Protein AF-A0A4Y9XN85-F1 (afdb_monomer_lite)

Foldseek 3Di:
DPDPLLVVLVVLLVLADQDPVQHLCDPPNVVLLCVLCVVVVVDAVLLVLLVVQVNPPSVVLPPQPGSVSSSVVLSSLSVTNDDPLSSLLSSLLVSCSSVPCSSVLSCVVSVNDVVSNLVSVLSSCSSNVPPCVVNVVPVPPDDDCFPVVLVVVLVDDDDPVVLVVLLVCLLPPDPVDDPVVSLSSLLSSLVSCVVVVVLLVSLLSLLSGDCDPPSNVVSNVVSVVSLVVDDPVVSVVSVVVSCVVPPDDDDDDDDDDDPDDDDDDDDDDDDDDDDDDDDDDDDDDDDDDDDDDDDDDDDDDDDDDDDDDDDDDDDDDDDDDDDDDDDDDDDDDDDDDDDDDDDDDDDDDDDDDDDDDDDDDDDDDDDDDDDDDDDDDDDDDDDDDDPPPPDDDPPPDDDPPDDDDDDDDDDDDDDDDDDDDDDDDDDDDDDDDDDDDDDDDDDDDDDDDDDDDDPDPPPDPDPPDDDDDDDDDDDDDDDDDDDDDDDDDDDDDPDDDDDDDDDDDDDDDDDDDDDDDDDDDDDPPDDDPPPPPNCDVVNVVVVVVVVLVVLLVVQLVLVPDLFAKAKEKEWDWDWQDDPDDDPVRHTDTQIKIWIKIKTDPDDDPCQWALVVVVVCPPCVVVDDPVNVDQDVVSVVLVVQQVVLVVQLLLCSQAPCSVVDDCSVVSNVVSVVRNDDPDPDDDDDIDMGTSGMGRFHLLALVRLLVVVVVVCVSSVQDLVRLLRTGQHEYEYAPSSLVSLVVQLVVQVPPDDCSSSVSSYDYDYDVVNVLQVVLLVCLVVQQDDLPPDVLGLVVLCVVVVPDDDSNRDDSVNSVVSVVVSSSVVSHVVNVVVVVVD

Sequence (835 aa):
MDVDIQDEAAGLLALFETGPETFAWRDPIPREMEEQRVRMSDTLIFDILLAEGGIRHASSLYPPTDAESLHRLLEAICNSTYDAVKQDSLIYFLLKWHKDGREMDFSESRCIQPQFVILADAYWHLDTGINVESEMVLTDVVAKPRLPQLKALLALHLTAYEQSLLHNYAIDPPQKLSAASVSTIQDLACLRHVQSGEYAAAIKLDRQLPPGGMVAKDRRQMMDDLMASMPLVERQLLEVELEQLTAAPRPSVSVSQSWTNKATNSTDLSMSWESVRNPSSSTATKSAPTAAAAAHKSNGTPSMATPTISQKSGAPRFGAPLGATPHTEMFAPLSFPSSASTASPGASAFAPSMSVGRVPLIGSTTHQQTPSSAGRASASSARPGSLFEIAGSANQAPNAFYTPPQSISAGAKRPFGQDTPRTPRASASPQRPEPVSGASAGATTADGDITMQTDEDAIAADLADITQTDASRVENTAGTEDEESPTAEFSTSIFGRNRSTSADIPRVSARRLRQEKSDSPFIPGAFGPTTDDEVSITTIERLKEQISRDASEHAIELLKSETMFCIILDNIDIYLRKFQERITNRNAMIHATNVAVIAIKGPKLGAADLQAKLDLRGNRMKATFSDIRPTKEDGDHMNAAFEGLVAEMLVRYFPGSSMWKGRRTMLQTIEETIPKDRPLEVEVTDTRPLGVIDVNSGSKKGVIEALKEIQEKSTVPQEEWSKKSPHVIQGDWLTVSNMRAARRERVDDVNAMERLEYVEEISALWHFALNATHMLMRVHFGNAITDHTSLAKHKGLLQRTWDAKKPNYAAAKALIRHSIRKNVRVFSGLVESQK

Structure (mmCIF, N/CA/C/O backbone):
data_AF-A0A4Y9XN85-F1
#
_entry.id   AF-A0A4Y9XN85-F1
#
loop_
_atom_site.group_PDB
_atom_site.id
_atom_site.type_symbol
_atom_site.label_atom_id
_atom_site.label_alt_id
_atom_site.label_comp_id
_atom_site.label_asym_id
_atom_site.label_entity_id
_atom_site.label_seq_id
_atom_site.pdbx_PDB_ins_code
_atom_site.Cartn_x
_atom_site.Cartn_y
_atom_site.Cartn_z
_atom_site.occupancy
_atom_site.B_iso_or_equiv
_atom_site.auth_seq_id
_atom_site.auth_comp_id
_atom_site.auth_asym_id
_atom_site.auth_atom_id
_atom_site.pdbx_PDB_model_num
ATOM 1 N N . MET A 1 1 ? 29.667 -11.953 -13.668 1.00 44.00 1 MET A N 1
ATOM 2 C CA . MET A 1 1 ? 29.093 -12.348 -14.965 1.00 44.00 1 MET A CA 1
ATOM 3 C C . MET A 1 1 ? 28.569 -11.059 -15.506 1.00 44.00 1 MET A C 1
ATOM 5 O O . MET A 1 1 ? 27.504 -10.635 -15.076 1.00 44.00 1 MET A O 1
ATOM 9 N N . ASP A 1 2 ? 29.379 -10.410 -16.321 1.00 53.75 2 ASP A N 1
ATOM 10 C CA . ASP A 1 2 ? 28.947 -9.212 -17.011 1.00 53.75 2 ASP A CA 1
ATOM 11 C C . ASP A 1 2 ? 28.128 -9.760 -18.176 1.00 53.75 2 ASP A C 1
ATOM 13 O O . ASP A 1 2 ? 28.673 -10.378 -19.091 1.00 53.75 2 ASP A O 1
ATOM 17 N N . VAL A 1 3 ? 26.803 -9.735 -18.014 1.00 66.88 3 VAL A N 1
ATOM 18 C CA . VAL A 1 3 ? 25.888 -10.018 -19.121 1.00 66.88 3 VAL A CA 1
ATOM 19 C C . VAL A 1 3 ? 26.138 -8.910 -20.128 1.00 66.88 3 VAL A C 1
ATOM 21 O O . VAL A 1 3 ? 26.208 -7.747 -19.727 1.00 66.88 3 VAL A O 1
ATOM 24 N N . ASP A 1 4 ? 26.342 -9.265 -21.395 1.00 86.12 4 ASP A N 1
ATOM 25 C CA . ASP A 1 4 ? 26.571 -8.249 -22.411 1.00 86.12 4 ASP A CA 1
ATOM 26 C C . ASP A 1 4 ? 25.332 -7.348 -22.472 1.00 86.12 4 ASP A C 1
ATOM 28 O O . ASP A 1 4 ? 24.208 -7.814 -22.670 1.00 86.12 4 ASP A O 1
ATOM 32 N N . ILE A 1 5 ? 25.531 -6.054 -22.226 1.00 86.25 5 ILE A N 1
ATOM 33 C CA . ILE A 1 5 ? 24.437 -5.081 -22.160 1.00 86.25 5 ILE A CA 1
ATOM 34 C C . ILE A 1 5 ? 23.755 -4.984 -23.533 1.00 86.25 5 ILE A C 1
ATOM 36 O O . ILE A 1 5 ? 22.552 -4.729 -23.610 1.00 86.25 5 ILE A O 1
ATOM 40 N N . GLN A 1 6 ? 24.493 -5.278 -24.610 1.00 86.69 6 GLN A N 1
ATOM 41 C CA . GLN A 1 6 ? 23.958 -5.342 -25.967 1.00 86.69 6 GLN A CA 1
ATOM 42 C C . GLN A 1 6 ? 23.019 -6.545 -26.157 1.00 86.69 6 GLN A C 1
ATOM 44 O O . GLN A 1 6 ? 21.971 -6.398 -26.786 1.00 86.69 6 GLN A O 1
ATOM 49 N N . ASP A 1 7 ? 23.319 -7.700 -25.548 1.00 90.56 7 ASP A N 1
ATOM 50 C CA . ASP A 1 7 ? 22.430 -8.872 -25.566 1.00 90.56 7 ASP A CA 1
ATOM 51 C C . ASP A 1 7 ? 21.135 -8.616 -24.770 1.00 90.56 7 ASP A C 1
ATOM 53 O O . ASP A 1 7 ? 20.058 -9.038 -25.201 1.00 90.56 7 ASP A O 1
ATOM 57 N N . GLU A 1 8 ? 21.194 -7.905 -23.632 1.00 90.75 8 GLU A N 1
ATOM 58 C CA . GLU A 1 8 ? 19.972 -7.537 -22.895 1.00 90.75 8 GLU A CA 1
ATOM 59 C C . GLU A 1 8 ? 19.130 -6.516 -23.677 1.00 90.75 8 GLU A C 1
ATOM 61 O O . GLU A 1 8 ? 17.925 -6.725 -23.825 1.00 90.75 8 GLU A O 1
ATOM 66 N N . ALA A 1 9 ? 19.738 -5.478 -24.263 1.00 92.94 9 ALA A N 1
ATOM 67 C CA . ALA A 1 9 ? 19.027 -4.503 -25.097 1.00 92.94 9 ALA A CA 1
ATOM 68 C C . ALA A 1 9 ? 18.375 -5.151 -26.338 1.00 92.94 9 ALA A C 1
ATOM 70 O O . ALA A 1 9 ? 17.209 -4.877 -26.638 1.00 92.94 9 ALA A O 1
ATOM 71 N N . ALA A 1 10 ? 19.069 -6.074 -27.013 1.00 92.12 10 ALA A N 1
ATOM 72 C CA . ALA A 1 10 ? 18.516 -6.846 -28.125 1.00 92.12 10 ALA A CA 1
ATOM 73 C C . ALA A 1 10 ? 17.370 -7.776 -27.680 1.00 92.12 10 ALA A C 1
ATOM 75 O O . ALA A 1 10 ? 16.350 -7.889 -28.367 1.00 92.12 10 ALA A O 1
ATOM 76 N N . GLY A 1 11 ? 17.495 -8.405 -26.505 1.00 92.44 11 GLY A N 1
ATOM 77 C CA . GLY A 1 11 ? 16.436 -9.214 -25.898 1.00 92.44 11 GLY A CA 1
ATOM 78 C C . GLY A 1 11 ? 15.189 -8.402 -25.527 1.00 92.44 11 GLY A C 1
ATOM 79 O O . GLY A 1 11 ? 14.070 -8.892 -25.683 1.00 92.44 11 GLY A O 1
ATOM 80 N N . LEU A 1 12 ? 15.367 -7.154 -25.086 1.00 95.31 12 LEU A N 1
ATOM 81 C CA . LEU A 1 12 ? 14.275 -6.215 -24.821 1.00 95.31 12 LEU A CA 1
ATOM 82 C C . LEU A 1 12 ? 13.620 -5.713 -26.111 1.00 95.31 12 LEU A C 1
ATOM 84 O O . LEU A 1 12 ? 12.396 -5.623 -26.158 1.00 95.31 12 LEU A O 1
ATOM 88 N N . LEU A 1 13 ? 14.394 -5.443 -27.170 1.00 96.31 13 LEU A N 1
ATOM 89 C CA . LEU A 1 13 ? 13.860 -4.999 -28.464 1.00 96.31 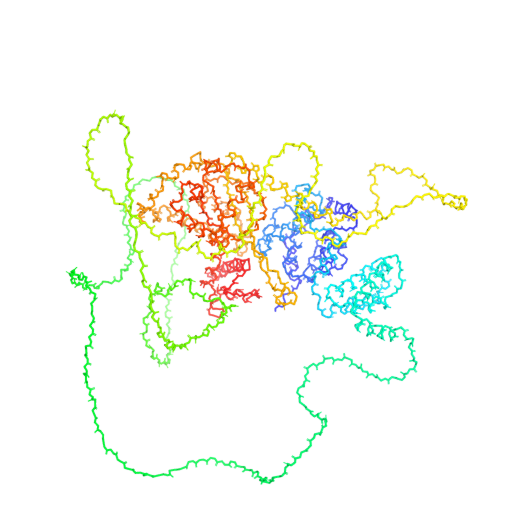13 LEU A CA 1
ATOM 90 C C . LEU A 1 13 ? 12.846 -6.001 -29.044 1.00 96.31 13 LEU A C 1
ATOM 92 O O . LEU A 1 13 ? 11.857 -5.590 -29.644 1.00 96.31 13 LEU A O 1
ATOM 96 N N . ALA A 1 14 ? 13.034 -7.302 -28.801 1.00 95.19 14 ALA A N 1
ATOM 97 C CA . ALA A 1 14 ? 12.111 -8.358 -29.228 1.00 95.19 14 ALA A CA 1
ATOM 98 C C . ALA A 1 14 ? 10.716 -8.313 -28.557 1.00 95.19 14 ALA A C 1
ATOM 100 O O . ALA A 1 14 ? 9.810 -9.021 -28.996 1.00 95.19 14 ALA A O 1
ATOM 101 N N . LEU A 1 15 ? 10.523 -7.499 -27.510 1.00 94.38 15 LEU A N 1
ATOM 102 C CA . LEU A 1 15 ? 9.215 -7.247 -26.884 1.00 94.38 15 LEU A CA 1
ATOM 103 C C . LEU A 1 15 ? 8.388 -6.191 -27.641 1.00 94.38 15 LEU A C 1
ATOM 105 O O . LEU A 1 15 ? 7.172 -6.095 -27.447 1.00 94.38 15 LEU A O 1
ATOM 109 N N . PHE A 1 16 ? 9.038 -5.405 -28.501 1.00 96.62 16 PHE A N 1
ATOM 110 C CA . PHE A 1 16 ? 8.434 -4.327 -29.274 1.00 96.62 16 PHE A CA 1
ATOM 111 C C . PHE A 1 16 ? 8.199 -4.770 -30.717 1.00 96.62 16 PHE A C 1
ATOM 113 O O . PHE A 1 16 ? 9.013 -5.461 -31.330 1.00 96.62 16 PHE A O 1
ATOM 120 N N . GLU A 1 17 ? 7.084 -4.341 -31.298 1.00 94.25 17 GLU A N 1
ATOM 121 C CA . GLU A 1 17 ? 6.820 -4.592 -32.714 1.00 94.25 17 GLU A CA 1
ATOM 122 C C . GLU A 1 17 ? 7.574 -3.578 -33.577 1.00 94.25 17 GLU A C 1
ATOM 124 O O . GLU A 1 17 ? 7.120 -2.465 -33.809 1.00 94.25 17 GLU A O 1
ATOM 129 N N . THR A 1 18 ? 8.748 -3.970 -34.067 1.00 95.38 18 THR A N 1
ATOM 130 C CA . THR A 1 18 ? 9.639 -3.133 -34.892 1.00 95.38 18 THR A CA 1
ATOM 131 C C . THR A 1 18 ? 9.234 -3.040 -36.369 1.00 95.38 18 THR A C 1
ATOM 133 O O . THR A 1 18 ? 9.936 -2.419 -37.166 1.00 95.38 18 THR A O 1
ATOM 136 N N . GLY A 1 19 ? 8.112 -3.651 -36.761 1.00 94.81 19 GLY A N 1
ATOM 137 C CA . GLY A 1 19 ? 7.605 -3.596 -38.131 1.00 94.81 19 GLY A CA 1
ATOM 138 C C . GLY A 1 19 ? 7.062 -2.204 -38.486 1.00 94.81 19 GLY A C 1
ATOM 139 O O . GLY A 1 19 ? 6.404 -1.578 -37.655 1.00 94.81 19 GLY A O 1
ATOM 140 N N . PRO A 1 20 ? 7.246 -1.715 -39.727 1.00 92.25 20 PRO A N 1
ATOM 141 C CA . PRO A 1 20 ? 6.780 -0.382 -40.128 1.00 92.25 20 PRO A CA 1
ATOM 142 C C . PRO A 1 20 ? 5.250 -0.233 -40.071 1.00 92.25 20 PRO A C 1
ATOM 144 O O . PRO A 1 20 ? 4.747 0.878 -39.951 1.00 92.25 20 PRO A O 1
ATOM 147 N N . GLU A 1 21 ? 4.507 -1.344 -40.102 1.00 93.25 21 GLU A N 1
ATOM 148 C CA . GLU A 1 21 ? 3.044 -1.354 -39.967 1.00 93.25 21 GLU A CA 1
ATOM 149 C C . GLU A 1 21 ? 2.542 -1.631 -38.540 1.00 93.25 21 GLU A C 1
ATOM 151 O O . GLU A 1 21 ? 1.334 -1.628 -38.292 1.00 93.25 21 GLU A O 1
ATOM 156 N N . THR A 1 22 ? 3.449 -1.816 -37.578 1.00 93.62 22 THR A N 1
ATOM 157 C CA . THR A 1 22 ? 3.130 -2.211 -36.195 1.00 93.62 22 THR A CA 1
ATOM 158 C C . THR A 1 22 ? 3.855 -1.399 -35.113 1.00 93.62 22 THR A C 1
ATOM 160 O O . THR A 1 22 ? 3.460 -1.444 -33.951 1.00 93.62 22 THR A O 1
ATOM 163 N N . PHE A 1 23 ? 4.843 -0.580 -35.479 1.00 96.38 23 PHE A N 1
ATOM 164 C CA . PHE A 1 23 ? 5.588 0.279 -34.555 1.00 96.38 23 PHE A CA 1
ATOM 165 C C . PHE A 1 23 ? 4.677 1.245 -33.781 1.00 96.38 23 PHE A C 1
ATOM 167 O O . PHE A 1 23 ? 3.795 1.877 -34.368 1.00 96.38 23 PHE A O 1
ATOM 174 N N . ALA A 1 24 ? 4.876 1.359 -32.465 1.00 95.38 24 ALA A N 1
ATOM 175 C CA . ALA A 1 24 ? 3.966 2.107 -31.593 1.00 95.38 24 ALA A CA 1
ATOM 176 C C . ALA A 1 24 ? 4.067 3.634 -31.771 1.00 95.38 24 ALA A C 1
ATOM 178 O O . ALA A 1 24 ? 3.056 4.322 -31.693 1.00 95.38 24 ALA A O 1
ATOM 179 N N . TRP A 1 25 ? 5.252 4.169 -32.080 1.00 95.75 25 TRP A N 1
ATOM 180 C CA . TRP A 1 25 ? 5.497 5.611 -32.239 1.00 95.75 25 TRP A CA 1
ATOM 181 C C . TRP A 1 25 ? 5.402 6.067 -33.702 1.00 95.75 25 TRP A C 1
ATOM 183 O O . TRP A 1 25 ? 6.302 6.713 -34.231 1.00 95.75 25 TRP A O 1
ATOM 193 N N . ARG A 1 26 ? 4.312 5.707 -34.385 1.00 93.19 26 ARG A N 1
ATOM 194 C CA . ARG A 1 26 ? 4.000 6.212 -35.735 1.00 93.19 26 ARG A CA 1
ATOM 195 C C . ARG A 1 26 ? 3.076 7.416 -35.670 1.00 93.19 26 ARG A C 1
ATOM 197 O O . ARG A 1 26 ? 2.357 7.586 -34.689 1.00 93.19 26 ARG A O 1
ATOM 204 N N . ASP A 1 27 ? 3.073 8.231 -36.723 1.00 91.44 27 ASP A N 1
ATOM 205 C CA . ASP A 1 27 ? 2.148 9.362 -36.834 1.00 91.44 27 ASP A CA 1
ATOM 206 C C . ASP A 1 27 ? 0.695 8.918 -36.561 1.00 91.44 27 ASP A C 1
ATOM 208 O O . ASP A 1 27 ? 0.252 7.907 -37.115 1.00 91.44 27 ASP A O 1
ATOM 212 N N . PRO A 1 28 ? -0.056 9.647 -35.712 1.00 94.56 28 PRO A N 1
ATOM 213 C CA . PRO A 1 28 ? 0.245 10.986 -35.185 1.00 94.56 28 PRO A CA 1
ATOM 214 C C . PRO A 1 28 ? 1.063 11.035 -33.875 1.00 94.56 28 PRO A C 1
ATOM 216 O O . PRO A 1 28 ? 1.370 12.129 -33.409 1.00 94.56 28 PRO A O 1
ATOM 219 N N . ILE A 1 29 ? 1.432 9.901 -33.268 1.00 94.25 29 ILE A N 1
ATOM 220 C CA . ILE A 1 29 ? 1.918 9.838 -31.875 1.00 94.25 29 ILE A CA 1
ATOM 221 C C . ILE A 1 29 ? 3.157 10.712 -31.589 1.00 94.25 29 ILE A C 1
ATOM 223 O O . ILE A 1 29 ? 3.099 11.490 -30.636 1.00 94.25 29 ILE A O 1
ATOM 227 N N . PRO A 1 30 ? 4.254 10.680 -32.379 1.00 94.19 30 PRO A N 1
ATOM 228 C CA . PRO A 1 30 ? 5.414 11.538 -32.118 1.00 94.19 30 PRO A CA 1
ATOM 229 C C . PRO A 1 30 ? 5.075 13.032 -32.135 1.00 94.19 30 PRO A C 1
ATOM 231 O O . PRO A 1 30 ? 5.648 13.812 -31.377 1.00 94.19 30 PRO A O 1
ATOM 234 N N . ARG A 1 31 ? 4.108 13.427 -32.970 1.00 94.12 31 ARG A N 1
ATOM 235 C CA . ARG A 1 31 ? 3.620 14.801 -33.054 1.00 94.12 31 ARG A CA 1
ATOM 236 C C . ARG A 1 31 ? 2.748 15.171 -31.856 1.00 94.12 31 ARG A C 1
ATOM 238 O O . ARG A 1 31 ? 2.939 16.247 -31.302 1.00 94.12 31 ARG A O 1
ATOM 245 N N . GLU A 1 32 ? 1.827 14.302 -31.442 1.00 94.88 32 GLU A N 1
ATOM 246 C CA . GLU A 1 32 ? 1.010 14.512 -30.235 1.00 94.88 32 GLU A CA 1
ATOM 247 C C . GLU A 1 32 ? 1.892 14.666 -28.988 1.00 94.88 32 GLU A C 1
ATOM 249 O O . GLU A 1 32 ? 1.656 15.546 -28.160 1.00 94.88 32 GLU A O 1
ATOM 254 N N . MET A 1 33 ? 2.960 13.868 -28.894 1.00 94.62 33 MET A N 1
ATOM 255 C CA . MET A 1 33 ? 3.956 13.973 -27.830 1.00 94.62 33 MET A CA 1
ATOM 256 C C . MET A 1 33 ? 4.741 15.285 -27.869 1.00 94.62 33 MET A C 1
ATOM 258 O O . MET A 1 33 ? 4.989 15.856 -26.814 1.00 94.62 33 MET A O 1
ATOM 262 N N . GLU A 1 34 ? 5.116 15.786 -29.047 1.00 94.19 34 GLU A N 1
ATOM 263 C CA . GLU A 1 34 ? 5.797 17.082 -29.165 1.00 94.19 34 GLU A CA 1
ATOM 264 C C . GLU A 1 34 ? 4.849 18.250 -28.831 1.00 94.19 34 GLU A C 1
ATOM 266 O O . GLU A 1 34 ? 5.221 19.174 -28.109 1.00 94.19 34 GLU A O 1
ATOM 271 N N . GLU A 1 35 ? 3.583 18.181 -29.256 1.00 94.44 35 GLU A N 1
ATOM 272 C CA . GLU A 1 35 ? 2.548 19.156 -28.883 1.00 94.44 35 GLU A CA 1
ATOM 273 C C . GLU A 1 35 ? 2.265 19.142 -27.361 1.00 94.44 35 GLU A C 1
ATOM 275 O O . GLU A 1 35 ? 2.062 20.201 -26.756 1.00 94.44 35 GLU A O 1
ATOM 280 N N . GLN A 1 36 ? 2.309 17.971 -26.712 1.00 93.12 36 GLN A N 1
ATOM 281 C CA . GLN A 1 36 ? 2.220 17.835 -25.251 1.00 93.12 36 GLN A CA 1
ATOM 282 C C . GLN A 1 36 ? 3.509 18.289 -24.543 1.00 93.12 36 GLN A C 1
ATOM 284 O O . GLN A 1 36 ? 3.426 18.943 -23.505 1.00 93.12 36 GLN A O 1
ATOM 289 N N . ARG A 1 37 ? 4.693 18.039 -25.117 1.00 94.44 37 ARG A N 1
ATOM 290 C CA . ARG A 1 37 ? 5.986 18.520 -24.606 1.00 94.44 37 ARG A CA 1
ATOM 291 C C . ARG A 1 37 ? 6.005 20.046 -24.539 1.00 94.44 37 ARG A C 1
ATOM 293 O O . ARG A 1 37 ? 6.299 20.593 -23.479 1.00 94.44 37 ARG A O 1
ATOM 300 N N . VAL A 1 38 ? 5.583 20.727 -25.608 1.00 93.69 38 VAL A N 1
ATOM 301 C CA . VAL A 1 38 ? 5.406 22.194 -25.634 1.00 93.69 38 VAL A CA 1
ATOM 302 C C . VAL A 1 38 ? 4.417 22.652 -24.553 1.00 93.69 38 VAL A C 1
ATOM 304 O O . VAL A 1 38 ? 4.685 23.604 -23.818 1.00 93.69 38 VAL A O 1
ATOM 307 N N . ARG A 1 39 ? 3.292 21.942 -24.381 1.00 90.88 39 ARG A N 1
ATOM 308 C CA . ARG A 1 39 ? 2.298 22.227 -23.326 1.00 90.88 39 ARG A CA 1
ATOM 309 C C . ARG A 1 39 ? 2.871 22.081 -21.908 1.00 90.88 39 ARG A C 1
ATOM 311 O O . ARG A 1 39 ? 2.457 22.812 -21.010 1.00 90.88 39 ARG A O 1
ATOM 318 N N . MET A 1 40 ? 3.831 21.179 -21.709 1.00 87.81 40 MET A N 1
ATOM 319 C CA . MET A 1 40 ? 4.483 20.884 -20.427 1.00 87.81 40 MET A CA 1
ATOM 320 C C . MET A 1 40 ? 5.784 21.678 -20.191 1.00 87.81 40 MET A C 1
ATOM 322 O O . MET A 1 40 ? 6.568 21.327 -19.314 1.00 87.81 40 MET A O 1
ATOM 326 N N . SER A 1 41 ? 5.977 22.810 -20.885 1.00 91.50 41 SER A N 1
ATOM 327 C CA . SER A 1 41 ? 7.192 23.653 -20.816 1.00 91.50 41 SER A CA 1
ATOM 328 C C . SER A 1 41 ? 8.443 22.988 -21.410 1.00 91.50 41 SER A C 1
ATOM 330 O O . SER A 1 41 ? 9.498 22.951 -20.781 1.00 91.50 41 SER A O 1
ATOM 332 N N . ASP A 1 42 ? 8.305 22.469 -22.631 1.00 92.69 42 ASP A N 1
ATOM 333 C CA . ASP A 1 42 ? 9.351 21.843 -23.451 1.00 92.69 42 ASP A CA 1
ATOM 334 C C . ASP A 1 42 ? 10.032 20.615 -22.809 1.00 92.69 42 ASP A C 1
ATOM 336 O O . ASP A 1 42 ? 11.180 20.285 -23.113 1.00 92.69 42 ASP A O 1
ATOM 340 N N . THR A 1 43 ? 9.354 19.913 -21.895 1.00 93.38 43 THR A N 1
ATOM 341 C CA . THR A 1 43 ? 9.890 18.721 -21.210 1.00 93.38 43 THR A CA 1
ATOM 342 C C . THR A 1 43 ? 8.761 17.784 -20.769 1.00 93.38 43 THR A C 1
ATOM 344 O O . THR A 1 43 ? 7.868 18.195 -20.032 1.00 93.38 43 THR A O 1
ATOM 347 N N . LEU A 1 44 ? 8.816 16.517 -21.191 1.00 94.44 44 LEU A N 1
ATOM 348 C CA . LEU A 1 44 ? 7.937 15.447 -20.700 1.00 94.44 44 LEU A CA 1
ATOM 349 C C . LEU A 1 44 ? 8.481 14.851 -19.390 1.00 94.44 44 LEU A C 1
ATOM 351 O O . LEU A 1 44 ? 9.676 14.938 -19.103 1.00 94.44 44 LEU A O 1
ATOM 355 N N . ILE A 1 45 ? 7.641 14.190 -18.596 1.00 94.81 45 ILE A N 1
ATOM 356 C CA . ILE A 1 45 ? 8.073 13.514 -17.363 1.00 94.81 45 ILE A CA 1
ATOM 357 C C . ILE A 1 45 ? 9.061 12.395 -17.690 1.00 94.81 45 ILE A C 1
ATOM 359 O O . ILE A 1 45 ? 10.067 12.252 -16.996 1.00 94.81 45 ILE A O 1
ATOM 363 N N . PHE A 1 46 ? 8.853 11.652 -18.778 1.00 97.25 46 PHE A N 1
ATOM 364 C CA . PHE A 1 46 ? 9.810 10.647 -19.230 1.00 97.25 46 PHE A CA 1
ATOM 365 C C . PHE A 1 46 ? 11.172 11.255 -19.599 1.00 97.25 46 PHE A C 1
ATOM 367 O O . PHE A 1 46 ? 12.200 10.657 -19.284 1.00 97.25 46 PHE A O 1
ATOM 374 N N . ASP A 1 47 ? 11.215 12.476 -20.154 1.00 97.06 47 ASP A N 1
ATOM 375 C CA . ASP A 1 47 ? 12.480 13.184 -20.409 1.00 97.06 47 ASP A CA 1
ATOM 376 C C . ASP A 1 47 ? 13.239 13.452 -19.088 1.00 97.06 47 ASP A C 1
ATOM 378 O O . ASP A 1 47 ? 14.460 13.284 -19.027 1.00 97.06 47 ASP A O 1
ATOM 382 N N . ILE A 1 48 ? 12.517 13.805 -18.012 1.00 95.56 48 ILE A N 1
ATOM 383 C CA . ILE A 1 48 ? 13.078 14.000 -16.660 1.00 95.56 48 ILE A CA 1
ATOM 384 C C . ILE A 1 48 ? 13.595 12.673 -16.090 1.00 95.56 48 ILE A C 1
ATOM 386 O O . ILE A 1 48 ? 14.712 12.622 -15.579 1.00 95.56 48 ILE A O 1
ATOM 390 N N . LEU A 1 49 ? 12.817 11.590 -16.191 1.00 96.25 49 LEU A N 1
ATOM 391 C CA . LEU A 1 49 ? 13.208 10.272 -15.674 1.00 96.25 49 LEU A CA 1
ATOM 392 C C . LEU A 1 49 ? 14.459 9.723 -16.376 1.00 96.25 49 LEU A C 1
ATOM 394 O O . LEU A 1 49 ? 15.350 9.182 -15.722 1.00 96.25 49 LEU A O 1
ATOM 398 N N . LEU A 1 50 ? 14.566 9.894 -17.696 1.00 97.31 50 LEU A N 1
ATOM 399 C CA . LEU A 1 50 ? 15.772 9.534 -18.443 1.00 97.31 50 LEU A CA 1
ATOM 400 C C . LEU A 1 50 ? 16.979 10.377 -17.980 1.00 97.31 50 LEU A C 1
ATOM 402 O O . LEU A 1 50 ? 18.051 9.826 -17.716 1.00 97.31 50 LEU A O 1
ATOM 406 N N . ALA A 1 51 ? 16.805 11.694 -17.816 1.00 96.06 51 ALA A N 1
ATOM 407 C CA . ALA A 1 51 ? 17.868 12.598 -17.373 1.00 96.06 51 ALA A CA 1
ATOM 408 C C . ALA A 1 51 ? 18.374 12.287 -15.949 1.00 96.06 51 ALA A C 1
ATOM 410 O O . ALA A 1 51 ? 19.586 12.246 -15.726 1.00 96.06 51 ALA A O 1
ATOM 411 N N . GLU A 1 52 ? 17.472 12.000 -15.006 1.00 95.69 52 GLU A N 1
ATOM 412 C CA . GLU A 1 52 ? 17.792 11.560 -13.637 1.00 95.69 52 GLU A CA 1
ATOM 413 C C . GLU A 1 52 ? 18.470 10.173 -13.609 1.00 95.69 52 GLU A C 1
ATOM 415 O O . GLU A 1 52 ? 19.295 9.896 -12.737 1.00 95.69 52 GLU A O 1
ATOM 420 N N . GLY A 1 53 ? 18.203 9.317 -14.603 1.00 96.31 53 GLY A N 1
ATOM 421 C CA . GLY A 1 53 ? 18.963 8.087 -14.873 1.00 96.31 53 GLY A CA 1
ATOM 422 C C . GLY A 1 53 ? 20.362 8.320 -15.467 1.00 96.31 53 GLY A C 1
ATOM 423 O O . GLY A 1 53 ? 21.065 7.366 -15.801 1.00 96.31 53 GLY A O 1
ATOM 424 N N . GLY A 1 54 ? 20.787 9.576 -15.631 1.00 96.69 54 GLY A N 1
ATOM 425 C CA . GLY A 1 54 ? 22.069 9.952 -16.229 1.00 96.69 54 GLY A CA 1
ATOM 426 C C . GLY A 1 54 ? 22.092 9.924 -17.762 1.00 96.69 54 GLY A C 1
ATOM 427 O O . GLY A 1 54 ? 23.149 10.174 -18.352 1.00 96.69 54 GLY A O 1
ATOM 428 N N . ILE A 1 55 ? 20.956 9.660 -18.418 1.00 97.56 55 ILE A N 1
ATOM 429 C CA . ILE A 1 55 ? 20.846 9.610 -19.879 1.00 97.56 55 ILE A CA 1
ATOM 430 C C . ILE A 1 55 ? 20.800 11.043 -20.412 1.00 97.56 55 ILE A C 1
ATOM 432 O O . ILE A 1 55 ? 19.808 11.765 -20.304 1.00 97.56 55 ILE A O 1
ATOM 436 N N . ARG A 1 56 ? 21.920 11.479 -20.987 1.00 93.38 56 ARG A N 1
ATOM 437 C CA . ARG A 1 56 ? 22.052 12.821 -21.563 1.00 93.38 56 ARG A CA 1
ATOM 438 C C . ARG A 1 56 ? 21.256 12.913 -22.862 1.00 93.38 56 ARG A C 1
ATOM 440 O O . ARG A 1 56 ? 21.233 11.966 -23.637 1.00 93.38 56 ARG A O 1
ATOM 447 N N . HIS A 1 57 ? 20.683 14.088 -23.122 1.00 92.38 57 HIS A N 1
ATOM 448 C CA . HIS A 1 57 ? 19.890 14.367 -24.326 1.00 92.38 57 HIS A CA 1
ATOM 449 C C . HIS A 1 57 ? 18.633 13.482 -24.464 1.00 92.38 57 HIS A C 1
ATOM 451 O O . HIS A 1 57 ? 18.284 13.079 -25.571 1.00 92.38 57 HIS A O 1
ATOM 457 N N . ALA A 1 58 ? 17.937 13.212 -23.352 1.00 94.31 58 ALA A N 1
ATOM 458 C CA . ALA A 1 58 ? 16.700 12.423 -23.300 1.00 94.31 58 ALA A CA 1
ATOM 459 C C . ALA A 1 58 ? 15.681 12.772 -24.408 1.00 94.31 58 ALA A C 1
ATOM 461 O O . ALA A 1 58 ? 15.257 11.886 -25.148 1.00 94.31 58 ALA A O 1
ATOM 462 N N . SER A 1 59 ? 15.403 14.063 -24.615 1.00 92.75 59 SER A N 1
ATOM 463 C CA . SER A 1 59 ? 14.482 14.567 -25.649 1.00 92.75 59 SER A CA 1
ATOM 464 C C . SER A 1 59 ? 14.920 14.310 -27.100 1.00 92.75 59 SER A C 1
ATOM 466 O O . SER A 1 59 ? 14.128 14.497 -28.016 1.00 92.75 59 SER A O 1
ATOM 468 N N . SER A 1 60 ? 16.164 13.873 -27.332 1.00 95.38 60 SER A N 1
ATOM 469 C CA . SER A 1 60 ? 16.652 13.423 -28.649 1.00 95.38 60 SER A CA 1
ATOM 470 C C . SER A 1 60 ? 16.574 11.905 -28.855 1.00 95.38 60 SER A C 1
ATOM 472 O O . SER A 1 60 ? 16.751 11.434 -29.976 1.00 95.38 60 SER A O 1
ATOM 474 N N . LEU A 1 61 ? 16.327 11.142 -27.783 1.00 96.69 61 LEU A N 1
ATOM 475 C CA . LEU A 1 61 ? 16.138 9.687 -27.813 1.00 96.69 61 LEU A CA 1
ATOM 476 C C . LEU A 1 61 ? 14.656 9.289 -27.714 1.00 96.69 61 LEU A C 1
ATOM 478 O O . LEU A 1 61 ? 14.302 8.172 -28.084 1.00 96.69 61 LEU A O 1
ATOM 482 N N . TYR A 1 62 ? 13.803 10.182 -27.205 1.00 97.06 62 TYR A N 1
ATOM 483 C CA . TYR A 1 62 ? 12.380 9.948 -26.978 1.00 97.06 62 TYR A CA 1
ATOM 484 C C . TYR A 1 62 ? 11.523 11.084 -27.578 1.00 97.06 62 TYR A C 1
ATOM 486 O O . TYR A 1 62 ? 11.808 12.252 -27.302 1.00 97.06 62 TYR A O 1
ATOM 494 N N . PRO A 1 63 ? 10.455 10.792 -28.349 1.00 96.81 63 PRO A N 1
ATOM 495 C CA . PRO A 1 63 ? 10.050 9.466 -28.828 1.00 96.81 63 PRO A CA 1
ATOM 496 C C . PRO A 1 63 ? 11.051 8.857 -29.826 1.00 96.81 63 PRO A C 1
ATOM 498 O O . PRO A 1 63 ? 11.673 9.594 -30.591 1.00 96.81 63 PRO A O 1
ATOM 501 N N . PRO A 1 64 ? 11.181 7.519 -29.872 1.00 96.94 64 PRO A N 1
ATOM 502 C CA . PRO A 1 64 ? 11.895 6.853 -30.952 1.00 96.94 64 PRO A CA 1
ATOM 503 C C . PRO A 1 64 ? 11.093 6.963 -32.260 1.00 96.94 64 PRO A C 1
ATOM 505 O O . PRO A 1 64 ? 9.874 6.809 -32.267 1.00 96.94 64 PRO A O 1
ATOM 508 N N . THR A 1 65 ? 11.775 7.208 -33.376 1.00 95.19 65 THR A N 1
ATOM 509 C CA . THR A 1 65 ? 11.162 7.378 -34.710 1.00 95.19 65 THR A CA 1
ATOM 510 C C . THR A 1 65 ? 11.169 6.100 -35.547 1.00 95.19 65 THR A C 1
ATOM 512 O O . THR A 1 65 ? 10.455 5.996 -36.540 1.00 95.19 65 THR A O 1
ATOM 515 N N . ASP A 1 66 ? 11.998 5.132 -35.164 1.00 95.88 66 ASP A N 1
ATOM 516 C CA . ASP A 1 66 ? 12.240 3.873 -35.863 1.00 95.88 66 ASP A CA 1
ATOM 517 C C . ASP A 1 66 ? 12.783 2.806 -34.888 1.00 95.88 66 ASP A C 1
ATOM 519 O O . ASP A 1 66 ? 13.034 3.059 -33.705 1.00 95.88 66 ASP A O 1
ATOM 523 N N . ALA A 1 67 ? 12.986 1.583 -35.382 1.00 96.19 67 ALA A N 1
ATOM 524 C CA . ALA A 1 67 ? 13.506 0.481 -34.573 1.00 96.19 67 ALA A CA 1
ATOM 525 C C . ALA A 1 67 ? 14.947 0.712 -34.063 1.00 96.19 67 ALA A C 1
ATOM 527 O O . ALA A 1 67 ? 15.313 0.186 -33.012 1.00 96.19 67 ALA A O 1
ATOM 528 N N . GLU A 1 68 ? 15.767 1.497 -34.771 1.00 96.81 68 GLU A N 1
ATOM 529 C CA . GLU A 1 68 ? 17.173 1.750 -34.418 1.00 96.81 68 GLU A CA 1
ATOM 530 C C . GLU A 1 68 ? 17.307 2.816 -33.317 1.00 96.81 68 GLU A C 1
ATOM 532 O O . GLU A 1 68 ? 18.147 2.713 -32.424 1.00 96.81 68 GLU A O 1
ATOM 537 N N . SER A 1 69 ? 16.466 3.848 -33.347 1.00 96.69 69 SER A N 1
ATOM 538 C CA . SER A 1 69 ? 16.313 4.836 -32.274 1.00 96.69 69 SER A CA 1
ATOM 539 C C . SER A 1 69 ? 15.692 4.213 -31.024 1.00 96.69 69 SER A C 1
ATOM 541 O O . SER A 1 69 ? 16.191 4.473 -29.931 1.00 96.69 69 SER A O 1
ATOM 543 N N . LEU A 1 70 ? 14.713 3.306 -31.162 1.00 97.31 70 LEU A N 1
ATOM 544 C CA . LEU A 1 70 ? 14.223 2.512 -30.028 1.00 97.31 70 LEU A CA 1
ATOM 545 C C . LEU A 1 70 ? 15.333 1.636 -29.428 1.00 97.31 70 LEU A C 1
ATOM 547 O O . LEU A 1 70 ? 15.502 1.632 -28.212 1.00 97.31 70 LEU A O 1
ATOM 551 N N . HIS A 1 71 ? 16.124 0.938 -30.250 1.00 96.94 71 HIS A N 1
ATOM 552 C CA . HIS A 1 71 ? 17.254 0.144 -29.756 1.00 96.94 71 HIS A CA 1
ATOM 553 C C . HIS A 1 71 ? 18.270 1.007 -28.989 1.00 96.94 71 HIS A C 1
ATOM 555 O O . HIS A 1 71 ? 18.668 0.644 -27.885 1.00 96.94 71 HIS A O 1
ATOM 561 N N . ARG A 1 72 ? 18.626 2.188 -29.516 1.00 97.56 72 ARG A N 1
ATOM 562 C CA . ARG A 1 72 ? 19.508 3.153 -28.832 1.00 97.56 72 ARG A CA 1
ATOM 563 C C . ARG A 1 72 ? 18.920 3.676 -27.517 1.00 97.56 72 ARG A C 1
ATOM 565 O O . ARG A 1 72 ? 19.665 3.856 -26.557 1.00 97.56 72 ARG A O 1
ATOM 572 N N . LEU A 1 73 ? 17.605 3.899 -27.443 1.00 97.81 73 LEU A N 1
ATOM 573 C CA . LEU A 1 73 ? 16.923 4.279 -26.202 1.00 97.81 73 LEU A CA 1
ATOM 574 C C . LEU A 1 73 ? 16.954 3.140 -25.167 1.00 97.81 73 LEU A C 1
ATOM 576 O O . LEU A 1 73 ? 17.245 3.393 -24.000 1.00 97.81 73 LEU A O 1
ATOM 580 N N . LEU A 1 74 ? 16.717 1.891 -25.581 1.00 97.75 74 LEU A N 1
ATOM 581 C CA . LEU A 1 74 ? 16.807 0.718 -24.701 1.00 97.75 74 LEU A CA 1
ATOM 582 C C . LEU A 1 74 ? 18.243 0.494 -24.198 1.00 97.75 74 LEU A C 1
ATOM 584 O O . LEU A 1 74 ? 18.443 0.321 -22.998 1.00 97.75 74 LEU A O 1
ATOM 588 N N . GLU A 1 75 ? 19.247 0.588 -25.074 1.00 97.25 75 GLU A N 1
ATOM 589 C CA . GLU A 1 75 ? 20.668 0.522 -24.702 1.00 97.25 75 GLU A CA 1
ATOM 590 C C . GLU A 1 75 ? 21.041 1.640 -23.710 1.00 97.25 75 GLU A C 1
ATOM 592 O O . GLU A 1 75 ? 21.736 1.386 -22.725 1.00 97.25 75 GLU A O 1
ATOM 597 N N . ALA A 1 76 ? 20.532 2.863 -23.899 1.00 97.75 76 ALA A N 1
ATOM 598 C CA . ALA A 1 76 ? 20.726 3.963 -22.954 1.00 97.75 76 ALA A CA 1
ATOM 599 C C . ALA A 1 76 ? 20.050 3.708 -21.591 1.00 97.75 76 ALA A C 1
ATOM 601 O O . ALA A 1 76 ? 20.630 4.036 -20.555 1.00 97.75 76 ALA A O 1
ATOM 602 N N . ILE A 1 77 ? 18.863 3.089 -21.569 1.00 97.56 77 ILE A N 1
ATOM 603 C CA . ILE A 1 77 ? 18.170 2.691 -20.333 1.00 97.56 77 ILE A CA 1
ATOM 604 C C . ILE A 1 77 ? 18.953 1.600 -19.593 1.00 97.56 77 ILE A C 1
ATOM 606 O O . ILE A 1 77 ? 19.163 1.736 -18.388 1.00 97.56 77 ILE A O 1
ATOM 610 N N . CYS A 1 78 ? 19.451 0.568 -20.275 1.00 96.31 78 CYS A N 1
ATOM 611 C CA . CYS A 1 78 ? 20.262 -0.482 -19.646 1.00 96.31 78 CYS A CA 1
ATOM 612 C C . CYS A 1 78 ? 21.610 0.042 -19.110 1.00 96.31 78 CYS A C 1
ATOM 614 O O . CYS A 1 78 ? 22.077 -0.420 -18.070 1.00 96.31 78 CYS A O 1
ATOM 616 N N . ASN A 1 79 ? 22.207 1.044 -19.768 1.00 96.31 79 ASN A N 1
ATOM 617 C CA . ASN A 1 79 ? 23.442 1.714 -19.331 1.00 96.31 79 ASN A CA 1
ATOM 618 C C . ASN A 1 79 ? 23.225 2.864 -18.317 1.00 96.31 79 ASN A C 1
ATOM 620 O O . ASN A 1 79 ? 24.181 3.555 -17.954 1.00 96.31 79 ASN A O 1
ATOM 624 N N . SER A 1 80 ? 21.989 3.109 -17.872 1.00 97.00 80 SER A N 1
ATOM 625 C CA . SER A 1 80 ? 21.666 4.182 -16.921 1.00 97.00 80 SER A CA 1
ATOM 626 C C . SER A 1 80 ? 22.228 3.930 -15.513 1.00 97.00 80 SER A C 1
ATOM 628 O O . SER A 1 80 ? 22.550 2.806 -15.133 1.00 97.00 80 SER A O 1
ATOM 630 N N . THR A 1 81 ? 22.291 4.977 -14.686 1.00 96.50 81 THR A N 1
ATOM 631 C CA . THR A 1 81 ? 22.702 4.891 -13.266 1.00 96.50 81 THR A CA 1
ATOM 632 C C . THR A 1 81 ? 21.656 4.229 -12.361 1.00 96.50 81 THR A C 1
ATOM 634 O O . THR A 1 81 ? 21.866 4.089 -11.152 1.00 96.50 81 THR A O 1
ATOM 637 N N . TYR A 1 82 ? 20.507 3.859 -12.921 1.00 96.12 82 TYR A N 1
ATOM 638 C CA . TYR A 1 82 ? 19.383 3.288 -12.205 1.00 96.12 82 TYR A CA 1
ATOM 639 C C . TYR A 1 82 ? 19.580 1.812 -11.851 1.00 96.12 82 TYR A C 1
ATOM 641 O O . TYR A 1 82 ? 20.240 1.048 -12.546 1.00 96.12 82 TYR A O 1
ATOM 649 N N . ASP A 1 83 ? 18.950 1.398 -10.752 1.00 92.81 83 ASP A N 1
ATOM 650 C CA . ASP A 1 83 ? 18.792 -0.017 -10.434 1.00 92.81 83 ASP A CA 1
ATOM 651 C C . ASP A 1 83 ? 17.826 -0.705 -11.415 1.00 92.81 83 ASP A C 1
ATOM 653 O O . ASP A 1 83 ? 16.965 -0.064 -12.022 1.00 92.81 83 ASP A O 1
ATOM 657 N N . ALA A 1 84 ? 17.938 -2.031 -11.529 1.00 89.50 84 ALA A N 1
ATOM 658 C CA . ALA A 1 84 ? 17.156 -2.823 -12.478 1.00 89.50 84 ALA A CA 1
ATOM 659 C C . ALA A 1 84 ? 15.631 -2.623 -12.355 1.00 89.50 84 ALA A C 1
ATOM 661 O O . ALA A 1 84 ? 14.932 -2.686 -13.358 1.00 89.50 84 ALA A O 1
ATOM 662 N N . VAL A 1 85 ? 15.093 -2.329 -11.160 1.00 89.19 85 VAL A N 1
ATOM 663 C CA . VAL A 1 85 ? 13.642 -2.116 -10.987 1.00 89.19 85 VAL A CA 1
ATOM 664 C C . VAL A 1 85 ? 13.207 -0.805 -11.639 1.00 89.19 85 VAL A C 1
ATOM 666 O O . VAL A 1 85 ? 12.153 -0.756 -12.270 1.00 89.19 85 VAL A O 1
ATOM 669 N N . LYS A 1 86 ? 14.016 0.252 -11.526 1.00 94.69 86 LYS A N 1
ATOM 670 C CA . LYS A 1 86 ? 13.776 1.522 -12.225 1.00 94.69 86 LYS A CA 1
ATOM 671 C C . LYS A 1 86 ? 13.970 1.388 -13.735 1.00 94.69 86 LYS A C 1
ATOM 673 O O . LYS A 1 86 ? 13.119 1.870 -14.473 1.00 94.69 86 LYS A O 1
ATOM 678 N N . GLN A 1 87 ? 15.019 0.697 -14.191 1.00 96.94 87 GLN A N 1
ATOM 679 C CA . GLN A 1 87 ? 15.228 0.408 -15.619 1.00 96.94 87 GLN A CA 1
ATOM 680 C C . GLN A 1 87 ? 14.022 -0.341 -16.214 1.00 96.94 87 GLN A C 1
ATOM 682 O O . GLN A 1 87 ? 13.444 0.098 -17.207 1.00 96.94 87 GLN A O 1
ATOM 687 N N . ASP A 1 88 ? 13.556 -1.395 -15.537 1.00 96.50 88 ASP A N 1
ATOM 688 C CA . ASP A 1 88 ? 12.354 -2.143 -15.918 1.00 96.50 88 ASP A CA 1
ATOM 689 C C . ASP A 1 88 ? 11.086 -1.277 -15.889 1.00 96.50 88 ASP A C 1
ATOM 691 O O . ASP A 1 88 ? 10.210 -1.442 -16.733 1.00 96.50 88 ASP A O 1
ATOM 695 N N . SER A 1 89 ? 10.984 -0.314 -14.969 1.00 97.38 89 SER A N 1
ATOM 696 C CA . SER A 1 89 ? 9.848 0.621 -14.920 1.00 97.38 89 SER A CA 1
ATOM 697 C C . SER A 1 89 ? 9.821 1.572 -16.127 1.00 97.38 89 SER A C 1
ATOM 699 O O . SER A 1 89 ? 8.742 1.886 -16.627 1.00 97.38 89 SER A O 1
ATOM 701 N N . LEU A 1 90 ? 10.986 1.982 -16.649 1.00 98.06 90 LEU A N 1
ATOM 702 C CA . LEU A 1 90 ? 11.076 2.757 -17.895 1.00 98.06 90 LEU A CA 1
ATOM 703 C C . LEU A 1 90 ? 10.701 1.911 -19.120 1.00 98.06 90 LEU A C 1
ATOM 705 O O . LEU A 1 90 ? 10.011 2.391 -20.015 1.00 98.06 90 LEU A O 1
ATOM 709 N N . ILE A 1 91 ? 11.102 0.638 -19.154 1.00 98.12 91 ILE A N 1
ATOM 710 C CA . ILE A 1 91 ? 10.736 -0.283 -20.242 1.00 98.12 91 ILE A CA 1
ATOM 711 C C . ILE A 1 91 ? 9.230 -0.588 -20.212 1.00 98.12 91 ILE A C 1
ATOM 713 O O . ILE A 1 91 ? 8.588 -0.597 -21.259 1.00 98.12 91 ILE A O 1
ATOM 717 N N . TYR A 1 92 ? 8.645 -0.772 -19.024 1.00 98.00 92 TYR A N 1
ATOM 718 C CA . TYR A 1 92 ? 7.198 -0.910 -18.834 1.00 98.00 92 TYR A CA 1
ATOM 719 C C . TYR A 1 92 ? 6.430 0.297 -19.395 1.00 98.00 92 TYR A C 1
ATOM 721 O O . TYR A 1 92 ? 5.499 0.126 -20.181 1.00 98.00 92 TYR A O 1
ATOM 729 N N . PHE A 1 93 ? 6.875 1.512 -19.059 1.00 98.00 93 PHE A N 1
ATOM 730 C CA . PHE A 1 93 ? 6.318 2.759 -19.587 1.00 98.00 93 PHE A CA 1
ATOM 731 C C . PHE A 1 93 ? 6.368 2.804 -21.126 1.00 98.00 93 PHE A C 1
ATOM 733 O O . PHE A 1 93 ? 5.393 3.196 -21.767 1.00 98.00 93 PHE A O 1
ATOM 740 N N . LEU A 1 94 ? 7.477 2.367 -21.739 1.00 97.94 94 LEU A N 1
ATOM 741 C CA . LEU A 1 94 ? 7.593 2.290 -23.200 1.00 97.94 94 LEU A CA 1
ATOM 742 C C . LEU A 1 94 ? 6.642 1.245 -23.803 1.00 97.94 94 LEU A C 1
ATOM 744 O O . LEU A 1 94 ? 6.011 1.521 -24.820 1.00 97.94 94 LEU A O 1
ATOM 748 N N . LEU A 1 95 ? 6.497 0.070 -23.183 1.00 97.44 95 LEU A N 1
ATOM 749 C CA . LEU A 1 95 ? 5.596 -0.986 -23.663 1.00 97.44 95 LEU A CA 1
ATOM 750 C C . LEU A 1 95 ? 4.120 -0.560 -23.638 1.00 97.44 95 LEU A C 1
ATOM 752 O O . LEU A 1 95 ? 3.374 -0.950 -24.536 1.00 97.44 95 LEU A O 1
ATOM 756 N N . LYS A 1 96 ? 3.714 0.290 -22.683 1.00 96.44 96 LYS A N 1
ATOM 757 C CA . LYS A 1 96 ? 2.335 0.799 -22.557 1.00 96.44 96 LYS A CA 1
ATOM 758 C C . LYS A 1 96 ? 1.840 1.548 -23.807 1.00 96.44 96 LYS A C 1
ATOM 760 O O . LYS A 1 96 ? 0.636 1.596 -24.061 1.00 96.44 96 LYS A O 1
ATOM 765 N N . TRP A 1 97 ? 2.742 2.050 -24.656 1.00 95.88 97 TRP A N 1
ATOM 766 C CA . TRP A 1 97 ? 2.387 2.631 -25.957 1.00 95.88 97 TRP A CA 1
ATOM 767 C C . TRP A 1 97 ? 1.740 1.641 -26.942 1.00 95.88 97 TRP A C 1
ATOM 769 O O . TRP A 1 97 ? 1.000 2.085 -27.819 1.00 95.88 97 TRP A O 1
ATOM 779 N N . HIS A 1 98 ? 1.931 0.324 -26.782 1.00 94.75 98 HIS A N 1
ATOM 780 C CA . HIS A 1 98 ? 1.237 -0.690 -27.593 1.00 94.75 98 HIS A CA 1
ATOM 781 C C . HIS A 1 98 ? -0.250 -0.863 -27.227 1.00 94.75 98 HIS A C 1
ATOM 783 O O . HIS A 1 98 ? -1.026 -1.302 -28.075 1.00 94.75 98 HIS A O 1
ATOM 789 N N . LYS A 1 99 ? -0.664 -0.495 -26.002 1.00 93.75 99 LYS A N 1
ATOM 790 C CA . LYS A 1 99 ? -2.058 -0.558 -25.504 1.00 93.75 99 LYS A CA 1
ATOM 791 C C . LYS A 1 99 ? -2.737 -1.935 -25.647 1.00 93.75 99 LYS A C 1
ATOM 793 O O . LYS A 1 99 ? -3.960 -2.012 -25.764 1.00 93.75 99 LYS A O 1
ATOM 798 N N . ASP A 1 100 ? -1.963 -3.021 -25.634 1.00 92.31 100 ASP A N 1
ATOM 799 C CA . ASP A 1 100 ? -2.439 -4.394 -25.856 1.00 92.31 100 ASP A CA 1
ATOM 800 C C . ASP A 1 100 ? -2.283 -5.327 -24.638 1.00 92.31 100 ASP A C 1
ATOM 802 O O . ASP A 1 100 ? -2.651 -6.503 -24.711 1.00 92.31 100 ASP A O 1
ATOM 806 N N . GLY A 1 101 ? -1.774 -4.813 -23.514 1.00 91.12 101 GLY A N 1
ATOM 807 C CA . GLY A 1 101 ? -1.589 -5.560 -22.271 1.00 91.12 101 GLY A CA 1
ATOM 808 C C . GLY A 1 101 ? -0.211 -6.212 -22.119 1.00 91.12 101 GLY A C 1
ATOM 809 O O . GLY A 1 101 ? 0.045 -6.842 -21.087 1.00 91.12 101 GLY A O 1
ATOM 810 N N . ARG A 1 102 ? 0.696 -6.095 -23.105 1.00 93.88 102 ARG A N 1
ATOM 811 C CA . ARG A 1 102 ? 2.037 -6.712 -23.029 1.00 93.88 102 ARG A CA 1
ATOM 812 C C . ARG A 1 102 ? 2.889 -6.141 -21.896 1.00 93.88 102 ARG A C 1
ATOM 814 O O . ARG A 1 102 ? 3.730 -6.846 -21.340 1.00 93.88 102 ARG A O 1
ATOM 821 N N . GLU A 1 103 ? 2.652 -4.887 -21.523 1.00 95.06 103 GLU A N 1
ATOM 822 C CA . GLU A 1 103 ? 3.275 -4.227 -20.382 1.00 95.06 103 GLU A CA 1
ATOM 823 C C . GLU A 1 103 ? 2.938 -4.948 -19.064 1.00 95.06 103 GLU A C 1
ATOM 825 O O . GLU A 1 103 ? 3.809 -5.117 -18.207 1.00 95.06 103 GLU A O 1
ATOM 830 N N . MET A 1 104 ? 1.724 -5.492 -18.925 1.00 90.69 104 MET A N 1
ATOM 831 C CA . MET A 1 104 ? 1.328 -6.263 -17.744 1.00 90.69 104 MET A CA 1
ATOM 832 C C . MET A 1 104 ? 2.066 -7.605 -17.666 1.00 90.69 104 MET A C 1
ATOM 834 O O . MET A 1 104 ? 2.681 -7.887 -16.635 1.00 90.69 104 MET A O 1
ATOM 838 N N . ASP A 1 105 ? 2.110 -8.380 -18.758 1.00 86.31 105 ASP A N 1
ATOM 839 C CA . ASP A 1 105 ? 2.920 -9.613 -18.842 1.00 86.31 105 ASP A CA 1
ATOM 840 C C . ASP A 1 105 ? 4.417 -9.309 -18.561 1.00 86.31 105 ASP A C 1
ATOM 842 O O . ASP A 1 105 ? 5.089 -10.061 -17.845 1.00 86.31 105 ASP A O 1
ATOM 846 N N . PHE A 1 106 ? 4.945 -8.175 -19.047 1.00 93.06 106 PHE A N 1
ATOM 847 C CA . PHE A 1 106 ? 6.318 -7.735 -18.769 1.00 93.06 106 PHE A CA 1
ATOM 848 C C . PHE A 1 106 ? 6.545 -7.412 -17.284 1.00 93.06 106 PHE A C 1
ATOM 850 O O . PHE A 1 106 ? 7.473 -7.969 -16.685 1.00 93.06 106 PHE A O 1
ATOM 857 N N . SER A 1 107 ? 5.689 -6.587 -16.668 1.00 92.19 107 SER A N 1
ATOM 858 C CA . SER A 1 107 ? 5.792 -6.218 -15.247 1.00 92.19 107 SER A CA 1
ATOM 859 C C . SER A 1 107 ? 5.703 -7.438 -14.330 1.00 92.19 107 SER A C 1
ATOM 861 O O . SER A 1 107 ? 6.503 -7.576 -13.396 1.00 92.19 107 SER A O 1
ATOM 863 N N . GLU A 1 108 ? 4.811 -8.387 -14.647 1.00 81.25 108 GLU A N 1
ATOM 864 C CA . GLU A 1 108 ? 4.737 -9.673 -13.969 1.00 81.25 108 GLU A CA 1
ATOM 865 C C . GLU A 1 108 ? 6.039 -10.455 -14.135 1.00 81.25 108 GLU A C 1
ATOM 867 O O . GLU A 1 108 ? 6.525 -11.011 -13.148 1.00 81.25 108 GLU A O 1
ATOM 872 N N . SER A 1 109 ? 6.611 -10.514 -15.343 1.00 81.06 109 SER A N 1
ATOM 873 C CA . SER A 1 109 ? 7.809 -11.308 -15.644 1.00 81.06 109 SER A CA 1
ATOM 874 C C . SER A 1 109 ? 9.069 -10.801 -14.929 1.00 81.06 109 SER A C 1
ATOM 876 O O . SER A 1 109 ? 9.785 -11.613 -14.332 1.00 81.06 109 SER A O 1
ATOM 878 N N . ARG A 1 110 ? 9.290 -9.476 -14.913 1.00 86.88 110 ARG A N 1
ATOM 879 C CA . ARG A 1 110 ? 10.413 -8.801 -14.237 1.00 86.88 110 ARG A CA 1
ATOM 880 C C . ARG A 1 110 ? 10.164 -8.567 -12.737 1.00 86.88 110 ARG A C 1
ATOM 882 O O . ARG A 1 110 ? 11.098 -8.268 -11.999 1.00 86.88 110 ARG A O 1
ATOM 889 N N . CYS A 1 111 ? 8.938 -8.796 -12.254 1.00 80.50 111 CYS A N 1
ATOM 890 C CA . CYS A 1 111 ? 8.504 -8.536 -10.873 1.00 80.50 111 CYS A CA 1
ATOM 891 C C . CYS A 1 111 ? 8.615 -7.059 -10.460 1.00 80.50 111 CYS A C 1
ATOM 893 O O . CYS A 1 111 ? 8.999 -6.761 -9.322 1.00 80.50 111 CYS A O 1
ATOM 895 N N . ILE A 1 112 ? 8.240 -6.146 -11.360 1.00 85.62 112 ILE A N 1
ATOM 896 C CA . ILE A 1 112 ? 8.074 -4.729 -11.020 1.00 85.62 112 ILE A CA 1
ATOM 897 C C . ILE A 1 112 ? 7.042 -4.646 -9.885 1.00 85.62 112 ILE A C 1
ATOM 899 O O . ILE A 1 112 ? 6.014 -5.328 -9.902 1.00 85.62 112 ILE A O 1
ATOM 903 N N . GLN A 1 113 ? 7.347 -3.886 -8.832 1.00 79.19 113 GLN A N 1
ATOM 904 C CA . GLN A 1 113 ? 6.447 -3.812 -7.679 1.00 79.19 113 GLN A CA 1
ATOM 905 C C . GLN A 1 113 ? 5.222 -2.956 -8.048 1.00 79.19 113 GLN A C 1
ATOM 907 O O . GLN A 1 113 ? 5.406 -1.960 -8.749 1.00 79.19 113 GLN A O 1
ATOM 912 N N . PRO A 1 114 ? 3.999 -3.278 -7.579 1.00 80.62 114 PRO A N 1
ATOM 913 C CA . PRO A 1 114 ? 2.781 -2.598 -8.030 1.00 80.62 114 PRO A CA 1
ATOM 914 C C . PRO A 1 114 ? 2.822 -1.073 -7.910 1.00 80.62 114 PRO A C 1
ATOM 916 O O . PRO A 1 114 ? 2.319 -0.388 -8.785 1.00 80.62 114 PRO A O 1
ATOM 919 N N . GLN A 1 115 ? 3.482 -0.522 -6.888 1.00 80.25 115 GLN A N 1
ATOM 920 C CA . GLN A 1 115 ? 3.618 0.927 -6.735 1.00 80.25 115 GLN A CA 1
ATOM 921 C C . GLN A 1 115 ? 4.495 1.594 -7.812 1.00 80.25 115 GLN A C 1
ATOM 923 O O . GLN A 1 115 ? 4.304 2.769 -8.087 1.00 80.25 115 GLN A O 1
ATOM 928 N N . PHE A 1 116 ? 5.437 0.871 -8.432 1.00 87.12 116 PHE A N 1
ATOM 929 C CA . PHE A 1 116 ? 6.207 1.380 -9.576 1.00 87.12 116 PHE A CA 1
ATOM 930 C C . PHE A 1 116 ? 5.431 1.252 -10.888 1.00 87.12 116 PHE A C 1
ATOM 932 O O . PHE A 1 116 ? 5.537 2.143 -11.720 1.00 87.12 116 PHE A O 1
ATOM 939 N N . VAL A 1 117 ? 4.631 0.188 -11.041 1.00 91.69 117 VAL A N 1
ATOM 940 C CA . VAL A 1 117 ? 3.681 0.024 -12.157 1.00 91.69 117 VAL A CA 1
ATOM 941 C C . VAL A 1 117 ? 2.703 1.199 -12.163 1.00 91.69 117 VAL A C 1
ATOM 943 O O . VAL A 1 117 ? 2.718 1.995 -13.090 1.00 91.69 117 VAL A O 1
ATOM 946 N N . ILE A 1 118 ? 2.001 1.401 -11.046 1.00 85.50 118 ILE A N 1
ATOM 947 C CA . ILE A 1 118 ? 1.046 2.496 -10.834 1.00 85.50 118 ILE A CA 1
ATOM 948 C C . ILE A 1 118 ? 1.690 3.884 -11.041 1.00 85.50 118 ILE A C 1
ATOM 950 O O . ILE A 1 118 ? 1.070 4.783 -11.602 1.00 85.50 118 ILE A O 1
ATOM 954 N N . LEU A 1 119 ? 2.939 4.084 -10.605 1.00 87.88 119 LEU A N 1
ATOM 955 C CA . LEU A 1 119 ? 3.636 5.360 -10.797 1.00 87.88 119 LEU A CA 1
ATOM 956 C C . LEU A 1 119 ? 4.033 5.590 -12.266 1.00 87.88 119 LEU A C 1
ATOM 958 O O . LEU A 1 119 ? 3.893 6.701 -12.770 1.00 87.88 119 LEU A O 1
ATOM 962 N N . ALA A 1 120 ? 4.505 4.549 -12.958 1.00 95.00 120 ALA A N 1
ATOM 963 C CA . ALA A 1 120 ? 4.802 4.606 -14.388 1.00 95.00 120 ALA A CA 1
ATOM 964 C C . ALA A 1 120 ? 3.525 4.796 -15.223 1.00 95.00 120 ALA A C 1
ATOM 966 O O . ALA A 1 120 ? 3.544 5.553 -16.191 1.00 95.00 120 ALA A O 1
ATOM 967 N N . ASP A 1 121 ? 2.414 4.179 -14.813 1.00 93.44 121 ASP A N 1
ATOM 968 C CA . ASP A 1 121 ? 1.090 4.393 -15.390 1.00 93.44 121 ASP A CA 1
ATOM 969 C C . ASP A 1 121 ? 0.689 5.864 -15.308 1.00 93.44 121 ASP A C 1
ATOM 971 O O . ASP A 1 121 ? 0.402 6.474 -16.339 1.00 93.44 121 ASP A O 1
ATOM 975 N N . ALA A 1 122 ? 0.747 6.440 -14.106 1.00 88.06 122 ALA A N 1
ATOM 976 C CA . ALA A 1 122 ? 0.387 7.826 -13.846 1.00 88.06 122 ALA A CA 1
ATOM 977 C C . ALA A 1 122 ? 1.267 8.818 -14.634 1.00 88.06 122 ALA A C 1
ATOM 979 O O . ALA A 1 122 ? 0.757 9.761 -15.241 1.00 88.06 122 ALA A O 1
ATOM 980 N N . TYR A 1 123 ? 2.583 8.584 -14.700 1.00 94.06 123 TYR A N 1
ATOM 981 C CA . TYR A 1 123 ? 3.482 9.382 -15.541 1.00 94.06 123 TYR A CA 1
ATOM 982 C C . TYR A 1 123 ? 3.143 9.264 -17.033 1.00 94.06 123 TYR A C 1
ATOM 984 O O . TYR A 1 123 ? 3.184 10.262 -17.747 1.00 94.06 123 TYR A O 1
ATOM 992 N N . TRP A 1 124 ? 2.771 8.073 -17.511 1.00 95.75 124 TRP A N 1
ATOM 993 C CA . TRP A 1 124 ? 2.377 7.863 -18.906 1.00 95.75 124 TRP A CA 1
ATOM 994 C C . TRP A 1 124 ? 1.057 8.575 -19.232 1.00 95.75 124 TRP A C 1
ATOM 996 O O . TRP A 1 124 ? 0.914 9.152 -20.309 1.00 95.75 124 TRP A O 1
ATOM 1006 N N . HIS A 1 125 ? 0.103 8.612 -18.299 1.00 92.62 125 HIS A N 1
ATOM 1007 C CA . HIS A 1 125 ? -1.142 9.372 -18.460 1.00 92.62 125 HIS A CA 1
ATOM 1008 C C . HIS A 1 125 ? -0.902 10.890 -18.519 1.00 92.62 125 HIS A C 1
ATOM 1010 O O . HIS A 1 125 ? -1.516 11.576 -19.338 1.00 92.62 125 HIS A O 1
ATOM 1016 N N . LEU A 1 126 ? 0.049 11.415 -17.739 1.00 90.38 126 LEU A N 1
ATOM 1017 C CA . LEU A 1 126 ? 0.469 12.820 -17.816 1.00 90.38 126 LEU A CA 1
ATOM 1018 C C . LEU A 1 126 ? 1.191 13.153 -19.138 1.00 90.38 126 LEU A C 1
ATOM 1020 O O . LEU A 1 126 ? 0.856 14.151 -19.778 1.00 90.38 126 LEU A O 1
ATOM 1024 N N . ASP A 1 127 ? 2.118 12.301 -19.586 1.00 94.38 127 ASP A N 1
ATOM 1025 C CA . ASP A 1 127 ? 2.891 12.506 -20.824 1.00 94.38 127 ASP A CA 1
ATOM 1026 C C . ASP A 1 127 ? 2.087 12.272 -22.110 1.00 94.38 127 ASP A C 1
ATOM 1028 O O . ASP A 1 127 ? 2.467 12.761 -23.172 1.00 94.38 127 ASP A O 1
ATOM 1032 N N . THR A 1 128 ? 0.973 11.540 -22.038 1.00 93.25 128 THR A N 1
ATOM 1033 C CA . THR A 1 128 ? 0.035 11.379 -23.163 1.00 93.25 128 THR A CA 1
ATOM 1034 C C . THR A 1 128 ? -1.113 12.384 -23.138 1.00 93.25 128 THR A C 1
ATOM 1036 O O . THR A 1 128 ? -1.752 12.606 -24.164 1.00 93.25 128 THR A O 1
ATOM 1039 N N . GLY A 1 129 ? -1.430 12.962 -21.976 1.00 88.62 129 GLY A N 1
ATOM 1040 C CA . GLY A 1 129 ? -2.646 13.753 -21.779 1.00 88.62 129 GLY A CA 1
ATOM 1041 C C . GLY A 1 129 ? -3.946 12.937 -21.873 1.00 88.62 129 GLY A C 1
ATOM 1042 O O . GLY A 1 129 ? -5.028 13.521 -21.923 1.00 88.62 129 GLY A O 1
ATOM 1043 N N . ILE A 1 130 ? -3.872 11.600 -21.900 1.00 87.69 130 ILE A N 1
ATOM 1044 C CA . ILE A 1 130 ? -5.031 10.706 -22.008 1.00 87.69 130 ILE A CA 1
ATOM 1045 C C . ILE A 1 130 ? -5.508 10.334 -20.602 1.00 87.69 130 ILE A C 1
ATOM 1047 O O . ILE A 1 130 ? -4.728 9.833 -19.798 1.00 87.69 130 ILE A O 1
ATOM 1051 N N . ASN A 1 131 ? -6.808 10.494 -20.329 1.00 79.50 131 ASN A N 1
ATOM 1052 C CA . ASN A 1 131 ? -7.465 10.100 -19.071 1.00 79.50 131 ASN A CA 1
ATOM 1053 C C . ASN A 1 131 ? -6.933 10.799 -17.801 1.00 79.50 131 ASN A C 1
ATOM 1055 O O . ASN A 1 131 ? -7.112 10.280 -16.697 1.00 79.50 131 ASN A O 1
ATOM 1059 N N . VAL A 1 132 ? -6.335 11.993 -17.938 1.00 73.56 132 VAL A N 1
ATOM 1060 C CA . VAL A 1 132 ? -5.758 12.750 -16.810 1.00 73.56 132 VAL A CA 1
ATOM 1061 C C . VAL A 1 132 ? -6.787 12.960 -15.695 1.00 73.56 132 VAL A C 1
ATOM 1063 O O . VAL A 1 132 ? -6.495 12.660 -14.546 1.00 73.56 132 VAL A O 1
ATOM 1066 N N . GLU A 1 133 ? -8.015 13.380 -16.021 1.00 56.09 133 GLU A N 1
ATOM 1067 C CA . GLU A 1 133 ? -9.075 13.658 -15.034 1.00 56.09 133 GLU A CA 1
ATOM 1068 C C . GLU A 1 133 ? -9.425 12.459 -14.131 1.00 56.09 133 GLU A C 1
ATOM 1070 O O . GLU A 1 133 ? -9.755 12.649 -12.962 1.00 56.09 133 GLU A O 1
ATOM 1075 N N . SER A 1 134 ? -9.322 11.227 -14.642 1.00 53.50 134 SER A N 1
ATOM 1076 C CA . SER A 1 134 ? -9.630 9.997 -13.895 1.00 53.50 134 SER A CA 1
ATOM 1077 C C . SER A 1 134 ? -8.480 9.467 -13.030 1.00 53.50 134 SER A C 1
ATOM 1079 O O . SER A 1 134 ? -8.745 8.692 -12.114 1.00 53.50 134 SER A O 1
ATOM 1081 N N . GLU A 1 135 ? -7.230 9.879 -13.275 1.00 51.03 135 GLU A N 1
ATOM 1082 C CA . GLU A 1 135 ? -6.062 9.427 -12.494 1.00 51.03 135 GLU A CA 1
ATOM 1083 C C . GLU A 1 135 ? -5.316 10.552 -11.753 1.00 51.03 135 GLU A C 1
ATOM 1085 O O . GLU A 1 135 ? -4.444 10.262 -10.932 1.00 51.03 135 GLU A O 1
ATOM 1090 N N . MET A 1 136 ? -5.683 11.829 -11.937 1.00 44.78 136 MET A N 1
ATOM 1091 C CA . MET A 1 136 ? -4.980 12.962 -11.306 1.00 44.78 136 MET A CA 1
ATOM 1092 C C . MET A 1 136 ? -4.986 12.926 -9.767 1.00 44.78 136 MET A C 1
ATOM 1094 O O . MET A 1 136 ? -4.101 13.500 -9.133 1.00 44.78 136 MET A O 1
ATOM 1098 N N . VAL A 1 137 ? -5.934 12.190 -9.170 1.00 48.00 137 VAL A N 1
ATOM 1099 C CA . VAL A 1 137 ? -6.007 11.871 -7.728 1.00 48.00 137 VAL A CA 1
ATOM 1100 C C . VAL A 1 137 ? -4.718 11.209 -7.212 1.00 48.00 137 VAL A C 1
ATOM 1102 O O . VAL A 1 137 ? -4.428 11.267 -6.019 1.00 48.00 137 VAL A O 1
ATOM 1105 N N . LEU A 1 138 ? -3.917 10.600 -8.093 1.00 44.25 138 LEU A N 1
ATOM 1106 C CA . LEU A 1 138 ? -2.689 9.901 -7.729 1.00 44.25 138 LEU A CA 1
ATOM 1107 C C . LEU A 1 138 ? -1.393 10.711 -7.927 1.00 44.25 138 LEU A C 1
ATOM 1109 O O . LEU A 1 138 ? -0.341 10.318 -7.422 1.00 44.25 138 LEU A O 1
ATOM 1113 N N . THR A 1 139 ? -1.439 11.821 -8.672 1.00 42.94 139 THR A N 1
ATOM 1114 C CA . THR A 1 139 ? -0.237 12.503 -9.202 1.00 42.94 139 THR A CA 1
ATOM 1115 C C . THR A 1 139 ? 0.233 13.726 -8.413 1.00 42.94 139 THR A C 1
ATOM 1117 O O . THR A 1 139 ? 1.216 14.359 -8.794 1.00 42.94 139 THR A O 1
ATOM 1120 N N . ASP A 1 140 ? -0.395 14.035 -7.278 1.00 43.50 140 ASP A N 1
ATOM 1121 C CA . ASP A 1 140 ? -0.154 15.245 -6.463 1.00 43.50 140 ASP A CA 1
ATOM 1122 C C . ASP A 1 140 ? 1.256 15.335 -5.809 1.00 43.50 140 ASP A C 1
ATOM 1124 O O . ASP A 1 140 ? 1.552 16.218 -5.002 1.00 43.50 140 ASP A O 1
ATOM 1128 N N . VAL A 1 141 ? 2.156 14.406 -6.150 1.00 41.75 141 VAL A N 1
ATOM 1129 C CA . VAL A 1 141 ? 3.461 14.186 -5.506 1.00 41.75 141 VAL A CA 1
ATOM 1130 C C . VAL A 1 141 ? 4.644 14.789 -6.289 1.00 41.75 141 VAL A C 1
ATOM 1132 O O . VAL A 1 141 ? 5.681 15.060 -5.681 1.00 41.75 141 VAL A O 1
ATOM 1135 N N . VAL A 1 142 ? 4.537 15.036 -7.606 1.00 39.25 142 VAL A N 1
ATOM 1136 C CA . VAL A 1 142 ? 5.716 15.361 -8.449 1.00 39.25 142 VAL A CA 1
ATOM 1137 C C . VAL A 1 142 ? 5.501 16.567 -9.373 1.00 39.25 142 VAL A C 1
ATOM 1139 O O . VAL A 1 142 ? 5.024 16.430 -10.493 1.00 39.25 142 VAL A O 1
ATOM 1142 N N . ALA A 1 143 ? 5.937 17.758 -8.939 1.00 34.97 143 ALA A N 1
ATOM 1143 C CA . ALA A 1 143 ? 6.098 18.929 -9.815 1.00 34.97 143 ALA A CA 1
ATOM 1144 C C . ALA A 1 143 ? 7.087 19.969 -9.242 1.00 34.97 143 ALA A C 1
ATOM 1146 O O . ALA A 1 143 ? 6.782 20.579 -8.217 1.00 34.97 143 ALA A O 1
ATOM 1147 N N . LYS A 1 144 ? 8.210 20.205 -9.956 1.00 35.31 144 LYS A N 1
ATOM 1148 C CA . LYS A 1 144 ? 9.309 21.191 -9.721 1.00 35.31 144 LYS A CA 1
ATOM 1149 C C . LYS A 1 144 ? 9.970 21.170 -8.317 1.00 35.31 144 LYS A C 1
ATOM 1151 O O . LYS A 1 144 ? 9.343 20.728 -7.359 1.00 35.31 144 LYS A O 1
ATOM 1156 N N . PRO A 1 145 ? 11.205 21.698 -8.144 1.00 38.50 145 PRO A N 1
ATOM 1157 C CA . PRO A 1 145 ? 11.827 21.919 -6.830 1.00 38.50 145 PRO A CA 1
ATOM 1158 C C . PRO A 1 145 ? 11.146 23.064 -6.064 1.00 38.50 145 PRO A C 1
ATOM 1160 O O . PRO A 1 145 ? 11.720 24.121 -5.812 1.00 38.50 145 PRO A O 1
ATOM 1163 N N . ARG A 1 146 ? 9.883 22.837 -5.691 1.00 50.19 146 ARG A N 1
ATOM 1164 C CA . ARG A 1 146 ? 9.088 23.700 -4.818 1.00 50.19 146 ARG A CA 1
ATOM 1165 C C . ARG A 1 146 ? 9.742 23.755 -3.431 1.00 50.19 146 ARG A C 1
ATOM 1167 O O . ARG A 1 146 ? 10.405 22.806 -3.006 1.00 50.19 146 ARG A O 1
ATOM 1174 N N . LEU A 1 147 ? 9.464 24.813 -2.669 1.00 45.81 147 LEU A N 1
ATOM 1175 C CA . LEU A 1 147 ? 9.955 25.014 -1.298 1.00 45.81 147 LEU A CA 1
ATOM 1176 C C . LEU A 1 147 ? 9.866 23.771 -0.363 1.00 45.81 147 LEU A C 1
ATOM 1178 O O . LEU A 1 147 ? 10.789 23.578 0.432 1.00 45.81 147 LEU A O 1
ATOM 1182 N N . PRO A 1 148 ? 8.854 22.873 -0.449 1.00 43.12 148 PRO A N 1
ATOM 1183 C CA . PRO A 1 148 ? 8.836 21.614 0.304 1.00 43.12 148 PRO A CA 1
ATOM 1184 C C . PRO A 1 148 ? 10.001 20.660 0.004 1.00 43.12 148 PRO A C 1
ATOM 1186 O O . PRO A 1 148 ? 10.445 19.967 0.911 1.00 43.12 148 PRO A O 1
ATOM 1189 N N . GLN A 1 149 ? 10.535 20.632 -1.220 1.00 47.62 149 GLN A N 1
ATOM 1190 C CA . GLN A 1 149 ? 11.674 19.781 -1.590 1.00 47.62 149 GLN A CA 1
ATOM 1191 C C . GLN A 1 149 ? 13.004 20.383 -1.121 1.00 47.62 149 GLN A C 1
ATOM 1193 O O . GLN A 1 149 ? 13.884 19.643 -0.692 1.00 47.62 149 GLN A O 1
ATOM 1198 N N . LEU A 1 150 ? 13.118 21.716 -1.063 1.00 49.62 150 LEU A N 1
ATOM 1199 C CA . LEU A 1 150 ? 14.207 22.394 -0.345 1.00 49.62 150 LEU A CA 1
ATOM 1200 C C . LEU A 1 150 ? 14.134 22.138 1.174 1.00 49.62 150 LEU A C 1
ATOM 1202 O O . LEU A 1 150 ? 15.164 21.949 1.817 1.00 49.62 150 LEU A O 1
ATOM 1206 N N . LYS A 1 151 ? 12.929 22.042 1.755 1.00 54.12 151 LYS A N 1
ATOM 1207 C CA . LYS A 1 151 ? 12.742 21.628 3.160 1.00 54.12 151 LYS A CA 1
ATOM 1208 C C . LYS A 1 151 ? 12.980 20.132 3.397 1.00 54.12 151 LYS A C 1
ATOM 1210 O O . LYS A 1 151 ? 13.519 19.773 4.439 1.00 54.12 151 LYS A O 1
ATOM 1215 N N . ALA A 1 152 ? 12.654 19.265 2.441 1.00 54.44 152 ALA A N 1
ATOM 1216 C CA . ALA A 1 152 ? 13.043 17.856 2.476 1.00 54.44 152 ALA A CA 1
ATOM 1217 C C . ALA A 1 152 ? 14.570 17.721 2.384 1.00 54.44 152 ALA A C 1
ATOM 1219 O O . ALA A 1 152 ? 15.167 16.980 3.160 1.00 54.44 152 ALA A O 1
ATOM 1220 N N . LEU A 1 153 ? 15.212 18.523 1.525 1.00 55.09 153 LEU A N 1
ATOM 1221 C CA . LEU A 1 153 ? 16.662 18.676 1.490 1.00 55.09 153 LEU A CA 1
ATOM 1222 C C . LEU A 1 153 ? 17.207 19.113 2.845 1.00 55.09 153 LEU A C 1
ATOM 1224 O O . LEU A 1 153 ? 18.149 18.478 3.282 1.00 55.09 153 LEU A O 1
ATOM 1228 N N . LEU A 1 154 ? 16.627 20.099 3.538 1.00 69.62 154 LEU A N 1
ATOM 1229 C CA . LEU A 1 154 ? 17.029 20.463 4.909 1.00 69.62 154 LEU A CA 1
ATOM 1230 C C . LEU A 1 154 ? 16.919 19.284 5.903 1.00 69.62 154 LEU A C 1
ATOM 1232 O O . LEU A 1 154 ? 17.803 19.116 6.739 1.00 69.62 154 LEU A O 1
ATOM 1236 N N . ALA A 1 155 ? 15.894 18.433 5.781 1.00 65.50 155 ALA A N 1
ATOM 1237 C CA . ALA A 1 155 ? 15.687 17.266 6.649 1.00 65.50 155 ALA A CA 1
ATOM 1238 C C . ALA A 1 155 ? 16.628 16.070 6.365 1.00 65.50 155 ALA A C 1
ATOM 1240 O O . ALA A 1 155 ? 16.828 15.215 7.237 1.00 65.50 155 ALA A O 1
ATOM 1241 N N . LEU A 1 156 ? 17.225 15.987 5.170 1.00 72.69 156 LEU A N 1
ATOM 1242 C CA . LEU A 1 156 ? 18.233 14.968 4.864 1.00 72.69 156 LEU A CA 1
ATOM 1243 C C . LEU A 1 156 ? 19.484 15.170 5.734 1.00 72.69 156 LEU A C 1
ATOM 1245 O O . LEU A 1 156 ? 19.941 16.289 5.962 1.00 72.69 156 LEU A O 1
ATOM 1249 N N . HIS A 1 157 ? 20.082 14.078 6.200 1.00 73.88 157 HIS A N 1
ATOM 1250 C CA . HIS A 1 157 ? 21.362 14.135 6.902 1.00 73.88 157 HIS A CA 1
ATOM 1251 C C . HIS A 1 157 ? 22.486 14.006 5.872 1.00 73.88 157 HIS A C 1
ATOM 1253 O O . HIS A 1 157 ? 22.723 12.909 5.372 1.00 73.88 157 HIS A O 1
ATOM 1259 N N . LEU A 1 158 ? 23.164 15.113 5.549 1.00 82.50 158 LEU A N 1
ATOM 1260 C CA . LEU A 1 158 ? 24.372 15.053 4.726 1.00 82.50 158 LEU A CA 1
ATOM 1261 C C . LEU A 1 158 ? 25.520 14.441 5.523 1.00 82.50 158 LEU A C 1
ATOM 1263 O O . LEU A 1 158 ? 25.713 14.731 6.706 1.00 82.50 158 LEU A O 1
ATOM 1267 N N . THR A 1 159 ? 26.326 13.635 4.846 1.00 85.31 159 THR A N 1
ATOM 1268 C CA . THR A 1 159 ? 27.663 13.292 5.320 1.00 85.31 159 THR A CA 1
ATOM 1269 C C . THR A 1 159 ? 28.535 14.549 5.388 1.00 85.31 159 THR A C 1
ATOM 1271 O O . THR A 1 159 ? 28.303 15.532 4.681 1.00 85.31 159 THR A O 1
ATOM 1274 N N . ALA A 1 160 ? 29.599 14.518 6.197 1.00 83.69 160 ALA A N 1
ATOM 1275 C CA . ALA A 1 160 ? 30.549 15.633 6.269 1.00 83.69 160 ALA A CA 1
ATOM 1276 C C . ALA A 1 160 ? 31.154 15.992 4.892 1.00 83.69 160 ALA A C 1
ATOM 1278 O O . ALA A 1 160 ? 31.427 17.161 4.624 1.00 83.69 160 ALA A O 1
ATOM 1279 N N . TYR A 1 161 ? 31.313 15.001 4.003 1.00 87.56 161 TYR A N 1
ATOM 1280 C CA . TYR A 1 161 ? 31.743 15.212 2.621 1.00 87.56 161 TYR A CA 1
ATOM 1281 C C . TYR A 1 161 ? 30.727 16.039 1.821 1.00 87.56 161 TYR A C 1
ATOM 1283 O O . TYR A 1 161 ? 31.083 17.090 1.291 1.00 87.56 161 TYR A O 1
ATOM 1291 N N . GLU A 1 162 ? 29.460 15.624 1.779 1.00 84.69 162 GLU A N 1
ATOM 1292 C CA . GLU A 1 162 ? 28.406 16.348 1.053 1.00 84.69 162 GLU A CA 1
ATOM 1293 C C . GLU A 1 162 ? 28.160 17.749 1.635 1.00 84.69 162 GLU A C 1
ATOM 1295 O O . GLU A 1 162 ? 27.979 18.700 0.877 1.00 84.69 162 GLU A O 1
ATOM 1300 N N . GLN A 1 163 ? 28.228 17.909 2.964 1.00 90.19 163 GLN A N 1
ATOM 1301 C CA . GLN A 1 163 ? 28.136 19.222 3.612 1.00 90.19 163 GLN A CA 1
ATOM 1302 C C . GLN A 1 163 ? 29.300 20.132 3.183 1.00 90.19 163 GLN A C 1
ATOM 1304 O O . GLN A 1 163 ? 29.069 21.293 2.851 1.00 90.19 163 GLN A O 1
ATOM 1309 N N . SER A 1 164 ? 30.537 19.615 3.123 1.00 90.50 164 SER A N 1
ATOM 1310 C CA . SER A 1 164 ? 31.687 20.375 2.605 1.00 90.50 164 SER A CA 1
ATOM 1311 C C . SER A 1 164 ? 31.556 20.730 1.122 1.00 90.50 164 SER A C 1
ATOM 1313 O O . SER A 1 164 ? 31.945 21.824 0.720 1.00 90.50 164 SER A O 1
ATOM 1315 N N . LEU A 1 165 ? 30.959 19.849 0.311 1.00 89.19 165 LEU A N 1
ATOM 1316 C CA . LEU A 1 165 ? 30.707 20.120 -1.101 1.00 89.19 165 LEU A CA 1
ATOM 1317 C C . LEU A 1 165 ? 29.695 21.263 -1.256 1.00 89.19 165 LEU A C 1
ATOM 1319 O O . LEU A 1 165 ? 29.971 22.209 -1.988 1.00 89.19 165 LEU A O 1
ATOM 1323 N N . LEU A 1 166 ? 28.582 21.220 -0.514 1.00 93.38 166 LEU A N 1
ATOM 1324 C CA . LEU A 1 166 ? 27.574 22.286 -0.476 1.00 93.38 166 LEU A CA 1
ATOM 1325 C C . LEU A 1 166 ? 28.166 23.624 0.004 1.00 93.38 166 LEU A C 1
ATOM 1327 O O . LEU A 1 166 ? 27.886 24.665 -0.584 1.00 93.38 166 LEU A O 1
ATOM 1331 N N . HIS A 1 167 ? 29.012 23.591 1.036 1.00 94.81 167 HIS A N 1
ATOM 1332 C CA . HIS A 1 167 ? 29.703 24.764 1.578 1.00 94.81 167 HIS A CA 1
ATOM 1333 C C . HIS A 1 167 ? 30.632 25.411 0.535 1.00 94.81 167 HIS A C 1
ATOM 1335 O O . HIS A 1 167 ? 30.528 26.608 0.275 1.00 94.81 167 HIS A O 1
ATOM 1341 N N . ASN A 1 168 ? 31.475 24.614 -0.133 1.00 94.44 168 ASN A N 1
ATOM 1342 C CA . ASN A 1 168 ? 32.346 25.096 -1.210 1.00 94.44 168 ASN A CA 1
ATOM 1343 C C . ASN A 1 168 ? 31.536 25.699 -2.371 1.00 94.44 168 ASN A C 1
ATOM 1345 O O . ASN A 1 168 ? 31.902 26.744 -2.898 1.00 94.44 168 ASN A O 1
ATOM 1349 N N . TYR A 1 169 ? 30.412 25.075 -2.732 1.00 93.69 169 TYR A N 1
ATOM 1350 C CA . TYR A 1 169 ? 29.538 25.517 -3.824 1.00 93.69 169 TYR A CA 1
ATOM 1351 C C . TYR A 1 169 ? 28.765 26.812 -3.512 1.00 93.69 169 TYR A C 1
ATOM 1353 O O . TYR A 1 169 ? 28.378 27.536 -4.427 1.00 93.69 169 TYR A O 1
ATOM 1361 N N . ALA A 1 170 ? 28.532 27.113 -2.230 1.00 95.62 170 ALA A N 1
ATOM 1362 C CA . ALA A 1 170 ? 27.937 28.373 -1.788 1.00 95.62 170 ALA A CA 1
ATOM 1363 C C . ALA A 1 170 ? 28.935 29.548 -1.853 1.00 95.62 170 ALA A C 1
ATOM 1365 O O . ALA A 1 170 ? 28.527 30.675 -2.151 1.00 95.62 170 ALA A O 1
ATOM 1366 N N . ILE A 1 171 ? 30.221 29.275 -1.587 1.00 96.00 171 ILE A N 1
ATOM 1367 C CA . ILE A 1 171 ? 31.323 30.253 -1.610 1.00 96.00 171 ILE A CA 1
ATOM 1368 C C . ILE A 1 171 ? 31.794 30.536 -3.044 1.00 96.00 171 ILE A C 1
ATOM 1370 O O . ILE A 1 171 ? 31.873 31.701 -3.429 1.00 96.00 171 ILE A O 1
ATOM 1374 N N . ASP A 1 172 ? 32.077 29.492 -3.832 1.00 95.88 172 ASP A N 1
ATOM 1375 C CA . ASP A 1 172 ? 32.544 29.587 -5.225 1.00 95.88 172 ASP A CA 1
ATOM 1376 C C . ASP A 1 172 ? 31.540 28.913 -6.189 1.00 95.88 172 ASP A C 1
ATOM 1378 O O . ASP A 1 172 ? 31.752 27.789 -6.661 1.00 95.88 172 ASP A O 1
ATOM 1382 N N . PRO A 1 173 ? 30.380 29.552 -6.441 1.00 93.81 173 PRO A N 1
ATOM 1383 C CA . PRO A 1 173 ? 29.345 29.003 -7.305 1.00 93.81 173 PRO A CA 1
ATOM 1384 C C . PRO A 1 173 ? 29.782 29.022 -8.782 1.00 93.81 173 PRO A C 1
ATOM 1386 O O . PRO A 1 173 ? 30.229 30.058 -9.284 1.00 93.81 173 PRO A O 1
ATOM 1389 N N . PRO A 1 174 ? 29.579 27.932 -9.548 1.00 92.19 174 PRO A N 1
ATOM 1390 C CA . PRO A 1 174 ? 29.909 27.915 -10.968 1.00 92.19 174 PRO A CA 1
ATOM 1391 C C . PRO A 1 174 ? 29.202 29.015 -11.770 1.00 92.19 174 PRO A C 1
ATOM 1393 O O . PRO A 1 174 ? 27.982 29.160 -11.715 1.00 92.19 174 PRO A O 1
ATOM 1396 N N . GLN A 1 175 ? 29.965 29.708 -12.623 1.00 91.81 175 GLN A N 1
ATOM 1397 C CA . GLN A 1 175 ? 29.540 30.873 -13.427 1.00 91.81 175 GLN A CA 1
ATOM 1398 C C . GLN A 1 175 ? 28.316 30.657 -14.344 1.00 91.81 175 GLN A C 1
ATOM 1400 O O . GLN A 1 175 ? 27.814 31.608 -14.934 1.00 91.81 175 GLN A O 1
ATOM 1405 N N . LYS A 1 176 ? 27.849 29.413 -14.505 1.00 90.31 176 LYS A N 1
ATOM 1406 C CA . LYS A 1 176 ? 26.662 29.057 -15.301 1.00 90.31 176 LYS A CA 1
ATOM 1407 C C . LYS A 1 176 ? 25.342 29.197 -14.530 1.00 90.31 176 LYS A C 1
ATOM 1409 O O . LYS A 1 176 ? 24.285 29.071 -15.138 1.00 90.31 176 LYS A O 1
ATOM 1414 N N . LEU A 1 177 ? 25.387 29.389 -13.211 1.00 84.44 177 LEU A N 1
ATOM 1415 C CA . LEU A 1 177 ? 24.198 29.477 -12.363 1.00 84.44 177 LEU A CA 1
ATOM 1416 C C . LEU A 1 177 ? 23.616 30.893 -12.350 1.00 84.44 177 LEU A C 1
ATOM 1418 O O . LEU A 1 177 ? 24.344 31.884 -12.357 1.00 84.44 177 LEU A O 1
ATOM 1422 N N . SER A 1 178 ? 22.287 30.987 -12.281 1.00 91.38 178 SER A N 1
ATOM 1423 C CA . SER A 1 178 ? 21.610 32.274 -12.114 1.00 91.38 178 SER A CA 1
ATOM 1424 C C . SER A 1 178 ? 21.866 32.851 -10.715 1.00 91.38 178 SER A C 1
ATOM 1426 O O . SER A 1 178 ? 21.964 32.109 -9.736 1.00 91.38 178 SER A O 1
ATOM 1428 N N . ALA A 1 179 ? 21.915 34.181 -10.594 1.00 86.38 179 ALA A N 1
ATOM 1429 C CA . ALA A 1 179 ? 22.129 34.850 -9.306 1.00 86.38 179 ALA A CA 1
ATOM 1430 C C . ALA A 1 179 ? 21.059 34.491 -8.251 1.00 86.38 179 ALA A C 1
ATOM 1432 O O . ALA A 1 179 ? 21.367 34.428 -7.061 1.00 86.38 179 ALA A O 1
ATOM 1433 N N . ALA A 1 180 ? 19.825 34.204 -8.684 1.00 85.50 180 ALA A N 1
ATOM 1434 C CA . ALA A 1 180 ? 18.759 33.715 -7.813 1.00 85.50 180 ALA A CA 1
ATOM 1435 C C . ALA A 1 180 ? 19.092 32.323 -7.250 1.00 85.50 180 ALA A C 1
ATOM 1437 O O . ALA A 1 180 ? 19.091 32.143 -6.035 1.00 85.50 180 ALA A O 1
ATOM 1438 N N . SER A 1 181 ? 19.486 31.375 -8.112 1.00 85.25 181 SER A N 1
ATOM 1439 C CA . SER A 1 181 ? 19.907 30.026 -7.702 1.00 85.25 181 SER A CA 1
ATOM 1440 C C . SER A 1 181 ? 21.093 30.059 -6.734 1.00 85.25 181 SER A C 1
ATOM 1442 O O . SER A 1 181 ? 21.115 29.308 -5.762 1.00 85.25 181 SER A O 1
ATOM 1444 N N . VAL A 1 182 ? 22.062 30.952 -6.971 1.00 91.00 182 VAL A N 1
ATOM 1445 C CA . VAL A 1 182 ? 23.212 31.155 -6.076 1.00 91.00 182 VAL A CA 1
ATOM 1446 C C . VAL A 1 182 ? 22.762 31.633 -4.694 1.00 91.00 182 VAL A C 1
ATOM 1448 O O . VAL A 1 182 ? 23.194 31.054 -3.698 1.00 91.00 182 VAL A O 1
ATOM 1451 N N . SER A 1 183 ? 21.858 32.619 -4.611 1.00 89.88 183 SER A N 1
ATOM 1452 C CA . SER A 1 183 ? 21.304 33.055 -3.320 1.00 89.88 183 SER A CA 1
ATOM 1453 C C . SER A 1 183 ? 20.595 31.906 -2.601 1.00 89.88 183 SER A C 1
ATOM 1455 O O . SER A 1 183 ? 20.866 31.675 -1.429 1.00 89.88 183 SER A O 1
ATOM 1457 N N . THR A 1 184 ? 19.768 31.125 -3.303 1.00 88.31 184 THR A N 1
ATOM 1458 C CA . THR A 1 184 ? 19.042 29.991 -2.706 1.00 88.31 184 THR A CA 1
ATOM 1459 C C . THR A 1 184 ? 19.979 28.910 -2.154 1.00 88.31 184 THR A C 1
ATOM 1461 O O . THR A 1 184 ? 19.730 28.376 -1.074 1.00 88.31 184 THR A O 1
ATOM 1464 N N . ILE A 1 185 ? 21.074 28.590 -2.856 1.00 91.25 185 ILE A N 1
ATOM 1465 C CA . ILE A 1 185 ? 22.090 27.629 -2.380 1.00 91.25 185 ILE A CA 1
ATOM 1466 C C . ILE A 1 185 ? 22.808 28.169 -1.135 1.00 91.25 185 ILE A C 1
ATOM 1468 O O . ILE A 1 185 ? 23.032 27.426 -0.179 1.00 91.25 185 ILE A O 1
ATOM 1472 N N . GLN A 1 186 ? 23.126 29.465 -1.123 1.00 95.12 186 GLN A N 1
ATOM 1473 C CA . GLN A 1 186 ? 23.718 30.149 0.025 1.00 95.12 186 GLN A CA 1
ATOM 1474 C C . GLN A 1 186 ? 22.797 30.132 1.254 1.00 95.12 186 GLN A C 1
ATOM 1476 O O . GLN A 1 186 ? 23.237 29.773 2.347 1.00 95.12 186 GLN A O 1
ATOM 1481 N N . ASP A 1 187 ? 21.513 30.445 1.071 1.00 93.31 187 ASP A N 1
ATOM 1482 C CA . ASP A 1 187 ? 20.504 30.390 2.131 1.00 93.31 187 ASP A CA 1
ATOM 1483 C C . ASP A 1 187 ? 20.352 28.961 2.678 1.00 93.31 187 ASP A C 1
ATOM 1485 O O . ASP A 1 187 ? 20.363 28.760 3.893 1.00 93.31 187 ASP A O 1
ATOM 1489 N N . LEU A 1 188 ? 20.297 27.953 1.797 1.00 92.75 188 LEU A N 1
ATOM 1490 C CA . LEU A 1 188 ? 20.221 26.535 2.168 1.00 92.75 188 LEU A CA 1
ATOM 1491 C C . LEU A 1 188 ? 21.433 26.083 3.001 1.00 92.75 188 LEU A C 1
ATOM 1493 O O . LEU A 1 188 ? 21.264 25.380 4.000 1.00 92.75 188 LEU A O 1
ATOM 1497 N N . ALA A 1 189 ? 22.646 26.486 2.611 1.00 95.12 189 ALA A N 1
ATOM 1498 C CA . ALA A 1 189 ? 23.879 26.132 3.313 1.00 95.12 189 ALA A CA 1
ATOM 1499 C C . ALA A 1 189 ? 23.945 26.765 4.717 1.00 95.12 189 ALA A C 1
ATOM 1501 O O . ALA A 1 189 ? 24.242 26.073 5.694 1.00 95.12 189 ALA A O 1
ATOM 1502 N N . CYS A 1 190 ? 23.597 28.051 4.842 1.00 95.56 190 CYS A N 1
ATOM 1503 C CA . CYS A 1 190 ? 23.527 28.738 6.132 1.00 95.56 190 CYS A CA 1
ATOM 1504 C C . CYS A 1 190 ? 22.422 28.166 7.036 1.00 95.56 190 CYS A C 1
ATOM 1506 O O . CYS A 1 190 ? 22.689 27.855 8.198 1.00 95.56 190 CYS A O 1
ATOM 1508 N N . LEU A 1 191 ? 21.204 27.961 6.516 1.00 93.69 191 LEU A N 1
ATOM 1509 C CA . LEU A 1 191 ? 20.085 27.388 7.277 1.00 93.69 191 LEU A CA 1
ATOM 1510 C C . LEU A 1 191 ? 20.389 25.977 7.793 1.00 93.69 191 LEU A C 1
ATOM 1512 O O . LEU A 1 191 ? 19.971 25.637 8.900 1.00 93.69 191 LEU A O 1
ATOM 1516 N N . ARG A 1 192 ? 21.161 25.173 7.050 1.00 92.19 192 ARG A N 1
ATOM 1517 C CA . ARG A 1 192 ? 21.617 23.859 7.523 1.00 92.19 192 ARG A CA 1
ATOM 1518 C C . ARG A 1 192 ? 22.475 23.943 8.782 1.00 92.19 192 ARG A C 1
ATOM 1520 O O . ARG A 1 192 ? 22.204 23.214 9.731 1.00 92.19 192 ARG A O 1
ATOM 1527 N N . HIS A 1 193 ? 23.468 24.833 8.808 1.00 94.38 193 HIS A N 1
ATOM 1528 C CA . HIS A 1 193 ? 24.312 25.022 9.993 1.00 94.38 193 HIS A CA 1
ATOM 1529 C C . HIS A 1 193 ? 23.517 25.587 11.185 1.00 94.38 193 HIS A C 1
ATOM 1531 O O . HIS A 1 193 ? 23.791 25.243 12.330 1.00 94.38 193 HIS A O 1
ATOM 1537 N N . VAL A 1 194 ? 22.477 26.396 10.943 1.00 94.25 194 VAL A N 1
ATOM 1538 C CA . VAL A 1 194 ? 21.544 26.818 12.006 1.00 94.25 194 VAL A CA 1
ATOM 1539 C C . VAL A 1 194 ? 20.750 25.623 12.552 1.00 94.25 194 VAL A C 1
ATOM 1541 O O . VAL A 1 194 ? 20.631 25.472 13.765 1.00 94.25 194 VAL A O 1
ATOM 1544 N N . GLN A 1 195 ? 20.246 24.737 11.687 1.00 87.44 195 GLN A N 1
ATOM 1545 C CA . GLN A 1 195 ? 19.475 23.556 12.101 1.00 87.44 195 GLN A CA 1
ATOM 1546 C C . GLN A 1 195 ? 20.310 22.471 12.799 1.00 87.44 195 GLN A C 1
ATOM 1548 O O . GLN A 1 195 ? 19.782 21.782 13.670 1.00 87.44 195 GLN A O 1
ATOM 1553 N N . SER A 1 196 ? 21.600 22.328 12.471 1.00 88.56 196 SER A N 1
ATOM 1554 C CA . SER A 1 196 ? 22.525 21.453 13.211 1.00 88.56 196 SER A CA 1
ATOM 1555 C C . SER A 1 196 ? 22.954 22.030 14.570 1.00 88.56 196 SER A C 1
ATOM 1557 O O . SER A 1 196 ? 23.576 21.321 15.362 1.00 88.56 196 SER A O 1
ATOM 1559 N N . GLY A 1 197 ? 22.610 23.291 14.867 1.00 92.50 197 GLY A N 1
ATOM 1560 C CA . GLY A 1 197 ? 23.045 24.016 16.065 1.00 92.50 197 GLY A CA 1
ATOM 1561 C C . GLY A 1 197 ? 24.461 24.599 15.962 1.00 92.50 197 GLY A C 1
ATOM 1562 O O . GLY A 1 197 ? 25.003 25.086 16.951 1.00 92.50 197 GLY A O 1
ATOM 1563 N N . GLU A 1 198 ? 25.070 24.579 14.777 1.00 95.06 198 GLU A N 1
ATOM 1564 C CA . GLU A 1 198 ? 26.412 25.093 14.491 1.00 95.06 198 GLU A CA 1
ATOM 1565 C C . GLU A 1 198 ? 26.377 26.594 14.141 1.00 95.06 198 GLU A C 1
ATOM 1567 O O . GLU A 1 198 ? 26.892 27.028 13.107 1.00 95.06 198 GLU A O 1
ATOM 1572 N N . TYR A 1 199 ? 25.772 27.419 15.003 1.00 96.69 199 TYR A N 1
ATOM 1573 C CA . TYR A 1 199 ? 25.537 28.847 14.730 1.00 96.69 199 TYR A CA 1
ATOM 1574 C C . TYR A 1 199 ? 26.818 29.614 14.354 1.00 96.69 199 TYR A C 1
ATOM 1576 O O . TYR A 1 199 ? 26.815 30.412 13.418 1.00 96.69 199 TYR A O 1
ATOM 1584 N N . ALA A 1 200 ? 27.943 29.307 15.009 1.00 96.56 200 ALA A N 1
ATOM 1585 C CA . ALA A 1 200 ? 29.247 29.882 14.680 1.00 96.56 200 ALA A CA 1
ATOM 1586 C C . ALA A 1 200 ? 29.706 29.560 13.241 1.00 96.56 200 ALA A C 1
ATOM 1588 O O . ALA A 1 200 ? 30.298 30.413 12.582 1.00 96.56 200 ALA A O 1
ATOM 1589 N N . ALA A 1 201 ? 29.413 28.360 12.726 1.00 95.94 201 ALA A N 1
ATOM 1590 C CA . ALA A 1 201 ? 29.724 27.985 11.346 1.00 95.94 201 ALA A CA 1
ATOM 1591 C C . ALA A 1 201 ? 28.789 28.685 10.346 1.00 95.94 201 ALA A C 1
ATOM 1593 O O . ALA A 1 201 ? 29.261 29.169 9.318 1.00 95.94 201 ALA A O 1
ATOM 1594 N N . ALA A 1 202 ? 27.497 28.815 10.675 1.00 97.06 202 ALA A N 1
ATOM 1595 C CA . ALA A 1 202 ? 26.528 29.553 9.860 1.00 97.06 202 ALA A CA 1
ATOM 1596 C C . ALA A 1 202 ? 26.938 31.026 9.672 1.00 97.06 202 ALA A C 1
ATOM 1598 O O . ALA A 1 202 ? 26.956 31.525 8.545 1.00 97.06 202 ALA A O 1
ATOM 1599 N N . ILE A 1 203 ? 27.335 31.692 10.764 1.00 97.62 203 ILE A N 1
ATOM 1600 C CA . ILE A 1 203 ? 27.775 33.095 10.765 1.00 97.62 203 ILE A CA 1
ATOM 1601 C C . ILE A 1 203 ? 29.111 33.259 10.020 1.00 97.62 203 ILE A C 1
ATOM 1603 O O . ILE A 1 203 ? 29.257 34.205 9.245 1.00 97.62 203 ILE A O 1
ATOM 1607 N N . LYS A 1 204 ? 30.079 32.344 10.205 1.00 96.81 204 LYS A N 1
ATOM 1608 C CA . LYS A 1 204 ? 31.350 32.351 9.451 1.00 96.81 204 LYS A CA 1
ATOM 1609 C C . LYS A 1 204 ? 31.126 32.198 7.951 1.00 96.81 204 LYS A C 1
ATOM 1611 O O . LYS A 1 204 ? 31.711 32.966 7.193 1.00 96.81 204 LYS A O 1
ATOM 1616 N N . LEU A 1 205 ? 30.280 31.251 7.536 1.00 96.69 205 LEU A N 1
ATOM 1617 C CA . LEU A 1 205 ? 29.927 31.060 6.130 1.00 96.69 205 LEU A CA 1
ATOM 1618 C C . LEU A 1 205 ? 29.301 32.338 5.567 1.00 96.69 205 LEU A C 1
ATOM 1620 O O . LEU A 1 205 ? 29.827 32.894 4.613 1.00 96.69 205 LEU A O 1
ATOM 1624 N N . ASP A 1 206 ? 28.254 32.868 6.200 1.00 97.25 206 ASP A N 1
ATOM 1625 C CA . ASP A 1 206 ? 27.564 34.074 5.725 1.00 97.25 206 ASP A CA 1
ATOM 1626 C C . ASP A 1 206 ? 28.470 35.322 5.645 1.00 97.25 206 ASP A C 1
ATOM 1628 O O . ASP A 1 206 ? 28.275 36.174 4.782 1.00 97.25 206 ASP A O 1
ATOM 1632 N N . ARG A 1 207 ? 29.504 35.422 6.491 1.00 96.12 207 ARG A N 1
ATOM 1633 C CA . ARG A 1 207 ? 30.531 36.481 6.416 1.00 96.12 207 ARG A CA 1
ATOM 1634 C C . ARG A 1 207 ? 31.540 36.289 5.273 1.00 96.12 207 ARG A C 1
ATOM 1636 O O . ARG A 1 207 ? 32.187 37.262 4.896 1.00 96.12 207 ARG A O 1
ATOM 1643 N N . GLN A 1 208 ? 31.678 35.077 4.732 1.00 95.56 208 GLN A N 1
ATOM 1644 C CA . GLN A 1 208 ? 32.490 34.772 3.542 1.00 95.56 208 GLN A CA 1
ATOM 1645 C C . GLN A 1 208 ? 31.698 34.920 2.233 1.00 95.56 208 GLN A C 1
ATOM 1647 O O . GLN A 1 208 ? 32.296 35.061 1.167 1.00 95.56 208 GLN A O 1
ATOM 1652 N N . LEU A 1 209 ? 30.363 34.900 2.295 1.00 96.00 209 LEU A N 1
ATOM 1653 C CA . LEU A 1 209 ? 29.508 35.064 1.122 1.00 96.00 209 LEU A CA 1
ATOM 1654 C C . LEU A 1 209 ? 29.521 36.515 0.598 1.00 96.00 209 LEU A C 1
ATOM 1656 O O . LEU A 1 209 ? 29.587 37.464 1.384 1.00 96.00 209 LEU A O 1
ATOM 1660 N N . PRO A 1 210 ? 29.406 36.724 -0.728 1.00 92.62 210 PRO A N 1
ATOM 1661 C CA . PRO A 1 210 ? 29.351 38.064 -1.300 1.00 92.62 210 PRO A CA 1
ATOM 1662 C C . PRO A 1 210 ? 28.088 38.825 -0.843 1.00 92.62 210 PRO A C 1
ATOM 1664 O O . PRO A 1 210 ? 27.004 38.236 -0.778 1.00 92.62 210 PRO A O 1
ATOM 1667 N N . PRO A 1 211 ? 28.177 40.145 -0.579 1.00 90.06 211 PRO A N 1
ATOM 1668 C CA . PRO A 1 211 ? 27.018 40.961 -0.225 1.00 90.06 211 PRO A CA 1
ATOM 1669 C C . PRO A 1 211 ? 26.048 41.061 -1.413 1.00 90.06 211 PRO A C 1
ATOM 1671 O O . PRO A 1 211 ? 26.307 41.760 -2.393 1.00 90.06 211 PRO A O 1
ATOM 1674 N N . GLY A 1 212 ? 24.937 40.328 -1.327 1.00 84.94 212 GLY A N 1
ATOM 1675 C CA . GLY A 1 212 ? 23.943 40.201 -2.394 1.00 84.94 212 GLY A CA 1
ATOM 1676 C C . GLY A 1 212 ? 22.775 41.194 -2.324 1.00 84.94 212 GLY A C 1
ATOM 1677 O O . GLY A 1 212 ? 22.827 42.237 -1.672 1.00 84.94 212 GLY A O 1
ATOM 1678 N N . GLY A 1 213 ? 21.693 40.840 -3.028 1.00 86.81 213 GLY A N 1
ATOM 1679 C CA . GLY A 1 213 ? 20.436 41.595 -3.066 1.00 86.81 213 GLY A CA 1
ATOM 1680 C C . GLY A 1 213 ? 19.621 41.525 -1.766 1.00 86.81 213 GLY A C 1
ATOM 1681 O O . GLY A 1 213 ? 20.144 41.224 -0.697 1.00 86.81 213 GLY A O 1
ATOM 1682 N N . MET A 1 214 ? 18.315 41.800 -1.854 1.00 86.56 214 MET A N 1
ATOM 1683 C CA . MET A 1 214 ? 17.428 41.898 -0.681 1.00 86.56 214 MET A CA 1
ATOM 1684 C C . MET A 1 214 ? 17.457 40.638 0.203 1.00 86.56 214 MET A C 1
ATOM 1686 O O . MET A 1 214 ? 17.670 40.756 1.403 1.00 86.56 214 MET A O 1
ATOM 1690 N N . VAL A 1 215 ? 17.410 39.447 -0.403 1.00 82.50 215 VAL A N 1
ATOM 1691 C CA . VAL A 1 215 ? 17.478 38.150 0.301 1.00 82.50 215 VAL A CA 1
ATOM 1692 C C . VAL A 1 215 ? 18.760 37.998 1.135 1.00 82.50 215 VAL A C 1
ATOM 1694 O O . VAL A 1 215 ? 18.715 37.557 2.280 1.00 82.50 215 VAL A O 1
ATOM 1697 N N . ALA A 1 216 ? 19.908 38.448 0.617 1.00 90.88 216 ALA A N 1
ATOM 1698 C CA . ALA A 1 216 ? 21.168 38.401 1.358 1.00 90.88 216 ALA A CA 1
ATOM 1699 C C . ALA A 1 216 ? 21.187 39.370 2.556 1.00 90.88 216 ALA A C 1
ATOM 1701 O O . ALA A 1 216 ? 21.901 39.120 3.525 1.00 90.88 216 ALA A O 1
ATOM 1702 N N . LYS A 1 217 ? 20.397 40.456 2.526 1.00 93.62 217 LYS A N 1
ATOM 1703 C CA . LYS A 1 217 ? 20.215 41.343 3.689 1.00 93.62 217 LYS A CA 1
ATOM 1704 C C . LYS A 1 217 ? 19.362 40.686 4.769 1.00 93.62 217 LYS A C 1
ATOM 1706 O O . LYS A 1 217 ? 19.704 40.804 5.940 1.00 93.62 217 LYS A O 1
ATOM 1711 N N . ASP A 1 218 ? 18.314 39.966 4.382 1.00 90.25 218 ASP A N 1
ATOM 1712 C CA . ASP A 1 218 ? 17.459 39.242 5.327 1.00 90.25 218 ASP A CA 1
ATOM 1713 C C . ASP A 1 218 ? 18.236 38.088 5.991 1.00 90.25 218 ASP A C 1
ATOM 1715 O O . ASP A 1 218 ? 18.183 37.921 7.212 1.00 90.25 218 ASP A O 1
ATOM 1719 N N . ARG A 1 219 ? 19.067 37.364 5.222 1.00 94.56 219 ARG A N 1
ATOM 1720 C CA . ARG A 1 219 ? 20.021 36.378 5.761 1.00 94.56 219 ARG A CA 1
ATOM 1721 C C . ARG A 1 219 ? 21.042 37.017 6.710 1.00 94.56 219 ARG A C 1
ATOM 1723 O O . ARG A 1 219 ? 21.195 36.533 7.829 1.00 94.56 219 ARG A O 1
ATOM 1730 N N . ARG A 1 220 ? 21.696 38.115 6.305 1.00 95.69 220 ARG A N 1
ATOM 1731 C CA . ARG A 1 220 ? 22.641 38.895 7.136 1.00 95.69 220 ARG A CA 1
ATOM 1732 C C . ARG A 1 220 ? 22.002 39.299 8.468 1.00 95.69 220 ARG A C 1
ATOM 1734 O O . ARG A 1 220 ? 22.606 39.063 9.510 1.00 95.69 220 ARG A O 1
ATOM 1741 N N . GLN A 1 221 ? 20.779 39.836 8.437 1.00 96.25 221 GLN A N 1
ATOM 1742 C CA . GLN A 1 221 ? 20.023 40.232 9.630 1.00 96.25 221 GLN A CA 1
ATOM 1743 C C . GLN A 1 221 ? 19.759 39.035 10.554 1.00 96.25 221 GLN A C 1
ATOM 1745 O O . GLN A 1 221 ? 20.061 39.111 11.739 1.00 96.25 221 GLN A O 1
ATOM 1750 N N . MET A 1 222 ? 19.283 37.909 10.014 1.00 96.44 222 MET A N 1
ATOM 1751 C CA . MET A 1 222 ? 19.074 36.674 10.781 1.00 96.44 222 MET A CA 1
ATOM 1752 C C . MET A 1 222 ? 20.372 36.148 11.420 1.00 96.44 222 MET A C 1
ATOM 1754 O O . MET A 1 222 ? 20.352 35.692 12.562 1.00 96.44 222 MET A O 1
ATOM 1758 N N . MET A 1 223 ? 21.507 36.216 10.718 1.00 97.00 223 MET A N 1
ATOM 1759 C CA . MET A 1 223 ? 22.809 35.794 11.258 1.00 97.00 223 MET A CA 1
ATOM 1760 C C . MET A 1 223 ? 23.332 36.753 12.334 1.00 97.00 223 MET A C 1
ATOM 1762 O O . MET A 1 223 ? 23.936 36.307 13.309 1.00 97.00 223 MET A O 1
ATOM 1766 N N . ASP A 1 224 ? 23.075 38.054 12.194 1.00 96.50 224 ASP A N 1
ATOM 1767 C CA . ASP A 1 224 ? 23.437 39.063 13.191 1.00 96.50 224 ASP A CA 1
ATOM 1768 C C . ASP A 1 224 ? 22.536 38.962 14.447 1.00 96.50 224 ASP A C 1
ATOM 1770 O O . ASP A 1 224 ? 23.039 39.057 15.568 1.00 96.50 224 ASP A O 1
ATOM 1774 N N . ASP A 1 225 ? 21.245 38.641 14.291 1.00 95.69 225 ASP A N 1
ATOM 1775 C CA . ASP A 1 225 ? 20.323 38.330 15.397 1.00 95.69 225 ASP A CA 1
ATOM 1776 C C . ASP A 1 225 ? 20.725 37.035 16.133 1.00 95.69 225 ASP A C 1
ATOM 1778 O O . ASP A 1 225 ? 20.735 36.993 17.368 1.00 95.69 225 ASP A O 1
ATOM 1782 N N . LEU A 1 226 ? 21.134 35.989 15.400 1.00 96.31 226 LEU A N 1
ATOM 1783 C CA . LEU A 1 226 ? 21.699 34.768 15.988 1.00 96.31 226 LEU A CA 1
ATOM 1784 C C . LEU A 1 226 ? 22.961 35.083 16.800 1.00 96.31 226 LEU A C 1
ATOM 1786 O O . LEU A 1 226 ? 23.050 34.687 17.964 1.00 96.31 226 LEU A O 1
ATOM 1790 N N . MET A 1 227 ? 23.892 35.861 16.242 1.00 96.88 227 MET A N 1
ATOM 1791 C CA . MET A 1 227 ? 25.108 36.304 16.933 1.00 96.88 227 MET A CA 1
ATOM 1792 C C . MET A 1 227 ? 24.782 37.092 18.214 1.00 96.88 227 MET A C 1
ATOM 1794 O O . MET A 1 227 ? 25.402 36.867 19.257 1.00 96.88 227 MET A O 1
ATOM 1798 N N . ALA A 1 228 ? 23.759 37.952 18.174 1.00 96.25 228 ALA A N 1
ATOM 1799 C CA . ALA A 1 228 ? 23.253 38.700 19.325 1.00 96.25 228 ALA A CA 1
ATOM 1800 C C . ALA A 1 228 ? 22.547 37.827 20.386 1.00 96.25 228 ALA A C 1
ATOM 1802 O O . ALA A 1 228 ? 22.458 38.244 21.546 1.00 96.25 228 ALA A O 1
ATOM 1803 N N . SER A 1 229 ? 22.103 36.616 20.031 1.00 94.88 229 SER A N 1
ATOM 1804 C CA . SER A 1 229 ? 21.528 35.628 20.958 1.00 94.88 229 SER A CA 1
ATOM 1805 C C . SER A 1 229 ? 22.563 34.685 21.596 1.00 94.88 229 SER A C 1
ATOM 1807 O O . SER A 1 229 ? 22.308 34.139 22.669 1.00 94.88 229 SER A O 1
ATOM 1809 N N . MET A 1 230 ? 23.745 34.518 20.983 1.00 94.38 230 MET A N 1
ATOM 1810 C CA . MET A 1 230 ? 24.804 33.633 21.493 1.00 94.38 230 MET A CA 1
ATOM 1811 C C . MET A 1 230 ? 25.345 34.088 22.864 1.00 94.38 230 MET A C 1
ATOM 1813 O O . MET A 1 230 ? 25.436 35.300 23.104 1.00 94.38 230 MET A O 1
ATOM 1817 N N . PRO A 1 231 ? 25.776 33.158 23.744 1.00 96.38 231 PRO A N 1
ATOM 1818 C CA . PRO A 1 231 ? 26.471 33.481 24.990 1.00 96.38 231 PRO A CA 1
ATOM 1819 C C . PRO A 1 231 ? 27.672 34.406 24.763 1.00 96.38 231 PRO A C 1
ATOM 1821 O O . PRO A 1 231 ? 28.411 34.248 23.793 1.00 96.38 231 PRO A O 1
ATOM 1824 N N . LEU A 1 232 ? 27.910 35.340 25.692 1.00 93.12 232 LEU A N 1
ATOM 1825 C CA . LEU A 1 232 ? 28.940 36.380 25.548 1.00 93.12 232 LEU A CA 1
ATOM 1826 C C . LEU A 1 232 ? 30.337 35.815 25.224 1.00 93.12 232 LEU A C 1
ATOM 1828 O O . LEU A 1 232 ? 31.038 36.375 24.390 1.00 93.12 232 LEU A O 1
ATOM 1832 N N . VAL A 1 233 ? 30.715 34.693 25.844 1.00 94.88 233 VAL A N 1
ATOM 1833 C CA . VAL A 1 233 ? 32.020 34.040 25.634 1.00 94.88 233 VAL A CA 1
ATOM 1834 C C . VAL A 1 233 ? 32.141 33.445 24.226 1.00 94.88 233 VAL A C 1
ATOM 1836 O O . VAL A 1 233 ? 33.171 33.608 23.579 1.00 94.88 233 VAL A O 1
ATOM 1839 N N . GLU A 1 234 ? 31.087 32.794 23.725 1.00 94.00 234 GLU A N 1
ATOM 1840 C CA . GLU A 1 234 ? 31.072 32.237 22.365 1.00 94.00 234 GLU A CA 1
ATOM 1841 C C . GLU A 1 234 ? 31.067 33.348 21.313 1.00 94.00 234 GLU A C 1
ATOM 1843 O O . GLU A 1 234 ? 31.745 33.237 20.294 1.00 94.00 234 GLU A O 1
ATOM 1848 N N . ARG A 1 235 ? 30.355 34.450 21.584 1.00 97.50 235 ARG A N 1
ATOM 1849 C CA . ARG A 1 235 ? 30.347 35.637 20.725 1.00 97.50 235 ARG A CA 1
ATOM 1850 C C . ARG A 1 235 ? 31.725 36.284 20.637 1.00 97.50 235 ARG A C 1
ATOM 1852 O O . ARG A 1 235 ? 32.191 36.508 19.530 1.00 97.50 235 ARG A O 1
ATOM 1859 N N . GLN A 1 236 ? 32.392 36.517 21.768 1.00 96.25 236 GLN A N 1
ATOM 1860 C CA . GLN A 1 236 ? 33.742 37.094 21.798 1.00 96.25 236 GLN A CA 1
ATOM 1861 C C . GLN A 1 236 ? 34.761 36.219 21.055 1.00 96.25 236 GLN A C 1
ATOM 1863 O O . GLN A 1 236 ? 35.605 36.736 20.325 1.00 96.25 236 GLN A O 1
ATOM 1868 N N . LEU A 1 237 ? 34.673 34.892 21.199 1.00 96.69 237 LEU A N 1
ATOM 1869 C CA . LEU A 1 237 ? 35.523 33.969 20.446 1.00 96.69 237 LEU A CA 1
ATOM 1870 C C . LEU A 1 237 ? 35.250 34.068 18.936 1.00 96.69 237 LEU A C 1
ATOM 1872 O O . LEU A 1 237 ? 36.187 34.182 18.148 1.00 96.69 237 LEU A O 1
ATOM 1876 N N . LEU A 1 238 ? 33.974 34.087 18.542 1.00 97.00 238 LEU A N 1
ATOM 1877 C CA . LEU A 1 238 ? 33.555 34.206 17.148 1.00 97.00 238 LEU A CA 1
ATOM 1878 C C . LEU A 1 238 ? 33.939 35.561 16.529 1.00 97.00 238 LEU A C 1
ATOM 1880 O O . LEU A 1 238 ? 34.341 35.600 15.372 1.00 97.00 238 LEU A O 1
ATOM 1884 N N . GLU A 1 239 ? 33.862 36.660 17.282 1.00 96.62 239 GLU A N 1
ATOM 1885 C CA . GLU A 1 239 ? 34.329 37.990 16.864 1.00 96.62 239 GLU A CA 1
ATOM 1886 C C . GLU A 1 239 ? 35.827 37.959 16.526 1.00 96.62 239 GLU A C 1
ATOM 1888 O O . GLU A 1 239 ? 36.207 38.355 15.426 1.00 96.62 239 GLU A O 1
ATOM 1893 N N . VAL A 1 240 ? 36.661 37.372 17.393 1.00 96.12 240 VAL A N 1
ATOM 1894 C CA . VAL A 1 240 ? 38.109 37.206 17.156 1.00 96.12 240 VAL A CA 1
ATOM 1895 C C . VAL A 1 240 ? 38.410 36.325 15.932 1.00 96.12 240 VAL A C 1
ATOM 1897 O O . VAL A 1 240 ? 39.379 36.570 15.210 1.00 96.12 240 VAL A O 1
ATOM 1900 N N . GLU A 1 241 ? 37.597 35.304 15.658 1.00 95.75 241 GLU A N 1
ATOM 1901 C CA . GLU A 1 241 ? 37.736 34.474 14.451 1.00 95.75 241 GLU A CA 1
ATOM 1902 C C . GLU A 1 241 ? 37.267 35.196 13.173 1.00 95.75 241 GLU A C 1
ATOM 1904 O O . GLU A 1 241 ? 37.857 35.017 12.106 1.00 95.75 241 GLU A O 1
ATOM 1909 N N . LEU A 1 242 ? 36.233 36.037 13.258 1.00 95.50 242 LEU A N 1
ATOM 1910 C CA . LEU A 1 242 ? 35.759 36.860 12.141 1.00 95.50 242 LEU A CA 1
ATOM 1911 C C . LEU A 1 242 ? 36.725 38.009 11.821 1.00 95.50 242 LEU A C 1
ATOM 1913 O O . LEU A 1 242 ? 36.926 38.325 10.647 1.00 95.50 242 LEU A O 1
ATOM 1917 N N . GLU A 1 243 ? 37.379 38.592 12.827 1.00 93.94 243 GLU A N 1
ATOM 1918 C CA . GLU A 1 243 ? 38.492 39.528 12.630 1.00 93.94 243 GLU A CA 1
ATOM 1919 C C . GLU A 1 243 ? 39.657 38.861 11.884 1.00 93.94 243 GLU A C 1
ATOM 1921 O O . GLU A 1 243 ? 40.227 39.461 10.976 1.00 93.94 243 GLU A O 1
ATOM 1926 N N . GLN A 1 244 ? 39.972 37.594 12.179 1.00 92.88 244 GLN A N 1
ATOM 1927 C CA . GLN A 1 244 ? 40.993 36.838 11.439 1.00 92.88 244 GLN A CA 1
ATOM 1928 C C . GLN A 1 244 ? 40.588 36.541 9.987 1.00 92.88 244 GLN A C 1
ATOM 1930 O O . GLN A 1 244 ? 41.438 36.602 9.103 1.00 92.88 244 GLN A O 1
ATOM 1935 N N . LEU A 1 245 ? 39.308 36.253 9.726 1.00 89.19 245 LEU A N 1
ATOM 1936 C CA . LEU A 1 245 ? 38.786 36.023 8.370 1.00 89.19 245 LEU A CA 1
ATOM 1937 C C . LEU A 1 245 ? 38.694 37.307 7.528 1.00 89.19 245 LEU A C 1
ATOM 1939 O O . LEU A 1 245 ? 38.781 37.241 6.304 1.00 89.19 245 LEU A O 1
ATOM 1943 N N . THR A 1 246 ? 38.510 38.468 8.164 1.00 85.38 246 THR A N 1
ATOM 1944 C CA . THR A 1 246 ? 38.400 39.774 7.485 1.00 85.38 246 THR A CA 1
ATOM 1945 C C . THR A 1 246 ? 39.719 40.546 7.421 1.00 85.38 246 THR A C 1
ATOM 1947 O O . THR A 1 246 ? 39.857 41.461 6.604 1.00 85.38 246 THR A O 1
ATOM 1950 N N . ALA A 1 247 ? 40.718 40.175 8.226 1.00 87.88 247 ALA A N 1
ATOM 1951 C CA . ALA A 1 247 ? 42.068 40.708 8.130 1.00 87.88 247 ALA A CA 1
ATOM 1952 C C . ALA A 1 247 ? 42.676 40.382 6.755 1.00 87.88 247 ALA A C 1
ATOM 1954 O O . ALA A 1 247 ? 42.992 39.232 6.452 1.00 87.88 247 ALA A O 1
ATOM 1955 N N . ALA A 1 248 ? 42.873 41.417 5.931 1.00 75.31 248 ALA A N 1
ATOM 1956 C CA . ALA A 1 248 ? 43.479 41.280 4.609 1.00 75.31 248 ALA A CA 1
ATOM 1957 C C . ALA A 1 248 ? 44.797 40.478 4.680 1.00 75.31 248 ALA A C 1
ATOM 1959 O O . ALA A 1 248 ? 45.604 40.726 5.587 1.00 75.31 248 ALA A O 1
ATOM 1960 N N . PRO A 1 249 ? 45.042 39.541 3.740 1.00 62.56 249 PRO A N 1
ATOM 1961 C CA . PRO A 1 249 ? 46.152 38.600 3.829 1.00 62.56 249 PRO A CA 1
ATOM 1962 C C . PRO A 1 249 ? 47.487 39.345 3.867 1.00 62.56 249 PRO A C 1
ATOM 1964 O O . PRO A 1 249 ? 47.958 39.887 2.865 1.00 62.56 249 PRO A O 1
ATOM 1967 N N . ARG A 1 250 ? 48.112 39.371 5.049 1.00 59.94 250 ARG A N 1
ATOM 1968 C CA . ARG A 1 250 ? 49.468 39.897 5.208 1.00 59.94 250 ARG A CA 1
ATOM 1969 C C . ARG A 1 250 ? 50.424 38.984 4.432 1.00 59.94 250 ARG A C 1
ATOM 1971 O O . ARG A 1 250 ? 50.323 37.766 4.569 1.00 59.94 250 ARG A O 1
ATOM 1978 N N . PRO A 1 251 ? 51.368 39.526 3.644 1.00 52.81 251 PRO A N 1
ATOM 1979 C CA . PRO A 1 251 ? 52.319 38.703 2.909 1.00 52.81 251 PRO A CA 1
ATOM 1980 C C . PRO A 1 251 ? 53.328 38.072 3.879 1.00 52.81 251 PRO A C 1
ATOM 1982 O O . PRO A 1 251 ? 54.344 38.678 4.215 1.00 52.81 251 PRO A O 1
ATOM 1985 N N . SER A 1 252 ? 53.058 36.846 4.335 1.00 41.72 252 SER A N 1
ATOM 1986 C CA . SER A 1 252 ? 53.977 36.070 5.175 1.00 41.72 252 SER A CA 1
ATOM 1987 C C . SER A 1 252 ? 54.136 34.633 4.679 1.00 41.72 252 SER A C 1
ATOM 1989 O O . SER A 1 252 ? 53.222 33.823 4.792 1.00 41.72 252 SER A O 1
ATOM 1991 N N . VAL A 1 253 ? 55.334 34.374 4.149 1.00 41.41 253 VAL A N 1
ATOM 1992 C CA . VAL A 1 253 ? 56.103 33.115 4.087 1.00 41.41 253 VAL A CA 1
ATOM 1993 C C . VAL A 1 253 ? 55.323 31.799 4.248 1.00 41.41 253 VAL A C 1
ATOM 1995 O O . VAL A 1 253 ? 54.806 31.470 5.311 1.00 41.41 253 VAL A O 1
ATOM 1998 N N . SER A 1 254 ? 55.377 30.976 3.200 1.00 39.62 254 SER A N 1
ATOM 1999 C CA . SER A 1 254 ? 54.807 29.629 3.142 1.00 39.62 254 SER A CA 1
ATOM 2000 C C . SER A 1 254 ? 55.313 28.683 4.242 1.00 39.62 254 SER A C 1
ATOM 2002 O O . SER A 1 254 ? 56.499 28.346 4.273 1.00 39.62 254 SER A O 1
ATOM 2004 N N . VAL A 1 255 ? 54.389 28.130 5.030 1.00 37.75 255 VAL A N 1
ATOM 2005 C CA . VAL A 1 255 ? 54.565 26.850 5.735 1.00 37.75 255 VAL A CA 1
ATOM 2006 C C . VAL A 1 255 ? 53.330 25.994 5.466 1.00 37.75 255 VAL A C 1
ATOM 2008 O O . VAL A 1 255 ? 52.251 26.263 5.985 1.00 37.75 255 VAL A O 1
ATOM 2011 N N . SER A 1 256 ? 53.477 24.966 4.629 1.00 35.56 256 SER A N 1
ATOM 2012 C CA . SER A 1 256 ? 52.381 24.049 4.305 1.00 35.56 256 SER A CA 1
ATOM 2013 C C . SER A 1 256 ? 52.011 23.188 5.513 1.00 35.56 256 SER A C 1
ATOM 2015 O O . SER A 1 256 ? 52.775 22.303 5.894 1.00 35.56 256 SER A O 1
ATOM 2017 N N . GLN A 1 257 ? 50.808 23.374 6.060 1.00 34.25 257 GLN A N 1
ATOM 2018 C CA . GLN A 1 257 ? 50.166 22.387 6.930 1.00 34.25 257 GLN A CA 1
ATOM 2019 C C . GLN A 1 257 ? 48.948 21.790 6.225 1.00 34.25 257 GLN A C 1
ATOM 2021 O O . GLN A 1 257 ? 47.859 22.356 6.205 1.00 34.25 257 GLN A O 1
ATOM 2026 N N . SER A 1 258 ? 49.164 20.618 5.627 1.00 30.48 258 SER A N 1
ATOM 2027 C CA . SER A 1 258 ? 48.116 19.782 5.041 1.00 30.48 258 SER A CA 1
ATOM 2028 C C . SER A 1 258 ? 47.275 19.144 6.148 1.00 30.48 258 SER A C 1
ATOM 2030 O O . SER A 1 258 ? 47.760 18.269 6.866 1.00 30.48 258 SER A O 1
ATOM 2032 N N . TRP A 1 259 ? 46.006 19.535 6.261 1.00 32.91 259 TRP A N 1
ATOM 2033 C CA . TRP A 1 259 ? 45.048 18.903 7.171 1.00 32.91 259 TRP A CA 1
ATOM 2034 C C . TRP A 1 259 ? 44.538 17.576 6.591 1.00 32.91 259 TRP A C 1
ATOM 2036 O O . TRP A 1 259 ? 43.497 17.515 5.943 1.00 32.91 259 TRP A O 1
ATOM 2046 N N . THR A 1 260 ? 45.263 16.486 6.850 1.00 32.88 260 THR A N 1
ATOM 2047 C CA . THR A 1 260 ? 44.793 15.115 6.586 1.00 32.88 260 THR A CA 1
ATOM 2048 C C . THR A 1 260 ? 44.647 14.344 7.893 1.00 32.88 260 THR A C 1
ATOM 2050 O O . THR A 1 260 ? 45.607 13.748 8.384 1.00 32.88 260 THR A O 1
ATOM 2053 N N . ASN A 1 261 ? 43.432 14.320 8.443 1.00 34.22 261 ASN A N 1
ATOM 2054 C CA . ASN A 1 261 ? 43.101 13.496 9.604 1.00 34.22 261 ASN A CA 1
ATOM 2055 C C . ASN A 1 261 ? 43.069 12.010 9.218 1.00 34.22 261 ASN A C 1
ATOM 2057 O O . ASN A 1 261 ? 42.060 11.506 8.727 1.00 34.22 261 ASN A O 1
ATOM 2061 N N . LYS A 1 262 ? 44.166 11.291 9.483 1.00 32.28 262 LYS A N 1
ATOM 2062 C CA . LYS A 1 262 ? 44.199 9.824 9.462 1.00 32.28 262 LYS A CA 1
ATOM 2063 C C . LYS A 1 262 ? 44.458 9.309 10.875 1.00 32.28 262 LYS A C 1
ATOM 2065 O O . LYS A 1 262 ? 45.576 9.368 11.377 1.00 32.28 262 LYS A O 1
ATOM 2070 N N . ALA A 1 263 ? 43.400 8.831 11.523 1.00 36.31 263 ALA A N 1
ATOM 2071 C CA . ALA A 1 263 ? 43.438 8.383 12.910 1.00 36.31 263 ALA A CA 1
ATOM 2072 C C . ALA A 1 263 ? 44.096 6.998 13.053 1.00 36.31 263 ALA A C 1
ATOM 2074 O O . ALA A 1 263 ? 43.420 5.975 12.982 1.00 36.31 263 ALA A O 1
ATOM 2075 N N . THR A 1 264 ? 45.407 6.973 13.303 1.00 35.53 264 THR A N 1
ATOM 2076 C CA . THR A 1 264 ? 46.133 5.832 13.893 1.00 35.53 264 THR A CA 1
ATOM 2077 C C . THR A 1 264 ? 47.349 6.339 14.667 1.00 35.53 264 THR A C 1
ATOM 2079 O O . THR A 1 264 ? 48.179 7.004 14.056 1.00 35.53 264 THR A O 1
ATOM 2082 N N . ASN A 1 265 ? 47.419 6.018 15.968 1.00 32.44 265 ASN A N 1
ATOM 2083 C CA . ASN A 1 265 ? 48.577 5.936 16.893 1.00 32.44 265 ASN A CA 1
ATOM 2084 C C . ASN A 1 265 ? 47.994 6.089 18.320 1.00 32.44 265 ASN A C 1
ATOM 2086 O O . ASN A 1 265 ? 47.218 7.005 18.556 1.00 32.44 265 ASN A O 1
ATOM 2090 N N . SER A 1 266 ? 48.145 5.178 19.287 1.00 30.08 266 SER A N 1
ATOM 2091 C CA . SER A 1 266 ? 49.344 4.476 19.771 1.00 30.08 266 SER A CA 1
ATOM 2092 C C . SER A 1 266 ? 50.447 5.441 20.217 1.00 30.08 266 SER A C 1
ATOM 2094 O O . SER A 1 266 ? 51.177 5.933 19.371 1.00 30.08 266 SER A O 1
ATOM 2096 N N . THR A 1 267 ? 50.542 5.661 21.539 1.00 32.84 267 THR A N 1
ATOM 2097 C CA . THR A 1 267 ? 51.781 5.745 22.362 1.00 32.84 267 THR A CA 1
ATOM 2098 C C . THR A 1 267 ? 53.041 6.384 21.746 1.00 32.84 267 THR A C 1
ATOM 2100 O O . THR A 1 267 ? 53.529 5.901 20.731 1.00 32.84 267 THR A O 1
ATOM 2103 N N . ASP A 1 268 ? 53.769 7.307 22.376 1.00 31.33 268 ASP A N 1
ATOM 2104 C CA . ASP A 1 268 ? 53.747 7.928 23.719 1.00 31.33 268 ASP A CA 1
ATOM 2105 C C . ASP A 1 268 ? 54.847 9.040 23.713 1.00 31.33 268 ASP A C 1
ATOM 2107 O O . ASP A 1 268 ? 55.389 9.331 22.645 1.00 31.33 268 ASP A O 1
ATOM 2111 N N . LEU A 1 269 ? 55.245 9.580 24.877 1.00 29.66 269 LEU A N 1
ATOM 2112 C CA . LEU A 1 269 ? 56.294 10.589 25.151 1.00 29.66 269 LEU A CA 1
ATOM 2113 C C . LEU A 1 269 ? 55.795 12.043 25.009 1.00 29.66 269 LEU A C 1
ATOM 2115 O O . LEU A 1 269 ? 55.705 12.577 23.910 1.00 29.66 269 LEU A O 1
ATOM 2119 N N . SER A 1 270 ? 55.355 12.750 26.056 1.00 31.09 270 SER A N 1
ATOM 2120 C CA . SER A 1 270 ? 55.861 12.952 27.434 1.00 31.09 270 SER A CA 1
ATOM 2121 C C . SER A 1 270 ? 57.002 13.979 27.569 1.00 31.09 270 SER A C 1
ATOM 2123 O O . SER A 1 270 ? 58.181 13.664 27.410 1.00 31.09 270 SER A O 1
ATOM 2125 N N . MET A 1 271 ? 56.628 15.183 28.003 1.00 27.61 271 MET A N 1
ATOM 2126 C CA . MET A 1 271 ? 57.355 16.058 28.937 1.00 27.61 271 MET A CA 1
ATOM 2127 C C . MET A 1 271 ? 56.268 16.633 29.879 1.00 27.61 271 MET A C 1
ATOM 2129 O O . MET A 1 271 ? 55.146 16.826 29.425 1.00 27.61 271 MET A O 1
ATOM 2133 N N . SER A 1 272 ? 56.454 16.882 31.178 1.00 33.22 272 SER A N 1
ATOM 2134 C CA . SER A 1 272 ? 57.681 17.087 31.952 1.00 33.22 272 SER A CA 1
ATOM 2135 C C . SER A 1 272 ? 57.514 16.651 33.422 1.00 33.22 272 SER A C 1
ATOM 2137 O O . SER A 1 272 ? 56.505 16.959 34.042 1.00 33.22 272 SER A O 1
ATOM 2139 N N . TRP A 1 273 ? 58.545 15.989 33.956 1.00 33.28 273 TRP A N 1
ATOM 2140 C CA . TRP A 1 273 ? 59.052 16.008 35.340 1.00 33.28 273 TRP A CA 1
ATOM 2141 C C . TRP A 1 273 ? 58.146 16.421 36.519 1.00 33.28 273 TRP A C 1
ATOM 2143 O O . TRP A 1 273 ? 57.931 17.605 36.747 1.00 33.28 273 TRP A O 1
ATOM 2153 N N . GLU A 1 274 ? 57.942 15.472 37.439 1.00 32.09 274 GLU A N 1
ATOM 2154 C CA . GLU A 1 274 ? 58.525 15.572 38.789 1.00 32.09 274 GLU A CA 1
ATOM 2155 C C . GLU A 1 274 ? 59.163 14.219 39.167 1.00 32.09 274 GLU A C 1
ATOM 2157 O O . GLU A 1 274 ? 58.624 13.153 38.878 1.00 32.09 274 GLU A O 1
ATOM 2162 N N . SER A 1 275 ? 60.365 14.250 39.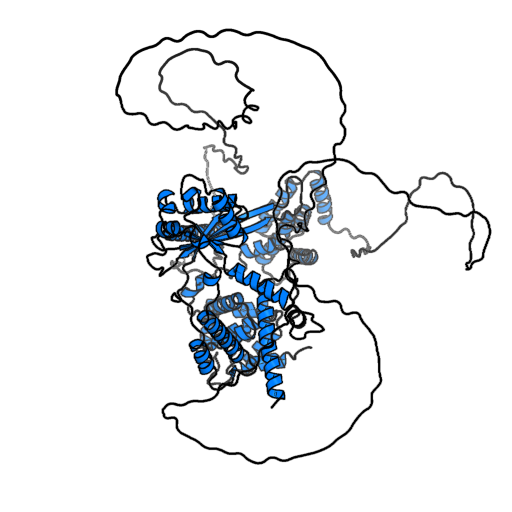747 1.00 30.36 275 SER A N 1
ATOM 2163 C CA . SER A 1 275 ? 61.125 13.063 40.176 1.00 30.36 275 SER A CA 1
ATOM 2164 C C . SER A 1 275 ? 61.116 12.942 41.695 1.00 30.36 275 SER A C 1
ATOM 2166 O O . SER A 1 275 ? 61.142 13.973 42.349 1.00 30.36 275 SER A O 1
ATOM 2168 N N . VAL A 1 276 ? 61.266 11.724 42.242 1.00 29.77 276 VAL A N 1
ATOM 2169 C CA . VAL A 1 276 ? 62.318 11.390 43.236 1.00 29.77 276 VAL A CA 1
ATOM 2170 C C . VAL A 1 276 ? 62.375 9.863 43.513 1.00 29.77 276 VAL A C 1
ATOM 2172 O O . VAL A 1 276 ? 61.380 9.244 43.861 1.00 29.77 276 VAL A O 1
ATOM 2175 N N . ARG A 1 277 ? 63.602 9.307 43.446 1.00 28.59 277 ARG A N 1
ATOM 2176 C CA . ARG A 1 277 ? 64.116 8.028 44.020 1.00 28.59 277 ARG A CA 1
ATOM 2177 C C . ARG A 1 277 ? 63.688 6.648 43.464 1.00 28.59 277 ARG A C 1
ATOM 2179 O O . ARG A 1 277 ? 62.893 5.922 44.047 1.00 28.59 277 ARG A O 1
ATOM 2186 N N . ASN A 1 278 ? 64.477 6.207 42.478 1.00 25.70 278 ASN A N 1
ATOM 2187 C CA . ASN A 1 278 ? 65.204 4.913 42.495 1.00 25.70 278 ASN A CA 1
ATOM 2188 C C . ASN A 1 278 ? 66.268 4.892 43.642 1.00 25.70 278 ASN A C 1
ATOM 2190 O O . ASN A 1 278 ? 66.492 5.969 44.208 1.00 25.70 278 ASN A O 1
ATOM 2194 N N . PRO A 1 279 ? 66.980 3.782 43.992 1.00 39.66 279 PRO A N 1
ATOM 2195 C CA . PRO A 1 279 ? 67.338 2.590 43.188 1.00 39.66 279 PRO A CA 1
ATOM 2196 C C . PRO A 1 279 ? 67.087 1.236 43.933 1.00 39.66 279 PRO A C 1
ATOM 2198 O O . PRO A 1 279 ? 66.510 1.243 45.011 1.00 39.66 279 PRO A O 1
ATOM 2201 N N . SER A 1 280 ? 67.428 0.028 43.452 1.00 28.30 280 SER A N 1
ATOM 2202 C CA . SER A 1 280 ? 68.591 -0.388 42.643 1.00 28.30 280 SER A CA 1
ATOM 2203 C C . SER A 1 280 ? 68.482 -1.808 42.050 1.00 28.30 280 SER A C 1
ATOM 2205 O O . SER A 1 280 ? 67.921 -2.676 42.703 1.00 28.30 280 SER A O 1
ATOM 2207 N N . SER A 1 281 ? 69.147 -2.022 40.896 1.00 30.95 281 SER A N 1
ATOM 2208 C CA . SER A 1 281 ? 69.876 -3.242 40.434 1.00 30.95 281 SER A CA 1
ATOM 2209 C C . SER A 1 281 ? 69.246 -4.651 40.581 1.00 30.95 281 SER A C 1
ATOM 2211 O O . SER A 1 281 ? 68.833 -5.036 41.663 1.00 30.95 281 SER A O 1
ATOM 2213 N N . SER A 1 282 ? 69.307 -5.556 39.595 1.00 34.12 282 SER A N 1
ATOM 2214 C CA . SER A 1 282 ? 70.014 -5.528 38.301 1.00 34.12 282 SER A CA 1
ATOM 2215 C C . SER A 1 282 ? 69.501 -6.592 37.317 1.00 34.12 282 SER A C 1
ATOM 2217 O O . SER A 1 282 ? 68.964 -7.627 37.700 1.00 34.12 282 SER A O 1
ATOM 2219 N N . THR A 1 283 ? 69.778 -6.329 36.040 1.00 31.39 283 THR A N 1
ATOM 2220 C CA . THR A 1 283 ? 70.056 -7.272 34.934 1.00 31.39 283 THR A CA 1
ATOM 2221 C C . THR A 1 283 ? 70.736 -8.604 35.361 1.00 31.39 283 THR A C 1
ATOM 2223 O O . THR A 1 283 ? 71.414 -8.644 36.381 1.00 31.39 283 THR A O 1
ATOM 2226 N N . ALA A 1 284 ? 70.656 -9.728 34.623 1.00 31.61 284 ALA A N 1
ATOM 2227 C CA . ALA A 1 284 ? 70.460 -9.877 33.174 1.00 31.61 284 ALA A CA 1
ATOM 2228 C C . ALA A 1 284 ? 69.920 -11.264 32.713 1.00 31.61 284 ALA A C 1
ATOM 2230 O O . ALA A 1 284 ? 70.246 -12.289 33.292 1.00 31.61 284 ALA A O 1
ATOM 2231 N N . THR A 1 285 ? 69.199 -11.259 31.582 1.00 33.56 285 THR A N 1
ATOM 2232 C CA . THR A 1 285 ? 69.248 -12.188 30.417 1.00 33.56 285 THR A CA 1
ATOM 2233 C C . THR A 1 285 ? 69.462 -13.721 30.525 1.00 33.56 285 THR A C 1
ATOM 2235 O O . THR A 1 285 ? 70.471 -14.175 31.051 1.00 33.56 285 THR A O 1
ATOM 2238 N N . LYS A 1 286 ? 68.684 -14.418 29.664 1.00 33.12 286 LYS A N 1
ATOM 2239 C CA . LYS A 1 286 ? 68.992 -15.583 28.776 1.00 33.12 286 LYS A CA 1
ATOM 2240 C C . LYS A 1 286 ? 68.458 -16.996 29.114 1.00 33.12 286 LYS A C 1
ATOM 2242 O O . LYS A 1 286 ? 68.670 -17.543 30.184 1.00 33.12 286 LYS A O 1
ATOM 2247 N N . SER A 1 287 ? 67.921 -17.595 28.037 1.00 32.62 287 SER A N 1
ATOM 2248 C CA . SER A 1 287 ? 67.822 -19.027 27.667 1.00 32.62 287 SER A CA 1
ATOM 2249 C C . SER A 1 287 ? 66.930 -20.005 28.457 1.00 32.62 287 SER A C 1
ATOM 2251 O O . SER A 1 287 ? 67.141 -20.297 29.625 1.00 32.62 287 SER A O 1
ATOM 2253 N N . ALA A 1 288 ? 66.003 -20.610 27.702 1.00 34.88 288 ALA A N 1
ATOM 2254 C CA . ALA A 1 288 ? 65.392 -21.936 27.895 1.00 34.88 288 ALA A CA 1
ATOM 2255 C C . ALA A 1 288 ? 66.462 -23.071 27.729 1.00 34.88 288 ALA A C 1
ATOM 2257 O O . ALA A 1 288 ? 67.570 -22.720 27.313 1.00 34.88 288 ALA A O 1
ATOM 2258 N N . PRO A 1 289 ? 66.192 -24.394 27.941 1.00 50.19 289 PRO A N 1
ATOM 2259 C CA . PRO A 1 289 ? 64.871 -25.045 27.889 1.00 50.19 289 PRO A CA 1
ATOM 2260 C C . PRO A 1 289 ? 64.581 -26.250 28.835 1.00 50.19 289 PRO A C 1
ATOM 2262 O O . PRO A 1 289 ? 65.441 -26.765 29.532 1.00 50.19 289 PRO A O 1
ATOM 2265 N N . THR A 1 290 ? 63.314 -26.690 28.784 1.00 34.22 290 THR A N 1
ATOM 2266 C CA . THR A 1 290 ? 62.746 -28.058 28.946 1.00 34.22 290 THR A CA 1
ATOM 2267 C C . THR A 1 290 ? 63.327 -29.121 29.907 1.00 34.22 290 THR A C 1
ATOM 2269 O O . THR A 1 290 ? 64.458 -29.564 29.753 1.00 34.22 290 THR A O 1
ATOM 2272 N N . ALA A 1 291 ? 62.372 -29.740 30.628 1.00 31.05 291 ALA A N 1
ATOM 2273 C CA . ALA A 1 291 ? 62.222 -31.181 30.939 1.00 31.05 291 ALA A CA 1
ATOM 2274 C C . ALA A 1 291 ? 62.563 -31.713 32.358 1.00 31.05 291 ALA A C 1
ATOM 2276 O O . ALA A 1 291 ? 63.713 -31.869 32.741 1.00 31.05 291 ALA A O 1
ATOM 2277 N N . ALA A 1 292 ? 61.481 -32.074 33.066 1.00 34.09 292 ALA A N 1
ATOM 2278 C CA . ALA A 1 292 ? 61.238 -33.267 33.899 1.00 34.09 292 ALA A CA 1
ATOM 2279 C C . ALA A 1 292 ? 62.373 -33.974 34.681 1.00 34.09 292 ALA A C 1
ATOM 2281 O O . ALA A 1 292 ? 63.281 -34.530 34.075 1.00 34.09 292 ALA A O 1
ATOM 2282 N N . ALA A 1 293 ? 62.148 -34.198 35.990 1.00 30.14 293 ALA A N 1
ATOM 2283 C CA . ALA A 1 293 ? 62.231 -35.529 36.631 1.00 30.14 293 ALA A CA 1
ATOM 2284 C C . ALA A 1 293 ? 61.702 -35.539 38.091 1.00 30.14 293 ALA A C 1
ATOM 2286 O O . ALA A 1 293 ? 61.527 -34.499 38.714 1.00 30.14 293 ALA A O 1
ATOM 2287 N N . ALA A 1 294 ? 61.450 -36.756 38.593 1.00 31.23 294 ALA A N 1
ATOM 2288 C CA . ALA A 1 294 ? 61.043 -37.181 39.945 1.00 31.23 294 ALA A CA 1
ATOM 2289 C C . ALA A 1 294 ? 61.882 -36.581 41.118 1.00 31.23 294 ALA A C 1
ATOM 2291 O O . ALA A 1 294 ? 62.943 -36.024 40.885 1.00 31.23 294 ALA A O 1
ATOM 2292 N N . ALA A 1 295 ? 61.565 -36.686 42.418 1.00 32.91 295 ALA A N 1
ATOM 2293 C CA . ALA A 1 295 ? 60.729 -37.612 43.205 1.00 32.91 295 ALA A CA 1
ATOM 2294 C C . ALA A 1 295 ? 60.323 -36.911 44.557 1.00 32.91 295 ALA A C 1
ATOM 2296 O O . ALA A 1 295 ? 60.313 -35.688 44.577 1.00 32.91 295 ALA A O 1
ATOM 2297 N N . HIS A 1 296 ? 59.985 -37.501 45.725 1.00 33.81 296 HIS A N 1
ATOM 2298 C CA . HIS A 1 296 ? 59.898 -38.885 46.237 1.00 33.81 296 HIS A CA 1
ATOM 2299 C C . HIS A 1 296 ? 59.138 -38.917 47.599 1.00 33.81 296 HIS A C 1
ATOM 2301 O O . HIS A 1 296 ? 59.430 -38.059 48.421 1.00 33.81 296 HIS A O 1
ATOM 2307 N N . LYS A 1 297 ? 58.355 -39.983 47.897 1.00 31.78 297 LYS A N 1
ATOM 2308 C CA . LYS A 1 297 ? 58.003 -40.502 49.263 1.00 31.78 297 LYS A CA 1
ATOM 2309 C C . LYS A 1 297 ? 57.157 -39.576 50.196 1.00 31.78 297 LYS A C 1
ATOM 2311 O O . LYS A 1 297 ? 57.229 -38.366 50.098 1.00 31.78 297 LYS A O 1
ATOM 2316 N N . SER A 1 298 ? 56.304 -40.056 51.120 1.00 31.31 298 SER A N 1
ATOM 2317 C CA . SER A 1 298 ? 55.985 -41.421 51.606 1.00 31.31 298 SER A CA 1
ATOM 2318 C C . SER A 1 298 ? 54.629 -41.509 52.352 1.00 31.31 298 SER A C 1
ATOM 2320 O O . SER A 1 298 ? 54.230 -40.541 52.986 1.00 31.31 298 SER A O 1
ATOM 2322 N N . ASN A 1 299 ? 54.078 -42.735 52.415 1.00 32.84 299 ASN A N 1
ATOM 2323 C CA . ASN A 1 299 ? 53.160 -43.314 53.428 1.00 32.84 299 ASN A CA 1
ATOM 2324 C C . ASN A 1 299 ? 51.663 -42.918 53.489 1.00 32.84 299 ASN A C 1
ATOM 2326 O O . ASN A 1 299 ? 51.319 -41.758 53.666 1.00 32.84 299 ASN A O 1
ATOM 2330 N N . GLY A 1 300 ? 50.799 -43.949 53.586 1.00 30.31 300 GLY A N 1
ATOM 2331 C CA . GLY A 1 300 ? 49.735 -43.954 54.612 1.00 30.31 300 GLY A CA 1
ATOM 2332 C C . GLY A 1 300 ? 48.268 -44.173 54.199 1.00 30.31 300 GLY A C 1
ATOM 2333 O O . GLY A 1 300 ? 47.440 -43.308 54.443 1.00 30.31 300 GLY A O 1
ATOM 2334 N N . THR A 1 301 ? 47.906 -45.342 53.660 1.00 32.62 301 THR A N 1
ATOM 2335 C CA . THR A 1 301 ? 46.514 -45.881 53.661 1.00 32.62 301 THR A CA 1
ATOM 2336 C C . THR A 1 301 ? 46.043 -46.253 55.096 1.00 32.62 301 THR A C 1
ATOM 2338 O O . THR A 1 301 ? 46.938 -46.394 55.932 1.00 32.62 301 THR A O 1
ATOM 2341 N N . PRO A 1 302 ? 44.740 -46.525 55.417 1.00 49.06 302 PRO A N 1
ATOM 2342 C CA . PRO A 1 302 ? 43.651 -46.948 54.509 1.00 49.06 302 PRO A CA 1
ATOM 2343 C C . PRO A 1 302 ? 42.197 -46.435 54.765 1.00 49.06 302 PRO A C 1
ATOM 2345 O O . PRO A 1 302 ? 41.855 -45.917 55.818 1.00 49.06 302 PRO A O 1
ATOM 2348 N N . SER A 1 303 ? 41.338 -46.685 53.763 1.00 31.36 303 SER A N 1
ATOM 2349 C CA . SER A 1 303 ? 39.933 -47.173 53.806 1.00 31.36 303 SER A CA 1
ATOM 2350 C C . SER A 1 303 ? 39.065 -47.015 55.079 1.00 31.36 303 SER A C 1
ATOM 2352 O O . SER A 1 303 ? 39.385 -47.614 56.101 1.00 31.36 303 SER A O 1
ATOM 2354 N N . MET A 1 304 ? 37.855 -46.433 54.953 1.00 29.31 304 MET A N 1
ATOM 2355 C CA . MET A 1 304 ? 36.578 -47.196 54.924 1.00 29.31 304 MET A CA 1
ATOM 2356 C C . MET A 1 304 ? 35.297 -46.323 54.883 1.00 29.31 304 MET A C 1
ATOM 2358 O O . MET A 1 304 ? 35.233 -45.268 55.496 1.00 29.31 304 MET A O 1
ATOM 2362 N N . ALA A 1 305 ? 34.265 -46.882 54.233 1.00 28.52 305 ALA A N 1
ATOM 2363 C CA . ALA A 1 305 ? 32.818 -46.802 54.517 1.00 28.52 305 ALA A CA 1
ATOM 2364 C C . ALA A 1 305 ? 32.029 -45.464 54.546 1.00 28.52 305 ALA A C 1
ATOM 2366 O O . ALA A 1 305 ? 32.301 -44.520 55.279 1.00 28.52 305 ALA A O 1
ATOM 2367 N N . THR A 1 306 ? 30.894 -45.504 53.839 1.00 39.78 306 THR A N 1
ATOM 2368 C CA . THR A 1 306 ? 29.653 -44.743 54.087 1.00 39.78 306 THR A CA 1
ATOM 2369 C C . THR A 1 306 ? 29.109 -44.897 55.511 1.00 39.78 306 THR A C 1
ATOM 2371 O O . THR A 1 306 ? 29.219 -45.982 56.086 1.00 39.78 306 THR A O 1
ATOM 2374 N N . PRO A 1 307 ? 28.309 -43.918 55.970 1.00 43.03 307 PRO A N 1
ATOM 2375 C CA . PRO A 1 307 ? 27.091 -44.239 56.713 1.00 43.03 307 PRO A CA 1
ATOM 2376 C C . PRO A 1 307 ? 25.802 -43.684 56.075 1.00 43.03 307 PRO A C 1
ATOM 2378 O O . PRO A 1 307 ? 25.809 -42.797 55.223 1.00 43.03 307 PRO A O 1
ATOM 2381 N N . THR A 1 308 ? 24.689 -44.259 56.522 1.00 32.16 308 THR A N 1
ATOM 2382 C CA . THR A 1 308 ? 23.305 -44.106 56.038 1.00 32.16 308 THR A CA 1
ATOM 2383 C C . THR A 1 308 ? 22.436 -43.422 57.119 1.00 32.16 308 THR A C 1
ATOM 2385 O O . THR A 1 308 ? 22.892 -43.330 58.255 1.00 32.16 308 THR A O 1
ATOM 2388 N N . ILE A 1 309 ? 21.154 -43.105 56.821 1.00 30.48 309 ILE A N 1
ATOM 2389 C CA . ILE A 1 309 ? 20.052 -42.830 57.801 1.00 30.48 309 ILE A CA 1
ATOM 2390 C C . ILE A 1 309 ? 20.154 -41.416 58.464 1.00 30.48 309 ILE A C 1
ATOM 2392 O O . ILE A 1 309 ? 21.250 -40.895 58.594 1.00 30.48 309 ILE A O 1
ATOM 2396 N N . SER A 1 310 ? 19.112 -40.646 58.848 1.00 28.77 310 SER A N 1
ATOM 2397 C CA . SER A 1 310 ? 17.650 -40.810 59.088 1.00 28.77 310 SER A CA 1
ATOM 2398 C C . SER A 1 310 ? 16.902 -39.506 58.693 1.00 28.77 310 SER A C 1
ATOM 2400 O O . SER A 1 310 ? 17.461 -38.433 58.869 1.00 28.77 310 SER A O 1
ATOM 2402 N N . GLN A 1 311 ? 15.744 -39.521 58.013 1.00 33.50 311 GLN A N 1
ATOM 2403 C CA . GLN A 1 311 ? 14.341 -39.552 58.514 1.00 33.50 311 GLN A CA 1
ATOM 2404 C C . GLN A 1 311 ? 13.752 -38.323 59.256 1.00 33.50 311 GLN A C 1
ATOM 2406 O O . GLN A 1 311 ? 14.366 -37.784 60.168 1.00 33.50 311 GLN A O 1
ATOM 2411 N N . LYS A 1 312 ? 12.441 -38.113 58.979 1.00 31.36 312 LYS A N 1
ATOM 2412 C CA . LYS A 1 312 ? 11.394 -37.333 59.702 1.00 31.36 312 LYS A CA 1
ATOM 2413 C C . LYS A 1 312 ? 11.504 -35.801 59.596 1.00 31.36 312 LYS A C 1
ATOM 2415 O O . LYS A 1 312 ? 12.598 -35.264 59.573 1.00 31.36 312 LYS A O 1
ATOM 2420 N N . SER A 1 313 ? 10.414 -35.030 59.513 1.00 34.72 313 SER A N 1
ATOM 2421 C CA . SER A 1 313 ? 8.942 -35.275 59.470 1.00 34.72 313 SER A CA 1
ATOM 2422 C C . SER A 1 313 ? 8.297 -33.981 58.917 1.00 34.72 313 SER A C 1
ATOM 2424 O O . SER A 1 313 ? 8.873 -32.923 59.130 1.00 34.72 313 SER A O 1
ATOM 2426 N N . GLY A 1 314 ? 7.216 -33.925 58.130 1.00 28.52 314 GLY A N 1
ATOM 2427 C CA . GLY A 1 314 ? 5.832 -34.406 58.304 1.00 28.52 314 GLY A CA 1
ATOM 2428 C C . GLY A 1 314 ? 4.922 -33.203 57.949 1.00 28.52 314 GLY A C 1
ATOM 2429 O O . GLY A 1 314 ? 5.115 -32.143 58.525 1.00 28.52 314 GLY A O 1
ATOM 2430 N N . ALA A 1 315 ? 4.196 -33.208 56.821 1.00 32.09 315 ALA A N 1
ATOM 2431 C CA . ALA A 1 315 ? 2.772 -33.586 56.673 1.00 32.09 315 ALA A CA 1
ATOM 2432 C C . ALA A 1 315 ? 1.765 -32.570 57.292 1.00 32.09 315 ALA A C 1
ATOM 2434 O O . ALA A 1 315 ? 2.113 -31.960 58.297 1.00 32.09 315 ALA A O 1
ATOM 2435 N N . PRO A 1 316 ? 0.522 -32.397 56.767 1.00 40.12 316 PRO A N 1
ATOM 2436 C CA . PRO A 1 316 ? -0.151 -33.189 55.724 1.00 40.12 316 PRO A CA 1
ATOM 2437 C C . PRO A 1 316 ? -0.764 -32.394 54.537 1.00 40.12 316 PRO A C 1
ATOM 2439 O O . PRO A 1 316 ? -1.171 -31.243 54.661 1.00 40.12 316 PRO A O 1
ATOM 2442 N N . ARG A 1 317 ? -0.974 -33.081 53.404 1.00 32.91 317 ARG A N 1
ATOM 2443 C CA . ARG A 1 317 ? -2.102 -32.824 52.483 1.00 32.91 317 ARG A CA 1
ATOM 2444 C C . ARG A 1 317 ? -2.968 -34.088 52.448 1.00 32.91 317 ARG A C 1
ATOM 2446 O O . ARG A 1 317 ? -2.453 -35.162 52.151 1.00 32.91 317 ARG A O 1
ATOM 2453 N N . PHE A 1 318 ? -4.253 -33.959 52.770 1.00 31.00 318 PHE A N 1
ATOM 2454 C CA . PHE A 1 318 ? -5.268 -35.014 52.620 1.00 31.00 318 PHE A CA 1
ATOM 2455 C C . PHE A 1 318 ? -5.865 -34.979 51.198 1.00 31.00 318 PHE A C 1
ATOM 2457 O O . PHE A 1 318 ? -5.860 -33.916 50.580 1.00 31.00 318 PHE A O 1
ATOM 2464 N N . GLY A 1 319 ? -6.397 -36.097 50.677 1.00 30.09 319 GLY A N 1
ATOM 2465 C CA . GLY A 1 319 ? -7.177 -36.055 49.422 1.00 30.09 319 GLY A CA 1
ATOM 2466 C C . GLY A 1 319 ? -7.618 -37.392 48.803 1.00 30.09 319 GLY A C 1
ATOM 2467 O O . GLY A 1 319 ? -8.800 -37.540 48.544 1.00 30.09 319 GLY A O 1
ATOM 2468 N N . ALA A 1 320 ? -6.694 -38.351 48.640 1.00 30.70 320 ALA A N 1
ATOM 2469 C CA . ALA A 1 320 ? -6.891 -39.766 48.236 1.00 30.70 320 ALA A CA 1
ATOM 2470 C C . ALA A 1 320 ? -7.569 -40.117 46.862 1.00 30.70 320 ALA A C 1
ATOM 2472 O O . ALA A 1 320 ? -8.489 -39.435 46.422 1.00 30.70 320 ALA A O 1
ATOM 2473 N N . PRO A 1 321 ? -7.149 -41.221 46.191 1.00 49.78 321 PRO A N 1
ATOM 2474 C CA . PRO A 1 321 ? -7.748 -41.729 44.942 1.00 49.78 321 PRO A CA 1
ATOM 2475 C C . PRO A 1 321 ? -8.264 -43.193 45.004 1.00 49.78 321 PRO A C 1
ATOM 2477 O O . PRO A 1 321 ? -7.938 -43.940 45.923 1.00 49.78 321 PRO A O 1
ATOM 2480 N N . LEU A 1 322 ? -8.936 -43.633 43.929 1.00 34.62 322 LEU A N 1
ATOM 2481 C CA . LEU A 1 322 ? -9.050 -45.022 43.426 1.00 34.62 322 LEU A CA 1
ATOM 2482 C C . LEU A 1 322 ? -9.128 -44.941 41.877 1.00 34.62 322 LEU A C 1
ATOM 2484 O O . LEU A 1 322 ? -9.703 -43.984 41.374 1.00 34.62 322 LEU A O 1
ATOM 2488 N N . GLY A 1 323 ? -8.613 -45.845 41.033 1.00 29.84 323 GLY A N 1
ATOM 2489 C CA . GLY A 1 323 ? -7.784 -47.035 41.255 1.00 29.84 323 GLY A CA 1
ATOM 2490 C C . GLY A 1 323 ? -8.101 -48.159 40.246 1.00 29.84 323 GLY A C 1
ATOM 2491 O O . GLY A 1 323 ? -9.050 -48.897 40.478 1.00 29.84 323 GLY A O 1
ATOM 2492 N N . ALA A 1 324 ? -7.319 -48.319 39.164 1.00 30.23 324 ALA A N 1
ATOM 2493 C CA . ALA A 1 324 ? -7.296 -49.519 38.298 1.00 30.23 324 ALA A CA 1
ATOM 2494 C C . ALA A 1 324 ? -6.034 -49.562 37.397 1.00 30.23 324 ALA A C 1
ATOM 2496 O O . ALA A 1 324 ? -5.434 -48.527 37.112 1.00 30.23 324 ALA A O 1
ATOM 2497 N N . THR A 1 325 ? -5.614 -50.765 36.993 1.00 33.47 325 THR A N 1
ATOM 2498 C CA . THR A 1 325 ? -4.278 -51.106 36.449 1.00 33.47 325 THR A CA 1
ATOM 2499 C C . THR A 1 325 ? -4.203 -51.229 34.911 1.00 33.47 325 THR A C 1
ATOM 2501 O O . THR A 1 325 ? -5.241 -51.348 34.264 1.00 33.47 325 THR A O 1
ATOM 2504 N N . PRO A 1 326 ? -2.993 -51.219 34.303 1.00 41.56 326 PRO A N 1
ATOM 2505 C CA . PRO A 1 326 ? -2.826 -51.129 32.849 1.00 41.56 326 PRO A CA 1
ATOM 2506 C C . PRO A 1 326 ? -2.762 -52.490 32.138 1.00 41.56 326 PRO A C 1
ATOM 2508 O O . PRO A 1 326 ? -2.235 -53.460 32.682 1.00 41.56 326 PRO A O 1
ATOM 2511 N N . HIS A 1 327 ? -3.173 -52.512 30.867 1.00 31.11 327 HIS A N 1
ATOM 2512 C CA . HIS A 1 327 ? -2.765 -53.529 29.895 1.00 31.11 327 HIS A CA 1
ATOM 2513 C C . HIS A 1 327 ? -1.953 -52.884 28.768 1.00 31.11 327 HIS A C 1
ATOM 2515 O O . HIS A 1 327 ? -2.337 -51.855 28.214 1.00 31.11 327 HIS A O 1
ATOM 2521 N N . THR A 1 328 ? -0.825 -53.513 28.445 1.00 32.22 328 THR A N 1
ATOM 2522 C CA . THR A 1 328 ? 0.104 -53.095 27.394 1.00 32.22 328 THR A CA 1
ATOM 2523 C C . THR A 1 328 ? -0.022 -54.053 26.220 1.00 32.22 328 THR A C 1
ATOM 2525 O O . THR A 1 328 ? 0.405 -55.198 26.340 1.00 32.22 328 THR A O 1
ATOM 2528 N N . GLU A 1 329 ? -0.511 -53.583 25.074 1.00 29.66 329 GLU A N 1
ATOM 2529 C CA . GLU A 1 329 ? -0.309 -54.265 23.793 1.00 29.66 329 GLU A CA 1
ATOM 2530 C C . GLU A 1 329 ? 0.235 -53.287 22.749 1.00 29.66 329 GLU A C 1
ATOM 2532 O O . GLU A 1 329 ? -0.250 -52.169 22.586 1.00 29.66 329 GLU A O 1
ATOM 2537 N N . MET A 1 330 ? 1.299 -53.714 22.069 1.00 32.12 330 MET A N 1
ATOM 2538 C CA . MET A 1 330 ? 1.930 -52.989 20.970 1.00 32.12 330 MET A CA 1
ATOM 2539 C C . MET A 1 330 ? 1.379 -53.526 19.652 1.00 32.12 330 MET A C 1
ATOM 2541 O O . MET A 1 330 ? 1.457 -54.731 19.424 1.00 32.12 330 MET A O 1
ATOM 2545 N N . PHE A 1 331 ? 0.929 -52.651 18.751 1.00 29.34 331 PHE A N 1
ATOM 2546 C CA . PHE A 1 331 ? 0.631 -53.030 17.367 1.00 29.34 331 PHE A CA 1
ATOM 2547 C C . PHE A 1 331 ? 1.310 -52.114 16.342 1.00 29.34 331 PHE A C 1
ATOM 2549 O O . PHE A 1 331 ? 1.673 -50.972 16.619 1.00 29.34 331 PHE A O 1
ATOM 2556 N N . ALA A 1 332 ? 1.571 -52.706 15.177 1.00 30.53 332 ALA A N 1
ATOM 2557 C CA . ALA A 1 332 ? 2.492 -52.234 14.148 1.00 30.53 332 ALA A CA 1
ATOM 2558 C C . ALA A 1 332 ? 1.891 -51.151 13.223 1.00 30.53 332 ALA A C 1
ATOM 2560 O O . ALA A 1 332 ? 0.668 -51.044 13.118 1.00 30.53 332 ALA A O 1
ATOM 2561 N N . PRO A 1 333 ? 2.726 -50.377 12.498 1.00 28.72 333 PRO A N 1
ATOM 2562 C CA . PRO A 1 333 ? 2.241 -49.471 11.459 1.00 28.72 333 PRO A CA 1
ATOM 2563 C C . PRO A 1 333 ? 1.626 -50.257 10.291 1.00 28.72 333 PRO A C 1
ATOM 2565 O O . PRO A 1 333 ? 2.276 -51.119 9.699 1.00 28.72 333 PRO A O 1
ATOM 2568 N N . LEU A 1 334 ? 0.376 -49.941 9.948 1.00 30.25 334 LEU A N 1
ATOM 2569 C CA . LEU A 1 334 ? -0.317 -50.525 8.801 1.00 30.25 334 LEU A CA 1
ATOM 2570 C C . LEU A 1 334 ? 0.150 -49.879 7.491 1.00 30.25 334 LEU A C 1
ATOM 2572 O O . LEU A 1 334 ? 0.021 -48.672 7.295 1.00 30.25 334 LEU A O 1
ATOM 2576 N N . SER A 1 335 ? 0.643 -50.712 6.578 1.00 28.58 335 SER A N 1
ATOM 2577 C CA . SER A 1 335 ? 0.901 -50.352 5.182 1.00 28.58 335 SER A CA 1
ATOM 2578 C C . SER A 1 335 ? -0.385 -50.470 4.362 1.00 28.58 335 SER A C 1
ATOM 2580 O O . SER A 1 335 ? -1.093 -51.469 4.480 1.00 28.58 335 SER A O 1
ATOM 2582 N N . PHE A 1 336 ? -0.668 -49.500 3.490 1.00 34.66 336 PHE A N 1
ATOM 2583 C CA . PHE A 1 336 ? -1.802 -49.565 2.562 1.00 34.66 336 PHE A CA 1
ATOM 2584 C C . PHE A 1 336 ? -1.507 -50.518 1.385 1.00 34.66 336 PHE A C 1
ATOM 2586 O O . PHE A 1 336 ? -0.533 -50.285 0.666 1.00 34.66 336 PHE A O 1
ATOM 2593 N N . PRO A 1 337 ? -2.330 -51.552 1.129 1.00 33.25 337 PRO A N 1
ATOM 2594 C CA . PRO A 1 337 ? -2.283 -52.300 -0.121 1.00 33.25 337 PRO A CA 1
ATOM 2595 C C . PRO A 1 337 ? -3.148 -51.625 -1.197 1.00 33.25 337 PRO A C 1
ATOM 2597 O O . PRO A 1 337 ? -4.290 -51.240 -0.943 1.00 33.25 337 PRO A O 1
ATOM 2600 N N . SER A 1 338 ? -2.634 -51.538 -2.426 1.00 35.28 338 SER A N 1
ATOM 2601 C CA . SER A 1 338 ? -3.450 -51.190 -3.595 1.00 35.28 338 SER A CA 1
ATOM 2602 C C . SER A 1 338 ? -4.465 -52.296 -3.878 1.00 35.28 338 SER A C 1
ATOM 2604 O O . SER A 1 338 ? -4.091 -53.399 -4.279 1.00 35.28 338 SER A O 1
ATOM 2606 N N . SER A 1 339 ? -5.749 -51.988 -3.721 1.00 32.38 339 SER A N 1
ATOM 2607 C CA . SER A 1 339 ? -6.849 -52.902 -4.036 1.00 32.38 339 SER A CA 1
ATOM 2608 C C . SER A 1 339 ? -7.340 -52.674 -5.463 1.00 32.38 339 SER A C 1
ATOM 2610 O O . SER A 1 339 ? -8.092 -51.738 -5.725 1.00 32.38 339 SER A O 1
ATOM 2612 N N . ALA A 1 340 ? -6.936 -53.545 -6.388 1.00 36.00 340 ALA A N 1
ATOM 2613 C CA . ALA A 1 340 ? -7.571 -53.630 -7.699 1.00 36.00 340 ALA A CA 1
ATOM 2614 C C . ALA A 1 340 ? -9.005 -54.163 -7.541 1.00 36.00 340 ALA A C 1
ATOM 2616 O O . ALA A 1 340 ? -9.201 -55.250 -6.995 1.00 36.00 340 ALA A O 1
ATOM 2617 N N . SER A 1 341 ? -10.002 -53.419 -8.020 1.00 36.09 341 SER A N 1
ATOM 2618 C CA . SER A 1 341 ? -11.406 -53.837 -8.015 1.00 36.09 341 SER A CA 1
ATOM 2619 C C . SER A 1 341 ? -11.835 -54.399 -9.373 1.00 36.09 341 SER A C 1
ATOM 2621 O O . SER A 1 341 ? -11.573 -53.842 -10.438 1.00 36.09 341 SER A O 1
ATOM 2623 N N . THR A 1 342 ? -12.483 -55.559 -9.314 1.00 34.22 342 THR A N 1
ATOM 2624 C CA . THR A 1 342 ? -12.965 -56.353 -10.450 1.00 34.22 342 THR A CA 1
ATOM 2625 C C . THR A 1 342 ? -14.228 -55.781 -11.097 1.00 34.22 342 THR A C 1
ATOM 2627 O O . THR A 1 342 ? -15.049 -55.147 -10.440 1.00 34.22 342 THR A O 1
ATOM 2630 N N . ALA A 1 343 ? -14.402 -56.062 -12.389 1.00 34.16 343 ALA A N 1
ATOM 2631 C CA . ALA A 1 343 ? -15.482 -55.543 -13.225 1.00 34.16 343 ALA A CA 1
ATOM 2632 C C . ALA A 1 343 ? -16.881 -56.126 -12.933 1.00 34.16 343 ALA A C 1
ATOM 2634 O O . ALA A 1 343 ? -17.018 -57.291 -12.558 1.00 34.16 343 ALA A O 1
ATOM 2635 N N . SER A 1 344 ? -17.922 -55.344 -13.249 1.00 34.53 344 SER A N 1
ATOM 2636 C CA . SER A 1 344 ? -19.241 -55.806 -13.727 1.00 34.53 344 SER A CA 1
ATOM 2637 C C . SER A 1 344 ? -20.005 -54.654 -14.428 1.00 34.53 344 SER A C 1
ATOM 2639 O O . SER A 1 344 ? -19.588 -53.504 -14.284 1.00 34.53 344 SER A O 1
ATOM 2641 N N . PRO A 1 345 ? -21.020 -54.929 -15.279 1.00 44.41 345 PRO A N 1
ATOM 2642 C CA . PRO A 1 345 ? -21.223 -54.147 -16.512 1.00 44.41 345 PRO A CA 1
ATOM 2643 C C . PRO A 1 345 ? -22.512 -53.298 -16.584 1.00 44.41 345 PRO A C 1
ATOM 2645 O O . PRO A 1 345 ? -23.490 -53.587 -15.901 1.00 44.41 345 PRO A O 1
ATOM 2648 N N . GLY A 1 346 ? -22.566 -52.347 -17.534 1.00 29.58 346 GLY A N 1
ATOM 2649 C CA . GLY A 1 346 ? -23.834 -51.754 -17.998 1.00 29.58 346 GLY A CA 1
ATOM 2650 C C . GLY A 1 346 ? -23.725 -50.526 -18.924 1.00 29.58 346 GLY A C 1
ATOM 2651 O O . GLY A 1 346 ? -23.389 -49.456 -18.447 1.00 29.58 346 GLY A O 1
ATOM 2652 N N . ALA A 1 347 ? -24.081 -50.700 -20.211 1.00 32.06 347 ALA A N 1
ATOM 2653 C CA . ALA A 1 347 ? -24.627 -49.711 -21.177 1.00 32.06 347 ALA A CA 1
ATOM 2654 C C . ALA A 1 347 ? -23.935 -48.318 -21.347 1.00 32.06 347 ALA A C 1
ATOM 2656 O O . ALA A 1 347 ? -23.947 -47.489 -20.454 1.00 32.06 347 ALA A O 1
ATOM 2657 N N . SER A 1 348 ? -23.353 -48.011 -22.523 1.00 31.88 348 SER A N 1
ATOM 2658 C CA . SER A 1 348 ? -24.005 -47.269 -23.645 1.00 31.88 348 SER A CA 1
ATOM 2659 C C . SER A 1 348 ? -23.899 -45.726 -23.536 1.00 31.88 348 SER A C 1
ATOM 2661 O O . SER A 1 348 ? -24.336 -45.176 -22.539 1.00 31.88 348 SER A O 1
ATOM 2663 N N . ALA A 1 349 ? -23.435 -44.939 -24.523 1.00 32.94 349 ALA A N 1
ATOM 2664 C CA . ALA A 1 349 ? -22.837 -45.229 -25.838 1.00 32.94 349 ALA A CA 1
ATOM 2665 C C . ALA A 1 349 ? -22.124 -43.979 -26.439 1.00 32.94 349 ALA A C 1
ATOM 2667 O O . ALA A 1 349 ? -22.257 -42.877 -25.924 1.00 32.94 349 ALA A O 1
ATOM 2668 N N . PHE A 1 350 ? -21.451 -44.182 -27.584 1.00 34.56 350 PHE A N 1
ATOM 2669 C CA . PHE A 1 350 ? -20.954 -43.197 -28.571 1.00 34.56 350 PHE A CA 1
ATOM 2670 C C . PHE A 1 350 ? -19.791 -42.242 -28.222 1.00 34.56 350 PHE A C 1
ATOM 2672 O O . PHE A 1 350 ? -19.973 -41.134 -27.731 1.00 34.56 350 PHE A O 1
ATOM 2679 N N . ALA A 1 351 ? -18.607 -42.608 -28.729 1.00 32.25 351 ALA A N 1
ATOM 2680 C CA . ALA A 1 351 ? -17.598 -41.689 -29.267 1.00 32.25 351 ALA A CA 1
ATOM 2681 C C . ALA A 1 351 ? -16.966 -42.322 -30.534 1.00 32.25 351 ALA A C 1
ATOM 2683 O O . ALA A 1 351 ? -16.841 -43.552 -30.577 1.00 32.25 351 ALA A O 1
ATOM 2684 N N . PRO A 1 352 ? -16.592 -41.554 -31.578 1.00 50.44 352 PRO A N 1
ATOM 2685 C CA . PRO A 1 352 ? -16.023 -42.116 -32.802 1.00 50.44 352 PRO A CA 1
ATOM 2686 C C . PRO A 1 352 ? -14.494 -42.307 -32.754 1.00 50.44 352 PRO A C 1
ATOM 2688 O O . PRO A 1 352 ? -13.725 -41.410 -32.426 1.00 50.44 352 PRO A O 1
ATOM 2691 N N . SER A 1 353 ? -14.106 -43.516 -33.158 1.00 31.00 353 SER A N 1
ATOM 2692 C CA . SER A 1 353 ? -12.793 -44.023 -33.591 1.00 31.00 353 SER A CA 1
ATOM 2693 C C . SER A 1 353 ? -11.833 -43.042 -34.291 1.00 31.00 353 SER A C 1
ATOM 2695 O O . SER A 1 353 ? -12.269 -42.275 -35.142 1.00 31.00 353 SER A O 1
ATOM 2697 N N . MET A 1 354 ? -10.518 -43.233 -34.075 1.00 35.25 354 MET A N 1
ATOM 2698 C CA . MET A 1 354 ? -9.542 -43.543 -35.147 1.00 35.25 354 MET A CA 1
ATOM 2699 C C . MET A 1 354 ? -8.290 -44.263 -34.578 1.00 35.25 354 MET A C 1
ATOM 2701 O O . MET A 1 354 ? -7.467 -43.676 -33.883 1.00 35.25 354 MET A O 1
ATOM 2705 N N . SER A 1 355 ? -8.203 -45.567 -34.877 1.00 31.06 355 SER A N 1
ATOM 2706 C CA . SER A 1 355 ? -7.014 -46.397 -35.210 1.00 31.06 355 SER A CA 1
ATOM 2707 C C . SER A 1 355 ? -5.591 -45.833 -34.969 1.00 31.06 355 SER A C 1
ATOM 2709 O O . SER A 1 355 ? -5.238 -44.817 -35.553 1.00 31.06 355 SER A O 1
ATOM 2711 N N . VAL A 1 356 ? -4.723 -46.439 -34.139 1.00 33.06 356 VAL A N 1
ATOM 2712 C CA . VAL A 1 356 ? -4.011 -47.753 -34.250 1.00 33.06 356 VAL A CA 1
ATOM 2713 C C . VAL A 1 356 ? -2.695 -47.711 -35.055 1.00 33.06 356 VAL A C 1
ATOM 2715 O O . VAL A 1 356 ? -2.692 -47.488 -36.259 1.00 33.06 356 VAL A O 1
ATOM 2718 N N . GLY A 1 357 ? -1.593 -48.072 -34.380 1.00 28.19 357 GLY A N 1
ATOM 2719 C CA . GLY A 1 357 ? -0.290 -48.430 -34.959 1.00 28.19 357 GLY A CA 1
ATOM 2720 C C . GLY A 1 357 ? 0.682 -48.908 -33.866 1.00 28.19 357 GLY A C 1
ATOM 2721 O O . GLY A 1 357 ? 1.033 -48.136 -32.978 1.00 28.19 357 GLY A O 1
ATOM 2722 N N . ARG A 1 358 ? 1.076 -50.190 -33.865 1.00 33.47 358 ARG A N 1
ATOM 2723 C CA . ARG A 1 358 ? 1.950 -50.817 -32.842 1.00 33.47 358 ARG A CA 1
ATOM 2724 C C . ARG A 1 358 ? 2.741 -51.983 -33.466 1.00 33.47 358 ARG A C 1
ATOM 2726 O O . ARG A 1 358 ? 2.301 -52.490 -34.492 1.00 33.47 358 ARG A O 1
ATOM 2733 N N . VAL A 1 359 ? 3.768 -52.477 -32.745 1.00 33.72 359 VAL A N 1
ATOM 2734 C CA . VAL A 1 359 ? 4.542 -53.742 -32.946 1.00 33.72 359 VAL A CA 1
ATOM 2735 C C . VAL A 1 359 ? 5.791 -53.598 -33.861 1.00 33.72 359 VAL A C 1
ATOM 2737 O O . VAL A 1 359 ? 5.678 -52.879 -34.848 1.00 33.72 359 VAL A O 1
ATOM 2740 N N . PRO A 1 360 ? 6.956 -54.272 -33.617 1.00 46.59 360 PRO A N 1
ATOM 2741 C CA . PRO A 1 360 ? 7.385 -55.111 -32.478 1.00 46.59 360 PRO A CA 1
ATOM 2742 C C . PRO A 1 360 ? 8.710 -54.740 -31.755 1.00 46.59 360 PRO A C 1
ATOM 2744 O O . PRO A 1 360 ? 9.586 -54.033 -32.236 1.00 46.59 360 PRO A O 1
ATOM 2747 N N . LEU A 1 361 ? 8.821 -55.396 -30.599 1.00 36.66 361 LEU A N 1
ATOM 2748 C CA . LEU A 1 361 ? 9.936 -55.694 -29.695 1.00 36.66 361 LEU A CA 1
ATOM 2749 C C . LEU A 1 361 ? 11.205 -56.346 -30.308 1.00 36.66 361 LEU A C 1
ATOM 2751 O O . LEU A 1 361 ? 11.081 -57.237 -31.145 1.00 36.66 361 LEU A O 1
ATOM 2755 N N . ILE A 1 362 ? 12.377 -55.991 -29.745 1.00 30.80 362 ILE A N 1
ATOM 2756 C CA . ILE A 1 362 ? 13.654 -56.747 -29.565 1.00 30.80 362 ILE A CA 1
ATOM 2757 C C . ILE A 1 362 ? 14.604 -55.839 -28.725 1.00 30.80 362 ILE A C 1
ATOM 2759 O O . ILE A 1 362 ? 14.455 -54.624 -28.802 1.00 30.80 362 ILE A O 1
ATOM 2763 N N . GLY A 1 363 ? 15.552 -56.280 -27.878 1.00 28.25 363 GLY A N 1
ATOM 2764 C CA . GLY A 1 363 ? 15.981 -57.623 -27.443 1.00 28.25 363 GLY A CA 1
ATOM 2765 C C . GLY A 1 363 ? 17.043 -57.577 -26.304 1.00 28.25 363 GLY A C 1
ATOM 2766 O O . GLY A 1 363 ? 17.193 -56.558 -25.637 1.00 28.25 363 GLY A O 1
ATOM 2767 N N . SER A 1 364 ? 17.757 -58.688 -26.074 1.00 29.98 364 SER A N 1
ATOM 2768 C CA . SER A 1 364 ? 18.824 -58.920 -25.058 1.00 29.98 364 SER A CA 1
ATOM 2769 C C . SER A 1 364 ? 20.229 -58.379 -25.471 1.00 29.98 364 SER A C 1
ATOM 2771 O O . SER A 1 364 ? 20.385 -57.992 -26.621 1.00 29.98 364 SER A O 1
ATOM 2773 N N . THR A 1 365 ? 21.334 -58.345 -24.686 1.00 31.47 365 THR A N 1
ATOM 2774 C CA . THR A 1 365 ? 21.769 -59.064 -23.449 1.00 31.47 365 THR A CA 1
ATOM 2775 C C . THR A 1 365 ? 23.057 -58.435 -22.837 1.00 31.47 365 THR A C 1
ATOM 2777 O O . THR A 1 365 ? 23.744 -57.708 -23.546 1.00 31.47 365 THR A O 1
ATOM 2780 N N . THR A 1 366 ? 23.477 -58.883 -21.627 1.00 32.00 366 THR A N 1
ATOM 2781 C CA . THR A 1 366 ? 24.887 -58.960 -21.097 1.00 32.00 366 THR A CA 1
ATOM 2782 C C . THR A 1 366 ? 25.701 -57.662 -20.878 1.00 32.00 366 THR A C 1
ATOM 2784 O O . THR A 1 366 ? 25.596 -56.734 -21.656 1.00 32.00 366 THR A O 1
ATOM 2787 N N . HIS A 1 367 ? 26.666 -57.506 -19.957 1.00 31.84 367 HIS A N 1
ATOM 2788 C CA . HIS A 1 367 ? 27.141 -58.126 -18.698 1.00 31.84 367 HIS A CA 1
ATOM 2789 C C . HIS A 1 367 ? 28.479 -57.399 -18.392 1.00 31.84 367 HIS A C 1
ATOM 2791 O O . HIS A 1 367 ? 29.360 -57.443 -19.244 1.00 31.84 367 HIS A O 1
ATOM 2797 N N . GLN A 1 368 ? 28.705 -56.818 -17.206 1.00 31.22 368 GLN A N 1
ATOM 2798 C CA . GLN A 1 368 ? 30.037 -56.852 -16.564 1.00 31.22 368 GLN A CA 1
ATOM 2799 C C . GLN A 1 368 ? 29.971 -56.459 -15.082 1.00 31.22 368 GLN A C 1
ATOM 2801 O O . GLN A 1 368 ? 29.060 -55.756 -14.652 1.00 31.22 368 GLN A O 1
ATOM 2806 N N . GLN A 1 369 ? 30.910 -56.980 -14.291 1.00 32.72 369 GLN A N 1
ATOM 2807 C CA . GLN A 1 369 ? 30.913 -56.930 -12.828 1.00 32.72 369 GLN A CA 1
ATOM 2808 C C . GLN A 1 369 ? 32.217 -56.313 -12.296 1.00 32.72 369 GLN A C 1
ATOM 2810 O O . GLN A 1 369 ? 33.284 -56.749 -12.717 1.00 32.72 369 GLN A O 1
ATOM 2815 N N . THR A 1 370 ? 32.111 -55.507 -11.225 1.00 34.03 370 THR A N 1
ATOM 2816 C CA . THR A 1 370 ? 33.082 -55.416 -10.094 1.00 34.03 370 THR A CA 1
ATOM 2817 C C . THR A 1 370 ? 34.510 -54.868 -10.380 1.00 34.03 370 THR A C 1
ATOM 2819 O O . THR A 1 370 ? 34.903 -54.811 -11.539 1.00 34.03 370 THR A O 1
ATOM 2822 N N . PRO A 1 371 ? 35.314 -54.446 -9.364 1.00 47.81 371 PRO A N 1
ATOM 2823 C CA . PRO A 1 371 ? 35.155 -54.680 -7.923 1.00 47.81 371 PRO A CA 1
ATOM 2824 C C . PRO A 1 371 ? 35.255 -53.474 -6.965 1.00 47.81 371 PRO A C 1
ATOM 2826 O O . PRO A 1 371 ? 35.551 -52.337 -7.310 1.00 47.81 371 PRO A O 1
ATOM 2829 N N . SER A 1 372 ? 34.969 -53.817 -5.711 1.00 34.72 372 SER A N 1
ATOM 2830 C CA . SER A 1 372 ? 34.907 -53.027 -4.481 1.00 34.72 372 SER A CA 1
ATOM 2831 C C . SER A 1 372 ? 36.251 -52.599 -3.879 1.00 34.72 372 SER A C 1
ATOM 2833 O O . SER A 1 372 ? 37.224 -53.351 -3.940 1.00 34.72 372 SER A O 1
ATOM 2835 N N . SER A 1 373 ? 36.224 -51.542 -3.062 1.00 35.25 373 SER A N 1
ATOM 2836 C CA . SER A 1 373 ? 37.070 -51.421 -1.863 1.00 35.25 373 SER A CA 1
ATOM 2837 C C . SER A 1 373 ? 36.269 -50.818 -0.695 1.00 35.25 373 SER A C 1
ATOM 2839 O O . SER A 1 373 ? 35.309 -50.078 -0.901 1.00 35.25 373 SER A O 1
ATOM 2841 N N . ALA A 1 374 ? 36.585 -51.228 0.537 1.00 35.19 374 ALA A N 1
ATOM 2842 C CA . ALA A 1 374 ? 35.738 -51.018 1.715 1.00 35.19 374 ALA A CA 1
ATOM 2843 C C . ALA A 1 374 ? 36.193 -49.849 2.610 1.00 35.19 374 ALA A C 1
ATOM 2845 O O . ALA A 1 374 ? 37.380 -49.552 2.705 1.00 35.19 374 ALA A O 1
ATOM 2846 N N . GLY A 1 375 ? 35.249 -49.264 3.358 1.00 28.69 375 GLY A N 1
ATOM 2847 C CA . GLY A 1 375 ? 35.507 -48.263 4.400 1.00 28.69 375 GLY A CA 1
ATOM 2848 C C . GLY A 1 375 ? 34.387 -48.263 5.443 1.00 28.69 375 GLY A C 1
ATOM 2849 O O . GLY A 1 375 ? 33.326 -47.690 5.226 1.00 28.69 375 GLY A O 1
ATOM 2850 N N . ARG A 1 376 ? 34.595 -48.969 6.559 1.00 33.38 376 ARG A N 1
ATOM 2851 C CA . ARG A 1 376 ? 33.577 -49.251 7.587 1.00 33.38 376 ARG A CA 1
ATOM 2852 C C . ARG A 1 376 ? 33.699 -48.262 8.750 1.00 33.38 376 ARG A C 1
ATOM 2854 O O . ARG A 1 376 ? 34.740 -48.235 9.398 1.00 33.38 376 ARG A O 1
ATOM 2861 N N . ALA A 1 377 ? 32.627 -47.545 9.083 1.00 28.98 377 ALA A N 1
ATOM 2862 C CA . ALA A 1 377 ? 32.509 -46.801 10.339 1.00 28.98 377 ALA A CA 1
ATOM 2863 C C . ALA A 1 377 ? 31.125 -47.036 10.962 1.00 28.98 377 ALA A C 1
ATOM 2865 O O . ALA A 1 377 ? 30.105 -46.930 10.287 1.00 28.98 377 ALA A O 1
ATOM 2866 N N . SER A 1 378 ? 31.105 -47.402 12.244 1.00 34.47 378 SER A N 1
ATOM 2867 C CA . SER A 1 378 ? 29.883 -47.631 13.021 1.00 34.47 378 SER A CA 1
ATOM 2868 C C . SER A 1 378 ? 29.503 -46.351 13.762 1.00 34.47 378 SER A C 1
ATOM 2870 O O . SER A 1 378 ? 30.356 -45.769 14.430 1.00 34.47 378 SER A O 1
ATOM 2872 N N . ALA A 1 379 ? 28.239 -45.938 13.683 1.00 32.03 379 ALA A N 1
ATOM 2873 C CA . ALA A 1 379 ? 27.690 -44.842 14.474 1.00 32.03 379 ALA A CA 1
ATOM 2874 C C . ALA A 1 379 ? 26.312 -45.235 15.025 1.00 32.03 379 ALA A C 1
ATOM 2876 O O . ALA A 1 379 ? 25.523 -45.914 14.369 1.00 32.03 379 ALA A O 1
ATOM 2877 N N . SER A 1 380 ? 26.056 -44.845 16.270 1.00 29.89 380 SER A N 1
ATOM 2878 C CA . SER A 1 380 ? 24.932 -45.296 17.091 1.00 29.89 380 SER A CA 1
ATOM 2879 C C . SER A 1 380 ? 23.565 -44.807 16.605 1.00 29.89 380 SER A C 1
ATOM 2881 O O . SER A 1 380 ? 23.368 -43.613 16.387 1.00 29.89 380 SER A O 1
ATOM 2883 N N . SER A 1 381 ? 22.592 -45.719 16.575 1.00 33.84 381 SER A N 1
ATOM 2884 C CA . SER A 1 381 ? 21.166 -45.425 16.393 1.00 33.84 381 SER A CA 1
ATOM 2885 C C . SER A 1 381 ? 20.608 -44.574 17.546 1.00 33.84 381 SER A C 1
ATOM 2887 O O . SER A 1 381 ? 20.263 -45.109 18.601 1.00 33.84 381 SER A O 1
ATOM 2889 N N . ALA A 1 382 ? 20.430 -43.273 17.315 1.00 33.03 382 ALA A N 1
ATOM 2890 C CA . ALA A 1 382 ? 19.549 -42.421 18.110 1.00 33.03 382 ALA A CA 1
ATOM 2891 C C . ALA A 1 382 ? 18.182 -42.306 17.412 1.00 33.03 382 ALA A C 1
ATOM 2893 O O . ALA A 1 382 ? 18.108 -41.955 16.235 1.00 33.03 382 ALA A O 1
ATOM 2894 N N . ARG A 1 383 ? 17.093 -42.614 18.129 1.00 34.16 383 ARG A N 1
ATOM 2895 C CA . ARG A 1 383 ? 15.719 -42.441 17.624 1.00 34.16 383 ARG A CA 1
ATOM 2896 C C . ARG A 1 383 ? 15.383 -40.943 17.513 1.00 34.16 383 ARG A C 1
ATOM 2898 O O . ARG A 1 383 ? 15.673 -40.220 18.466 1.00 34.16 383 ARG A O 1
ATOM 2905 N N . PRO A 1 384 ? 14.721 -40.472 16.440 1.00 37.53 384 PRO A N 1
ATOM 2906 C CA . PRO A 1 384 ? 14.147 -39.132 16.423 1.00 37.53 384 PRO A CA 1
ATOM 2907 C C . PRO A 1 384 ? 12.930 -39.073 17.362 1.00 37.53 384 PRO A C 1
ATOM 2909 O O . PRO A 1 384 ? 12.023 -39.900 17.266 1.00 37.53 384 PRO A O 1
ATOM 2912 N N . GLY A 1 385 ? 12.930 -38.110 18.285 1.00 31.81 385 GLY A N 1
ATOM 2913 C CA . GLY A 1 385 ? 11.782 -37.809 19.146 1.00 31.81 385 GLY A CA 1
ATOM 2914 C C . GLY A 1 385 ? 10.675 -37.054 18.401 1.00 31.81 385 GLY A C 1
ATOM 2915 O O . GLY A 1 385 ? 10.921 -36.438 17.364 1.00 31.81 385 GLY A O 1
ATOM 2916 N N . SER A 1 386 ? 9.455 -37.100 18.943 1.00 33.19 386 SER A N 1
ATOM 2917 C CA . SER A 1 386 ? 8.283 -36.413 18.384 1.00 33.19 386 SER A CA 1
ATOM 2918 C C . SER A 1 386 ? 8.455 -34.888 18.386 1.00 33.19 386 SER A C 1
ATOM 2920 O O . SER A 1 386 ? 8.887 -34.302 19.376 1.00 33.19 386 SER A O 1
ATOM 2922 N N . LEU A 1 387 ? 8.072 -34.231 17.287 1.00 40.00 387 LEU A N 1
ATOM 2923 C CA . LEU A 1 387 ? 8.265 -32.788 17.080 1.00 40.00 387 LEU A CA 1
ATOM 2924 C C . LEU A 1 387 ? 7.282 -31.901 17.880 1.00 40.00 387 LEU A C 1
ATOM 2926 O O . LEU A 1 387 ? 7.409 -30.680 17.859 1.00 40.00 387 LEU A O 1
ATOM 2930 N N . PHE A 1 388 ? 6.299 -32.488 18.572 1.00 35.94 388 PHE A N 1
ATOM 2931 C CA . PHE A 1 388 ? 5.190 -31.751 19.198 1.00 35.94 388 PHE A CA 1
ATOM 2932 C C . PHE A 1 388 ? 5.360 -31.432 20.697 1.00 35.94 388 PHE A C 1
ATOM 2934 O O . PHE A 1 388 ? 4.534 -30.709 21.244 1.00 35.94 388 PHE A O 1
ATOM 2941 N N . GLU A 1 389 ? 6.427 -31.894 21.362 1.00 35.97 389 GLU A N 1
ATOM 2942 C CA . GLU A 1 389 ? 6.641 -31.651 22.808 1.00 35.97 389 GLU A CA 1
ATOM 2943 C C . GLU A 1 389 ? 7.621 -30.502 23.136 1.00 35.97 389 GLU A C 1
ATOM 2945 O O . GLU A 1 389 ? 7.763 -30.131 24.298 1.00 35.97 389 GLU A O 1
ATOM 2950 N N . ILE A 1 390 ? 8.277 -29.886 22.140 1.00 35.19 390 ILE A N 1
ATOM 2951 C CA . ILE A 1 390 ? 9.287 -28.819 22.349 1.00 35.19 390 ILE A CA 1
ATOM 2952 C C . ILE A 1 390 ? 8.756 -27.439 21.913 1.00 35.19 390 ILE A C 1
ATOM 2954 O O . ILE A 1 390 ? 9.429 -26.666 21.231 1.00 35.19 390 ILE A O 1
ATOM 2958 N N . ALA A 1 391 ? 7.522 -27.120 22.309 1.00 36.94 391 ALA A N 1
ATOM 2959 C CA . ALA A 1 391 ? 6.885 -25.824 22.068 1.00 36.94 391 ALA A CA 1
ATOM 2960 C C . ALA A 1 391 ? 6.422 -25.186 23.389 1.00 36.94 391 ALA A C 1
ATOM 2962 O O . ALA A 1 391 ? 5.236 -25.148 23.711 1.00 36.94 391 ALA A O 1
ATOM 2963 N N . GLY A 1 392 ? 7.381 -24.664 24.159 1.00 31.53 392 GLY A N 1
ATOM 2964 C CA . GLY A 1 392 ? 7.079 -23.746 25.259 1.00 31.53 392 GLY A CA 1
ATOM 2965 C C . GLY A 1 392 ? 6.398 -22.471 24.743 1.00 31.53 392 GLY A C 1
ATOM 2966 O O . GLY A 1 392 ? 6.687 -22.010 23.638 1.00 31.53 392 GLY A O 1
ATOM 2967 N N . SER A 1 393 ? 5.485 -21.911 25.541 1.00 34.41 393 SER A N 1
ATOM 2968 C CA . SER A 1 393 ? 4.687 -20.733 25.173 1.00 34.41 393 SER A CA 1
ATOM 2969 C C . SER A 1 393 ? 5.549 -19.540 24.737 1.00 34.41 393 SER A C 1
ATOM 2971 O O . SER A 1 393 ? 6.534 -19.194 25.391 1.00 34.41 393 SER A O 1
ATOM 2973 N N . ALA A 1 394 ? 5.127 -18.854 23.669 1.00 37.00 394 ALA A N 1
ATOM 2974 C CA . ALA A 1 394 ? 5.807 -17.678 23.120 1.00 37.00 394 ALA A CA 1
ATOM 2975 C C . ALA A 1 394 ? 5.842 -16.462 24.075 1.00 37.00 394 ALA A C 1
ATOM 2977 O O . ALA A 1 394 ? 6.556 -15.497 23.811 1.00 37.00 394 ALA A O 1
ATOM 2978 N N . ASN A 1 395 ? 5.132 -16.520 25.206 1.00 37.28 395 ASN A N 1
ATOM 2979 C CA . ASN A 1 395 ? 5.010 -15.431 26.181 1.00 37.28 395 ASN A CA 1
ATOM 2980 C C . ASN A 1 395 ? 6.216 -15.283 27.139 1.00 37.28 395 ASN A C 1
ATOM 2982 O O . ASN A 1 395 ? 6.123 -14.530 28.104 1.00 37.28 395 ASN A O 1
ATOM 2986 N N . GLN A 1 396 ? 7.324 -16.009 26.931 1.00 35.28 396 GLN A N 1
ATOM 2987 C CA . GLN A 1 396 ? 8.487 -16.010 27.844 1.00 35.28 396 GLN A CA 1
ATOM 2988 C C . GLN A 1 396 ? 9.826 -15.589 27.209 1.00 35.28 396 GLN A C 1
ATOM 2990 O O . GLN A 1 396 ? 10.869 -15.716 27.847 1.00 35.28 396 GLN A O 1
ATOM 2995 N N . ALA A 1 397 ? 9.840 -15.068 25.978 1.00 39.94 397 ALA A N 1
ATOM 2996 C CA . ALA A 1 397 ? 11.066 -14.524 25.389 1.00 39.94 397 ALA A CA 1
ATOM 2997 C C . ALA A 1 397 ? 11.369 -13.115 25.958 1.00 39.94 397 ALA A C 1
ATOM 2999 O O . ALA A 1 397 ? 10.593 -12.194 25.697 1.00 39.94 397 ALA A O 1
ATOM 3000 N N . PRO A 1 398 ? 12.472 -12.901 26.708 1.00 36.34 398 PRO A N 1
ATOM 3001 C CA . PRO A 1 398 ? 12.823 -11.573 27.207 1.00 36.34 398 PRO A CA 1
ATOM 3002 C C . PRO A 1 398 ? 13.217 -10.634 26.058 1.00 36.34 398 PRO A C 1
ATOM 3004 O O . PRO A 1 398 ? 13.844 -11.042 25.076 1.00 36.34 398 PRO A O 1
ATOM 3007 N N . ASN A 1 399 ? 12.859 -9.356 26.190 1.00 41.03 399 ASN A N 1
ATOM 3008 C CA . ASN A 1 399 ? 13.107 -8.345 25.168 1.00 41.03 399 ASN A CA 1
ATOM 3009 C C . ASN A 1 399 ? 14.613 -8.038 25.049 1.00 41.03 399 ASN A C 1
ATOM 3011 O O . ASN A 1 399 ? 15.240 -7.586 26.004 1.00 41.03 399 ASN A O 1
ATOM 3015 N N . ALA A 1 400 ? 15.191 -8.242 23.862 1.00 45.53 400 ALA A N 1
ATOM 3016 C CA . ALA A 1 400 ? 16.637 -8.149 23.623 1.00 45.53 400 ALA A CA 1
ATOM 3017 C C . ALA A 1 400 ? 17.238 -6.731 23.759 1.00 45.53 400 ALA A C 1
ATOM 3019 O O . ALA A 1 400 ? 18.452 -6.578 23.649 1.00 45.53 400 ALA A O 1
ATOM 3020 N N . PHE A 1 401 ? 16.408 -5.708 23.988 1.00 45.62 401 PHE A N 1
ATOM 3021 C CA . PHE A 1 401 ? 16.819 -4.306 24.122 1.00 45.62 401 PHE A CA 1
ATOM 3022 C C . PHE A 1 401 ? 16.579 -3.709 25.519 1.00 45.62 401 PHE A C 1
ATOM 3024 O O . PHE A 1 401 ? 16.821 -2.518 25.707 1.00 45.62 401 PHE A O 1
ATOM 3031 N N . TYR A 1 402 ? 16.117 -4.492 26.504 1.00 44.03 402 TYR A N 1
ATOM 3032 C CA . TYR A 1 402 ? 15.871 -3.970 27.852 1.00 44.03 402 TYR A CA 1
ATOM 3033 C C . TYR A 1 402 ? 16.113 -5.002 28.961 1.00 44.03 402 TYR A C 1
ATOM 3035 O O . TYR A 1 402 ? 15.373 -5.976 29.102 1.00 44.03 402 TYR A O 1
ATOM 3043 N N . THR A 1 403 ? 17.106 -4.729 29.806 1.00 50.34 403 THR A N 1
ATOM 3044 C CA . THR A 1 403 ? 17.298 -5.369 31.114 1.00 50.34 403 THR A CA 1
ATOM 3045 C C . THR A 1 403 ? 17.008 -4.336 32.206 1.00 50.34 403 THR A C 1
ATOM 3047 O O . THR A 1 403 ? 17.745 -3.351 32.297 1.00 50.34 403 THR A O 1
ATOM 3050 N N . PRO A 1 404 ? 15.972 -4.515 33.049 1.00 46.97 404 PRO A N 1
ATOM 3051 C CA . PRO A 1 404 ? 15.761 -3.628 34.187 1.00 46.97 404 PRO A CA 1
ATOM 3052 C C . PRO A 1 404 ? 16.914 -3.772 35.200 1.00 46.97 404 PRO A C 1
ATOM 3054 O O . PRO A 1 404 ? 17.466 -4.869 35.347 1.00 46.97 404 PRO A O 1
ATOM 3057 N N . PRO A 1 405 ? 17.287 -2.697 35.919 1.00 38.59 405 PRO A N 1
ATOM 3058 C CA . PRO A 1 405 ? 18.297 -2.778 36.966 1.00 38.59 405 PRO A CA 1
ATOM 3059 C C . PRO A 1 405 ? 17.831 -3.715 38.087 1.00 38.59 405 PRO A C 1
ATOM 3061 O O . PRO A 1 405 ? 16.688 -3.648 38.539 1.00 38.59 405 PRO A O 1
ATOM 3064 N N . GLN A 1 406 ? 18.729 -4.589 38.545 1.00 33.75 406 GLN A N 1
ATOM 3065 C CA . GLN A 1 406 ? 18.448 -5.506 39.648 1.00 33.75 406 GLN A CA 1
ATOM 3066 C C . GLN A 1 406 ? 18.206 -4.712 40.937 1.00 33.75 406 GLN A C 1
ATOM 3068 O O . GLN A 1 406 ? 19.056 -3.927 41.361 1.00 33.75 406 GLN A O 1
ATOM 3073 N N . SER A 1 407 ? 17.050 -4.923 41.567 1.00 32.03 407 SER A N 1
ATOM 3074 C CA . SER A 1 407 ? 16.730 -4.320 42.857 1.00 32.03 407 SER A CA 1
ATOM 3075 C C . SER A 1 407 ? 17.692 -4.834 43.929 1.00 32.03 407 SER A C 1
ATOM 3077 O O . SER A 1 407 ? 17.836 -6.038 44.150 1.00 32.03 407 SER A O 1
ATOM 3079 N N . ILE A 1 408 ? 18.372 -3.908 44.607 1.00 33.62 408 ILE A N 1
ATOM 3080 C CA . ILE A 1 408 ? 19.305 -4.247 45.681 1.00 33.62 408 ILE A CA 1
ATOM 3081 C C . ILE A 1 408 ? 18.511 -4.849 46.845 1.00 33.62 408 ILE A C 1
ATOM 3083 O O . ILE A 1 408 ? 17.626 -4.210 47.413 1.00 33.62 408 ILE A O 1
ATOM 3087 N N . SER A 1 409 ? 18.860 -6.082 47.211 1.00 31.91 409 SER A N 1
ATOM 3088 C CA . SER A 1 409 ? 18.323 -6.796 48.371 1.00 31.91 409 SER A CA 1
ATOM 3089 C C . SER A 1 409 ? 18.612 -6.035 49.672 1.00 31.91 409 SER A C 1
ATOM 3091 O O . SER A 1 409 ? 19.695 -6.162 50.248 1.00 31.91 409 SER A O 1
ATOM 3093 N N . ALA A 1 410 ? 17.622 -5.300 50.180 1.00 33.72 410 ALA A N 1
ATOM 3094 C CA . ALA A 1 410 ? 17.649 -4.714 51.516 1.00 33.72 410 ALA A CA 1
ATOM 3095 C C . ALA A 1 410 ? 17.380 -5.786 52.590 1.00 33.72 410 ALA A C 1
ATOM 3097 O O . ALA A 1 410 ? 16.251 -5.996 53.031 1.00 33.72 410 ALA A O 1
ATOM 3098 N N . GLY A 1 411 ? 18.433 -6.482 53.019 1.00 32.72 411 GLY A N 1
ATOM 3099 C CA . GLY A 1 411 ? 18.387 -7.353 54.192 1.00 32.72 411 GLY A CA 1
ATOM 3100 C C . GLY A 1 411 ? 18.909 -6.644 55.442 1.00 32.72 411 GLY A C 1
ATOM 3101 O O . GLY A 1 411 ? 20.045 -6.186 55.424 1.00 32.72 411 GLY A O 1
ATOM 3102 N N . ALA A 1 412 ? 18.111 -6.600 56.518 1.00 30.34 412 ALA A N 1
ATOM 3103 C CA . ALA A 1 412 ? 18.526 -6.739 57.929 1.00 30.34 412 ALA A CA 1
ATOM 3104 C C . ALA A 1 412 ? 17.413 -6.274 58.889 1.00 30.34 412 ALA A C 1
ATOM 3106 O O . ALA A 1 412 ? 17.089 -5.092 58.962 1.00 30.34 412 ALA A O 1
ATOM 3107 N N . LYS A 1 413 ? 16.886 -7.192 59.708 1.00 36.47 413 LYS A N 1
ATOM 3108 C CA . LYS A 1 413 ? 16.096 -6.837 60.898 1.00 36.47 413 LYS A CA 1
ATOM 3109 C C . LYS A 1 413 ? 17.027 -6.353 62.019 1.00 36.47 413 LYS A C 1
ATOM 3111 O O . LYS A 1 413 ? 18.068 -6.972 62.243 1.00 36.47 413 LYS A O 1
ATOM 3116 N N . ARG A 1 414 ? 16.596 -5.369 62.814 1.00 32.38 414 ARG A N 1
ATOM 3117 C CA . ARG A 1 414 ? 17.014 -5.206 64.222 1.00 32.38 414 ARG A CA 1
ATOM 3118 C C . ARG A 1 414 ? 15.784 -4.924 65.110 1.00 32.38 414 ARG A C 1
ATOM 3120 O O . ARG A 1 414 ? 14.878 -4.252 64.629 1.00 32.38 414 ARG A O 1
ATOM 3127 N N . PRO A 1 415 ? 15.719 -5.463 66.344 1.00 48.12 415 PRO A N 1
ATOM 3128 C CA . PRO A 1 415 ? 14.584 -5.289 67.260 1.00 48.12 415 PRO A CA 1
ATOM 3129 C C . PRO A 1 415 ? 14.857 -4.267 68.390 1.00 48.12 415 PRO A C 1
ATOM 3131 O O . PRO A 1 415 ? 15.946 -3.702 68.456 1.00 48.12 415 PRO A O 1
ATOM 3134 N N . PHE A 1 416 ? 13.887 -4.165 69.315 1.00 29.08 416 PHE A N 1
ATOM 3135 C CA . PHE A 1 416 ? 13.739 -3.266 70.483 1.00 29.08 416 PHE A CA 1
ATOM 3136 C C . PHE A 1 416 ? 13.126 -1.880 70.175 1.00 29.08 416 PHE A C 1
ATOM 3138 O O . PHE A 1 416 ? 13.396 -1.312 69.125 1.00 29.08 416 PHE A O 1
ATOM 3145 N N . GLY A 1 417 ? 12.272 -1.307 71.039 1.00 29.16 417 GLY A N 1
ATOM 3146 C CA . GLY A 1 417 ? 11.943 -1.689 72.428 1.00 29.16 417 GLY A CA 1
ATOM 3147 C C . GLY A 1 417 ? 10.472 -1.497 72.840 1.00 29.16 417 GLY A C 1
ATOM 3148 O O . GLY A 1 417 ? 9.624 -1.121 72.038 1.00 29.16 417 GLY A O 1
ATOM 3149 N N . GLN A 1 418 ? 10.192 -1.817 74.105 1.00 34.22 418 GLN A N 1
ATOM 3150 C CA . GLN A 1 418 ? 8.892 -1.677 74.779 1.00 34.22 418 GLN A CA 1
ATOM 3151 C C . GLN A 1 418 ? 8.647 -0.218 75.205 1.00 34.22 418 GLN A C 1
ATOM 3153 O O . GLN A 1 418 ? 9.613 0.452 75.551 1.00 34.22 418 GLN A O 1
ATOM 3158 N N . ASP A 1 419 ? 7.386 0.233 75.288 1.00 29.25 419 ASP A N 1
ATOM 3159 C CA . ASP A 1 419 ? 6.792 0.574 76.594 1.00 29.25 419 ASP A CA 1
ATOM 3160 C C . ASP A 1 419 ? 5.271 0.840 76.563 1.00 29.25 419 ASP A C 1
ATOM 3162 O O . ASP A 1 419 ? 4.635 0.882 75.516 1.00 29.25 419 ASP A O 1
ATOM 3166 N N . THR A 1 420 ? 4.696 0.881 77.766 1.00 33.72 420 THR A N 1
ATOM 3167 C CA . THR A 1 420 ? 3.312 0.566 78.170 1.00 33.72 420 THR A CA 1
ATOM 3168 C C . THR A 1 420 ? 2.337 1.793 78.183 1.00 33.72 420 THR A C 1
ATOM 3170 O O . THR A 1 420 ? 2.472 2.657 77.324 1.00 33.72 420 THR A O 1
ATOM 3173 N N . PRO A 1 421 ? 1.243 1.871 78.985 1.00 47.34 421 PRO A N 1
ATOM 3174 C CA . PRO A 1 421 ? -0.117 1.564 78.508 1.00 47.34 421 PRO A CA 1
ATOM 3175 C C . PRO A 1 421 ? -1.175 2.672 78.769 1.00 47.34 421 PRO A C 1
ATOM 3177 O O . PRO A 1 421 ? -0.978 3.536 79.623 1.00 47.34 421 PRO A O 1
ATOM 3180 N N . ARG A 1 422 ? -2.380 2.581 78.169 1.00 28.52 422 ARG A N 1
ATOM 3181 C CA . ARG A 1 422 ? -3.595 3.214 78.748 1.00 28.52 422 ARG A CA 1
ATOM 3182 C C . ARG A 1 422 ? -4.941 2.669 78.240 1.00 28.52 422 ARG A C 1
ATOM 3184 O O . ARG A 1 422 ? -5.310 2.835 77.086 1.00 28.52 422 ARG A O 1
ATOM 3191 N N . THR A 1 423 ? -5.703 2.090 79.163 1.00 32.16 423 THR A N 1
ATOM 3192 C CA . THR A 1 423 ? -7.178 2.008 79.162 1.00 32.16 423 THR A CA 1
ATOM 3193 C C . THR A 1 423 ? -7.758 3.256 79.873 1.00 32.16 423 THR A C 1
ATOM 3195 O O . THR A 1 423 ? -6.960 4.054 80.379 1.00 32.16 423 THR A O 1
ATOM 3198 N N . PRO A 1 424 ? -9.090 3.442 80.049 1.00 48.59 424 PRO A N 1
ATOM 3199 C CA . PRO A 1 424 ? -10.273 2.810 79.431 1.00 48.59 424 PRO A CA 1
ATOM 3200 C C . PRO A 1 424 ? -11.255 3.864 78.830 1.00 48.59 424 PRO A C 1
ATOM 3202 O O . PRO A 1 424 ? -10.983 5.060 78.893 1.00 48.59 424 PRO A O 1
ATOM 3205 N N . ARG A 1 425 ? -12.457 3.455 78.374 1.00 27.94 425 ARG A N 1
ATOM 3206 C CA . ARG A 1 425 ? -13.755 3.692 79.078 1.00 27.94 425 ARG A CA 1
ATOM 3207 C C . ARG A 1 425 ? -14.970 3.472 78.157 1.00 27.94 425 ARG A C 1
ATOM 3209 O O . ARG A 1 425 ? -15.050 4.042 77.079 1.00 27.94 425 ARG A O 1
ATOM 3216 N N . ALA A 1 426 ? -15.932 2.674 78.620 1.00 32.53 426 ALA A N 1
ATOM 3217 C CA . ALA A 1 426 ? -17.221 2.453 77.958 1.00 32.53 426 ALA A CA 1
ATOM 3218 C C . ALA A 1 426 ? -18.268 3.510 78.359 1.00 32.53 426 ALA A C 1
ATOM 3220 O O . ALA A 1 426 ? -18.222 3.990 79.494 1.00 32.53 426 ALA A O 1
ATOM 3221 N N . SER A 1 427 ? -19.250 3.773 77.483 1.00 29.95 427 SER A N 1
ATOM 3222 C CA . SER A 1 427 ? -20.482 4.514 77.806 1.00 29.95 427 SER A CA 1
ATOM 3223 C C . SER A 1 427 ? -21.693 4.041 76.984 1.00 29.95 427 SER A C 1
ATOM 3225 O O . SER A 1 427 ? -21.714 4.145 75.766 1.00 29.95 427 SER A O 1
ATOM 3227 N N . ALA A 1 428 ? -22.680 3.541 77.726 1.00 29.42 428 ALA A N 1
ATOM 3228 C CA . ALA A 1 428 ? -24.109 3.322 77.473 1.00 29.42 428 ALA A CA 1
ATOM 3229 C C . ALA A 1 428 ? -24.816 3.855 76.197 1.00 29.42 428 ALA A C 1
ATOM 3231 O O . ALA A 1 428 ? -24.688 5.015 75.815 1.00 29.42 428 ALA A O 1
ATOM 3232 N N . SER A 1 429 ? -25.744 3.030 75.690 1.00 33.06 429 SER A N 1
ATOM 3233 C CA . SER A 1 429 ? -26.953 3.439 74.941 1.00 33.06 429 SER A CA 1
ATOM 3234 C C . SER A 1 429 ? -27.915 4.278 75.807 1.00 33.06 429 SER A C 1
ATOM 3236 O O . SER A 1 429 ? -27.842 4.194 77.036 1.00 33.06 429 SER A O 1
ATOM 3238 N N . PRO A 1 430 ? -28.898 4.986 75.208 1.00 42.06 430 PRO A N 1
ATOM 3239 C CA . PRO A 1 430 ? -30.283 4.535 75.442 1.00 42.06 430 PRO A CA 1
ATOM 3240 C C . PRO A 1 430 ? -31.323 4.777 74.313 1.00 42.06 430 PRO A C 1
ATOM 3242 O O . PRO A 1 430 ? -31.328 5.793 73.635 1.00 42.06 430 PRO A O 1
ATOM 3245 N N . GLN A 1 431 ? -32.275 3.837 74.250 1.00 28.45 431 GLN A N 1
ATOM 3246 C CA . GLN A 1 431 ? -33.735 3.977 74.037 1.00 28.45 431 GLN A CA 1
ATOM 3247 C C . GLN A 1 431 ? -34.362 4.703 72.812 1.00 28.45 431 GLN A C 1
ATOM 3249 O O . GLN A 1 431 ? -34.397 5.922 72.694 1.00 28.45 431 GLN A O 1
ATOM 3254 N N . ARG A 1 432 ? -35.063 3.858 72.034 1.00 30.62 432 ARG A N 1
ATOM 3255 C CA . ARG A 1 432 ? -36.312 4.036 71.249 1.00 30.62 432 ARG A CA 1
ATOM 3256 C C . ARG A 1 432 ? -37.294 5.092 71.811 1.00 30.62 432 ARG A C 1
ATOM 3258 O O . ARG A 1 432 ? -37.466 5.166 73.028 1.00 30.62 432 ARG A O 1
ATOM 3265 N N . PRO A 1 433 ? -38.088 5.741 70.938 1.00 41.84 433 PRO A N 1
ATOM 3266 C CA . PRO A 1 433 ? -39.531 5.461 70.985 1.00 41.84 433 PRO A CA 1
ATOM 3267 C C . PRO A 1 433 ? -40.168 5.157 69.613 1.00 41.84 433 PRO A C 1
ATOM 3269 O O . PRO A 1 433 ? -39.631 5.455 68.554 1.00 41.84 433 PRO A O 1
ATOM 3272 N N . GLU A 1 434 ? -41.345 4.545 69.680 1.00 35.81 434 GLU A N 1
ATOM 3273 C CA . GLU A 1 434 ? -42.303 4.238 68.604 1.00 35.81 434 GLU A CA 1
ATOM 3274 C C . GLU A 1 434 ? -43.707 4.666 69.114 1.00 35.81 434 GLU A C 1
ATOM 3276 O O . GLU A 1 434 ? -43.763 5.121 70.265 1.00 35.81 434 GLU A O 1
ATOM 3281 N N . PRO A 1 435 ? -44.852 4.497 68.404 1.00 55.91 435 PRO A N 1
ATOM 3282 C CA . PRO A 1 435 ? -45.102 3.964 67.045 1.00 55.91 435 PRO A CA 1
ATOM 3283 C C . PRO A 1 435 ? -46.018 4.872 66.173 1.00 55.91 435 PRO A C 1
ATOM 3285 O O . PRO A 1 435 ? -46.586 5.829 66.687 1.00 55.91 435 PRO A O 1
ATOM 3288 N N . VAL A 1 436 ? -46.317 4.482 64.917 1.00 38.75 436 VAL A N 1
ATOM 3289 C CA . VAL A 1 436 ? -47.718 4.432 64.407 1.00 38.75 436 VAL A CA 1
ATOM 3290 C C . VAL A 1 436 ? -47.873 3.294 63.380 1.00 38.75 436 VAL A C 1
ATOM 3292 O O . VAL A 1 436 ? -47.009 3.072 62.540 1.00 38.75 436 VAL A O 1
ATOM 3295 N N . SER A 1 437 ? -48.990 2.573 63.458 1.00 39.50 437 SER A N 1
ATOM 3296 C CA . SER A 1 437 ? -49.353 1.386 62.673 1.00 39.50 437 SER A CA 1
ATOM 3297 C C . SER A 1 437 ? -50.098 1.667 61.356 1.00 39.50 437 SER A C 1
ATOM 3299 O O . SER A 1 437 ? -50.959 2.544 61.318 1.00 39.50 437 SER A O 1
ATOM 3301 N N . GLY A 1 438 ? -49.920 0.799 60.353 1.00 31.44 438 GLY A N 1
ATOM 3302 C CA . GLY A 1 438 ? -50.812 0.652 59.191 1.00 31.44 438 GLY A CA 1
ATOM 3303 C C . GLY A 1 438 ? -50.660 -0.740 58.566 1.00 31.44 438 GLY A C 1
ATOM 3304 O O . GLY A 1 438 ? -49.549 -1.133 58.230 1.00 31.44 438 GLY A O 1
ATOM 3305 N N . ALA A 1 439 ? -51.742 -1.520 58.477 1.00 33.22 439 ALA A N 1
ATOM 3306 C CA . ALA A 1 439 ? -51.681 -2.962 58.206 1.00 33.22 439 ALA A CA 1
ATOM 3307 C C . ALA A 1 439 ? -52.107 -3.360 56.781 1.00 33.22 439 ALA A C 1
ATOM 3309 O O . ALA A 1 439 ? -53.053 -2.798 56.236 1.00 33.22 439 ALA A O 1
ATOM 3310 N N . SER A 1 440 ? -51.504 -4.430 56.252 1.00 34.03 440 SER A N 1
ATOM 3311 C CA . SER A 1 440 ? -52.179 -5.407 55.382 1.00 34.03 440 SER A CA 1
ATOM 3312 C C . SER A 1 440 ? -51.446 -6.756 55.434 1.00 34.03 440 SER A C 1
ATOM 3314 O O . SER A 1 440 ? -50.248 -6.798 55.707 1.00 34.03 440 SER A O 1
ATOM 3316 N N . ALA A 1 441 ? -52.167 -7.860 55.233 1.00 33.47 441 ALA A N 1
ATOM 3317 C CA . ALA A 1 441 ? -51.684 -9.227 55.448 1.00 33.47 441 ALA A CA 1
ATOM 3318 C C . ALA A 1 441 ? -51.434 -9.984 54.130 1.00 33.47 441 ALA A C 1
ATOM 3320 O O . ALA A 1 441 ? -52.132 -9.750 53.146 1.00 33.47 441 ALA A O 1
ATOM 3321 N N . GLY A 1 442 ? -50.507 -10.953 54.128 1.00 31.98 442 GLY A N 1
ATOM 3322 C CA . GLY A 1 442 ? -50.292 -11.819 52.961 1.00 31.98 442 GLY A CA 1
ATOM 3323 C C . GLY A 1 442 ? -49.152 -12.837 53.081 1.00 31.98 442 GLY A C 1
ATOM 3324 O O . GLY A 1 442 ? -48.059 -12.571 52.611 1.00 31.98 442 GLY A O 1
ATOM 3325 N N . ALA A 1 443 ? -49.457 -14.005 53.658 1.00 35.28 443 ALA A N 1
ATOM 3326 C CA . ALA A 1 443 ? -48.805 -15.316 53.470 1.00 35.28 443 ALA A CA 1
ATOM 3327 C C . ALA A 1 443 ? -47.257 -15.450 53.518 1.00 35.28 443 ALA A C 1
ATOM 3329 O O . ALA A 1 443 ? -46.516 -15.063 52.623 1.00 35.28 443 ALA A O 1
ATOM 3330 N N . THR A 1 444 ? -46.801 -16.194 54.525 1.00 32.69 444 THR A N 1
ATOM 3331 C CA . THR A 1 444 ? -45.446 -16.745 54.681 1.00 32.69 444 THR A CA 1
ATOM 3332 C C . THR A 1 444 ? -45.137 -17.924 53.747 1.00 32.69 444 THR A C 1
ATOM 3334 O O . THR A 1 444 ? -45.861 -18.918 53.784 1.00 32.69 444 THR A O 1
ATOM 3337 N N . THR A 1 445 ? -43.956 -17.919 53.125 1.00 36.81 445 THR A N 1
ATOM 3338 C CA . THR A 1 445 ? -43.051 -19.090 53.069 1.00 36.81 445 THR A CA 1
ATOM 3339 C C . THR A 1 445 ? -41.614 -18.593 53.167 1.00 36.81 445 THR A C 1
ATOM 3341 O O . THR A 1 445 ? -41.242 -17.670 52.449 1.00 36.81 445 THR A O 1
ATOM 3344 N N . ALA A 1 446 ? -40.826 -19.181 54.064 1.00 33.53 446 ALA A N 1
ATOM 3345 C CA . ALA A 1 446 ? -39.416 -18.850 54.241 1.00 33.53 446 ALA A CA 1
ATOM 3346 C C . ALA A 1 446 ? -38.531 -19.760 53.381 1.00 33.53 446 ALA A C 1
ATOM 3348 O O . ALA A 1 446 ? -38.833 -20.945 53.269 1.00 33.53 446 ALA A O 1
ATOM 3349 N N . ASP A 1 447 ? -37.406 -19.235 52.895 1.00 31.16 447 ASP A N 1
ATOM 3350 C CA . ASP A 1 447 ? -36.116 -19.881 53.151 1.00 31.16 447 ASP A CA 1
ATOM 3351 C C . ASP A 1 447 ? -34.969 -18.852 53.138 1.00 31.16 447 ASP A C 1
ATOM 3353 O O . ASP A 1 447 ? -35.160 -17.713 52.709 1.00 31.16 447 ASP A O 1
ATOM 3357 N N . GLY A 1 448 ? -33.833 -19.213 53.741 1.00 31.78 448 GLY A N 1
ATOM 3358 C CA . GLY A 1 448 ? -32.855 -18.255 54.279 1.00 31.78 448 GLY A CA 1
ATOM 3359 C C . GLY A 1 448 ? -31.969 -17.515 53.268 1.00 31.78 448 GLY A C 1
ATOM 3360 O O . GLY A 1 448 ? -31.344 -18.127 52.405 1.00 31.78 448 GLY A O 1
ATOM 3361 N N . ASP A 1 449 ? -31.839 -16.201 53.465 1.00 29.88 449 ASP A N 1
ATOM 3362 C CA . ASP A 1 449 ? -30.953 -15.313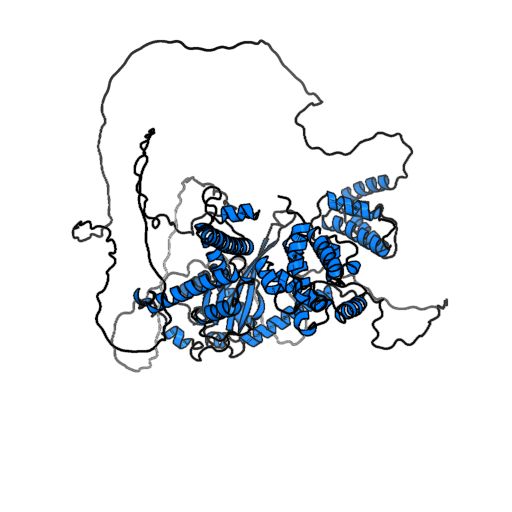 52.706 1.00 29.88 449 ASP A CA 1
ATOM 3363 C C . ASP A 1 449 ? -29.568 -15.206 53.380 1.00 29.88 449 ASP A C 1
ATOM 3365 O O . ASP A 1 449 ? -29.472 -14.979 54.590 1.00 29.88 449 ASP A O 1
ATOM 3369 N N . ILE A 1 450 ? -28.485 -15.394 52.615 1.00 32.81 450 ILE A N 1
ATOM 3370 C CA . ILE A 1 450 ? -27.098 -15.341 53.114 1.00 32.81 450 ILE A CA 1
ATOM 3371 C C . ILE A 1 450 ? -26.489 -13.999 52.712 1.00 32.81 450 ILE A C 1
ATOM 3373 O O . ILE A 1 450 ? -25.901 -13.849 51.641 1.00 32.81 450 ILE A O 1
ATOM 3377 N N . THR A 1 451 ? -26.595 -13.018 53.605 1.00 30.48 451 THR A N 1
ATOM 3378 C CA . THR A 1 451 ? -25.993 -11.696 53.414 1.00 30.48 451 THR A CA 1
ATOM 3379 C C . THR A 1 451 ? -24.479 -11.758 53.651 1.00 30.48 451 THR A C 1
ATOM 3381 O O . THR A 1 451 ? -24.003 -11.645 54.780 1.00 30.48 451 THR A O 1
ATOM 3384 N N . MET A 1 452 ? -23.699 -11.939 52.584 1.00 31.95 452 MET A N 1
ATOM 3385 C CA . MET A 1 452 ? -22.245 -11.750 52.625 1.00 31.95 452 MET A CA 1
ATOM 3386 C C . MET A 1 452 ? -21.926 -10.251 52.613 1.00 31.95 452 MET A C 1
ATOM 3388 O O . MET A 1 452 ? -21.935 -9.621 51.559 1.00 31.95 452 MET A O 1
ATOM 3392 N N . GLN A 1 453 ? -21.630 -9.679 53.783 1.00 31.08 453 GLN A N 1
ATOM 3393 C CA . GLN A 1 453 ? -20.932 -8.394 53.854 1.00 31.08 453 GLN A CA 1
ATOM 3394 C C . GLN A 1 453 ? -19.494 -8.593 53.357 1.00 31.08 453 GLN A C 1
ATOM 3396 O O . GLN A 1 453 ? -18.749 -9.390 53.925 1.00 31.08 453 GLN A O 1
ATOM 3401 N N . THR A 1 454 ? -19.114 -7.887 52.295 1.00 34.44 454 THR A N 1
ATOM 3402 C CA . THR A 1 454 ? -17.736 -7.829 51.794 1.00 34.44 454 THR A CA 1
ATOM 3403 C C . THR A 1 454 ? -17.069 -6.541 52.260 1.00 34.44 454 THR A C 1
ATOM 3405 O O . THR A 1 454 ? -17.508 -5.451 51.899 1.00 34.44 454 THR A O 1
ATOM 3408 N N . ASP A 1 455 ? -16.000 -6.674 53.045 1.00 34.81 455 ASP A N 1
ATOM 3409 C CA . ASP A 1 455 ? -15.169 -5.561 53.510 1.00 34.81 455 ASP A CA 1
ATOM 3410 C C . ASP A 1 455 ? -14.293 -5.002 52.364 1.00 34.81 455 ASP A C 1
ATOM 3412 O O . ASP A 1 455 ? -13.158 -5.442 52.185 1.00 34.81 455 ASP A O 1
ATOM 3416 N N . GLU A 1 456 ? -14.787 -4.021 51.598 1.00 38.09 456 GLU A N 1
ATOM 3417 C CA . GLU A 1 456 ? -13.998 -3.290 50.578 1.00 38.09 456 GLU A CA 1
ATOM 3418 C C . GLU A 1 456 ? -14.110 -1.748 50.670 1.00 38.09 456 GLU A C 1
ATOM 3420 O O . GLU A 1 456 ? -14.065 -1.053 49.664 1.00 38.09 456 GLU A O 1
ATOM 3425 N N . ASP A 1 457 ? -14.164 -1.187 51.885 1.00 35.47 457 ASP A N 1
ATOM 3426 C CA . ASP A 1 457 ? -14.108 0.275 52.130 1.00 35.47 457 ASP A CA 1
ATOM 3427 C C . ASP A 1 457 ? -12.928 0.679 53.050 1.00 35.47 457 ASP A C 1
ATOM 3429 O O . ASP A 1 457 ? -13.038 1.518 53.944 1.00 35.47 457 ASP A O 1
ATOM 3433 N N . ALA A 1 458 ? -11.759 0.050 52.855 1.00 35.47 458 ALA A N 1
ATOM 3434 C CA . ALA A 1 458 ? -10.596 0.192 53.745 1.00 35.47 458 ALA A CA 1
ATOM 3435 C C . ALA A 1 458 ? -9.252 0.558 53.066 1.00 35.47 458 ALA A C 1
ATOM 3437 O O . ALA A 1 458 ? -8.200 0.310 53.651 1.00 35.47 458 ALA A O 1
ATOM 3438 N N . ILE A 1 459 ? -9.257 1.194 51.883 1.00 35.03 459 ILE A N 1
ATOM 3439 C CA . ILE A 1 459 ? -8.145 2.047 51.391 1.00 35.03 459 ILE A CA 1
ATOM 3440 C C . ILE A 1 459 ? -8.736 3.287 50.681 1.00 35.03 459 ILE A C 1
ATOM 3442 O O . ILE A 1 459 ? -8.733 3.379 49.457 1.00 35.03 459 ILE A O 1
ATOM 3446 N N . ALA A 1 460 ? -9.258 4.251 51.450 1.00 35.41 460 ALA A N 1
ATOM 3447 C CA . ALA A 1 460 ? -9.725 5.545 50.920 1.00 35.41 460 ALA A CA 1
ATOM 3448 C C . ALA A 1 460 ? -9.631 6.717 51.929 1.00 35.41 460 ALA A C 1
ATOM 3450 O O . ALA A 1 460 ? -10.285 7.742 51.754 1.00 35.41 460 ALA A O 1
ATOM 3451 N N . ALA A 1 461 ? -8.830 6.584 52.995 1.00 31.44 461 ALA A N 1
ATOM 3452 C CA . ALA A 1 461 ? -8.806 7.534 54.112 1.00 31.44 461 ALA A CA 1
ATOM 3453 C C . ALA A 1 461 ? -7.386 7.788 54.658 1.00 31.44 461 ALA A C 1
ATOM 3455 O O . ALA A 1 461 ? -7.097 7.448 55.800 1.00 31.44 461 ALA A O 1
ATOM 3456 N N . ASP A 1 462 ? -6.498 8.373 53.841 1.00 30.56 462 ASP A N 1
ATOM 3457 C CA . ASP A 1 462 ? -5.179 8.856 54.311 1.00 30.56 462 ASP A CA 1
ATOM 3458 C C . ASP A 1 462 ? -4.620 10.048 53.492 1.00 30.56 462 ASP A C 1
ATOM 3460 O O . ASP A 1 462 ? -3.412 10.217 53.340 1.00 30.56 462 ASP A O 1
ATOM 3464 N N . LEU A 1 463 ? -5.495 10.862 52.877 1.00 32.88 463 LEU A N 1
ATOM 3465 C CA . LEU A 1 463 ? -5.068 12.025 52.070 1.00 32.88 463 LEU A CA 1
ATOM 3466 C C . LEU A 1 463 ? -6.102 13.167 51.997 1.00 32.88 463 LEU A C 1
ATOM 3468 O O . LEU A 1 463 ? -6.173 13.899 51.014 1.00 32.88 463 LEU A O 1
ATOM 3472 N N . ALA A 1 464 ? -6.896 13.324 53.059 1.00 31.30 464 ALA A N 1
ATOM 3473 C CA . ALA A 1 464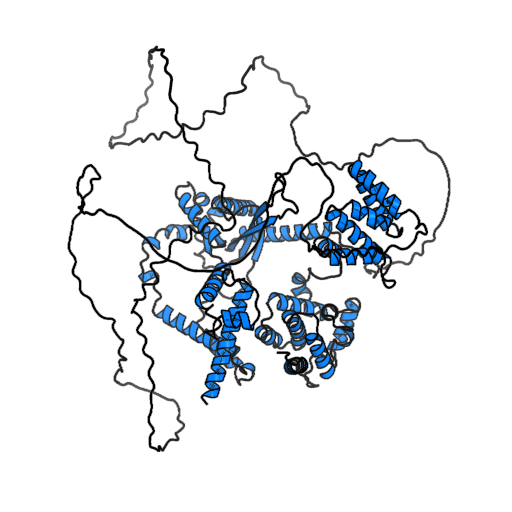 ? -7.903 14.378 53.197 1.00 31.30 464 ALA A CA 1
ATOM 3474 C C . ALA A 1 464 ? -7.891 15.009 54.604 1.00 31.30 464 ALA A C 1
ATOM 3476 O O . ALA A 1 464 ? -8.938 15.179 55.220 1.00 31.30 464 ALA A O 1
ATOM 3477 N N . ASP A 1 465 ? -6.703 15.349 55.115 1.00 28.47 465 ASP A N 1
ATOM 3478 C CA . ASP A 1 465 ? -6.564 16.150 56.337 1.00 28.47 465 ASP A CA 1
ATOM 3479 C C . ASP A 1 465 ? -5.385 17.133 56.228 1.00 28.47 465 ASP A C 1
ATOM 3481 O O . ASP A 1 465 ? -4.252 16.825 56.586 1.00 28.47 465 ASP A O 1
ATOM 3485 N N . ILE A 1 466 ? -5.661 18.299 55.633 1.00 31.80 466 ILE A N 1
ATOM 3486 C CA . ILE A 1 466 ? -4.946 19.580 55.779 1.00 31.80 466 ILE A CA 1
ATOM 3487 C C . ILE A 1 466 ? -5.867 20.667 55.185 1.00 31.80 466 ILE A C 1
ATOM 3489 O O . ILE A 1 466 ? -6.395 20.513 54.087 1.00 31.80 466 ILE A O 1
ATOM 3493 N N . THR A 1 467 ? -6.030 21.787 55.900 1.00 28.94 467 THR A N 1
ATOM 3494 C CA . THR A 1 467 ? -6.858 22.976 55.567 1.00 28.94 467 THR A CA 1
ATOM 3495 C C . THR A 1 467 ? -8.391 22.873 55.700 1.00 28.94 4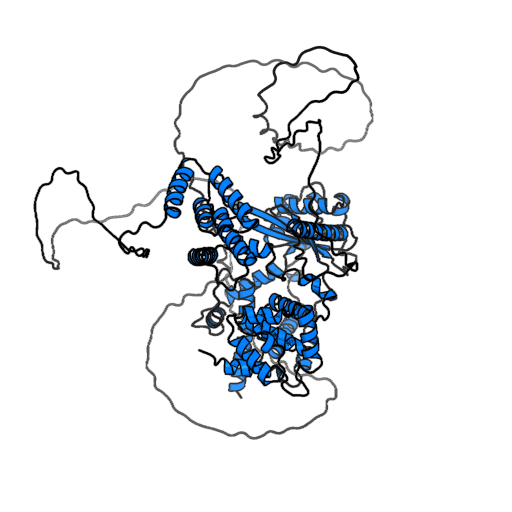67 THR A C 1
ATOM 3497 O O . THR A 1 467 ? -9.140 23.057 54.745 1.00 28.94 467 THR A O 1
ATOM 3500 N N . GLN A 1 468 ? -8.871 22.806 56.947 1.00 27.06 468 GLN A N 1
ATOM 3501 C CA . GLN A 1 468 ? -10.012 23.635 57.366 1.00 27.06 468 GLN A CA 1
ATOM 3502 C C . GLN A 1 468 ? -9.653 24.443 58.620 1.00 27.06 468 GLN A C 1
ATOM 3504 O O . GLN A 1 468 ? -9.477 23.886 59.700 1.00 27.06 468 GLN A O 1
ATOM 3509 N N . THR A 1 469 ? -9.599 25.769 58.483 1.00 29.45 469 THR A N 1
ATOM 3510 C CA . THR A 1 469 ? -9.679 26.719 59.603 1.00 29.45 469 THR A CA 1
ATOM 3511 C C . THR A 1 469 ? -10.515 27.925 59.189 1.00 29.45 469 THR A C 1
ATOM 3513 O O . THR A 1 469 ? -10.206 28.568 58.192 1.00 29.45 469 THR A O 1
ATOM 3516 N N . ASP A 1 470 ? -11.532 28.202 60.003 1.00 28.64 470 ASP A N 1
ATOM 3517 C CA . ASP A 1 470 ? -12.370 29.404 60.068 1.00 28.64 470 ASP A CA 1
ATOM 3518 C C . ASP A 1 470 ? -13.128 29.878 58.816 1.00 28.64 470 ASP A C 1
ATOM 3520 O O . ASP A 1 470 ? -12.662 30.684 58.014 1.00 28.64 470 ASP A O 1
ATOM 3524 N N . ALA A 1 471 ? -14.417 29.519 58.797 1.00 28.17 471 ALA A N 1
ATOM 3525 C CA . ALA A 1 471 ? -15.472 30.341 58.216 1.00 28.17 471 ALA A CA 1
ATOM 3526 C C . ALA A 1 471 ? -16.593 30.576 59.248 1.00 28.17 471 ALA A C 1
ATOM 3528 O O . ALA A 1 471 ? -17.422 29.711 59.523 1.00 28.17 471 ALA A O 1
ATOM 3529 N N . SER A 1 472 ? -16.636 31.786 59.801 1.00 31.08 472 SER A N 1
ATOM 3530 C CA . SER A 1 472 ? -17.832 32.422 60.368 1.00 31.08 472 SER A CA 1
ATOM 3531 C C . SER A 1 472 ? -17.665 33.933 60.115 1.00 31.08 472 SER A C 1
ATOM 3533 O O . SER A 1 472 ? -16.536 34.414 60.120 1.00 31.08 472 SER A O 1
ATOM 3535 N N . ARG A 1 473 ? -18.679 34.757 59.833 1.00 29.12 473 ARG A N 1
ATOM 3536 C CA . ARG A 1 473 ? -20.122 34.712 60.129 1.00 29.12 473 ARG A CA 1
ATOM 3537 C C . ARG A 1 473 ? -20.825 35.819 59.297 1.00 29.12 473 ARG A C 1
ATOM 3539 O O . ARG A 1 473 ? -20.141 36.712 58.814 1.00 29.12 473 ARG A O 1
ATOM 3546 N N . VAL A 1 474 ? -22.166 35.850 59.331 1.00 32.97 474 VAL A N 1
ATOM 3547 C CA . VAL A 1 474 ? -23.091 36.977 59.009 1.00 32.97 474 VAL A CA 1
ATOM 3548 C C . VAL A 1 474 ? -23.812 36.880 57.652 1.00 32.97 474 VAL A C 1
ATOM 3550 O O . VAL A 1 474 ? -23.321 36.307 56.688 1.00 32.97 474 VAL A O 1
ATOM 3553 N N . GLU A 1 475 ? -25.060 37.354 57.672 1.00 34.47 475 GLU A N 1
ATOM 3554 C CA . GLU A 1 475 ? -26.173 37.068 56.765 1.00 34.47 475 GLU A CA 1
ATOM 3555 C C . GLU A 1 475 ? -26.444 38.202 55.751 1.00 34.47 475 GLU A C 1
ATOM 3557 O O . GLU A 1 475 ? -25.990 39.325 55.938 1.00 34.47 475 GLU A O 1
ATOM 3562 N N . ASN A 1 476 ? -27.309 37.909 54.768 1.00 33.34 476 ASN A N 1
ATOM 3563 C CA . ASN A 1 476 ? -28.260 38.821 54.105 1.00 33.34 476 ASN A CA 1
ATOM 3564 C C . ASN A 1 476 ? -27.768 40.192 53.587 1.00 33.34 476 ASN A C 1
ATOM 3566 O O . ASN A 1 476 ? -27.702 41.145 54.352 1.00 33.34 476 ASN A O 1
ATOM 3570 N N . THR A 1 477 ? -27.742 40.369 52.257 1.00 29.78 477 THR A N 1
ATOM 3571 C CA . THR A 1 477 ? -28.772 41.181 51.554 1.00 29.78 477 THR A CA 1
ATOM 3572 C C . THR A 1 477 ? -28.740 40.974 50.036 1.00 29.78 477 THR A C 1
ATOM 3574 O O . THR A 1 477 ? -27.742 40.526 49.483 1.00 29.78 477 THR A O 1
ATOM 3577 N N . ALA A 1 478 ? -29.851 41.298 49.367 1.00 34.00 478 ALA A N 1
ATOM 3578 C CA . ALA A 1 478 ? -29.953 41.328 47.910 1.00 34.00 478 ALA A CA 1
ATOM 3579 C C . ALA A 1 478 ? -29.268 42.571 47.310 1.00 34.00 478 ALA A C 1
ATOM 3581 O O . ALA A 1 478 ? -29.325 43.649 47.901 1.00 34.00 478 ALA A O 1
ATOM 3582 N N . GLY A 1 479 ? -28.707 42.430 46.108 1.00 29.08 479 GLY A N 1
ATOM 3583 C CA . GLY A 1 479 ? -28.143 43.531 45.331 1.00 29.08 479 GLY A CA 1
ATOM 3584 C C . GLY A 1 479 ? -27.732 43.074 43.933 1.00 29.08 479 GLY A C 1
ATOM 3585 O O . GLY A 1 479 ? -26.828 42.260 43.789 1.00 29.08 479 GLY A O 1
ATOM 3586 N N . THR A 1 480 ? -28.423 43.580 42.914 1.00 35.44 480 THR A N 1
ATOM 3587 C CA . THR A 1 480 ? -27.923 43.659 41.534 1.00 35.44 480 THR A CA 1
ATOM 3588 C C . THR A 1 480 ? -26.689 44.551 41.480 1.00 35.44 480 THR A C 1
ATOM 3590 O O . THR A 1 480 ? -26.761 45.647 42.025 1.00 35.44 480 THR A O 1
ATOM 3593 N N . GLU A 1 481 ? -25.641 44.122 40.776 1.00 31.86 481 GLU A N 1
ATOM 3594 C CA . GLU A 1 481 ? -24.923 44.865 39.717 1.00 31.86 481 GLU A CA 1
ATOM 3595 C C . GLU A 1 481 ? -23.672 44.085 39.274 1.00 31.86 481 GLU A C 1
ATOM 3597 O O . GLU A 1 481 ? -23.217 43.171 39.964 1.00 31.86 481 GLU A O 1
ATOM 3602 N N . ASP A 1 482 ? -23.184 44.391 38.073 1.00 36.03 482 ASP A N 1
ATOM 3603 C CA . ASP A 1 482 ? -22.037 43.745 37.436 1.00 36.03 482 ASP A CA 1
ATOM 3604 C C . ASP A 1 482 ? -20.705 44.122 38.113 1.00 36.03 482 ASP A C 1
ATOM 3606 O O . ASP A 1 482 ? -20.434 45.306 38.288 1.00 36.03 482 ASP A O 1
ATOM 3610 N N . GLU A 1 483 ? -19.824 43.146 38.378 1.00 30.39 483 GLU A N 1
ATOM 3611 C CA . GLU A 1 483 ? -18.409 43.249 37.975 1.00 30.39 483 GLU A CA 1
ATOM 3612 C C . GLU A 1 483 ? -17.665 41.894 38.003 1.00 30.39 483 GLU A C 1
ATOM 3614 O O . GLU A 1 483 ? -18.203 40.858 38.398 1.00 30.39 483 GLU A O 1
ATOM 3619 N N . GLU A 1 484 ? -16.439 41.910 37.478 1.00 29.95 484 GLU A N 1
ATOM 3620 C CA . GLU A 1 484 ? -15.614 40.763 37.080 1.00 29.95 484 GLU A CA 1
ATOM 3621 C C . GLU A 1 484 ? -14.880 40.039 38.238 1.00 29.95 484 GLU A C 1
ATOM 3623 O O . GLU A 1 484 ? -14.882 40.487 39.383 1.00 29.95 484 GLU A O 1
ATOM 3628 N N . SER A 1 485 ? -14.114 38.991 37.859 1.00 27.28 485 SER A N 1
ATOM 3629 C CA . SER A 1 485 ? -12.935 38.397 38.548 1.00 27.28 485 SER A CA 1
ATOM 3630 C C . SER A 1 485 ? -13.155 37.008 39.197 1.00 27.28 485 SER A C 1
ATOM 3632 O O . SER A 1 485 ? -14.250 36.704 39.660 1.00 27.28 485 SER A O 1
ATOM 3634 N N . PRO A 1 486 ? -12.113 36.156 39.339 1.00 41.06 486 PRO A N 1
ATOM 3635 C CA . PRO A 1 486 ? -11.203 35.662 38.289 1.00 41.06 486 PRO A CA 1
ATOM 3636 C C . PRO A 1 486 ? -10.994 34.122 38.369 1.00 41.06 486 PRO A C 1
ATOM 3638 O O . PRO A 1 486 ? -11.318 33.519 39.387 1.00 41.06 486 PRO A O 1
ATOM 3641 N N . THR A 1 487 ? -10.334 33.480 37.384 1.00 29.97 487 THR A N 1
ATOM 3642 C CA . THR A 1 487 ? -9.180 32.557 37.630 1.00 29.97 487 THR A CA 1
ATOM 3643 C C . THR A 1 487 ? -8.549 31.926 36.369 1.00 29.97 487 THR A C 1
ATOM 3645 O O . THR A 1 487 ? -9.132 31.079 35.708 1.00 29.97 487 THR A O 1
ATOM 3648 N N . ALA A 1 488 ? -7.273 32.267 36.150 1.00 31.03 488 ALA A N 1
ATOM 3649 C CA . ALA A 1 488 ? -6.168 31.373 35.762 1.00 31.03 488 ALA A CA 1
ATOM 3650 C C . ALA A 1 488 ? -6.286 30.438 34.530 1.00 31.03 488 ALA A C 1
ATOM 3652 O O . ALA A 1 488 ? -6.327 29.214 34.660 1.00 31.03 488 ALA A O 1
ATOM 3653 N N . GLU A 1 489 ? -6.079 31.000 33.336 1.00 29.19 489 GLU A N 1
ATOM 3654 C CA . GLU A 1 489 ? -5.425 30.278 32.232 1.00 29.19 489 GLU A CA 1
ATOM 3655 C C . GLU A 1 489 ? -3.889 30.370 32.352 1.00 29.19 489 GLU A C 1
ATOM 3657 O O . GLU A 1 489 ? -3.346 31.418 32.704 1.00 29.19 489 GLU A O 1
ATOM 3662 N N . PHE A 1 490 ? -3.166 29.304 31.986 1.00 27.30 490 PHE A N 1
ATOM 3663 C CA . PHE A 1 490 ? -1.717 29.347 31.738 1.00 27.30 490 PHE A CA 1
ATOM 3664 C C . PHE A 1 490 ? -1.438 29.067 30.255 1.00 27.30 490 PHE A C 1
ATOM 3666 O O . PHE A 1 490 ? -1.380 27.917 29.822 1.00 27.30 490 PHE A O 1
ATOM 3673 N N . SER A 1 491 ? -1.242 30.123 29.464 1.00 31.06 491 SER A N 1
ATOM 3674 C CA . SER A 1 491 ? -0.712 30.038 28.094 1.00 31.06 491 SER A CA 1
ATOM 3675 C C . SER A 1 491 ? 0.010 31.330 27.704 1.00 31.06 491 SER A C 1
ATOM 3677 O O . SER A 1 491 ? -0.548 32.242 27.100 1.00 31.06 491 SER A O 1
ATOM 3679 N N . THR A 1 492 ? 1.290 31.420 28.064 1.00 28.64 492 THR A N 1
ATOM 3680 C CA . THR A 1 492 ? 2.155 32.556 27.728 1.00 28.64 492 THR A CA 1
ATOM 3681 C C . THR A 1 492 ? 2.765 32.404 26.334 1.00 28.64 492 THR A C 1
ATOM 3683 O O . THR A 1 492 ? 3.831 31.817 26.152 1.00 28.64 492 THR A O 1
ATOM 3686 N N . SER A 1 493 ? 2.107 32.994 25.335 1.00 31.84 493 SER A N 1
ATOM 3687 C CA . SER A 1 493 ? 2.679 33.169 23.996 1.00 31.84 493 SER A CA 1
ATOM 3688 C C . SER A 1 493 ? 3.685 34.325 23.978 1.00 31.84 493 SER A C 1
ATOM 3690 O O . SER A 1 493 ? 3.320 35.500 24.049 1.00 31.84 493 SER A O 1
ATOM 3692 N N . ILE A 1 494 ? 4.974 34.002 23.865 1.00 30.98 494 ILE A N 1
ATOM 3693 C CA . ILE A 1 494 ? 6.037 34.982 23.623 1.00 30.98 494 ILE A CA 1
ATOM 3694 C C . ILE A 1 494 ? 6.197 35.133 22.108 1.00 30.98 494 ILE A C 1
ATOM 3696 O O . ILE A 1 494 ? 7.007 34.417 21.546 1.00 30.98 494 ILE A O 1
ATOM 3700 N N . PHE A 1 495 ? 5.430 36.024 21.462 1.00 32.44 495 PHE A N 1
ATOM 3701 C CA . PHE A 1 495 ? 5.801 36.788 20.245 1.00 32.44 495 PHE A CA 1
ATOM 3702 C C . PHE A 1 495 ? 4.666 37.755 19.837 1.00 32.44 495 PHE A C 1
ATOM 3704 O O . PHE A 1 495 ? 4.002 37.584 18.819 1.00 32.44 495 PHE A O 1
ATOM 3711 N N . GLY A 1 496 ? 4.459 38.818 20.623 1.00 27.56 496 GLY A N 1
ATOM 3712 C CA . GLY A 1 496 ? 3.546 39.919 20.290 1.00 27.56 496 GLY A CA 1
ATOM 3713 C C . GLY A 1 496 ? 4.211 41.276 20.517 1.00 27.56 496 GLY A C 1
ATOM 3714 O O . GLY A 1 496 ? 4.383 41.698 21.657 1.00 27.56 496 GLY A O 1
ATOM 3715 N N . ARG A 1 497 ? 4.617 41.972 19.445 1.00 32.31 497 ARG A N 1
ATOM 3716 C CA . ARG A 1 497 ? 5.162 43.340 19.541 1.00 32.31 497 ARG A CA 1
ATOM 3717 C C . ARG A 1 497 ? 4.028 44.367 19.505 1.00 32.31 497 ARG A C 1
ATOM 3719 O O . ARG A 1 497 ? 3.379 44.535 18.475 1.00 32.31 497 ARG A O 1
ATOM 3726 N N . ASN A 1 498 ? 3.854 45.093 20.607 1.00 28.30 498 ASN A N 1
ATOM 3727 C CA . ASN A 1 498 ? 2.928 46.222 20.705 1.00 28.30 498 ASN A CA 1
ATOM 3728 C C . ASN A 1 498 ? 3.225 47.308 19.656 1.00 28.30 498 ASN A C 1
ATOM 3730 O O . ASN A 1 498 ? 4.366 47.755 19.519 1.00 28.30 498 ASN A O 1
ATOM 3734 N N . ARG A 1 499 ? 2.174 47.808 18.995 1.00 31.48 499 ARG A N 1
ATOM 3735 C CA . ARG A 1 499 ? 2.157 49.146 18.387 1.00 31.48 499 ARG A CA 1
ATOM 3736 C C . ARG A 1 499 ? 1.375 50.078 19.303 1.00 31.48 499 ARG A C 1
ATOM 3738 O O . ARG A 1 499 ? 0.173 49.903 19.467 1.00 31.48 499 ARG A O 1
ATOM 3745 N N . SER A 1 500 ? 2.049 51.068 19.874 1.00 32.50 500 SER A N 1
ATOM 3746 C CA . SER A 1 500 ? 1.402 52.178 20.571 1.00 32.50 500 SER A CA 1
ATOM 3747 C C . SER A 1 500 ? 0.912 53.233 19.576 1.00 32.50 500 SER A C 1
ATOM 3749 O O . SER A 1 500 ? 1.574 53.547 18.587 1.00 32.50 500 SER A O 1
ATOM 3751 N N . THR A 1 501 ? -0.262 53.791 19.854 1.00 34.03 501 THR A N 1
ATOM 3752 C CA . THR A 1 501 ? -0.852 54.925 19.136 1.00 34.03 501 THR A CA 1
ATOM 3753 C C . THR A 1 501 ? -0.504 56.245 19.822 1.00 34.03 501 THR A C 1
ATOM 3755 O O . THR A 1 501 ? -0.716 56.377 21.026 1.00 34.03 501 THR A O 1
ATOM 3758 N N . SER A 1 502 ? -0.093 57.262 19.062 1.00 31.38 502 SER A N 1
ATOM 3759 C CA . SER A 1 502 ? -0.271 58.669 19.451 1.00 31.38 502 SER A CA 1
ATOM 3760 C C . SER A 1 502 ? -0.585 59.517 18.217 1.00 31.38 502 SER A C 1
ATOM 3762 O O . SER A 1 502 ? -0.124 59.205 17.119 1.00 31.38 502 SER A O 1
ATOM 3764 N N . ALA A 1 503 ? -1.384 60.568 18.395 1.00 39.31 503 ALA A N 1
ATOM 3765 C CA . ALA A 1 503 ? -1.929 61.383 17.311 1.00 39.31 503 ALA A CA 1
ATOM 3766 C C . ALA A 1 503 ? -1.193 62.727 17.111 1.00 39.31 503 ALA A C 1
ATOM 3768 O O . ALA A 1 503 ? -0.448 63.172 17.979 1.00 39.31 503 ALA A O 1
ATOM 3769 N N . ASP A 1 504 ? -1.484 63.341 15.959 1.00 36.38 504 ASP A N 1
ATOM 3770 C CA . ASP A 1 504 ? -1.447 64.771 15.605 1.00 36.38 504 ASP A CA 1
ATOM 3771 C C . ASP A 1 504 ? -0.152 65.607 15.720 1.00 36.38 504 ASP A C 1
ATOM 3773 O O . ASP A 1 504 ? 0.330 65.927 16.801 1.00 36.38 504 ASP A O 1
ATOM 3777 N N . ILE A 1 505 ? 0.314 66.124 14.566 1.00 32.50 505 ILE A N 1
ATOM 3778 C CA . ILE A 1 505 ? 0.267 67.560 14.161 1.00 32.50 505 ILE A CA 1
ATOM 3779 C C . ILE A 1 505 ? 0.971 67.740 12.777 1.00 32.50 505 ILE A C 1
ATOM 3781 O O . ILE A 1 505 ? 1.896 66.987 12.469 1.00 32.50 505 ILE A O 1
ATOM 3785 N N . PRO A 1 506 ? 0.551 68.674 11.885 1.00 57.94 506 PRO A N 1
ATOM 3786 C CA . PRO A 1 506 ? 0.883 68.599 10.448 1.00 57.94 506 PRO A CA 1
ATOM 3787 C C . PRO A 1 506 ? 1.920 69.626 9.943 1.00 57.94 506 PRO A C 1
ATOM 3789 O O . PRO A 1 506 ? 1.963 70.744 10.457 1.00 57.94 506 PRO A O 1
ATOM 3792 N N . ARG A 1 507 ? 2.642 69.323 8.835 1.00 31.36 507 ARG A N 1
ATOM 3793 C CA . ARG A 1 507 ? 3.069 70.318 7.805 1.00 31.36 507 ARG A CA 1
ATOM 3794 C C . ARG A 1 507 ? 3.789 69.762 6.546 1.00 31.36 507 ARG A C 1
ATOM 3796 O O . ARG A 1 507 ? 4.885 69.236 6.624 1.00 31.36 507 ARG A O 1
ATOM 3803 N N . VAL A 1 508 ? 3.199 70.063 5.379 1.00 31.77 508 VAL A N 1
ATOM 3804 C CA . VAL A 1 508 ? 3.802 70.777 4.218 1.00 31.77 508 VAL A CA 1
ATOM 3805 C C . VAL A 1 508 ? 5.001 70.178 3.422 1.00 31.77 508 VAL A C 1
ATOM 3807 O O . VAL A 1 508 ? 6.165 70.362 3.753 1.00 31.77 508 VAL A O 1
ATOM 3810 N N . SER A 1 509 ? 4.660 69.752 2.192 1.00 34.34 509 SER A N 1
ATOM 3811 C CA . SER A 1 509 ? 5.363 69.949 0.894 1.00 34.34 509 SER A CA 1
ATOM 3812 C C . SER A 1 509 ? 6.505 69.036 0.394 1.00 34.34 509 SER A C 1
ATOM 3814 O O . SER A 1 509 ? 7.487 68.786 1.076 1.00 34.34 509 SER A O 1
ATOM 3816 N N . ALA A 1 510 ? 6.399 68.738 -0.918 1.00 33.25 510 ALA A N 1
ATOM 3817 C CA . ALA A 1 510 ? 7.419 68.241 -1.861 1.00 33.25 510 ALA A CA 1
ATOM 3818 C C . ALA A 1 510 ? 7.994 66.819 -1.596 1.00 33.25 510 ALA A C 1
ATOM 3820 O O . ALA A 1 510 ? 8.076 66.366 -0.470 1.00 33.25 510 ALA A O 1
ATOM 3821 N N . ARG A 1 511 ? 8.405 66.029 -2.603 1.00 32.72 511 ARG A N 1
ATOM 3822 C CA . ARG A 1 511 ? 8.728 66.364 -4.002 1.00 32.72 511 ARG A CA 1
ATOM 3823 C C . ARG A 1 511 ? 8.432 65.194 -4.960 1.00 32.72 511 ARG A C 1
ATOM 3825 O O . ARG A 1 511 ? 8.923 64.088 -4.793 1.00 32.72 511 ARG A O 1
ATOM 3832 N N . ARG A 1 512 ? 7.682 65.517 -6.014 1.00 36.28 512 ARG A N 1
ATOM 3833 C CA . ARG A 1 512 ? 7.501 64.807 -7.294 1.00 36.28 512 ARG A CA 1
ATOM 3834 C C . ARG A 1 512 ? 8.734 64.000 -7.766 1.00 36.28 512 ARG A C 1
ATOM 3836 O O . ARG A 1 512 ? 9.767 64.609 -8.028 1.00 36.28 512 ARG A O 1
ATOM 3843 N N . LEU A 1 513 ? 8.547 62.718 -8.094 1.00 34.31 513 LEU A N 1
ATOM 3844 C CA . LEU A 1 513 ? 9.116 62.124 -9.313 1.00 34.31 513 LEU A CA 1
ATOM 3845 C C . LEU A 1 513 ? 8.090 61.167 -9.944 1.00 34.31 513 LEU A C 1
ATOM 3847 O O . LEU A 1 513 ? 7.456 60.385 -9.244 1.00 34.31 513 LEU A O 1
ATOM 3851 N N . ARG A 1 514 ? 7.881 61.288 -11.259 1.00 36.69 514 ARG A N 1
ATOM 3852 C CA . ARG A 1 514 ? 7.036 60.378 -12.047 1.00 36.69 514 ARG A CA 1
ATOM 3853 C C . ARG A 1 514 ? 7.875 59.180 -12.480 1.00 36.69 514 ARG A C 1
ATOM 3855 O O . ARG A 1 514 ? 9.019 59.381 -12.878 1.00 36.69 514 ARG A O 1
ATOM 3862 N N . GLN A 1 515 ? 7.263 58.006 -12.550 1.00 33.22 515 GLN A N 1
ATOM 3863 C CA . GLN A 1 515 ? 7.672 56.967 -13.490 1.00 33.22 515 GLN A CA 1
ATOM 3864 C C . GLN A 1 515 ? 6.425 56.541 -14.266 1.00 33.22 515 GLN A C 1
ATOM 3866 O O . GLN A 1 515 ? 5.341 56.430 -13.690 1.00 33.22 515 GLN A O 1
ATOM 3871 N N . GLU A 1 516 ? 6.544 56.481 -15.589 1.00 36.28 516 GLU A N 1
ATOM 3872 C CA . GLU A 1 516 ? 5.390 56.445 -16.486 1.00 36.28 516 GLU A CA 1
ATOM 3873 C C . GLU A 1 516 ? 4.830 55.028 -16.635 1.00 36.28 516 GLU A C 1
ATOM 3875 O O . GLU A 1 516 ? 5.559 54.038 -16.630 1.00 36.28 516 GLU A O 1
ATOM 3880 N N . LYS A 1 517 ? 3.501 54.957 -16.716 1.00 36.72 517 LYS A N 1
ATOM 3881 C CA . LYS A 1 517 ? 2.700 53.736 -16.672 1.00 36.72 517 LYS A CA 1
ATOM 3882 C C . LYS A 1 517 ? 2.272 53.386 -18.094 1.00 36.72 517 LYS A C 1
ATOM 3884 O O . LYS A 1 517 ? 1.459 54.099 -18.677 1.00 36.72 517 LYS A O 1
ATOM 3889 N N . SER A 1 518 ? 2.825 52.315 -18.656 1.00 36.06 518 SER A N 1
ATOM 3890 C CA . SER A 1 518 ? 2.368 51.763 -19.933 1.00 36.06 518 SER A CA 1
ATOM 3891 C C . SER A 1 518 ? 1.130 50.896 -19.701 1.00 36.06 518 SER A C 1
ATOM 3893 O O . SER A 1 518 ? 1.243 49.707 -19.407 1.00 36.06 518 SER A O 1
ATOM 3895 N N . ASP A 1 519 ? -0.051 51.500 -19.807 1.00 37.88 519 ASP A N 1
ATOM 3896 C CA . ASP A 1 519 ? -1.320 50.774 -19.752 1.00 37.88 519 ASP A CA 1
ATOM 3897 C C . ASP A 1 519 ? -1.563 50.007 -21.063 1.00 37.88 519 ASP A C 1
ATOM 3899 O O . ASP A 1 519 ? -2.053 50.569 -22.042 1.00 37.88 519 ASP A O 1
ATOM 3903 N N . SER A 1 520 ? -1.247 48.709 -21.071 1.00 42.41 520 SER A N 1
ATOM 3904 C CA . SER A 1 520 ? -1.842 47.743 -22.000 1.00 42.41 520 SER A CA 1
ATOM 3905 C C . SER A 1 520 ? -2.920 46.931 -21.262 1.00 42.41 520 SER A C 1
ATOM 3907 O O . SER A 1 520 ? -2.669 46.434 -20.161 1.00 42.41 520 SER A O 1
ATOM 3909 N N . PRO A 1 521 ? -4.142 46.800 -21.811 1.00 47.72 521 PRO A N 1
ATOM 3910 C CA . PRO A 1 521 ? -5.210 46.070 -21.140 1.00 47.72 521 PRO A CA 1
ATOM 3911 C C . PRO A 1 521 ? -4.947 44.560 -21.201 1.00 47.72 521 PRO A C 1
ATOM 3913 O O . PRO A 1 521 ? -5.106 43.932 -22.248 1.00 47.72 521 PRO A O 1
ATOM 3916 N N . PHE A 1 522 ? -4.562 43.971 -20.068 1.00 39.22 522 PHE A N 1
ATOM 3917 C CA . PHE A 1 522 ? -4.520 42.519 -19.906 1.00 39.22 522 PHE A CA 1
ATOM 3918 C C . PHE A 1 522 ? -5.935 41.929 -19.953 1.00 39.22 522 PHE A C 1
ATOM 3920 O O . PHE A 1 522 ? -6.863 42.451 -19.334 1.00 39.22 522 PHE A O 1
ATOM 3927 N N . ILE A 1 523 ? -6.085 40.816 -20.672 1.00 43.22 523 ILE A N 1
ATOM 3928 C CA . ILE A 1 523 ? -7.333 40.052 -20.739 1.00 43.22 523 ILE A CA 1
ATOM 3929 C C . ILE A 1 523 ? -7.501 39.288 -19.412 1.00 43.22 523 ILE A C 1
ATOM 3931 O O . ILE A 1 523 ? -6.601 38.520 -19.054 1.00 43.22 523 ILE A O 1
ATOM 3935 N N . PRO A 1 524 ? -8.623 39.442 -18.682 1.00 34.59 524 PRO A N 1
ATOM 3936 C CA . PRO A 1 524 ? -8.885 38.649 -17.484 1.00 34.59 524 PRO A CA 1
ATOM 3937 C C . PRO A 1 524 ? -8.928 37.151 -17.825 1.00 34.59 524 PRO A C 1
ATOM 3939 O O . PRO A 1 524 ? -9.770 36.725 -18.613 1.00 34.59 524 PRO A O 1
ATOM 3942 N N . GLY A 1 525 ? -8.019 36.364 -17.241 1.00 41.00 525 GLY A N 1
ATOM 3943 C CA . GLY A 1 525 ? -7.926 34.908 -17.438 1.00 41.00 525 GLY A CA 1
ATOM 3944 C C . GLY A 1 525 ? -6.671 34.407 -18.167 1.00 41.00 525 GLY A C 1
ATOM 3945 O O . GLY A 1 525 ? -6.454 33.201 -18.217 1.00 41.00 525 GLY A O 1
ATOM 3946 N N . ALA A 1 526 ? -5.818 35.291 -18.695 1.00 40.44 526 ALA A N 1
ATOM 3947 C CA . ALA A 1 526 ? -4.530 34.892 -19.265 1.00 40.44 526 ALA A CA 1
ATOM 3948 C C . ALA A 1 526 ? -3.445 34.790 -18.173 1.00 40.44 526 ALA A C 1
ATOM 3950 O O . ALA A 1 526 ? -2.849 35.798 -17.792 1.00 40.44 526 ALA A O 1
ATOM 3951 N N . PHE A 1 527 ? -3.175 33.575 -17.683 1.00 42.66 527 PHE A N 1
ATOM 3952 C CA . PHE A 1 527 ? -2.023 33.302 -16.815 1.00 42.66 527 PHE A CA 1
ATOM 3953 C C . PHE A 1 527 ? -0.722 33.514 -17.604 1.00 42.66 527 PHE A C 1
ATOM 3955 O O . PHE A 1 527 ? -0.440 32.798 -18.564 1.00 42.66 527 PHE A O 1
ATOM 3962 N N . GLY A 1 528 ? 0.052 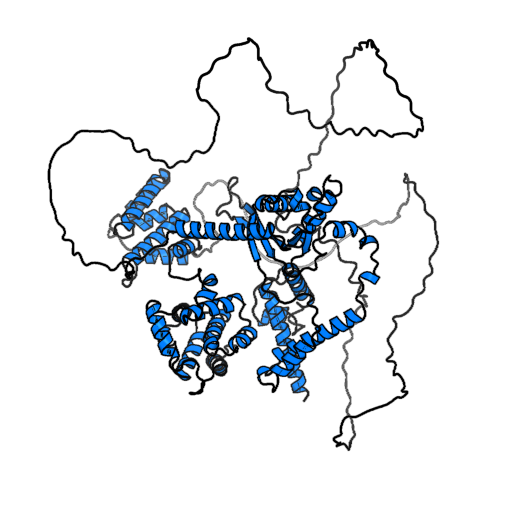34.538 -17.234 1.00 41.34 528 GLY A N 1
ATOM 3963 C CA . GLY A 1 528 ? 1.333 34.842 -17.872 1.00 41.34 528 GLY A CA 1
ATOM 3964 C C . GLY A 1 528 ? 2.462 33.951 -17.336 1.00 41.34 528 GLY A C 1
ATOM 3965 O O . GLY A 1 528 ? 2.464 33.643 -16.146 1.00 41.34 528 GLY A O 1
ATOM 3966 N N . PRO A 1 529 ? 3.474 33.591 -18.148 1.00 46.72 529 PRO A N 1
ATOM 3967 C CA . PRO A 1 529 ? 4.563 32.682 -17.759 1.00 46.72 529 PRO A CA 1
ATOM 3968 C C . PRO A 1 529 ? 5.602 33.307 -16.798 1.00 46.72 529 PRO A C 1
ATOM 3970 O O . PRO A 1 529 ? 6.773 32.938 -16.822 1.00 46.72 529 PRO A O 1
ATOM 3973 N N . THR A 1 530 ? 5.206 34.294 -15.989 1.00 43.25 530 THR A N 1
ATOM 3974 C CA . THR A 1 530 ? 6.090 35.064 -15.094 1.00 43.25 530 THR A CA 1
ATOM 3975 C C . THR A 1 530 ? 5.520 35.281 -13.691 1.00 43.25 530 THR A C 1
ATOM 3977 O O . THR A 1 530 ? 6.135 36.003 -12.907 1.00 43.25 530 THR A O 1
ATOM 3980 N N . THR A 1 531 ? 4.361 34.706 -13.355 1.00 42.66 531 THR A N 1
ATOM 3981 C CA . THR A 1 531 ? 3.948 34.555 -11.953 1.00 42.66 531 THR A CA 1
ATOM 3982 C C . THR A 1 531 ? 4.361 33.167 -11.481 1.00 42.66 531 THR A C 1
ATOM 3984 O O . THR A 1 531 ? 3.665 32.178 -11.699 1.00 42.66 531 THR A O 1
ATOM 3987 N N . ASP A 1 532 ? 5.531 33.089 -10.841 1.00 45.75 532 ASP A N 1
ATOM 3988 C CA . ASP A 1 532 ? 5.865 31.958 -9.975 1.00 45.75 532 ASP A CA 1
ATOM 3989 C C . ASP A 1 532 ? 4.925 32.015 -8.759 1.00 45.75 532 ASP A C 1
ATOM 3991 O O . ASP A 1 532 ? 5.267 32.541 -7.699 1.00 45.75 532 ASP A O 1
ATOM 3995 N N . ASP A 1 533 ? 3.696 31.529 -8.946 1.00 47.34 533 ASP A N 1
ATOM 3996 C CA . ASP A 1 533 ? 2.669 31.445 -7.912 1.00 47.34 533 ASP A CA 1
ATOM 3997 C C . ASP A 1 533 ? 3.055 30.345 -6.909 1.00 47.34 533 ASP A C 1
ATOM 3999 O O . ASP A 1 533 ? 2.572 29.208 -6.935 1.00 47.34 533 ASP A O 1
ATOM 4003 N N . GLU A 1 534 ? 3.996 30.684 -6.024 1.00 64.00 534 GLU A N 1
ATOM 4004 C CA . GLU A 1 534 ? 4.443 29.833 -4.930 1.00 64.00 534 GLU A CA 1
ATOM 4005 C C . GLU A 1 534 ? 3.277 29.551 -3.975 1.00 64.00 534 GLU A C 1
ATOM 4007 O O . GLU A 1 534 ? 2.947 30.340 -3.085 1.00 64.00 534 GLU A O 1
ATOM 4012 N N . VAL A 1 535 ? 2.658 28.378 -4.132 1.00 66.19 535 VAL A N 1
ATOM 4013 C CA . VAL A 1 535 ? 1.658 27.875 -3.187 1.00 66.19 535 VAL A CA 1
ATOM 4014 C C . VAL A 1 535 ? 2.309 27.774 -1.808 1.00 66.19 535 VAL A C 1
ATOM 4016 O O . VAL A 1 535 ? 3.163 26.918 -1.563 1.00 66.19 535 VAL A O 1
ATOM 4019 N N . SER A 1 536 ? 1.908 28.671 -0.904 1.00 83.00 536 SER A N 1
ATOM 4020 C CA . SER A 1 536 ? 2.491 28.741 0.432 1.00 83.00 536 SER A CA 1
ATOM 4021 C C . SER A 1 536 ? 2.325 27.409 1.167 1.00 83.00 536 SER A C 1
ATOM 4023 O O . SER A 1 536 ? 1.311 26.723 1.024 1.00 83.00 536 SER A O 1
ATOM 4025 N N . ILE A 1 537 ? 3.296 27.044 2.005 1.00 75.00 537 ILE A N 1
ATOM 4026 C CA . ILE A 1 537 ? 3.216 25.796 2.782 1.00 75.00 537 ILE A CA 1
ATOM 4027 C C . ILE A 1 537 ? 1.985 25.797 3.693 1.00 75.00 537 ILE A C 1
ATOM 4029 O O . ILE A 1 537 ? 1.346 24.765 3.837 1.00 75.00 537 ILE A O 1
ATOM 4033 N N . THR A 1 538 ? 1.579 26.955 4.217 1.00 83.19 538 THR A N 1
ATOM 4034 C CA . THR A 1 538 ? 0.320 27.114 4.959 1.00 83.19 538 THR A CA 1
ATOM 4035 C C . THR A 1 538 ? -0.902 26.744 4.113 1.00 83.19 538 THR A C 1
ATOM 4037 O O . THR A 1 538 ? -1.835 26.139 4.628 1.00 83.19 538 THR A O 1
ATOM 4040 N N . THR A 1 539 ? -0.897 27.053 2.812 1.00 81.75 539 THR A N 1
ATOM 4041 C CA . THR A 1 539 ? -1.949 26.634 1.872 1.00 81.75 539 THR A CA 1
ATOM 4042 C C . THR A 1 539 ? -1.933 25.119 1.659 1.00 81.75 539 THR A C 1
ATOM 4044 O O . THR A 1 539 ? -2.995 24.506 1.662 1.00 81.75 539 THR A O 1
ATOM 4047 N N . ILE A 1 540 ? -0.751 24.504 1.527 1.00 80.88 540 ILE A N 1
ATOM 4048 C CA . ILE A 1 540 ? -0.606 23.044 1.367 1.00 80.88 540 ILE A CA 1
ATOM 4049 C C . ILE A 1 540 ? -1.058 22.300 2.632 1.00 80.88 540 ILE A C 1
ATOM 4051 O O . ILE A 1 540 ? -1.828 21.349 2.534 1.00 80.88 540 ILE A O 1
ATOM 4055 N N . GLU A 1 541 ? -0.627 22.729 3.821 1.00 88.12 541 GLU A N 1
ATOM 4056 C CA . GLU A 1 541 ? -1.051 22.098 5.077 1.00 88.12 541 GLU A CA 1
ATOM 4057 C C . GLU A 1 541 ? -2.546 22.318 5.344 1.00 88.12 541 GLU A C 1
ATOM 4059 O O . GLU A 1 541 ? -3.227 21.373 5.729 1.00 88.12 541 GLU A O 1
ATOM 4064 N N . ARG A 1 542 ? -3.099 23.501 5.035 1.00 88.31 542 ARG A N 1
ATOM 4065 C CA . ARG A 1 542 ? -4.553 23.735 5.092 1.00 88.31 542 ARG A CA 1
ATOM 4066 C C . ARG A 1 542 ? -5.323 22.846 4.112 1.00 88.31 542 ARG A C 1
ATOM 4068 O O . ARG A 1 542 ? -6.407 22.385 4.453 1.00 88.31 542 ARG A O 1
ATOM 4075 N N . LEU A 1 543 ? -4.792 22.603 2.911 1.00 87.25 543 LEU A N 1
ATOM 4076 C CA . LEU A 1 543 ? -5.405 21.695 1.940 1.00 87.25 543 LEU A CA 1
ATOM 4077 C C . LEU A 1 543 ? -5.384 20.246 2.448 1.00 87.25 543 LEU A C 1
ATOM 4079 O O . LEU A 1 543 ? -6.408 19.578 2.385 1.00 87.25 543 LEU A O 1
ATOM 4083 N N . LYS A 1 544 ? -4.267 19.778 3.020 1.00 87.31 544 LYS A N 1
ATOM 4084 C CA . LYS A 1 544 ? -4.190 18.454 3.664 1.00 87.31 544 LYS A CA 1
ATOM 4085 C C . LYS A 1 544 ? -5.156 18.322 4.840 1.00 87.31 544 LYS A C 1
ATOM 4087 O O . LYS A 1 544 ? -5.806 17.292 4.972 1.00 87.31 544 LYS A O 1
ATOM 4092 N N . GLU A 1 545 ? -5.250 19.349 5.685 1.00 90.25 545 GLU A N 1
ATOM 4093 C CA . GLU A 1 545 ? -6.186 19.381 6.812 1.00 90.25 545 GLU A CA 1
ATOM 4094 C C . GLU A 1 545 ? -7.634 19.306 6.313 1.00 90.25 545 GLU A C 1
ATOM 4096 O O . GLU A 1 545 ? -8.418 18.519 6.837 1.00 90.25 545 GLU A O 1
ATOM 4101 N N . GLN A 1 546 ? -7.970 20.063 5.262 1.00 92.94 546 GLN A N 1
ATOM 4102 C CA . GLN A 1 546 ? -9.286 20.021 4.628 1.00 92.94 546 GLN A CA 1
ATOM 4103 C C . GLN A 1 546 ? -9.579 18.630 4.048 1.00 92.94 546 GLN A C 1
ATOM 4105 O O . GLN A 1 546 ? -10.573 18.034 4.433 1.00 92.94 546 GLN A O 1
ATOM 4110 N N . ILE A 1 547 ? -8.682 18.058 3.235 1.00 90.50 547 ILE A N 1
ATOM 4111 C CA . ILE A 1 547 ? -8.834 16.704 2.668 1.00 90.50 547 ILE A CA 1
ATOM 4112 C C . ILE A 1 547 ? -9.009 15.653 3.777 1.00 90.50 547 ILE A C 1
ATOM 4114 O O . ILE A 1 547 ? -9.854 14.767 3.667 1.00 90.50 547 ILE A O 1
ATOM 4118 N N . SER A 1 548 ? -8.241 15.749 4.869 1.00 91.94 548 SER A N 1
ATOM 4119 C CA . SER A 1 548 ? -8.377 14.837 6.009 1.00 91.94 548 SER A CA 1
ATOM 4120 C C . SER A 1 548 ? -9.706 15.017 6.744 1.00 91.94 548 SER A C 1
ATOM 4122 O O . SER A 1 548 ? -10.234 14.035 7.268 1.00 91.94 548 SER A O 1
ATOM 4124 N N . ARG A 1 549 ? -10.245 16.241 6.801 1.00 95.38 549 ARG A N 1
ATOM 4125 C CA . ARG A 1 549 ? -11.553 16.536 7.396 1.00 95.38 549 ARG A CA 1
ATOM 4126 C C . ARG A 1 549 ? -12.677 15.995 6.518 1.00 95.38 549 ARG A C 1
ATOM 4128 O O . ARG A 1 549 ? -13.452 15.184 7.007 1.00 95.38 549 ARG A O 1
ATOM 4135 N N . ASP A 1 550 ? -12.682 16.335 5.232 1.00 95.12 550 ASP A N 1
ATOM 4136 C CA . ASP A 1 550 ? -13.667 15.891 4.239 1.00 95.12 550 ASP A CA 1
ATOM 4137 C C . ASP A 1 550 ? -13.737 14.351 4.180 1.00 95.12 550 ASP A C 1
ATOM 4139 O O . ASP A 1 550 ? -14.813 13.753 4.219 1.00 95.12 550 ASP A O 1
ATOM 4143 N N . ALA A 1 551 ? -12.583 13.672 4.181 1.00 94.06 551 ALA A N 1
ATOM 4144 C CA . ALA A 1 551 ? -12.536 12.211 4.189 1.00 94.06 551 ALA A CA 1
ATOM 4145 C C . ALA A 1 551 ? -13.063 11.597 5.505 1.00 94.06 551 ALA A C 1
ATOM 4147 O O . ALA A 1 551 ? -13.742 10.566 5.474 1.00 94.06 551 ALA A O 1
ATOM 4148 N N . SER A 1 552 ? -12.813 12.256 6.645 1.00 96.38 552 SER A N 1
ATOM 4149 C CA . SER A 1 552 ? -13.365 11.851 7.947 1.00 96.38 552 SER A CA 1
ATOM 4150 C C . SER A 1 552 ? -14.879 12.067 8.008 1.00 96.38 552 SER A C 1
ATOM 4152 O O . SER A 1 552 ? -15.596 11.213 8.525 1.00 96.38 552 SER A O 1
ATOM 4154 N N . GLU A 1 553 ? -15.384 13.167 7.444 1.00 97.56 553 GLU A N 1
ATOM 4155 C CA . GLU A 1 553 ? -16.818 13.447 7.314 1.00 97.56 553 GLU A CA 1
ATOM 4156 C C . GLU A 1 553 ? -17.505 12.365 6.468 1.00 97.56 553 GLU A C 1
ATOM 4158 O O . GLU A 1 553 ? -18.482 11.771 6.925 1.00 97.56 553 GLU A O 1
ATOM 4163 N N . HIS A 1 554 ? -16.930 11.976 5.326 1.00 97.44 554 HIS A N 1
ATOM 4164 C CA . HIS A 1 554 ? -17.440 10.856 4.526 1.00 97.44 554 HIS A CA 1
ATOM 4165 C C . HIS A 1 554 ? -17.399 9.502 5.254 1.00 97.44 554 HIS A C 1
ATOM 4167 O O . HIS A 1 554 ? -18.276 8.658 5.031 1.00 97.44 554 HIS A O 1
ATOM 4173 N N . ALA A 1 555 ? -16.417 9.260 6.128 1.00 97.81 555 ALA A N 1
ATOM 4174 C CA . ALA A 1 555 ? -16.404 8.076 6.990 1.00 97.81 555 ALA A CA 1
ATOM 4175 C C . ALA A 1 555 ? -17.528 8.130 8.046 1.00 97.81 555 ALA A C 1
ATOM 4177 O O . ALA A 1 555 ? -18.203 7.127 8.277 1.00 97.81 555 ALA A O 1
ATOM 4178 N N . ILE A 1 556 ? -17.792 9.302 8.633 1.00 97.62 556 ILE A N 1
ATOM 4179 C CA . ILE A 1 556 ? -18.893 9.530 9.582 1.00 97.62 556 ILE A CA 1
ATOM 4180 C C . ILE A 1 556 ? -20.263 9.354 8.905 1.00 97.62 556 ILE A C 1
ATOM 4182 O O . ILE A 1 556 ? -21.154 8.738 9.490 1.00 97.62 556 ILE A O 1
ATOM 4186 N N . GLU A 1 557 ? -20.442 9.827 7.668 1.00 97.75 557 GLU A N 1
ATOM 4187 C CA . GLU A 1 557 ? -21.650 9.578 6.864 1.00 97.75 557 GLU A CA 1
ATOM 4188 C C . GLU A 1 557 ? -21.914 8.076 6.680 1.00 97.75 557 GLU A C 1
ATOM 4190 O O . GLU A 1 557 ? -23.046 7.616 6.848 1.00 97.75 557 GLU A O 1
ATOM 4195 N N . LEU A 1 558 ? -20.867 7.292 6.398 1.00 96.25 558 LEU A N 1
ATOM 4196 C CA . LEU A 1 558 ? -20.971 5.839 6.253 1.00 96.25 558 LEU A CA 1
ATOM 4197 C C . LEU A 1 558 ? -21.352 5.157 7.579 1.00 96.25 558 LEU A C 1
ATOM 4199 O O . LEU A 1 558 ? -22.262 4.329 7.578 1.00 96.25 558 LEU A O 1
ATOM 4203 N N . LEU A 1 559 ? -20.739 5.553 8.704 1.00 96.06 559 LEU A N 1
ATOM 4204 C CA . LEU A 1 559 ? -21.072 5.054 10.053 1.00 96.06 559 LEU A CA 1
ATOM 4205 C C . LEU A 1 559 ? -22.511 5.396 10.494 1.00 96.06 559 LEU A C 1
ATOM 4207 O O . LEU A 1 559 ? -23.123 4.671 11.284 1.00 96.06 559 LEU A O 1
ATOM 4211 N N . LYS A 1 560 ? -23.064 6.508 9.996 1.00 95.31 560 LYS A N 1
ATOM 4212 C CA . LYS A 1 560 ? -24.461 6.902 10.232 1.00 95.31 560 LYS A CA 1
ATOM 4213 C C . LYS A 1 560 ? -25.449 6.095 9.395 1.00 95.31 560 LYS A C 1
ATOM 4215 O O . LYS A 1 560 ? -26.543 5.822 9.889 1.00 95.31 560 LYS A O 1
ATOM 4220 N N . SER A 1 561 ? -25.067 5.732 8.170 1.00 93.62 561 SER A N 1
ATOM 4221 C CA . SER A 1 561 ? -25.928 5.038 7.208 1.00 93.62 561 SER A CA 1
ATOM 4222 C C . SER A 1 561 ? -26.414 3.661 7.691 1.00 93.62 561 SER A C 1
ATOM 4224 O O . SER A 1 561 ? -25.874 3.076 8.628 1.00 93.62 561 SER A O 1
ATOM 4226 N N . GLU A 1 562 ? -27.425 3.118 7.010 1.00 90.56 562 GLU A N 1
ATOM 4227 C CA . GLU A 1 562 ? -27.895 1.735 7.205 1.00 90.56 562 GLU A CA 1
ATOM 4228 C C . GLU A 1 562 ? -26.984 0.692 6.524 1.00 90.56 562 GLU A C 1
ATOM 4230 O O . GLU A 1 562 ? -27.191 -0.514 6.669 1.00 90.56 562 GLU A O 1
ATOM 4235 N N . THR A 1 563 ? -25.966 1.135 5.776 1.00 91.06 563 THR A N 1
ATOM 4236 C CA . THR A 1 563 ? -24.996 0.248 5.123 1.00 91.06 563 THR A CA 1
ATOM 4237 C C . THR A 1 563 ? -24.161 -0.456 6.182 1.00 91.06 563 THR A C 1
ATOM 4239 O O . THR A 1 563 ? -23.563 0.191 7.039 1.00 91.06 563 THR A O 1
ATOM 4242 N N . MET A 1 564 ? -24.062 -1.783 6.109 1.00 91.19 564 MET A N 1
ATOM 4243 C CA . MET A 1 564 ? -23.136 -2.524 6.963 1.00 91.19 564 MET A CA 1
ATOM 4244 C C . MET A 1 564 ? -21.694 -2.092 6.665 1.00 91.19 564 MET A C 1
ATOM 4246 O O . MET A 1 564 ? -21.347 -1.840 5.512 1.00 91.19 564 MET A O 1
ATOM 4250 N N . PHE A 1 565 ? -20.839 -2.028 7.682 1.00 94.19 565 PHE A N 1
ATOM 4251 C CA . PHE A 1 565 ? -19.446 -1.622 7.518 1.00 94.19 565 PHE A CA 1
ATOM 4252 C C . PHE A 1 565 ? -18.482 -2.476 8.349 1.00 94.19 565 PHE A C 1
ATOM 4254 O O . PHE A 1 565 ? -18.862 -3.133 9.320 1.00 94.19 565 PHE A O 1
ATOM 4261 N N . CYS A 1 566 ? -17.209 -2.444 7.957 1.00 95.38 566 CYS A N 1
ATOM 4262 C CA . CYS A 1 566 ? -16.083 -2.938 8.736 1.00 95.38 566 CYS A CA 1
ATOM 4263 C C . CYS A 1 566 ? -15.182 -1.765 9.125 1.00 95.38 566 CYS A C 1
ATOM 4265 O O . CYS A 1 566 ? -14.845 -0.941 8.281 1.00 95.38 566 CYS A O 1
ATOM 4267 N N . ILE A 1 567 ? -14.767 -1.697 10.387 1.00 97.25 567 ILE A N 1
ATOM 4268 C CA . ILE A 1 567 ? -13.783 -0.725 10.865 1.00 97.25 567 ILE A CA 1
ATOM 4269 C C . ILE A 1 567 ? -12.427 -1.423 10.951 1.00 97.25 567 ILE A C 1
ATOM 4271 O O . ILE A 1 567 ? -12.287 -2.406 11.675 1.00 97.25 567 ILE A O 1
ATOM 4275 N N . ILE A 1 568 ? -11.426 -0.908 10.245 1.00 96.81 568 ILE A N 1
ATOM 4276 C CA . ILE A 1 568 ? -10.026 -1.304 10.397 1.00 96.81 568 ILE A CA 1
ATOM 4277 C C . ILE A 1 568 ? -9.377 -0.446 11.482 1.00 96.81 568 ILE A C 1
ATOM 4279 O O . ILE A 1 568 ? -9.426 0.780 11.405 1.00 96.81 568 ILE A O 1
ATOM 4283 N N . LEU A 1 569 ? -8.726 -1.107 12.438 1.00 96.50 569 LEU A N 1
ATOM 4284 C CA . LEU A 1 569 ? -7.807 -0.531 13.415 1.00 96.50 569 LEU A CA 1
ATOM 4285 C C . LEU A 1 569 ? -6.394 -1.054 13.132 1.00 96.50 569 LEU A C 1
ATOM 4287 O O . LEU A 1 569 ? -6.189 -2.268 13.068 1.00 96.50 569 LEU A O 1
ATOM 4291 N N . ASP A 1 570 ? -5.420 -0.156 13.005 1.00 94.81 570 ASP A N 1
ATOM 4292 C CA . ASP A 1 570 ? -3.997 -0.517 12.931 1.00 94.81 570 ASP A CA 1
ATOM 4293 C C . ASP A 1 570 ? -3.152 0.439 13.784 1.00 94.81 570 ASP A C 1
ATOM 4295 O O . ASP A 1 570 ? -3.468 1.625 13.895 1.00 94.81 570 ASP A O 1
ATOM 4299 N N . ASN A 1 571 ? -2.094 -0.065 14.416 1.00 92.81 571 ASN A N 1
ATOM 4300 C CA . ASN A 1 571 ? -1.300 0.707 15.373 1.00 92.81 571 ASN A CA 1
ATOM 4301 C C . ASN A 1 571 ? -0.135 1.428 14.674 1.00 92.81 571 ASN A C 1
ATOM 4303 O O . ASN A 1 571 ? 0.715 0.805 14.038 1.00 92.81 571 ASN A O 1
ATOM 4307 N N . ILE A 1 572 ? -0.070 2.749 14.832 1.00 92.75 572 ILE A N 1
ATOM 4308 C CA . ILE A 1 572 ? 1.013 3.607 14.354 1.00 92.75 572 ILE A CA 1
ATOM 4309 C C . ILE A 1 572 ? 1.979 3.892 15.511 1.00 92.75 572 ILE A C 1
ATOM 4311 O O . ILE A 1 572 ? 1.693 4.706 16.390 1.00 92.75 572 ILE A O 1
ATOM 4315 N N . ASP A 1 573 ? 3.162 3.279 15.463 1.00 91.19 573 ASP A N 1
ATOM 4316 C CA . ASP A 1 573 ? 4.270 3.583 16.372 1.00 91.19 573 ASP A CA 1
ATOM 4317 C C . ASP A 1 573 ? 5.258 4.562 15.712 1.00 91.19 573 ASP A C 1
ATOM 4319 O O . ASP A 1 573 ? 6.140 4.164 14.943 1.00 91.19 573 ASP A O 1
ATOM 4323 N N . ILE A 1 574 ? 5.143 5.860 16.012 1.00 92.25 574 ILE A N 1
ATOM 4324 C CA . ILE A 1 574 ? 6.061 6.883 15.483 1.00 92.25 574 ILE A CA 1
ATOM 4325 C C . ILE A 1 574 ? 7.210 7.096 16.470 1.00 92.25 574 ILE A C 1
ATOM 4327 O O . ILE A 1 574 ? 7.052 7.716 17.524 1.00 92.25 574 ILE A O 1
ATOM 4331 N N . TYR A 1 575 ? 8.399 6.607 16.116 1.00 92.50 575 TYR A N 1
ATOM 4332 C CA . TYR A 1 575 ? 9.602 6.788 16.927 1.00 92.50 575 TYR A CA 1
ATOM 4333 C C . TYR A 1 575 ? 10.210 8.188 16.748 1.00 92.50 575 TYR A C 1
ATOM 4335 O O . TYR A 1 575 ? 10.937 8.465 15.791 1.00 92.50 575 TYR A O 1
ATOM 4343 N N . LEU A 1 576 ? 9.956 9.068 17.715 1.00 91.56 576 LEU A N 1
ATOM 4344 C CA . LEU A 1 576 ? 10.555 10.395 17.801 1.00 91.56 576 LEU A CA 1
ATOM 4345 C C . LEU A 1 576 ? 11.973 10.307 18.368 1.00 91.56 576 LEU A C 1
ATOM 4347 O O . LEU A 1 576 ? 12.210 10.508 19.566 1.00 91.56 576 LEU A O 1
ATOM 4351 N N . ARG A 1 577 ? 12.936 10.043 17.480 1.00 91.25 577 ARG A N 1
ATOM 4352 C CA . ARG A 1 577 ? 14.357 10.095 17.827 1.00 91.25 577 ARG A CA 1
ATOM 4353 C C . ARG A 1 577 ? 14.783 11.530 18.148 1.00 91.25 577 ARG A C 1
ATOM 4355 O O . ARG A 1 577 ? 14.643 12.429 17.322 1.00 91.25 577 ARG A O 1
ATOM 4362 N N . LYS A 1 578 ? 15.370 11.744 19.324 1.00 89.94 578 LYS A N 1
ATOM 4363 C CA . LYS A 1 578 ? 16.041 12.995 19.693 1.00 89.94 578 LYS A CA 1
ATOM 4364 C C . LYS A 1 578 ? 17.510 12.933 19.278 1.00 89.94 578 LYS A C 1
ATOM 4366 O O . LYS A 1 578 ? 18.165 11.907 19.442 1.00 89.94 578 LYS A O 1
ATOM 4371 N N . PHE A 1 579 ? 18.035 14.044 18.761 1.00 86.75 579 PHE A N 1
ATOM 4372 C CA . PHE A 1 579 ? 19.434 14.142 18.325 1.00 86.75 579 PHE A CA 1
ATOM 4373 C C . PHE A 1 579 ? 20.429 13.960 19.486 1.00 86.75 579 PHE A C 1
ATOM 4375 O O . PHE A 1 579 ? 21.435 13.271 19.346 1.00 86.75 579 PHE A O 1
ATOM 4382 N N . GLN A 1 580 ? 20.107 14.520 20.657 1.00 89.38 580 GLN A N 1
ATOM 4383 C CA . GLN A 1 580 ? 20.819 14.287 21.914 1.00 89.38 580 GLN A CA 1
ATOM 4384 C C . GLN A 1 580 ? 19.819 13.890 22.997 1.00 89.38 580 GLN A C 1
ATOM 4386 O O . GLN A 1 580 ? 18.943 14.687 23.352 1.00 89.38 580 GLN A O 1
ATOM 4391 N N . GLU A 1 581 ? 19.973 12.686 23.549 1.00 83.88 581 GLU A N 1
ATOM 4392 C CA . GLU A 1 581 ? 19.202 12.281 24.720 1.00 83.88 581 GLU A CA 1
ATOM 4393 C C . GLU A 1 581 ? 19.704 12.993 25.978 1.00 83.88 581 GLU A C 1
ATOM 4395 O O . GLU A 1 581 ? 20.888 12.972 26.312 1.00 83.88 581 GLU A O 1
ATOM 4400 N N . ARG A 1 582 ? 18.777 13.629 26.692 1.00 90.31 582 ARG A N 1
ATOM 4401 C CA . ARG A 1 582 ? 18.989 14.259 28.001 1.00 90.31 582 ARG A CA 1
ATOM 4402 C C . ARG A 1 582 ? 17.888 13.795 28.948 1.00 90.31 582 ARG A C 1
ATOM 4404 O O . ARG A 1 582 ? 16.871 13.269 28.505 1.00 90.31 582 ARG A O 1
ATOM 4411 N N . ILE A 1 583 ? 18.043 14.021 30.254 1.00 89.19 583 ILE A N 1
ATOM 4412 C CA . ILE A 1 583 ? 17.027 13.628 31.253 1.00 89.19 583 ILE A CA 1
ATOM 4413 C C . ILE A 1 583 ? 15.643 14.213 30.909 1.00 89.19 583 ILE A C 1
ATOM 4415 O O . ILE A 1 583 ? 14.649 13.505 31.023 1.00 89.19 583 ILE A O 1
ATOM 4419 N N . THR A 1 584 ? 15.603 15.453 30.411 1.00 91.12 584 THR A N 1
ATOM 4420 C CA . THR A 1 584 ? 14.396 16.179 29.973 1.00 91.12 584 THR A CA 1
ATOM 4421 C C . THR A 1 584 ? 14.036 16.002 28.492 1.00 91.12 584 THR A C 1
ATOM 4423 O O . THR A 1 584 ? 13.000 16.491 28.058 1.00 91.12 584 THR A O 1
ATOM 4426 N N . ASN A 1 585 ? 14.875 15.335 27.694 1.00 89.44 585 ASN A N 1
ATOM 4427 C CA . ASN A 1 585 ? 14.698 15.195 26.246 1.00 89.44 585 ASN A CA 1
ATOM 4428 C C . ASN A 1 585 ? 15.136 13.794 25.814 1.00 89.44 585 ASN A C 1
ATOM 4430 O O . ASN A 1 585 ? 16.249 13.611 25.327 1.00 89.44 585 ASN A O 1
ATOM 4434 N N . ARG A 1 586 ? 14.285 12.799 26.056 1.00 92.88 586 ARG A N 1
ATOM 4435 C CA . ARG A 1 586 ? 14.528 11.400 25.677 1.00 92.88 586 ARG A CA 1
ATOM 4436 C C . ARG A 1 586 ? 13.856 11.076 24.351 1.00 92.88 586 ARG A C 1
ATOM 4438 O O . ARG A 1 586 ? 12.927 11.776 23.941 1.00 92.88 586 ARG A O 1
ATOM 4445 N N . ASN A 1 587 ? 14.303 10.002 23.707 1.00 92.56 587 ASN A N 1
ATOM 4446 C CA . ASN A 1 587 ? 13.534 9.384 22.635 1.00 92.56 587 ASN A CA 1
ATOM 4447 C C . ASN A 1 587 ? 12.118 9.060 23.142 1.00 92.56 587 ASN A C 1
ATOM 4449 O O . ASN A 1 587 ? 11.953 8.563 24.257 1.00 92.56 587 ASN A O 1
ATOM 4453 N N . ALA A 1 588 ? 11.112 9.345 22.322 1.00 93.69 588 ALA A N 1
ATOM 4454 C CA . ALA A 1 588 ? 9.712 9.066 22.625 1.00 93.69 588 ALA A CA 1
ATOM 4455 C C . ALA A 1 588 ? 9.096 8.228 21.503 1.00 93.69 588 ALA A C 1
ATOM 4457 O O . ALA A 1 588 ? 9.558 8.269 20.364 1.00 93.69 588 ALA A O 1
ATOM 4458 N N . MET A 1 589 ? 8.049 7.477 21.822 1.00 92.81 589 MET A N 1
ATOM 4459 C CA . MET A 1 589 ? 7.228 6.776 20.842 1.00 92.81 589 MET A CA 1
ATOM 4460 C C . MET A 1 589 ? 5.818 7.345 20.962 1.00 92.81 589 MET A C 1
ATOM 4462 O O . MET A 1 589 ? 5.243 7.306 22.048 1.00 92.81 589 MET A O 1
ATOM 4466 N N . ILE A 1 590 ? 5.301 7.933 19.883 1.00 93.81 590 ILE A N 1
ATOM 4467 C CA . ILE A 1 590 ? 3.868 8.225 19.789 1.00 93.81 590 ILE A CA 1
ATOM 4468 C C . ILE A 1 590 ? 3.196 6.907 19.422 1.00 93.81 590 ILE A C 1
ATOM 4470 O O . ILE A 1 590 ? 3.622 6.258 18.466 1.00 93.81 590 ILE A O 1
ATOM 4474 N N . HIS A 1 591 ? 2.179 6.534 20.191 1.00 94.50 591 HIS A N 1
ATOM 4475 C CA . HIS A 1 591 ? 1.351 5.359 19.959 1.00 94.50 591 HIS A CA 1
ATOM 4476 C C . HIS A 1 591 ? -0.048 5.833 19.578 1.00 94.50 591 HIS A C 1
ATOM 4478 O O . HIS A 1 591 ? -0.830 6.199 20.453 1.00 94.50 591 HIS A O 1
ATOM 4484 N N . ALA A 1 592 ? -0.342 5.832 18.285 1.00 96.25 592 ALA A N 1
ATOM 4485 C CA . ALA A 1 592 ? -1.633 6.242 17.756 1.00 96.25 592 ALA A CA 1
ATOM 4486 C C . ALA A 1 592 ? -2.295 5.076 17.011 1.00 96.25 592 ALA A C 1
ATOM 4488 O O . ALA A 1 592 ? -1.629 4.124 16.616 1.00 96.25 592 ALA A O 1
ATOM 4489 N N . THR A 1 593 ? -3.600 5.141 16.781 1.00 96.75 593 THR A N 1
ATOM 4490 C CA . THR A 1 593 ? -4.351 4.128 16.030 1.00 96.75 593 THR A CA 1
ATOM 4491 C C . THR A 1 593 ? -4.897 4.752 14.752 1.00 96.75 593 THR A C 1
ATOM 4493 O O . THR A 1 593 ? -5.633 5.734 14.801 1.00 96.75 593 THR A O 1
ATOM 4496 N N . ASN A 1 594 ? -4.535 4.193 13.598 1.00 96.75 594 ASN A N 1
ATOM 4497 C CA . ASN A 1 594 ? -5.157 4.538 12.325 1.00 96.75 594 ASN A CA 1
ATOM 4498 C C . ASN A 1 594 ? -6.541 3.893 12.243 1.00 96.75 594 ASN A C 1
ATOM 4500 O O . ASN A 1 594 ? -6.676 2.713 12.580 1.00 96.75 594 ASN A O 1
ATOM 4504 N N . VAL A 1 595 ? -7.536 4.629 11.745 1.00 97.75 595 VAL A N 1
ATOM 4505 C CA . VAL A 1 595 ? -8.892 4.107 11.565 1.00 97.75 595 VAL A CA 1
ATOM 4506 C C . VAL A 1 595 ? -9.397 4.340 10.145 1.00 97.75 595 VAL A C 1
ATOM 4508 O O . VAL A 1 595 ? -9.377 5.457 9.625 1.00 97.75 595 VAL A O 1
ATOM 4511 N N . ALA A 1 596 ? -9.908 3.278 9.526 1.00 97.38 596 ALA A N 1
ATOM 4512 C CA . ALA A 1 596 ? -10.613 3.338 8.249 1.00 97.38 596 ALA A CA 1
ATOM 4513 C C . ALA A 1 596 ? -11.923 2.548 8.320 1.00 97.38 596 ALA A C 1
ATOM 4515 O O . ALA A 1 596 ? -11.998 1.522 8.991 1.00 97.38 596 ALA A O 1
ATOM 4516 N N . VAL A 1 597 ? -12.947 3.017 7.614 1.00 97.50 597 VAL A N 1
ATOM 4517 C CA . VAL A 1 597 ? -14.270 2.393 7.531 1.00 97.50 597 VAL A CA 1
ATOM 4518 C C . VAL A 1 597 ? -14.469 1.878 6.108 1.00 97.50 597 VAL A C 1
ATOM 4520 O O . VAL A 1 597 ? -14.296 2.620 5.146 1.00 97.50 597 VAL A O 1
ATOM 4523 N N . ILE A 1 598 ? -14.816 0.603 5.969 1.00 95.94 598 ILE A N 1
ATOM 4524 C CA . ILE A 1 598 ? -15.086 -0.067 4.695 1.00 95.94 598 ILE A CA 1
ATOM 4525 C C . ILE A 1 598 ? -16.574 -0.381 4.605 1.00 95.94 598 ILE A C 1
ATOM 4527 O O . ILE A 1 598 ? -17.104 -1.054 5.489 1.00 95.94 598 ILE A O 1
ATOM 4531 N N . ALA A 1 599 ? -17.242 0.040 3.532 1.00 94.75 599 ALA A N 1
ATOM 4532 C CA . ALA A 1 599 ? -18.630 -0.342 3.287 1.00 94.75 599 ALA A CA 1
ATOM 4533 C C . ALA A 1 599 ? -18.722 -1.814 2.844 1.00 94.75 599 ALA A C 1
ATOM 4535 O O . ALA A 1 599 ? -18.028 -2.248 1.923 1.00 94.75 599 ALA A O 1
ATOM 4536 N N . ILE A 1 600 ? -19.617 -2.577 3.470 1.00 90.75 600 ILE A N 1
ATOM 4537 C CA . ILE A 1 600 ? -19.940 -3.961 3.119 1.00 90.75 600 ILE A CA 1
ATOM 4538 C C . ILE A 1 600 ? -21.272 -3.956 2.370 1.00 90.75 600 ILE A C 1
ATOM 4540 O O . ILE A 1 600 ? -22.342 -3.779 2.956 1.00 90.75 600 ILE A O 1
ATOM 4544 N N . LYS A 1 601 ? -21.204 -4.164 1.057 1.00 87.88 601 LYS A N 1
ATOM 4545 C CA . LYS A 1 601 ? -22.379 -4.260 0.188 1.00 87.88 601 LYS A CA 1
ATOM 4546 C C . LYS A 1 601 ? -22.889 -5.698 0.099 1.00 87.88 601 LYS A C 1
ATOM 4548 O O . LYS A 1 601 ? -22.151 -6.654 0.329 1.00 87.88 601 LYS A O 1
ATOM 4553 N N . GLY A 1 602 ? -24.179 -5.840 -0.201 1.00 78.31 602 GLY A N 1
ATOM 4554 C CA . GLY A 1 602 ? -24.844 -7.136 -0.359 1.00 78.31 602 GLY A CA 1
ATOM 4555 C C . GLY A 1 602 ? -24.889 -8.092 0.852 1.00 78.31 602 GLY A C 1
ATOM 4556 O O . GLY A 1 602 ? -25.042 -9.293 0.607 1.00 78.31 602 GLY A O 1
ATOM 4557 N N . PRO A 1 603 ? -24.780 -7.677 2.138 1.00 70.62 603 PRO A N 1
ATOM 4558 C CA . PRO A 1 603 ? -24.964 -8.620 3.237 1.00 70.62 603 PRO A CA 1
ATOM 4559 C C . PRO A 1 603 ? -26.394 -9.180 3.220 1.00 70.62 603 PRO A C 1
ATOM 4561 O O . PRO A 1 603 ? -27.367 -8.461 2.986 1.00 70.62 603 PRO A O 1
ATOM 4564 N N . LYS A 1 604 ? -26.545 -10.477 3.511 1.00 68.38 604 LYS A N 1
ATOM 4565 C CA . LYS A 1 604 ? -27.872 -11.076 3.723 1.00 68.38 604 LYS A CA 1
ATOM 4566 C C . LYS A 1 604 ? -28.548 -10.365 4.899 1.00 68.38 604 LYS A C 1
ATOM 4568 O O . LYS A 1 604 ? -27.912 -10.198 5.934 1.00 68.38 604 LYS A O 1
ATOM 4573 N N . LEU A 1 605 ? -29.835 -10.031 4.767 1.00 59.25 605 LEU A N 1
ATOM 4574 C CA . LEU A 1 605 ? -30.617 -9.217 5.721 1.00 59.25 605 LEU A CA 1
ATOM 4575 C C . LEU A 1 605 ? -30.481 -9.610 7.211 1.00 59.25 605 LEU A C 1
ATOM 4577 O O . LEU A 1 605 ? -30.593 -8.745 8.070 1.00 59.25 605 LEU A O 1
ATOM 4581 N N . GLY A 1 606 ? -30.206 -10.881 7.532 1.00 72.38 606 GLY A N 1
ATOM 4582 C CA . GLY A 1 606 ? -29.994 -11.349 8.911 1.00 72.38 606 GLY A CA 1
ATOM 4583 C C . GLY A 1 606 ? -28.577 -11.171 9.483 1.00 72.38 606 GLY A C 1
ATOM 4584 O O . GLY A 1 606 ? -28.393 -11.337 10.682 1.00 72.38 606 GLY A O 1
ATOM 4585 N N . ALA A 1 607 ? -27.562 -10.828 8.679 1.00 75.00 607 ALA A N 1
ATOM 4586 C CA . ALA A 1 607 ? -26.193 -10.608 9.175 1.00 75.00 607 ALA A CA 1
ATOM 4587 C C . ALA A 1 607 ? -26.079 -9.358 10.071 1.00 75.00 607 ALA A C 1
ATOM 4589 O O . ALA A 1 607 ? -25.138 -9.230 10.851 1.00 75.00 607 ALA A O 1
ATOM 4590 N N . ALA A 1 608 ? -27.053 -8.454 9.954 1.00 80.88 608 ALA A N 1
ATOM 4591 C CA . ALA A 1 608 ? -27.178 -7.238 10.738 1.00 80.88 608 ALA A CA 1
ATOM 4592 C C . ALA A 1 608 ? -27.875 -7.438 12.102 1.00 80.88 608 ALA A C 1
ATOM 4594 O O . ALA A 1 608 ? -27.962 -6.486 12.869 1.00 80.88 608 ALA A O 1
ATOM 4595 N N . ASP A 1 609 ? -28.370 -8.636 12.427 1.00 86.50 609 ASP A N 1
ATOM 4596 C CA . ASP A 1 609 ? -29.126 -8.869 13.661 1.00 86.50 609 ASP A CA 1
ATOM 4597 C C . ASP A 1 609 ? -28.197 -9.201 14.846 1.00 86.50 609 ASP A C 1
ATOM 4599 O O . ASP A 1 609 ? -27.659 -10.308 14.973 1.00 86.50 609 ASP A O 1
ATOM 4603 N N . LEU A 1 610 ? -28.004 -8.219 15.734 1.00 86.38 610 LEU A N 1
ATOM 4604 C CA . LEU A 1 610 ? -27.219 -8.399 16.954 1.00 86.38 610 LEU A CA 1
ATOM 4605 C C . LEU A 1 610 ? -27.901 -9.346 17.952 1.00 86.38 610 LEU A C 1
ATOM 4607 O O . LEU A 1 610 ? -27.199 -10.109 18.615 1.00 86.38 610 LEU A O 1
ATOM 4611 N N . GLN A 1 611 ? -29.233 -9.349 18.048 1.00 88.81 611 GLN A N 1
ATOM 4612 C CA . GLN A 1 611 ? -29.932 -10.230 18.982 1.00 88.81 611 GLN A CA 1
ATOM 4613 C C . GLN A 1 611 ? -29.785 -11.687 18.540 1.00 88.81 611 GLN A C 1
ATOM 4615 O O . GLN A 1 611 ? -29.355 -12.516 19.338 1.00 88.81 611 GLN A O 1
ATOM 4620 N N . ALA A 1 612 ? -29.986 -11.985 17.253 1.00 88.25 612 ALA A N 1
ATOM 4621 C CA . ALA A 1 612 ? -29.748 -13.322 16.709 1.00 88.25 612 ALA A CA 1
ATOM 4622 C C . ALA A 1 612 ? -28.291 -13.787 16.910 1.00 88.25 612 ALA A C 1
ATOM 4624 O O . ALA A 1 612 ? -28.047 -14.954 17.227 1.00 88.25 612 ALA A O 1
ATOM 4625 N N . LYS A 1 613 ? -27.301 -12.886 16.792 1.00 87.00 613 LYS A N 1
ATOM 4626 C CA . LYS A 1 613 ? -25.900 -13.188 17.145 1.00 87.00 613 LYS A CA 1
ATOM 4627 C C . LYS A 1 613 ? -25.745 -13.537 18.633 1.00 87.00 613 LYS A C 1
ATOM 4629 O O . LYS A 1 613 ? -25.008 -14.473 18.959 1.00 87.00 613 LYS A O 1
ATOM 4634 N N . LEU A 1 614 ? -26.392 -12.796 19.533 1.00 87.25 614 LEU A N 1
ATOM 4635 C CA . LEU A 1 614 ? -26.311 -13.023 20.979 1.00 87.25 614 LEU A CA 1
ATOM 4636 C C . LEU A 1 614 ? -27.035 -14.303 21.411 1.00 87.25 614 LEU A C 1
ATOM 4638 O O . LEU A 1 614 ? -26.486 -15.048 22.220 1.00 87.25 614 LEU A O 1
ATOM 4642 N N . ASP A 1 615 ? -28.169 -14.633 20.798 1.00 89.94 615 ASP A N 1
ATOM 4643 C CA . ASP A 1 615 ? -28.901 -15.889 21.018 1.00 89.94 615 ASP A CA 1
ATOM 4644 C C . ASP A 1 615 ? -28.089 -17.121 20.567 1.00 89.94 615 ASP A C 1
ATOM 4646 O O . ASP A 1 615 ? -28.233 -18.225 21.100 1.00 89.94 615 ASP A O 1
ATOM 4650 N N . LEU A 1 616 ? -27.173 -16.938 19.607 1.00 87.38 616 LEU A N 1
ATOM 4651 C CA . LEU A 1 616 ? -26.214 -17.959 19.183 1.00 87.38 616 LEU A CA 1
ATOM 4652 C C . LEU A 1 616 ? -24.967 -18.059 20.086 1.00 87.38 616 LEU A C 1
ATOM 4654 O O . LEU A 1 616 ? -24.161 -18.988 19.923 1.00 87.38 616 LEU A O 1
ATOM 4658 N N . ARG A 1 617 ? -24.776 -17.148 21.049 1.00 83.88 617 ARG A N 1
ATOM 4659 C CA . ARG A 1 617 ? -23.619 -17.162 21.957 1.00 83.88 617 ARG A CA 1
ATOM 4660 C C . ARG A 1 617 ? -23.630 -18.421 22.826 1.00 83.88 617 ARG A C 1
ATOM 4662 O O . ARG A 1 617 ? -24.663 -18.965 23.194 1.00 83.88 617 ARG A O 1
ATOM 4669 N N . GLY A 1 618 ? -22.443 -18.946 23.121 1.00 84.12 618 GLY A N 1
ATOM 4670 C CA . GLY A 1 618 ? -22.293 -20.196 23.874 1.00 84.12 618 GLY A CA 1
ATOM 4671 C C . GLY A 1 618 ? -22.569 -21.473 23.066 1.00 84.12 618 GLY A C 1
ATOM 4672 O O . GLY A 1 618 ? -22.041 -22.519 23.437 1.00 84.12 618 GLY A O 1
ATOM 4673 N N . ASN A 1 619 ? -23.254 -21.423 21.912 1.00 88.56 619 ASN A N 1
ATOM 4674 C CA . ASN A 1 619 ? -23.445 -22.613 21.065 1.00 88.56 619 ASN A CA 1
ATOM 4675 C C . ASN A 1 619 ? -22.123 -23.201 20.539 1.00 88.56 619 ASN A C 1
ATOM 4677 O O . ASN A 1 619 ? -22.060 -24.400 20.289 1.00 88.56 619 ASN A O 1
ATOM 4681 N N . ARG A 1 620 ? -21.030 -22.420 20.485 1.00 82.50 620 ARG A N 1
ATOM 4682 C CA . ARG A 1 620 ? -19.674 -22.947 20.226 1.00 82.50 620 ARG A CA 1
ATOM 4683 C C . ARG A 1 620 ? -19.221 -24.005 21.250 1.00 82.50 620 ARG A C 1
ATOM 4685 O O . ARG A 1 620 ? -18.383 -24.823 20.905 1.00 82.50 620 ARG A O 1
ATOM 4692 N N . MET A 1 621 ? -19.781 -24.048 22.466 1.00 88.00 621 MET A N 1
ATOM 4693 C CA . MET A 1 621 ? -19.512 -25.127 23.437 1.00 88.00 621 MET A CA 1
ATOM 4694 C C . MET A 1 621 ? -20.177 -26.460 23.061 1.00 88.00 621 MET A C 1
ATOM 4696 O O . MET A 1 621 ? -19.791 -27.501 23.581 1.00 88.00 621 MET A O 1
ATOM 4700 N N . LYS A 1 622 ? -21.180 -26.432 22.172 1.00 92.00 622 LYS A N 1
ATOM 4701 C CA . LYS A 1 622 ? -21.831 -27.622 21.605 1.00 92.00 622 LYS A CA 1
ATOM 4702 C C . LYS A 1 622 ? -21.107 -28.130 20.352 1.00 92.00 622 LYS A C 1
ATOM 4704 O O . LYS A 1 622 ? -21.397 -29.237 19.914 1.00 92.00 622 LYS A O 1
ATOM 4709 N N . ALA A 1 623 ? -20.197 -27.335 19.780 1.00 90.94 623 ALA A N 1
ATOM 4710 C CA . ALA A 1 623 ? -19.429 -27.724 18.605 1.00 90.94 623 ALA A CA 1
ATOM 4711 C C . ALA A 1 623 ? -18.438 -28.839 18.963 1.00 90.94 623 ALA A C 1
ATOM 4713 O O . ALA A 1 623 ? -17.654 -28.739 19.909 1.00 90.94 623 ALA A O 1
ATOM 4714 N N . THR A 1 624 ? -18.483 -29.906 18.183 1.00 94.06 624 THR A N 1
ATOM 4715 C CA . THR A 1 624 ? -17.633 -31.085 18.290 1.00 94.06 624 THR A CA 1
ATOM 4716 C C . THR A 1 624 ? -16.481 -31.006 17.290 1.00 94.06 624 THR A C 1
ATOM 4718 O O . THR A 1 624 ? -16.462 -30.168 16.389 1.00 94.06 624 THR A O 1
ATOM 4721 N N . PHE A 1 625 ? -15.515 -31.924 17.393 1.00 90.06 625 PHE A N 1
ATOM 4722 C CA . PHE A 1 625 ? -14.458 -32.036 16.382 1.00 90.06 625 PHE A CA 1
ATOM 4723 C C . PHE A 1 625 ? -15.013 -32.345 14.978 1.00 90.06 625 PHE A C 1
ATOM 4725 O O . PHE A 1 625 ? -14.405 -31.958 13.985 1.00 90.06 625 PHE A O 1
ATOM 4732 N N . SER A 1 626 ? -16.170 -33.007 14.882 1.00 93.00 626 SER A N 1
ATOM 4733 C CA . SER A 1 626 ? -16.824 -33.309 13.605 1.00 93.00 626 SER A CA 1
ATOM 4734 C C . SER A 1 626 ? -17.331 -32.053 12.893 1.00 93.00 626 SER A C 1
ATOM 4736 O O . SER A 1 626 ? -17.295 -32.019 11.670 1.00 93.00 626 SER A O 1
ATOM 4738 N N . ASP A 1 627 ? -17.734 -31.018 13.637 1.00 89.00 627 ASP A N 1
ATOM 4739 C CA . ASP A 1 627 ? -18.283 -29.767 13.085 1.00 89.00 627 ASP A CA 1
ATOM 4740 C C . ASP A 1 627 ? -17.202 -28.824 12.522 1.00 89.00 627 ASP A C 1
ATOM 4742 O O . ASP A 1 627 ? -17.514 -27.854 11.837 1.00 89.00 627 ASP A O 1
ATOM 4746 N N . ILE A 1 628 ? -15.926 -29.097 12.821 1.00 88.31 628 ILE A N 1
ATOM 4747 C CA . ILE A 1 628 ? -14.757 -28.341 12.329 1.00 88.31 628 ILE A CA 1
ATOM 4748 C C . ILE A 1 628 ? -13.828 -29.178 11.443 1.00 88.31 628 ILE A C 1
ATOM 4750 O O . ILE A 1 628 ? -12.808 -28.678 10.965 1.00 88.31 628 ILE A O 1
ATOM 4754 N N . ARG A 1 629 ? -14.125 -30.468 11.262 1.00 91.06 629 ARG A N 1
ATOM 4755 C CA . ARG A 1 629 ? -13.331 -31.352 10.414 1.00 91.06 629 ARG A CA 1
ATOM 4756 C C . ARG A 1 629 ? -13.716 -31.090 8.955 1.00 91.06 629 ARG A C 1
ATOM 4758 O O . ARG A 1 629 ? -14.897 -31.228 8.649 1.00 91.06 629 ARG A O 1
ATOM 4765 N N . PRO A 1 630 ? -12.755 -30.801 8.054 1.00 93.12 630 PRO A N 1
ATOM 4766 C CA . PRO A 1 630 ? -13.043 -30.702 6.629 1.00 93.12 630 PRO A CA 1
ATOM 4767 C C . PRO A 1 630 ? -13.782 -31.948 6.139 1.00 93.12 630 PRO A C 1
ATOM 4769 O O . PRO A 1 630 ? -13.366 -33.081 6.417 1.00 93.12 630 PRO A O 1
ATOM 4772 N N . THR A 1 631 ? -14.890 -31.719 5.446 1.00 94.00 631 THR A N 1
ATOM 4773 C CA . THR A 1 631 ? -15.698 -32.751 4.798 1.00 94.00 631 THR A CA 1
ATOM 4774 C C . THR A 1 631 ? -14.929 -33.383 3.633 1.00 94.00 631 THR A C 1
ATOM 4776 O O . THR A 1 631 ? -13.823 -32.955 3.280 1.00 94.00 631 THR A O 1
ATOM 4779 N N . LYS A 1 632 ? -15.486 -34.435 3.019 1.00 95.00 632 LYS A N 1
ATOM 4780 C CA . LYS A 1 632 ? -14.873 -34.991 1.804 1.00 95.00 632 LYS A CA 1
ATOM 4781 C C . LYS A 1 632 ? -14.946 -33.961 0.676 1.00 95.00 632 LYS A C 1
ATOM 4783 O O . LYS A 1 632 ? -13.986 -33.794 -0.064 1.00 95.00 632 LYS A O 1
ATOM 4788 N N . GLU A 1 633 ? -16.062 -33.253 0.612 1.00 93.38 633 GLU A N 1
ATOM 4789 C CA . GLU A 1 633 ? -16.387 -32.200 -0.334 1.00 93.38 633 GLU A CA 1
ATOM 4790 C C . GLU A 1 633 ? -15.403 -31.024 -0.204 1.00 93.38 633 GLU A C 1
ATOM 4792 O O . GLU A 1 633 ? -14.869 -30.575 -1.215 1.00 93.38 633 GLU A O 1
ATOM 4797 N N . ASP A 1 634 ? -15.058 -30.608 1.023 1.00 91.81 634 ASP A N 1
ATOM 4798 C CA . ASP A 1 634 ? -13.996 -29.617 1.272 1.00 91.81 634 ASP A CA 1
ATOM 4799 C C . ASP A 1 634 ? -12.622 -30.128 0.813 1.00 91.81 634 ASP A C 1
ATOM 4801 O O . ASP A 1 634 ? -11.821 -29.376 0.263 1.00 91.81 634 ASP A O 1
ATOM 4805 N N . GLY A 1 635 ? -12.330 -31.415 1.034 1.00 93.31 635 GLY A N 1
ATOM 4806 C CA . GLY A 1 635 ? -11.094 -32.054 0.577 1.00 93.31 635 GLY A CA 1
ATOM 4807 C C . GLY A 1 635 ? -10.972 -32.077 -0.947 1.00 93.31 635 GLY A C 1
ATOM 4808 O O . GLY A 1 635 ? -9.947 -31.668 -1.493 1.00 93.31 635 GLY A O 1
ATOM 4809 N N . ASP A 1 636 ? -12.030 -32.505 -1.632 1.00 93.69 636 ASP A N 1
ATOM 4810 C CA . ASP A 1 636 ? -12.126 -32.530 -3.092 1.00 93.69 636 ASP A CA 1
ATOM 4811 C C . ASP A 1 636 ? -12.033 -31.100 -3.670 1.00 93.69 636 ASP A C 1
ATOM 4813 O O . ASP A 1 636 ? -11.300 -30.871 -4.634 1.00 93.69 636 ASP A O 1
ATOM 4817 N N . HIS A 1 637 ? -12.678 -30.117 -3.028 1.00 92.50 637 HIS A N 1
ATOM 4818 C CA . HIS A 1 637 ? -12.571 -28.695 -3.372 1.00 92.50 637 HIS A CA 1
ATOM 4819 C C . HIS A 1 637 ? -11.138 -28.165 -3.209 1.00 92.50 637 HIS A C 1
ATOM 4821 O O . HIS A 1 637 ? -10.597 -27.555 -4.131 1.00 92.50 637 HIS A O 1
ATOM 4827 N N . MET A 1 638 ? -10.496 -28.401 -2.058 1.00 91.62 638 MET A N 1
ATOM 4828 C CA . MET A 1 638 ? -9.120 -27.958 -1.800 1.00 91.62 638 MET A CA 1
ATOM 4829 C C . MET A 1 638 ? -8.124 -28.584 -2.782 1.00 91.62 638 MET A C 1
ATOM 4831 O O . MET A 1 638 ? -7.205 -27.898 -3.229 1.00 91.62 638 MET A O 1
ATOM 4835 N N . ASN A 1 639 ? -8.316 -29.855 -3.148 1.00 93.06 639 ASN A N 1
ATOM 4836 C CA . ASN A 1 639 ? -7.498 -30.527 -4.156 1.00 93.06 639 ASN A CA 1
ATOM 4837 C C . ASN A 1 639 ? -7.682 -29.886 -5.539 1.00 93.06 639 ASN A C 1
ATOM 4839 O O . ASN A 1 639 ? -6.689 -29.516 -6.159 1.00 93.06 639 ASN A O 1
ATOM 4843 N N . ALA A 1 640 ? -8.922 -29.664 -5.989 1.00 93.56 640 ALA A N 1
ATOM 4844 C CA . ALA A 1 640 ? -9.199 -29.008 -7.270 1.00 93.56 640 ALA A CA 1
ATOM 4845 C C . ALA A 1 640 ? -8.654 -27.565 -7.325 1.00 93.56 640 ALA A C 1
ATOM 4847 O O . ALA A 1 640 ? -8.060 -27.157 -8.324 1.00 93.56 640 ALA A O 1
ATOM 4848 N N . ALA A 1 641 ? -8.780 -26.803 -6.233 1.00 93.56 641 ALA A N 1
ATOM 4849 C CA . ALA A 1 641 ? -8.182 -25.474 -6.109 1.00 93.56 641 ALA A CA 1
ATOM 4850 C C . ALA A 1 641 ? -6.647 -25.523 -6.171 1.00 93.56 641 ALA A C 1
ATOM 4852 O O . ALA A 1 641 ? -6.030 -24.712 -6.862 1.00 93.56 641 ALA A O 1
ATOM 4853 N N . PHE A 1 642 ? -6.017 -26.483 -5.488 1.00 91.81 642 PHE A N 1
ATOM 4854 C CA . PHE A 1 642 ? -4.567 -26.667 -5.519 1.00 91.81 642 PHE A CA 1
ATOM 4855 C C . PHE A 1 642 ? -4.063 -27.069 -6.912 1.00 91.81 642 PHE A C 1
ATOM 4857 O O . PHE A 1 642 ? -3.116 -26.462 -7.413 1.00 91.81 642 PHE A O 1
ATOM 4864 N N . GLU A 1 643 ? -4.707 -28.040 -7.563 1.00 94.25 643 GLU A N 1
ATOM 4865 C CA . GLU A 1 643 ? -4.375 -28.474 -8.924 1.00 94.25 643 GLU A CA 1
ATOM 4866 C C . GLU A 1 643 ? -4.525 -27.332 -9.932 1.00 94.25 643 GLU A C 1
ATOM 4868 O O . GLU A 1 643 ? -3.605 -27.087 -10.713 1.00 94.25 643 GLU A O 1
ATOM 4873 N N . GLY A 1 644 ? -5.627 -26.579 -9.870 1.00 94.50 644 GLY A N 1
ATOM 4874 C CA . GLY A 1 644 ? -5.856 -25.419 -10.728 1.00 94.50 644 GLY A CA 1
ATOM 4875 C C . GLY A 1 644 ? -4.826 -24.303 -10.516 1.00 94.50 644 GLY A C 1
ATOM 4876 O O . GLY A 1 644 ? -4.281 -23.786 -11.490 1.00 94.50 644 GLY A O 1
ATOM 4877 N N . LEU A 1 645 ? -4.461 -23.988 -9.266 1.00 91.31 645 LEU A N 1
ATOM 4878 C CA . LEU A 1 645 ? -3.391 -23.026 -8.960 1.00 91.31 645 LEU A CA 1
ATOM 4879 C C . LEU A 1 645 ? -2.018 -23.491 -9.473 1.00 91.31 645 LEU A C 1
ATOM 4881 O O . LEU A 1 645 ? -1.243 -22.684 -9.990 1.00 91.31 645 LEU A O 1
ATOM 4885 N N . VAL A 1 646 ? -1.698 -24.785 -9.358 1.00 90.38 646 VAL A N 1
ATOM 4886 C CA . VAL A 1 646 ? -0.457 -25.352 -9.909 1.00 90.38 646 VAL A CA 1
ATOM 4887 C C . VAL A 1 646 ? -0.473 -25.301 -11.439 1.00 90.38 646 VAL A C 1
ATOM 4889 O O . VAL A 1 646 ? 0.516 -24.876 -12.037 1.00 90.38 646 VAL A O 1
ATOM 4892 N N . ALA A 1 647 ? -1.587 -25.665 -12.077 1.00 94.12 647 ALA A N 1
ATOM 4893 C CA . ALA A 1 647 ? -1.756 -25.586 -13.525 1.00 94.12 647 ALA A CA 1
ATOM 4894 C C . ALA A 1 647 ? -1.614 -24.142 -14.033 1.00 94.12 647 ALA A C 1
ATOM 4896 O O . ALA A 1 647 ? -0.879 -23.903 -14.993 1.00 94.12 647 ALA A O 1
ATOM 4897 N N . GLU A 1 648 ? -2.226 -23.168 -13.353 1.00 93.75 648 GLU A N 1
ATOM 4898 C CA . GLU A 1 648 ? -2.081 -21.746 -13.672 1.00 93.75 648 GLU A CA 1
ATOM 4899 C C . GLU A 1 648 ? -0.614 -21.308 -13.563 1.00 93.75 648 GLU A C 1
ATOM 4901 O O . GLU A 1 648 ? -0.077 -20.698 -14.489 1.00 93.75 648 GLU A O 1
ATOM 4906 N N . MET A 1 649 ? 0.076 -21.661 -12.470 1.00 89.56 649 MET A N 1
ATOM 4907 C CA . MET A 1 649 ? 1.497 -21.339 -12.301 1.00 89.56 649 MET A CA 1
ATOM 4908 C C . MET A 1 649 ? 2.378 -21.960 -13.390 1.00 89.56 649 MET A C 1
ATOM 4910 O O . MET A 1 649 ? 3.332 -21.316 -13.832 1.00 89.56 649 MET A O 1
ATOM 4914 N N . LEU A 1 650 ? 2.072 -23.177 -13.848 1.00 90.44 650 LEU A N 1
ATOM 4915 C CA . LEU A 1 650 ? 2.770 -23.801 -14.971 1.00 90.44 650 LEU A CA 1
ATOM 4916 C C . LEU A 1 650 ? 2.507 -23.021 -16.272 1.00 90.44 650 LEU A C 1
ATOM 4918 O O . LEU A 1 650 ? 3.459 -22.547 -16.887 1.00 90.44 650 LEU A O 1
ATOM 4922 N N . VAL A 1 651 ? 1.248 -22.801 -16.664 1.00 92.62 651 VAL A N 1
ATOM 4923 C CA . VAL A 1 651 ? 0.907 -22.102 -17.924 1.00 92.62 651 VAL A CA 1
ATOM 4924 C C . VAL A 1 651 ? 1.351 -20.629 -17.930 1.00 92.62 651 VAL A C 1
ATOM 4926 O O . VAL A 1 651 ? 1.653 -20.079 -18.993 1.00 92.62 651 VAL A O 1
ATOM 4929 N N . ARG A 1 652 ? 1.442 -19.971 -16.766 1.00 90.50 652 ARG A N 1
ATOM 4930 C CA . ARG A 1 652 ? 1.973 -18.601 -16.666 1.00 90.50 652 ARG A CA 1
ATOM 4931 C C . ARG A 1 652 ? 3.498 -18.527 -16.711 1.00 90.50 652 ARG A C 1
ATOM 4933 O O . ARG A 1 652 ? 4.012 -17.574 -17.290 1.00 90.50 652 ARG A O 1
ATOM 4940 N N . TYR A 1 653 ? 4.219 -19.466 -16.086 1.00 86.12 653 TYR A N 1
ATOM 4941 C CA . TYR A 1 653 ? 5.648 -19.289 -15.768 1.00 86.12 653 TYR A CA 1
ATOM 4942 C C . TYR A 1 653 ? 6.614 -20.326 -16.362 1.00 86.12 653 TYR A C 1
ATOM 4944 O O . TYR A 1 653 ? 7.832 -20.173 -16.205 1.00 86.12 653 TYR A O 1
ATOM 4952 N N . PHE A 1 654 ? 6.119 -21.349 -17.061 1.00 88.06 654 PHE A N 1
ATOM 4953 C CA . PHE A 1 654 ? 6.957 -22.300 -17.799 1.00 88.06 654 PHE A CA 1
ATOM 4954 C C . PHE A 1 654 ? 7.702 -21.583 -18.953 1.00 88.06 654 PHE A C 1
ATOM 4956 O O . PHE A 1 654 ? 7.108 -20.724 -19.615 1.00 88.06 654 PHE A O 1
ATOM 4963 N N . PRO A 1 655 ? 8.995 -21.871 -19.214 1.00 81.38 655 PRO A N 1
ATOM 4964 C CA . PRO A 1 655 ? 9.758 -21.241 -20.296 1.00 81.38 655 PRO A CA 1
ATOM 4965 C C . PRO A 1 655 ? 9.089 -21.373 -21.669 1.00 81.38 655 PRO A C 1
ATOM 4967 O O . PRO A 1 655 ? 8.666 -22.454 -22.062 1.00 81.38 655 PRO A O 1
ATOM 4970 N N . GLY A 1 656 ? 8.970 -20.267 -22.405 1.00 85.06 656 GLY A N 1
ATOM 4971 C CA . GLY A 1 656 ? 8.319 -20.262 -23.721 1.00 85.06 656 GLY A CA 1
ATOM 4972 C C . GLY A 1 656 ? 6.796 -20.466 -23.701 1.00 85.06 656 GLY A C 1
ATOM 4973 O O . GLY A 1 656 ? 6.199 -20.544 -24.771 1.00 85.06 656 GLY A O 1
ATOM 4974 N N . SER A 1 657 ? 6.147 -20.509 -22.528 1.00 87.62 657 SER A N 1
ATOM 4975 C CA . SER A 1 657 ? 4.681 -20.644 -22.417 1.00 87.62 657 SER A CA 1
ATOM 4976 C C . SER A 1 657 ? 3.898 -19.519 -23.097 1.00 87.62 657 SER A C 1
ATOM 4978 O O . SER A 1 657 ? 2.804 -19.756 -23.605 1.00 87.62 657 SER A O 1
ATOM 4980 N N . SER A 1 658 ? 4.479 -18.319 -23.198 1.00 84.31 658 SER A N 1
ATOM 4981 C CA . SER A 1 658 ? 3.958 -17.204 -24.003 1.00 84.31 658 SER A CA 1
ATOM 4982 C C . SER A 1 658 ? 3.751 -17.569 -25.480 1.00 84.31 658 SER A C 1
ATOM 4984 O O . SER A 1 658 ? 2.821 -17.065 -26.101 1.00 84.31 658 SER A O 1
ATOM 4986 N N . MET A 1 659 ? 4.559 -18.483 -26.030 1.00 85.88 659 MET A N 1
ATOM 4987 C CA . MET A 1 659 ? 4.467 -18.955 -27.418 1.00 85.88 659 MET A CA 1
ATOM 4988 C C . MET A 1 659 ? 3.566 -20.190 -27.590 1.00 85.88 659 MET A C 1
ATOM 4990 O O . MET A 1 659 ? 3.425 -20.704 -28.703 1.00 85.88 659 MET A O 1
ATOM 4994 N N . TRP A 1 660 ? 2.956 -20.713 -26.519 1.00 89.50 660 TRP A N 1
ATOM 4995 C CA . TRP A 1 660 ? 2.087 -21.885 -26.622 1.00 89.50 660 TRP A CA 1
ATOM 4996 C C . TRP A 1 660 ? 0.797 -21.549 -27.374 1.00 89.50 660 TRP A C 1
ATOM 4998 O O . TRP A 1 660 ? -0.005 -20.710 -26.952 1.00 89.50 660 TRP A O 1
ATOM 5008 N N . LYS A 1 661 ? 0.555 -22.260 -28.482 1.00 93.88 661 LYS A N 1
ATOM 5009 C CA . LYS A 1 661 ? -0.706 -22.175 -29.228 1.00 93.88 661 LYS A CA 1
ATOM 5010 C C . LYS A 1 661 ? -1.862 -22.535 -28.294 1.00 93.88 661 LYS A C 1
ATOM 5012 O O . LYS A 1 661 ? -1.920 -23.648 -27.782 1.00 93.88 661 LYS A O 1
ATOM 5017 N N . GLY A 1 662 ? -2.762 -21.580 -28.070 1.00 92.00 662 GLY A N 1
ATOM 5018 C CA . GLY A 1 662 ? -3.883 -21.742 -27.146 1.00 92.00 662 GLY A CA 1
ATOM 5019 C C . GLY A 1 662 ? -3.586 -21.424 -25.674 1.00 92.00 662 GLY A C 1
ATOM 5020 O O . GLY A 1 662 ? -4.453 -21.706 -24.858 1.00 92.00 662 GLY A O 1
ATOM 5021 N N . ARG A 1 663 ? -2.448 -20.800 -25.302 1.00 92.12 663 ARG A N 1
ATOM 5022 C CA . ARG A 1 663 ? -2.158 -20.382 -23.903 1.00 92.12 663 ARG A CA 1
ATOM 5023 C C . ARG A 1 663 ? -3.342 -19.659 -23.247 1.00 92.12 663 ARG A C 1
ATOM 5025 O O . ARG A 1 663 ? -3.703 -19.981 -22.122 1.00 92.12 663 ARG A O 1
ATOM 5032 N N . ARG A 1 664 ? -3.969 -18.710 -23.956 1.00 91.44 664 ARG A N 1
ATOM 5033 C CA . ARG A 1 664 ? -5.145 -17.966 -23.464 1.00 91.44 664 ARG A CA 1
ATOM 5034 C C . ARG A 1 664 ? -6.328 -18.898 -23.173 1.00 91.44 664 ARG A C 1
ATOM 5036 O O . ARG A 1 664 ? -6.922 -18.790 -22.111 1.00 91.44 664 ARG A O 1
ATOM 5043 N N . THR A 1 665 ? -6.608 -19.844 -24.069 1.00 95.69 665 THR A N 1
ATOM 5044 C CA . THR A 1 665 ? -7.634 -20.880 -23.876 1.00 95.69 665 THR A CA 1
ATOM 5045 C C . THR A 1 665 ? -7.295 -21.789 -22.696 1.00 95.69 665 THR A C 1
ATOM 5047 O O . THR A 1 665 ? -8.173 -22.065 -21.896 1.00 95.69 665 THR A O 1
ATOM 5050 N N . MET A 1 666 ? -6.030 -22.192 -22.523 1.00 96.38 666 MET A N 1
ATOM 5051 C CA . MET A 1 666 ? -5.596 -22.983 -21.363 1.00 96.38 666 MET A CA 1
ATOM 5052 C C . MET A 1 666 ? -5.806 -22.226 -20.047 1.00 96.38 666 MET A C 1
ATOM 5054 O O . MET A 1 666 ? -6.355 -22.797 -19.114 1.00 96.38 666 MET A O 1
ATOM 5058 N N . LEU A 1 667 ? -5.406 -20.950 -19.972 1.00 94.38 667 LEU A N 1
ATOM 5059 C CA . LEU A 1 667 ? -5.619 -20.114 -18.784 1.00 94.38 667 LEU A CA 1
ATOM 5060 C C . LEU A 1 667 ? -7.110 -19.935 -18.478 1.00 94.38 667 LEU A C 1
ATOM 5062 O O . LEU A 1 667 ? -7.500 -20.083 -17.326 1.00 94.38 667 LEU A O 1
ATOM 5066 N N . GLN A 1 668 ? -7.936 -19.698 -19.500 1.00 94.69 668 GLN A N 1
ATOM 5067 C CA . GLN A 1 668 ? -9.389 -19.619 -19.350 1.00 94.69 668 GLN A CA 1
ATOM 5068 C C . GLN A 1 668 ? -9.980 -20.946 -18.845 1.00 94.69 668 GLN A C 1
ATOM 5070 O O . GLN A 1 668 ? -10.729 -20.945 -17.875 1.00 94.69 668 GLN A O 1
ATOM 5075 N N . THR A 1 669 ? -9.609 -22.087 -19.438 1.00 96.06 669 THR A N 1
ATOM 5076 C CA . THR A 1 669 ? -10.055 -23.409 -18.968 1.00 96.06 669 THR A CA 1
ATOM 5077 C C . THR A 1 669 ? -9.624 -23.657 -17.523 1.00 96.06 669 THR A C 1
ATOM 5079 O O . THR A 1 669 ? -10.413 -24.159 -16.731 1.00 96.06 669 THR A O 1
ATOM 5082 N N . ILE A 1 670 ? -8.403 -23.266 -17.144 1.00 95.75 670 ILE A N 1
ATOM 5083 C CA . ILE A 1 670 ? -7.934 -23.372 -15.758 1.00 95.75 670 ILE A CA 1
ATOM 5084 C C . ILE A 1 670 ? -8.798 -22.505 -14.831 1.00 95.75 670 ILE A C 1
ATOM 5086 O O . ILE A 1 670 ? -9.278 -23.014 -13.822 1.00 95.75 670 ILE A O 1
ATOM 5090 N N . GLU A 1 671 ? -9.074 -21.249 -15.189 1.00 93.06 671 GLU A N 1
ATOM 5091 C CA . GLU A 1 671 ? -9.943 -20.347 -14.419 1.00 93.06 671 GLU A CA 1
ATOM 5092 C C . GLU A 1 671 ? -11.394 -20.857 -14.294 1.00 93.06 671 GLU A C 1
ATOM 5094 O O . GLU A 1 671 ? -12.048 -20.635 -13.273 1.00 93.06 671 GLU A O 1
ATOM 5099 N N . GLU A 1 672 ? -11.901 -21.555 -15.311 1.00 92.94 672 GLU A N 1
ATOM 5100 C CA . GLU A 1 672 ? -13.207 -22.225 -15.292 1.00 92.94 672 GLU A CA 1
ATOM 5101 C C . GLU A 1 672 ? -13.203 -23.493 -14.415 1.00 92.94 672 GLU A C 1
ATOM 5103 O O . GLU A 1 672 ? -14.221 -23.805 -13.799 1.00 92.94 672 GLU A O 1
ATOM 5108 N N . THR A 1 673 ? -12.071 -24.205 -14.314 1.00 91.31 673 THR A N 1
ATOM 5109 C CA . THR A 1 673 ? -11.927 -25.407 -13.462 1.00 91.31 673 THR A CA 1
ATOM 5110 C C . THR A 1 673 ? -11.567 -25.125 -12.003 1.00 91.31 673 THR A C 1
ATOM 5112 O O . THR A 1 673 ? -11.889 -25.945 -11.144 1.00 91.31 673 THR A O 1
ATOM 5115 N N . ILE A 1 674 ? -10.914 -23.996 -11.695 1.00 93.62 674 ILE A N 1
ATOM 5116 C CA . ILE A 1 674 ? -10.639 -23.594 -10.309 1.00 93.62 674 ILE A CA 1
ATOM 5117 C C . ILE A 1 674 ? -11.990 -23.365 -9.615 1.00 93.62 674 ILE A C 1
ATOM 5119 O O . ILE A 1 674 ? -12.754 -22.496 -10.048 1.00 93.62 674 ILE A O 1
ATOM 5123 N N . PRO A 1 675 ? -12.312 -24.102 -8.536 1.00 92.56 675 PRO A N 1
ATOM 5124 C CA . PRO A 1 675 ? -13.603 -23.968 -7.884 1.00 92.56 675 PRO A CA 1
ATOM 5125 C C . PRO A 1 675 ? -13.725 -22.574 -7.255 1.00 92.56 675 PRO A C 1
ATOM 5127 O O . PRO A 1 675 ? -12.886 -22.137 -6.466 1.00 92.56 675 PRO A O 1
ATOM 5130 N N . LYS A 1 676 ? -14.780 -21.848 -7.635 1.00 85.50 676 LYS A N 1
ATOM 5131 C CA . LYS A 1 676 ? -14.996 -20.455 -7.227 1.00 85.50 676 LYS A CA 1
ATOM 5132 C C . LYS A 1 676 ? -15.789 -20.394 -5.921 1.00 85.50 676 LYS A C 1
ATOM 5134 O O . LYS A 1 676 ? -17.010 -20.288 -5.948 1.00 85.50 676 LYS A O 1
ATOM 5139 N N . ASP A 1 677 ? -15.094 -20.403 -4.783 1.00 74.06 677 ASP A N 1
ATOM 5140 C CA . ASP A 1 677 ? -15.693 -20.048 -3.487 1.00 74.06 677 ASP A CA 1
ATOM 5141 C C . ASP A 1 677 ? -15.660 -18.524 -3.269 1.00 74.06 677 ASP A C 1
ATOM 5143 O O . ASP A 1 677 ? -14.821 -17.967 -2.557 1.00 74.06 677 ASP A O 1
ATOM 5147 N N . ARG A 1 678 ? -16.544 -17.820 -3.983 1.00 70.44 678 ARG A N 1
ATOM 5148 C CA . ARG A 1 678 ? -16.824 -16.395 -3.767 1.00 70.44 678 ARG A CA 1
ATOM 5149 C C . ARG A 1 678 ? -18.331 -16.220 -3.578 1.00 70.44 678 ARG A C 1
ATOM 5151 O O . ARG A 1 678 ? -19.045 -16.101 -4.570 1.00 70.44 678 ARG A O 1
ATOM 5158 N N . PRO A 1 679 ? -18.834 -16.208 -2.329 1.00 70.00 679 PRO A N 1
ATOM 5159 C CA . PRO A 1 679 ? -20.265 -16.064 -2.053 1.00 70.00 679 PRO A CA 1
ATOM 5160 C C . PRO A 1 679 ? -20.805 -14.644 -2.303 1.00 70.00 679 PRO A C 1
ATOM 5162 O O . PRO A 1 679 ? -22.008 -14.430 -2.175 1.00 70.00 679 PRO A O 1
ATOM 5165 N N . LEU A 1 680 ? -19.928 -13.686 -2.621 1.00 76.12 680 LEU A N 1
ATOM 5166 C CA . LEU A 1 680 ? -20.242 -12.302 -2.969 1.00 76.12 680 LEU A CA 1
ATOM 5167 C C . LEU A 1 680 ? -19.620 -11.965 -4.328 1.00 76.12 680 LEU A C 1
ATOM 5169 O O . LEU A 1 680 ? -18.543 -12.470 -4.667 1.00 76.12 680 LEU A O 1
ATOM 5173 N N . GLU A 1 681 ? -20.284 -11.092 -5.083 1.00 81.25 681 GLU A N 1
ATOM 5174 C CA . GLU A 1 681 ? -19.751 -10.553 -6.334 1.00 81.25 681 GLU A CA 1
ATOM 5175 C C . GLU A 1 681 ? -18.517 -9.671 -6.076 1.00 81.25 681 GLU A C 1
ATOM 5177 O O . GLU A 1 681 ? -18.293 -9.168 -4.972 1.00 81.25 681 GLU A O 1
ATOM 5182 N N . VAL A 1 682 ? -17.663 -9.525 -7.092 1.00 83.25 682 VAL A N 1
ATOM 5183 C CA . VAL A 1 682 ? -16.452 -8.704 -6.978 1.00 83.25 682 VAL A CA 1
ATOM 5184 C C . VAL A 1 682 ? -16.826 -7.248 -7.200 1.00 83.25 682 VAL A C 1
ATOM 5186 O O . VAL A 1 682 ? -17.137 -6.848 -8.317 1.00 83.25 682 VAL A O 1
ATOM 5189 N N . GLU A 1 683 ? -16.734 -6.454 -6.141 1.00 85.56 683 GLU A N 1
ATOM 5190 C CA . GLU A 1 683 ? -17.023 -5.026 -6.175 1.00 85.56 683 GLU A CA 1
ATOM 5191 C C . GLU A 1 683 ? -15.813 -4.180 -5.772 1.00 85.56 683 GLU A C 1
ATOM 5193 O O . GLU A 1 683 ? -14.934 -4.623 -5.031 1.00 85.56 683 GLU A O 1
ATOM 5198 N N . VAL A 1 684 ? -15.787 -2.927 -6.236 1.00 88.38 684 VAL A N 1
ATOM 5199 C CA . VAL A 1 684 ? -14.822 -1.928 -5.763 1.00 88.38 684 VAL A CA 1
ATOM 5200 C C . VAL A 1 684 ? -15.137 -1.583 -4.306 1.00 88.38 684 VAL A C 1
ATOM 5202 O O . VAL A 1 684 ? -16.249 -1.153 -3.981 1.00 88.38 684 VAL A O 1
ATOM 5205 N N . THR A 1 685 ? -14.144 -1.774 -3.439 1.00 90.31 685 THR A N 1
ATOM 5206 C CA . THR A 1 685 ? -14.229 -1.521 -1.999 1.00 90.31 685 THR A CA 1
ATOM 5207 C C . THR A 1 685 ? -14.281 -0.020 -1.702 1.00 90.31 685 THR A C 1
ATOM 5209 O O . THR A 1 685 ? -13.274 0.673 -1.835 1.00 90.31 685 THR A O 1
ATOM 5212 N N . ASP A 1 686 ? -15.427 0.478 -1.238 1.00 94.75 686 ASP A N 1
ATOM 5213 C CA . ASP A 1 686 ? -15.553 1.835 -0.687 1.00 94.75 686 ASP A CA 1
ATOM 5214 C C . ASP A 1 686 ? -14.864 1.874 0.688 1.00 94.75 686 ASP A C 1
ATOM 5216 O O . ASP A 1 686 ? -15.343 1.265 1.647 1.00 94.75 686 ASP A O 1
ATOM 5220 N N . THR A 1 687 ? -13.695 2.519 0.745 1.00 95.88 687 THR A N 1
ATOM 5221 C CA . THR A 1 687 ? -12.847 2.649 1.939 1.00 95.88 687 THR A CA 1
ATOM 5222 C C . THR A 1 687 ? -12.672 4.123 2.272 1.00 95.88 687 THR A C 1
ATOM 5224 O O . THR A 1 687 ? -12.121 4.877 1.471 1.00 95.88 687 THR A O 1
ATOM 5227 N N . ARG A 1 688 ? -13.092 4.528 3.471 1.00 97.25 688 ARG A N 1
ATOM 5228 C CA . ARG A 1 688 ? -13.113 5.922 3.924 1.00 97.25 688 ARG A CA 1
ATOM 5229 C C . ARG A 1 688 ? -12.260 6.064 5.187 1.00 97.25 688 ARG A C 1
ATOM 5231 O O . ARG A 1 688 ? -12.568 5.410 6.186 1.00 97.25 688 ARG A O 1
ATOM 5238 N N . PRO A 1 689 ? -11.170 6.847 5.184 1.00 97.06 689 PRO A N 1
ATOM 5239 C CA . PRO A 1 689 ? -10.349 7.016 6.376 1.00 97.06 689 PRO A CA 1
ATOM 5240 C C . PRO A 1 689 ? -11.087 7.894 7.396 1.00 97.06 689 PRO A C 1
ATOM 5242 O O . PRO A 1 689 ? -11.482 9.010 7.082 1.00 97.06 689 PRO A O 1
ATOM 5245 N N . LEU A 1 690 ? -11.235 7.407 8.629 1.00 97.25 690 LEU A N 1
ATOM 5246 C CA . LEU A 1 690 ? -11.743 8.193 9.765 1.00 97.25 690 LEU A CA 1
ATOM 5247 C C . LEU A 1 690 ? -10.618 9.013 10.436 1.00 97.25 690 LEU A C 1
ATOM 5249 O O . LEU A 1 690 ? -10.861 9.815 11.335 1.00 97.25 690 LEU A O 1
ATOM 5253 N N . GLY A 1 691 ? -9.374 8.793 10.000 1.00 95.12 691 GLY A N 1
ATOM 5254 C CA . GLY A 1 691 ? -8.185 9.492 10.466 1.00 95.12 691 GLY A CA 1
ATOM 5255 C C . GLY A 1 691 ? -7.443 8.750 11.575 1.00 95.12 691 GLY A C 1
ATOM 5256 O O . GLY A 1 691 ? -7.653 7.562 11.828 1.00 95.12 691 GLY A O 1
ATOM 5257 N N . VAL A 1 692 ? -6.533 9.474 12.224 1.00 96.06 692 VAL A N 1
ATOM 5258 C CA . VAL A 1 692 ? -5.704 8.959 13.316 1.00 96.06 692 VAL A CA 1
ATOM 5259 C C . VAL A 1 692 ? -6.324 9.335 14.663 1.00 96.06 692 VAL A C 1
ATOM 5261 O O . VAL A 1 692 ? -6.844 10.436 14.848 1.00 96.06 692 VAL A O 1
ATOM 5264 N N . ILE A 1 693 ? -6.263 8.394 15.597 1.00 96.50 693 ILE A N 1
ATOM 5265 C CA . ILE A 1 693 ? -6.724 8.492 16.981 1.00 96.50 693 ILE A CA 1
ATOM 5266 C C . ILE A 1 693 ? -5.496 8.430 17.899 1.00 96.50 693 ILE A C 1
ATOM 5268 O O . ILE A 1 693 ? -4.684 7.518 17.750 1.00 96.50 693 ILE A O 1
ATOM 5272 N N . ASP A 1 694 ? -5.342 9.353 18.853 1.00 96.19 694 ASP A N 1
ATOM 5273 C CA . ASP A 1 694 ? -4.174 9.411 19.761 1.00 96.19 694 ASP A CA 1
ATOM 5274 C C . ASP A 1 694 ? -4.311 8.429 20.943 1.00 96.19 694 ASP A C 1
ATOM 5276 O O . ASP A 1 694 ? -4.288 8.791 22.118 1.00 96.19 694 ASP A O 1
ATOM 5280 N N . VAL A 1 695 ? -4.530 7.152 20.612 1.00 95.94 695 VAL A N 1
ATOM 5281 C CA . VAL A 1 695 ? -4.768 6.063 21.567 1.00 95.94 695 VAL A CA 1
ATOM 5282 C C . VAL A 1 695 ? -3.941 4.834 21.191 1.00 95.94 695 VAL A C 1
ATOM 5284 O O . VAL A 1 695 ? -3.913 4.400 20.038 1.00 95.94 695 VAL A O 1
ATOM 5287 N N . ASN A 1 696 ? -3.323 4.215 22.200 1.00 93.81 696 ASN A N 1
ATOM 5288 C CA . ASN A 1 696 ? -2.500 3.011 22.069 1.00 93.81 696 ASN A CA 1
ATOM 5289 C C . ASN A 1 696 ? -3.345 1.717 22.074 1.00 93.81 696 ASN A C 1
ATOM 5291 O O . ASN A 1 696 ? -3.522 1.070 23.118 1.00 93.81 696 ASN A O 1
ATOM 5295 N N . SER A 1 697 ? -3.821 1.298 20.897 1.00 93.44 697 SER A N 1
ATOM 5296 C CA . SER A 1 697 ? -4.553 0.031 20.696 1.00 93.44 697 SER A CA 1
ATOM 5297 C C . SER A 1 697 ? -3.714 -1.238 20.951 1.00 93.44 697 SER A C 1
ATOM 5299 O O . SER A 1 697 ? -4.263 -2.338 21.072 1.00 93.44 697 SER A O 1
ATOM 5301 N N . GLY A 1 698 ? -2.401 -1.105 21.171 1.00 92.56 698 GLY A N 1
ATOM 5302 C CA . GLY A 1 698 ? -1.539 -2.169 21.697 1.00 92.56 698 GLY A CA 1
ATOM 5303 C C . GLY A 1 698 ? -1.912 -2.649 23.111 1.00 92.56 698 GLY A C 1
ATOM 5304 O O . GLY A 1 698 ? -1.420 -3.690 23.553 1.00 92.56 698 GLY A O 1
ATOM 5305 N N . SER A 1 699 ? -2.823 -1.961 23.813 1.00 95.69 699 SER A N 1
ATOM 5306 C CA . SER A 1 699 ? -3.337 -2.346 25.137 1.00 95.69 699 SER A CA 1
ATOM 5307 C C . SER A 1 699 ? -4.857 -2.565 25.159 1.00 95.69 699 SER A C 1
ATOM 5309 O O . SER A 1 699 ? -5.597 -1.866 24.475 1.00 95.69 699 SER A O 1
ATOM 5311 N N . LYS A 1 700 ? -5.353 -3.469 26.025 1.00 96.81 700 LYS A N 1
ATOM 5312 C CA . LYS A 1 700 ? -6.803 -3.689 26.253 1.00 96.81 700 LYS A CA 1
ATOM 5313 C C . LYS A 1 700 ? -7.575 -2.387 26.501 1.00 96.81 700 LYS A C 1
ATOM 5315 O O . LYS A 1 700 ? -8.621 -2.183 25.894 1.00 96.81 700 LYS A O 1
ATOM 5320 N N . LYS A 1 701 ? -7.045 -1.514 27.374 1.00 97.06 701 LYS A N 1
ATOM 5321 C CA . LYS A 1 701 ? -7.640 -0.202 27.678 1.00 97.06 701 LYS A CA 1
ATOM 5322 C C . LYS A 1 701 ? -7.724 0.649 26.411 1.00 97.06 701 LYS A C 1
ATOM 5324 O O . LYS A 1 701 ? -8.795 1.154 26.105 1.00 97.06 701 LYS A O 1
ATOM 5329 N N . GLY A 1 702 ? -6.630 0.738 25.658 1.00 96.38 702 GLY A N 1
ATOM 5330 C CA . GLY A 1 702 ? -6.581 1.537 24.442 1.00 96.38 702 GLY A CA 1
ATOM 5331 C C . GLY A 1 702 ? -7.503 1.040 23.328 1.00 96.38 702 GLY A C 1
ATOM 5332 O O . GLY A 1 702 ? -8.036 1.868 22.605 1.00 96.38 702 GLY A O 1
ATOM 5333 N N . VAL A 1 703 ? -7.793 -0.264 23.201 1.00 97.44 703 VAL A N 1
ATOM 5334 C CA . VAL A 1 703 ? -8.821 -0.687 22.222 1.00 97.44 703 VAL A CA 1
ATOM 5335 C C . VAL A 1 703 ? -10.232 -0.278 22.660 1.00 97.44 703 VAL A C 1
ATOM 5337 O O . VAL A 1 703 ? -11.033 0.110 21.818 1.00 97.44 703 VAL A O 1
ATOM 5340 N N . ILE A 1 704 ? -10.542 -0.308 23.963 1.00 97.62 704 ILE A N 1
ATOM 5341 C CA . ILE A 1 704 ? -11.822 0.209 24.490 1.00 97.62 704 ILE A CA 1
ATOM 5342 C C . ILE A 1 704 ? -11.931 1.722 24.239 1.00 97.62 704 ILE A C 1
ATOM 5344 O O . ILE A 1 704 ? -12.967 2.207 23.796 1.00 97.62 704 ILE A O 1
ATOM 5348 N N . GLU A 1 705 ? -10.855 2.456 24.513 1.00 97.88 705 GLU A N 1
ATOM 5349 C CA . GLU A 1 705 ? -10.762 3.911 24.370 1.00 97.88 705 GLU A CA 1
ATOM 5350 C C . GLU A 1 705 ? -10.840 4.339 22.892 1.00 97.88 705 GLU A C 1
ATOM 5352 O O . GLU A 1 705 ? -11.617 5.230 22.564 1.00 97.88 705 GLU A O 1
ATOM 5357 N N . ALA A 1 706 ? -10.185 3.612 21.979 1.00 97.50 706 ALA A N 1
ATOM 5358 C CA . ALA A 1 706 ? -10.318 3.819 20.537 1.00 97.50 706 ALA A CA 1
ATOM 5359 C C . ALA A 1 706 ? -11.743 3.532 20.028 1.00 97.50 706 ALA A C 1
ATOM 5361 O O . ALA A 1 706 ? -12.283 4.326 19.264 1.00 97.50 706 ALA A O 1
ATOM 5362 N N . LEU A 1 707 ? -12.394 2.443 20.468 1.00 97.50 707 LEU A N 1
ATOM 5363 C CA . LEU A 1 707 ? -13.799 2.170 20.117 1.00 97.50 707 LEU A CA 1
ATOM 5364 C C . LEU A 1 707 ? -14.745 3.270 20.612 1.00 97.50 707 LEU A C 1
ATOM 5366 O O . LEU A 1 707 ? -15.680 3.639 19.901 1.00 97.50 707 LEU A O 1
ATOM 5370 N N . LYS A 1 708 ? -14.496 3.797 21.817 1.00 97.12 708 LYS A N 1
ATOM 5371 C CA . LYS A 1 708 ? -15.256 4.914 22.376 1.00 97.12 708 LYS A CA 1
ATOM 5372 C C . LYS A 1 708 ? -15.074 6.178 21.531 1.00 97.12 708 LYS A C 1
ATOM 5374 O O . LYS A 1 708 ? -16.070 6.762 21.123 1.00 97.12 708 LYS A O 1
ATOM 5379 N N . GLU A 1 709 ? -13.840 6.554 21.199 1.00 97.62 709 GLU A N 1
ATOM 5380 C CA . GLU A 1 709 ? -13.575 7.741 20.374 1.00 97.62 709 GLU A CA 1
ATOM 5381 C C . GLU A 1 709 ? -14.164 7.607 18.956 1.00 97.62 709 GLU A C 1
ATOM 5383 O O . GLU A 1 709 ? -14.667 8.583 18.406 1.00 97.62 709 GLU A O 1
ATOM 5388 N N . ILE A 1 710 ? -14.183 6.403 18.373 1.00 97.62 710 ILE A N 1
ATOM 5389 C CA . ILE A 1 710 ? -14.858 6.136 17.090 1.00 97.62 710 ILE A CA 1
ATOM 5390 C C . ILE A 1 710 ? -16.372 6.350 17.209 1.00 97.62 710 ILE A C 1
ATOM 5392 O O . ILE A 1 710 ? -16.967 7.000 16.347 1.00 97.62 710 ILE A O 1
ATOM 5396 N N . GLN A 1 711 ? -16.998 5.844 18.276 1.00 97.00 711 GLN A N 1
ATOM 5397 C CA . GLN A 1 711 ? -18.425 6.050 18.525 1.00 97.00 711 GLN A CA 1
ATOM 5398 C C . GLN A 1 711 ? -18.740 7.537 18.766 1.00 97.00 711 GLN A C 1
ATOM 5400 O O . GLN A 1 711 ? -19.689 8.050 18.174 1.00 97.00 711 GLN A O 1
ATOM 5405 N N . GLU A 1 712 ? -17.921 8.257 19.535 1.00 97.06 712 GLU A N 1
ATOM 5406 C CA . GLU A 1 712 ? -18.063 9.704 19.754 1.00 97.06 712 GLU A CA 1
ATOM 5407 C C . GLU A 1 712 ? -17.897 10.501 18.445 1.00 97.06 712 GLU A C 1
ATOM 5409 O O . GLU A 1 712 ? -18.777 11.292 18.099 1.00 97.06 712 GLU A O 1
ATOM 5414 N N . LYS A 1 713 ? -16.847 10.231 17.653 1.00 96.50 713 LYS A N 1
ATOM 5415 C CA . LYS A 1 713 ? -16.618 10.848 16.329 1.00 96.50 713 LYS A CA 1
ATOM 5416 C C . LYS A 1 713 ? -17.738 10.555 15.334 1.00 96.50 713 LYS A C 1
ATOM 5418 O O . LYS A 1 713 ? -18.087 11.424 14.540 1.00 96.50 713 LYS A O 1
ATOM 5423 N N . SER A 1 714 ? -18.351 9.370 15.390 1.00 96.12 714 SER A N 1
ATOM 5424 C CA . SER A 1 714 ? -19.511 9.043 14.550 1.00 96.12 714 SER A CA 1
ATOM 5425 C C . SER A 1 714 ? -20.735 9.918 14.853 1.00 96.12 714 SER A C 1
ATOM 5427 O O . SER A 1 714 ? -21.635 10.030 14.020 1.00 96.12 714 SER A O 1
ATOM 5429 N N . THR A 1 715 ? -20.798 10.549 16.034 1.00 96.12 715 THR A N 1
ATOM 5430 C CA . THR A 1 715 ? -21.959 11.270 16.596 1.00 96.12 715 THR A CA 1
ATOM 5431 C C . THR A 1 715 ? -23.244 10.432 16.718 1.00 96.12 715 THR A C 1
ATOM 5433 O O . THR A 1 715 ? -24.306 10.971 17.023 1.00 96.12 715 THR A O 1
ATOM 5436 N N . VAL A 1 716 ? -23.164 9.112 16.512 1.00 95.38 716 VAL A N 1
ATOM 5437 C CA . VAL A 1 716 ? -24.263 8.165 16.735 1.00 95.38 716 VAL A CA 1
ATOM 5438 C C . VAL A 1 716 ? -24.399 7.925 18.246 1.00 95.38 716 VAL A C 1
ATOM 5440 O O . VAL A 1 716 ? -23.405 7.555 18.878 1.00 95.38 716 VAL A O 1
ATOM 5443 N N . PRO A 1 717 ? -25.586 8.103 18.861 1.00 96.19 717 PRO A N 1
ATOM 5444 C CA . PRO A 1 717 ? -25.778 7.864 20.292 1.00 96.19 717 PRO A CA 1
ATOM 5445 C C . PRO A 1 717 ? -25.397 6.438 20.708 1.00 96.19 717 PRO A C 1
ATOM 5447 O O . PRO A 1 717 ? -25.662 5.488 19.977 1.00 96.19 717 PRO A O 1
ATOM 5450 N N . GLN A 1 718 ? -24.847 6.262 21.914 1.00 94.44 718 GLN A N 1
ATOM 5451 C CA . GLN A 1 718 ? -24.401 4.959 22.439 1.00 94.44 718 GLN A CA 1
ATOM 5452 C C . GLN A 1 718 ? -25.494 3.871 22.381 1.00 94.44 718 GLN A C 1
ATOM 5454 O O . GLN A 1 718 ? -25.220 2.709 22.071 1.00 94.44 718 GLN A O 1
ATOM 5459 N N . GLU A 1 719 ? -26.752 4.244 22.632 1.00 91.69 719 GLU A N 1
ATOM 5460 C CA . GLU A 1 719 ? -27.903 3.353 22.465 1.00 91.69 719 GLU A CA 1
ATOM 5461 C C . GLU A 1 719 ? -28.116 2.911 21.014 1.00 91.69 719 GLU A C 1
ATOM 5463 O O . GLU A 1 719 ? -28.373 1.739 20.767 1.00 91.69 719 GLU A O 1
ATOM 5468 N N . GLU A 1 720 ? -28.032 3.825 20.048 1.00 92.44 720 GLU A N 1
ATOM 5469 C CA . GLU A 1 720 ? -28.197 3.494 18.631 1.00 92.44 720 GLU A CA 1
ATOM 5470 C C . GLU A 1 720 ? -27.003 2.674 18.130 1.00 92.44 720 GLU A C 1
ATOM 5472 O O . GLU A 1 720 ? -27.192 1.664 17.461 1.00 92.44 720 GLU A O 1
ATOM 5477 N N . TRP A 1 721 ? -25.783 3.038 18.532 1.00 92.88 721 TRP A N 1
ATOM 5478 C CA . TRP A 1 721 ? -24.561 2.307 18.204 1.00 92.88 721 TRP A CA 1
ATOM 5479 C C . TRP A 1 721 ? -24.606 0.852 18.689 1.00 92.88 721 TRP A C 1
ATOM 5481 O O . TRP A 1 721 ? -24.233 -0.054 17.948 1.00 92.88 721 TRP A O 1
ATOM 5491 N N . SER A 1 722 ? -25.100 0.618 19.909 1.00 88.50 722 SER A N 1
ATOM 5492 C CA . SER A 1 722 ? -25.234 -0.730 20.481 1.00 88.50 722 SER A CA 1
ATOM 5493 C C . SER A 1 722 ? -26.457 -1.513 19.988 1.00 88.50 722 SER A C 1
ATOM 5495 O O . SER A 1 722 ? -26.437 -2.736 20.072 1.00 88.50 722 SER A O 1
ATOM 5497 N N . LYS A 1 723 ? -27.499 -0.846 19.469 1.00 85.94 723 LYS A N 1
ATOM 5498 C CA . LYS A 1 723 ? -28.663 -1.486 18.816 1.00 85.94 723 LYS A CA 1
ATOM 5499 C C . LYS A 1 723 ? -28.433 -1.764 17.326 1.00 85.94 723 LYS A C 1
ATOM 5501 O O . LYS A 1 723 ? -29.099 -2.635 16.769 1.00 85.94 723 LYS A O 1
ATOM 5506 N N . LYS A 1 724 ? -27.530 -1.018 16.681 1.00 78.56 724 LYS A N 1
ATOM 5507 C CA . LYS A 1 724 ? -27.070 -1.262 15.309 1.00 78.56 724 LYS A CA 1
ATOM 5508 C C . LYS A 1 724 ? -26.398 -2.634 15.193 1.00 78.56 724 LYS A C 1
ATOM 5510 O O . LYS A 1 724 ? -26.094 -3.306 16.180 1.00 78.56 724 LYS A O 1
ATOM 5515 N N . SER A 1 725 ? -26.221 -3.052 13.946 1.00 78.12 725 SER A N 1
ATOM 5516 C CA . SER A 1 725 ? -25.684 -4.355 13.571 1.00 78.12 725 SER A CA 1
ATOM 5517 C C . SER A 1 725 ? -24.343 -4.686 14.229 1.00 78.12 725 SER A C 1
ATOM 5519 O O . SER A 1 725 ? -23.611 -3.778 14.618 1.00 78.12 725 SER A O 1
ATOM 5521 N N . PRO A 1 726 ? -23.972 -5.980 14.331 1.00 87.75 726 PRO A N 1
ATOM 5522 C CA . PRO A 1 726 ? -22.646 -6.368 14.786 1.00 87.75 726 PRO A CA 1
ATOM 5523 C C . PRO A 1 726 ? -21.554 -5.650 13.982 1.00 87.75 726 PRO A C 1
ATOM 5525 O O . PRO A 1 726 ? -21.364 -5.909 12.793 1.00 87.75 726 PRO A O 1
ATOM 5528 N N . HIS A 1 727 ? -20.831 -4.750 14.644 1.00 93.38 727 HIS A N 1
ATOM 5529 C CA . HIS A 1 727 ? -19.781 -3.936 14.047 1.00 93.38 727 HIS A CA 1
ATOM 5530 C C . HIS A 1 727 ? -18.567 -4.823 13.816 1.00 93.38 727 HIS A C 1
ATOM 5532 O O . HIS A 1 727 ? -17.939 -5.292 14.772 1.00 93.38 727 HIS A O 1
ATOM 5538 N N . VAL A 1 728 ? -18.236 -5.077 12.553 1.00 94.81 728 VAL A N 1
ATOM 5539 C CA . VAL A 1 728 ? -17.067 -5.885 12.205 1.00 94.81 728 VAL A CA 1
ATOM 5540 C C . VAL A 1 728 ? -15.820 -5.043 12.441 1.00 94.81 728 VAL A C 1
ATOM 5542 O O . VAL A 1 728 ? -15.580 -4.081 11.715 1.00 94.81 728 VAL A O 1
ATOM 5545 N N . ILE A 1 729 ? -15.008 -5.399 13.434 1.00 96.38 729 ILE A N 1
ATOM 5546 C CA . ILE A 1 729 ? -13.760 -4.691 13.730 1.00 96.38 729 ILE A CA 1
ATOM 5547 C C . ILE A 1 729 ? -12.588 -5.562 13.292 1.00 96.38 729 ILE A C 1
ATOM 5549 O O . ILE A 1 729 ? -12.369 -6.654 13.819 1.00 96.38 729 ILE A O 1
ATOM 5553 N N . GLN A 1 730 ? -11.835 -5.081 12.311 1.00 96.19 730 GLN A N 1
ATOM 5554 C CA . GLN A 1 730 ? -10.651 -5.738 11.791 1.00 96.19 730 GLN A CA 1
ATOM 5555 C C . GLN A 1 730 ? -9.388 -5.092 12.362 1.00 96.19 730 GLN A C 1
ATOM 5557 O O . GLN A 1 730 ? -9.281 -3.874 12.427 1.00 96.19 730 GLN A O 1
ATOM 5562 N N . GLY A 1 731 ? -8.407 -5.902 12.746 1.00 94.75 731 GLY A N 1
ATOM 5563 C CA . GLY A 1 731 ? -7.111 -5.399 13.197 1.00 94.75 731 GLY A CA 1
ATOM 5564 C C . GLY A 1 731 ? -6.057 -6.491 13.265 1.00 94.75 731 GLY A C 1
ATOM 5565 O O . GLY A 1 731 ? -6.316 -7.648 12.909 1.00 94.75 731 GLY A O 1
ATOM 5566 N N . ASP A 1 732 ? -4.857 -6.136 13.710 1.00 92.31 732 ASP A N 1
ATOM 5567 C CA . ASP A 1 732 ? -3.780 -7.103 13.894 1.00 92.31 732 ASP A CA 1
ATOM 5568 C C . ASP A 1 732 ? -4.134 -8.170 14.958 1.00 92.31 732 ASP A C 1
ATOM 5570 O O . ASP A 1 732 ? -5.168 -8.126 15.637 1.00 92.31 732 ASP A O 1
ATOM 5574 N N . TRP A 1 733 ? -3.287 -9.195 15.092 1.00 90.00 733 TRP A N 1
ATOM 5575 C CA . TRP A 1 733 ? -3.552 -10.259 16.062 1.00 90.00 733 TRP A CA 1
ATOM 5576 C C . TRP A 1 733 ? -3.534 -9.746 17.509 1.00 90.00 733 TRP A C 1
ATOM 5578 O O . TRP A 1 733 ? -4.307 -10.249 18.328 1.00 90.00 733 TRP A O 1
ATOM 5588 N N . LEU A 1 734 ? -2.698 -8.751 17.831 1.00 92.06 734 LEU A N 1
ATOM 5589 C CA . LEU A 1 734 ? -2.643 -8.165 19.167 1.00 92.06 734 LEU A CA 1
ATOM 5590 C C . LEU A 1 734 ? -3.917 -7.367 19.481 1.00 92.06 734 LEU A C 1
ATOM 5592 O O . LEU A 1 734 ? -4.513 -7.611 20.529 1.00 92.06 734 LEU A O 1
ATOM 5596 N N . THR A 1 735 ? -4.393 -6.511 18.573 1.00 94.56 735 THR A N 1
ATOM 5597 C CA . THR A 1 735 ? -5.671 -5.792 18.682 1.00 94.56 735 THR A CA 1
ATOM 5598 C C . THR A 1 735 ? -6.819 -6.776 18.899 1.00 94.56 735 THR A C 1
ATOM 5600 O O . THR A 1 735 ? -7.532 -6.677 19.895 1.00 94.56 735 THR A O 1
ATOM 5603 N N . VAL A 1 736 ? -6.954 -7.800 18.049 1.00 94.75 736 VAL A N 1
ATOM 5604 C CA . VAL A 1 736 ? -8.007 -8.828 18.174 1.00 94.75 736 VAL A CA 1
ATOM 5605 C C . VAL A 1 736 ? -7.909 -9.607 19.495 1.00 94.75 736 VAL A C 1
ATOM 5607 O O . VAL A 1 736 ? -8.926 -9.907 20.128 1.00 94.75 736 VAL A O 1
ATOM 5610 N N . SER A 1 737 ? -6.695 -9.923 19.952 1.00 95.19 737 SER A N 1
ATOM 5611 C CA . SER A 1 737 ? -6.460 -10.572 21.247 1.00 95.19 737 SER A CA 1
ATOM 5612 C C . SER A 1 737 ? -6.865 -9.668 22.421 1.00 95.19 737 SER A C 1
ATOM 5614 O O . SER A 1 737 ? -7.564 -10.117 23.336 1.00 95.19 737 SER A O 1
ATOM 5616 N N . ASN A 1 738 ? -6.511 -8.381 22.355 1.00 96.75 738 ASN A N 1
ATOM 5617 C CA . ASN A 1 738 ? -6.870 -7.355 23.331 1.00 96.75 738 ASN A CA 1
ATOM 5618 C C . ASN A 1 738 ? -8.389 -7.144 23.405 1.00 96.75 738 ASN A C 1
ATOM 5620 O O . ASN A 1 738 ? -8.928 -7.108 24.508 1.00 96.75 738 ASN A O 1
ATOM 5624 N N . MET A 1 739 ? -9.097 -7.094 22.270 1.00 96.50 739 MET A N 1
ATOM 5625 C CA . MET A 1 739 ? -10.567 -7.006 22.230 1.00 96.50 739 MET A CA 1
ATOM 5626 C C . MET A 1 739 ? -11.230 -8.216 22.892 1.00 96.50 739 MET A C 1
ATOM 5628 O O . MET A 1 739 ? -12.125 -8.068 23.723 1.00 96.50 739 MET A O 1
ATOM 5632 N N . ARG A 1 740 ? -10.751 -9.429 22.585 1.00 95.31 740 ARG A N 1
ATOM 5633 C CA . ARG A 1 740 ? -11.242 -10.668 23.211 1.00 95.31 740 ARG A CA 1
ATOM 5634 C C . ARG A 1 740 ? -10.972 -10.715 24.708 1.00 95.31 740 ARG A C 1
ATOM 5636 O O . ARG A 1 740 ? -11.778 -11.276 25.445 1.00 95.31 740 ARG A O 1
ATOM 5643 N N . ALA A 1 741 ? -9.842 -10.178 25.160 1.00 96.69 741 ALA A N 1
ATOM 5644 C CA . ALA A 1 741 ? -9.532 -10.077 26.580 1.00 96.69 741 ALA A CA 1
ATOM 5645 C C . ALA A 1 741 ? -10.421 -9.038 27.277 1.00 96.69 741 ALA A C 1
ATOM 5647 O O . ALA A 1 741 ? -11.032 -9.372 28.287 1.00 96.69 741 ALA A O 1
ATOM 5648 N N . ALA A 1 742 ? -10.591 -7.852 26.684 1.00 97.12 742 ALA A N 1
ATOM 5649 C CA . ALA A 1 742 ? -11.501 -6.819 27.173 1.00 97.12 742 ALA A CA 1
ATOM 5650 C C . ALA A 1 742 ? -12.942 -7.341 27.314 1.00 97.12 742 ALA A C 1
ATOM 5652 O O . ALA A 1 742 ? -13.517 -7.214 28.388 1.00 97.12 742 ALA A O 1
ATOM 5653 N N . ARG A 1 743 ? -13.494 -8.023 26.296 1.00 95.44 743 ARG A N 1
ATOM 5654 C CA . ARG A 1 743 ? -14.836 -8.641 26.368 1.00 95.44 743 ARG A CA 1
ATOM 5655 C C . ARG A 1 743 ? -14.960 -9.700 27.473 1.00 95.44 743 ARG A C 1
ATOM 5657 O O . ARG A 1 743 ? -16.029 -9.851 28.050 1.00 95.44 743 ARG A O 1
ATOM 5664 N N . ARG A 1 744 ? -13.902 -10.474 27.753 1.00 95.12 744 ARG A N 1
ATOM 5665 C CA . ARG A 1 744 ? -13.923 -11.482 28.834 1.00 95.12 744 ARG A CA 1
ATOM 5666 C C . ARG A 1 744 ? -13.882 -10.853 30.221 1.00 95.12 744 ARG A C 1
ATOM 5668 O O . ARG A 1 744 ? -14.522 -11.372 31.121 1.00 95.12 744 ARG A O 1
ATOM 5675 N N . GLU A 1 745 ? -13.108 -9.788 30.387 1.00 96.88 745 GLU A N 1
ATOM 5676 C CA . GLU A 1 745 ? -12.975 -9.068 31.662 1.00 96.88 745 GLU A CA 1
ATOM 5677 C C . GLU A 1 745 ? -14.210 -8.217 31.973 1.00 96.88 745 GLU A C 1
ATOM 5679 O O . GLU A 1 745 ? -14.503 -7.973 33.134 1.00 96.88 745 GLU A O 1
ATOM 5684 N N . ARG A 1 746 ? -14.949 -7.828 30.932 1.00 95.94 746 ARG A N 1
ATOM 5685 C CA . ARG A 1 746 ? -16.203 -7.073 30.976 1.00 95.94 746 ARG A CA 1
ATOM 5686 C C . ARG A 1 746 ? -17.422 -7.971 30.767 1.00 95.94 746 ARG A C 1
ATOM 5688 O O . ARG A 1 746 ? -18.386 -7.560 30.139 1.00 95.94 746 ARG A O 1
ATOM 5695 N N . VAL A 1 747 ? -17.375 -9.238 31.185 1.00 94.38 747 VAL A N 1
ATOM 5696 C CA . VAL A 1 747 ? -18.519 -10.153 30.993 1.00 94.38 747 VAL A CA 1
ATOM 5697 C C . VAL A 1 747 ? -19.691 -9.819 31.923 1.00 94.38 747 VAL A C 1
ATOM 5699 O O . VAL A 1 747 ? -20.838 -10.049 31.545 1.00 94.38 747 VAL A O 1
ATOM 5702 N N . ASP A 1 748 ? -19.393 -9.214 33.074 1.00 95.44 748 ASP A N 1
ATOM 5703 C CA . ASP A 1 748 ? -20.351 -8.859 34.124 1.00 95.44 748 ASP A CA 1
ATOM 5704 C C . ASP A 1 748 ? -20.778 -7.371 34.089 1.00 95.44 748 ASP A C 1
ATOM 5706 O O . ASP A 1 748 ? -21.578 -6.946 34.922 1.00 95.44 748 ASP A O 1
ATOM 5710 N N . ASP A 1 749 ? -20.286 -6.572 33.126 1.00 95.88 749 ASP A N 1
ATOM 5711 C CA . ASP A 1 749 ? -20.692 -5.164 32.975 1.00 95.88 749 ASP A CA 1
ATOM 5712 C C . ASP A 1 749 ? -22.194 -5.053 32.626 1.00 95.88 749 ASP A C 1
ATOM 5714 O O . ASP A 1 749 ? -22.792 -5.943 32.008 1.00 95.88 749 ASP A O 1
ATOM 5718 N N . VAL A 1 750 ? -22.826 -3.934 32.991 1.00 92.62 750 VAL A N 1
ATOM 5719 C CA . VAL A 1 750 ? -24.294 -3.827 33.073 1.00 92.62 750 VAL A CA 1
ATOM 5720 C C . VAL A 1 750 ? -24.963 -3.900 31.698 1.00 92.62 750 VAL A C 1
ATOM 5722 O O . VAL A 1 750 ? -25.987 -4.570 31.531 1.00 92.62 750 VAL A O 1
ATOM 5725 N N . ASN A 1 751 ? -24.393 -3.245 30.683 1.00 91.12 751 ASN A N 1
ATOM 5726 C CA . ASN A 1 751 ? -25.003 -3.129 29.354 1.00 91.12 751 ASN A CA 1
ATOM 5727 C C . ASN A 1 751 ? -24.134 -3.696 28.215 1.00 91.12 751 ASN A C 1
ATOM 5729 O O . ASN A 1 751 ? -22.916 -3.810 28.312 1.00 91.12 751 ASN A O 1
ATOM 5733 N N . ALA A 1 752 ? -24.779 -4.040 27.095 1.00 89.38 752 ALA A N 1
ATOM 5734 C CA . ALA A 1 752 ? -24.132 -4.668 25.937 1.00 89.38 752 ALA A CA 1
ATOM 5735 C C . ALA A 1 752 ? -23.028 -3.804 25.287 1.00 89.38 752 ALA A C 1
ATOM 5737 O O . ALA A 1 752 ? -22.125 -4.339 24.636 1.00 89.38 752 ALA A O 1
ATOM 5738 N N . MET A 1 753 ? -23.077 -2.476 25.472 1.00 93.19 753 MET A N 1
ATOM 5739 C CA . MET A 1 753 ? -22.015 -1.571 25.029 1.00 93.19 753 MET A CA 1
ATOM 5740 C C . MET A 1 753 ? -20.756 -1.760 25.880 1.00 93.19 753 MET A C 1
ATOM 5742 O O . MET A 1 753 ? -19.684 -2.003 25.332 1.00 93.19 753 MET A O 1
ATOM 5746 N N . GLU A 1 754 ? -20.882 -1.698 27.206 1.00 93.88 754 GLU A N 1
ATOM 5747 C CA . GLU A 1 754 ? -19.772 -1.925 28.138 1.00 93.88 754 GLU A CA 1
ATOM 5748 C C . GLU A 1 754 ? -19.177 -3.325 27.967 1.00 93.88 754 GLU A C 1
ATOM 5750 O O . GLU A 1 754 ? -17.963 -3.458 27.832 1.00 93.88 754 GLU A O 1
ATOM 5755 N N . ARG A 1 755 ? -20.022 -4.353 27.810 1.00 95.19 755 ARG A N 1
ATOM 5756 C CA . ARG A 1 755 ? -19.589 -5.732 27.526 1.00 95.19 755 ARG A CA 1
ATOM 5757 C C . ARG A 1 755 ? -18.952 -5.934 26.138 1.00 95.19 755 ARG A C 1
ATOM 5759 O O . ARG A 1 755 ? -18.524 -7.044 25.828 1.00 95.19 755 ARG A O 1
ATOM 5766 N N . LEU A 1 756 ? -18.880 -4.909 25.279 1.00 95.94 756 LEU A N 1
ATOM 5767 C CA . LEU A 1 756 ? -18.375 -4.982 23.893 1.00 95.94 756 LEU A CA 1
ATOM 5768 C C . LEU A 1 756 ? -19.037 -6.099 23.057 1.00 95.94 756 LEU A C 1
ATOM 5770 O O . LEU A 1 756 ? -18.384 -6.787 22.260 1.00 95.94 756 LEU A O 1
ATOM 5774 N N . GLU A 1 757 ? -20.336 -6.314 23.263 1.00 93.75 757 GLU A N 1
ATOM 5775 C CA . GLU A 1 757 ? -21.117 -7.380 22.619 1.00 93.75 757 GLU A CA 1
ATOM 5776 C C . GLU A 1 757 ? -21.441 -7.073 21.153 1.00 93.75 757 GLU A C 1
ATOM 5778 O O . GLU A 1 757 ? -21.479 -7.982 20.319 1.00 93.75 757 GLU A O 1
ATOM 5783 N N . TYR A 1 758 ? -21.574 -5.784 20.836 1.00 94.06 758 TYR A N 1
ATOM 5784 C CA . TYR A 1 758 ? -21.788 -5.262 19.487 1.00 94.06 758 TYR A CA 1
ATOM 5785 C C . TYR A 1 758 ? -20.598 -5.502 18.541 1.00 94.06 758 TYR A C 1
ATOM 5787 O O . TYR A 1 758 ? -20.778 -5.494 17.330 1.00 94.06 758 TYR A O 1
ATOM 5795 N N . VAL A 1 759 ? -19.387 -5.744 19.053 1.00 95.12 759 VAL A N 1
ATOM 5796 C CA . VAL A 1 759 ? -18.181 -5.979 18.236 1.00 95.12 759 VAL A CA 1
ATOM 5797 C C . VAL A 1 759 ? -18.145 -7.417 17.703 1.00 95.12 759 VAL A C 1
ATOM 5799 O O . VAL A 1 759 ? -18.378 -8.364 18.455 1.00 95.12 759 VAL A O 1
ATOM 5802 N N . GLU A 1 760 ? -17.780 -7.612 16.434 1.00 93.94 760 GLU A N 1
ATOM 5803 C CA . GLU A 1 760 ? -17.266 -8.885 15.902 1.00 93.94 760 GLU A CA 1
ATOM 5804 C C . GLU A 1 760 ? -15.821 -8.700 15.425 1.00 93.94 760 GLU A C 1
ATOM 5806 O O . GLU A 1 760 ? -15.565 -8.056 14.410 1.00 93.94 760 GLU A O 1
ATOM 5811 N N . GLU A 1 761 ? -14.862 -9.240 16.175 1.00 94.44 761 GLU A N 1
ATOM 5812 C CA . GLU A 1 761 ? -13.440 -9.026 15.917 1.00 94.44 761 GLU A CA 1
ATOM 5813 C C . GLU A 1 761 ? -12.837 -10.047 14.934 1.00 94.44 761 GLU A C 1
ATOM 5815 O O . GLU A 1 761 ? -12.817 -11.261 15.181 1.00 94.44 761 GLU A O 1
ATOM 5820 N N . ILE A 1 762 ? -12.282 -9.539 13.830 1.00 93.62 762 ILE A N 1
ATOM 5821 C CA . ILE A 1 762 ? -11.687 -10.322 12.741 1.00 93.62 762 ILE A CA 1
ATOM 5822 C C . ILE A 1 762 ? -10.200 -9.981 12.609 1.00 93.62 762 ILE A C 1
ATOM 5824 O O . ILE A 1 762 ? -9.802 -8.820 12.584 1.00 93.62 762 ILE A O 1
ATOM 5828 N N . SER A 1 763 ? -9.342 -10.994 12.480 1.00 91.75 763 SER A N 1
ATOM 5829 C CA . SER A 1 763 ? -7.925 -10.749 12.196 1.00 91.75 763 SER A CA 1
ATOM 5830 C C . SER A 1 763 ? -7.724 -10.256 10.765 1.00 91.75 763 SER A C 1
ATOM 5832 O O . SER A 1 763 ? -8.189 -10.860 9.799 1.00 91.75 763 SER A O 1
ATOM 5834 N N . ALA A 1 764 ? -6.978 -9.168 10.644 1.00 89.44 764 ALA A N 1
ATOM 5835 C CA . ALA A 1 764 ? -6.545 -8.560 9.403 1.00 89.44 764 ALA A CA 1
ATOM 5836 C C . ALA A 1 764 ? -5.856 -9.555 8.455 1.00 89.44 764 ALA A C 1
ATOM 5838 O O . ALA A 1 764 ? -4.841 -10.177 8.790 1.00 89.44 764 ALA A O 1
ATOM 5839 N N . LEU A 1 765 ? -6.372 -9.663 7.225 1.00 85.00 765 LEU A N 1
ATOM 5840 C CA . LEU A 1 765 ? -5.860 -10.606 6.222 1.00 85.00 765 LEU A CA 1
ATOM 5841 C C . LEU A 1 765 ? -4.400 -10.319 5.825 1.00 85.00 765 LEU A C 1
ATOM 5843 O O . LEU A 1 765 ? -3.662 -11.245 5.482 1.00 85.00 765 LEU A O 1
ATOM 5847 N N . TRP A 1 766 ? -3.935 -9.067 5.929 1.00 82.69 766 TRP A N 1
ATOM 5848 C CA . TRP A 1 766 ? -2.531 -8.731 5.671 1.00 82.69 766 TRP A CA 1
ATOM 5849 C C . TRP A 1 766 ? -1.581 -9.305 6.735 1.00 82.69 766 TRP A C 1
ATOM 5851 O O . TRP A 1 766 ? -0.497 -9.771 6.379 1.00 82.69 766 TRP A O 1
ATOM 5861 N N . HIS A 1 767 ? -2.001 -9.402 8.003 1.00 84.31 767 HIS A N 1
ATOM 5862 C CA . HIS A 1 767 ? -1.230 -10.099 9.042 1.00 84.31 767 HIS A CA 1
ATOM 5863 C C . HIS A 1 767 ? -1.230 -11.619 8.848 1.00 84.31 767 HIS A C 1
ATOM 5865 O O . HIS A 1 767 ? -0.217 -12.267 9.121 1.00 84.31 767 HIS A O 1
ATOM 5871 N N . PHE A 1 768 ? -2.307 -12.203 8.311 1.00 86.25 768 PHE A N 1
ATOM 5872 C CA . PHE A 1 768 ? -2.283 -13.608 7.894 1.00 86.25 768 PHE A CA 1
ATOM 5873 C C . PHE A 1 768 ? -1.264 -13.835 6.766 1.00 86.25 768 PHE A C 1
ATOM 5875 O O . PHE A 1 768 ? -0.423 -14.725 6.872 1.00 86.25 768 PHE A O 1
ATOM 5882 N N . ALA A 1 769 ? -1.257 -12.986 5.732 1.00 87.94 769 ALA A N 1
ATOM 5883 C CA . ALA A 1 769 ? -0.289 -13.071 4.635 1.00 87.94 769 ALA A CA 1
ATOM 5884 C C . ALA A 1 769 ? 1.171 -12.861 5.097 1.00 87.94 769 ALA A C 1
ATOM 5886 O O . ALA A 1 769 ? 2.082 -13.544 4.611 1.00 87.94 769 ALA A O 1
ATOM 5887 N N . LEU A 1 770 ? 1.399 -11.964 6.064 1.00 88.56 770 LEU A N 1
ATOM 5888 C CA . LEU A 1 770 ? 2.688 -11.767 6.734 1.00 88.56 770 LEU A CA 1
ATOM 5889 C C . LEU A 1 770 ? 3.138 -13.042 7.464 1.00 88.56 770 LEU A C 1
ATOM 5891 O O . LEU A 1 770 ? 4.234 -13.546 7.215 1.00 88.56 770 LEU A O 1
ATOM 5895 N N . ASN A 1 771 ? 2.274 -13.607 8.310 1.00 88.25 771 ASN A N 1
ATOM 5896 C CA . ASN A 1 771 ? 2.572 -14.816 9.078 1.00 88.25 771 ASN A CA 1
ATOM 5897 C C . ASN A 1 771 ? 2.777 -16.044 8.178 1.00 88.25 771 ASN A C 1
ATOM 5899 O O . ASN A 1 771 ? 3.728 -16.798 8.387 1.00 88.25 771 ASN A O 1
ATOM 5903 N N . ALA A 1 772 ? 1.972 -16.207 7.126 1.00 90.75 772 ALA A N 1
ATOM 5904 C CA . ALA A 1 772 ? 2.171 -17.239 6.111 1.00 90.75 772 ALA A CA 1
ATOM 5905 C C . ALA A 1 772 ? 3.526 -17.076 5.399 1.00 90.75 772 ALA A C 1
ATOM 5907 O O . ALA A 1 772 ? 4.253 -18.051 5.216 1.00 90.75 772 ALA A O 1
ATOM 5908 N N . THR A 1 773 ? 3.929 -15.841 5.080 1.00 92.75 773 THR A N 1
ATOM 5909 C CA . THR A 1 773 ? 5.260 -15.542 4.523 1.00 92.75 773 THR A CA 1
ATOM 5910 C C . THR A 1 773 ? 6.373 -15.908 5.509 1.00 92.75 773 THR A C 1
ATOM 5912 O O . THR A 1 773 ? 7.361 -16.522 5.110 1.00 92.75 773 THR A O 1
ATOM 5915 N N . HIS A 1 774 ? 6.214 -15.606 6.801 1.00 91.94 774 HIS A N 1
ATOM 5916 C CA . HIS A 1 774 ? 7.168 -15.995 7.847 1.00 91.94 774 HIS A CA 1
ATOM 5917 C C . HIS A 1 774 ? 7.269 -17.521 8.002 1.00 91.94 774 HIS A C 1
ATOM 5919 O O . HIS A 1 774 ? 8.373 -18.048 8.145 1.00 91.94 774 HIS A O 1
ATOM 5925 N N . MET A 1 775 ? 6.147 -18.243 7.930 1.00 94.06 775 MET A N 1
ATOM 5926 C CA . MET A 1 775 ? 6.120 -19.708 7.963 1.00 94.06 775 MET A CA 1
ATOM 5927 C C . MET A 1 775 ? 6.801 -20.317 6.736 1.00 94.06 775 MET A C 1
ATOM 5929 O O . MET A 1 775 ? 7.690 -21.148 6.901 1.00 94.06 775 MET A O 1
ATOM 5933 N N . LEU A 1 776 ? 6.459 -19.866 5.525 1.00 94.56 776 LEU A N 1
ATOM 5934 C CA . LEU A 1 776 ? 7.091 -20.325 4.283 1.00 94.56 776 LEU A CA 1
ATOM 5935 C C . LEU A 1 776 ? 8.599 -20.063 4.292 1.00 94.56 776 LEU A C 1
ATOM 5937 O O . LEU A 1 776 ? 9.377 -20.952 3.950 1.00 94.56 776 LEU A O 1
ATOM 5941 N N . MET A 1 777 ? 9.020 -18.883 4.756 1.00 95.19 777 MET A N 1
ATOM 5942 C CA . MET A 1 777 ? 10.430 -18.588 4.990 1.00 95.19 777 MET A CA 1
ATOM 5943 C C . MET A 1 777 ? 11.045 -19.581 5.978 1.00 95.19 777 MET A C 1
ATOM 5945 O O . MET A 1 777 ? 12.055 -20.188 5.654 1.00 95.19 777 MET A O 1
ATOM 5949 N N . ARG A 1 778 ? 10.445 -19.808 7.152 1.00 94.25 778 ARG A N 1
ATOM 5950 C CA . ARG A 1 778 ? 11.000 -20.702 8.184 1.00 94.25 778 ARG A CA 1
ATOM 5951 C C . ARG A 1 778 ? 11.112 -22.162 7.731 1.00 94.25 778 ARG A C 1
ATOM 5953 O O . ARG A 1 778 ? 12.101 -22.809 8.061 1.00 94.25 778 ARG A O 1
ATOM 5960 N N . VAL A 1 779 ? 10.118 -22.668 7.001 1.00 95.44 779 VAL A N 1
ATOM 5961 C CA . VAL A 1 779 ? 10.058 -24.064 6.533 1.00 95.44 779 VAL A CA 1
ATOM 5962 C C . VAL A 1 779 ? 10.968 -24.285 5.323 1.00 95.44 779 VAL A C 1
ATOM 5964 O O . VAL A 1 779 ? 11.700 -25.270 5.284 1.00 95.44 779 VAL A O 1
ATOM 5967 N N . HIS A 1 780 ? 10.979 -23.359 4.360 1.00 95.56 780 HIS A N 1
ATOM 5968 C CA . HIS A 1 780 ? 11.678 -23.529 3.081 1.00 95.56 780 HIS A CA 1
ATOM 5969 C C . HIS A 1 780 ? 12.972 -22.705 2.954 1.00 95.56 780 HIS A C 1
ATOM 5971 O O . HIS A 1 780 ? 13.531 -22.621 1.857 1.00 95.56 780 HIS A O 1
ATOM 5977 N N . PHE A 1 781 ? 13.495 -22.103 4.038 1.00 96.06 781 PHE A N 1
ATOM 5978 C CA . PHE A 1 781 ? 14.790 -21.409 3.962 1.00 96.06 781 PHE A CA 1
ATOM 5979 C C . PHE A 1 781 ? 15.907 -22.355 3.540 1.00 96.06 781 PHE A C 1
ATOM 5981 O O . PHE A 1 781 ? 16.698 -21.987 2.679 1.00 96.06 781 PHE A O 1
ATOM 5988 N N . GLY A 1 782 ? 15.926 -23.569 4.098 1.00 94.19 782 GLY A N 1
ATOM 5989 C CA . GLY A 1 782 ? 16.891 -24.615 3.768 1.00 94.19 782 GLY A CA 1
ATOM 5990 C C . GLY A 1 782 ? 18.354 -24.209 3.983 1.00 94.19 782 GLY A C 1
ATOM 5991 O O . GLY A 1 782 ? 18.674 -23.230 4.659 1.00 94.19 782 GLY A O 1
ATOM 5992 N N . ASN A 1 783 ? 19.260 -24.989 3.394 1.00 95.31 783 ASN A N 1
ATOM 5993 C CA . ASN A 1 783 ? 20.691 -24.705 3.364 1.00 95.31 783 ASN A CA 1
ATOM 5994 C C . ASN A 1 783 ? 21.118 -24.466 1.909 1.00 95.31 783 ASN A C 1
ATOM 5996 O O . ASN A 1 783 ? 21.001 -25.355 1.069 1.00 95.31 783 ASN A O 1
ATOM 6000 N N . ALA A 1 784 ? 21.659 -23.276 1.634 1.00 93.88 784 ALA A N 1
ATOM 6001 C CA . ALA A 1 784 ? 22.033 -22.827 0.292 1.00 93.88 784 ALA A CA 1
ATOM 6002 C C . ALA A 1 784 ? 23.117 -23.677 -0.409 1.00 93.88 784 ALA A C 1
ATOM 6004 O O . ALA A 1 784 ? 23.324 -23.537 -1.620 1.00 93.88 784 ALA A O 1
ATOM 6005 N N . ILE A 1 785 ? 23.845 -24.510 0.339 1.00 92.69 785 ILE A N 1
ATOM 6006 C CA . ILE A 1 785 ? 24.884 -25.401 -0.191 1.00 92.69 785 ILE A CA 1
ATOM 6007 C C . ILE A 1 785 ? 24.275 -26.746 -0.599 1.00 92.69 785 ILE A C 1
ATOM 6009 O O . ILE A 1 785 ? 24.533 -27.207 -1.705 1.00 92.69 785 ILE A O 1
ATOM 6013 N N . THR A 1 786 ? 23.465 -27.357 0.272 1.00 95.12 786 THR A N 1
ATOM 6014 C CA . THR A 1 786 ? 22.951 -28.728 0.086 1.00 95.12 786 THR A CA 1
ATOM 6015 C C . THR A 1 786 ? 21.620 -28.798 -0.662 1.00 95.12 786 THR A C 1
ATOM 6017 O O . THR A 1 786 ? 21.323 -29.826 -1.257 1.00 95.12 786 THR A O 1
ATOM 6020 N N . ASP A 1 787 ? 20.810 -27.737 -0.627 1.00 93.19 787 ASP A N 1
ATOM 6021 C CA . ASP A 1 787 ? 19.528 -27.649 -1.329 1.00 93.19 787 ASP A CA 1
ATOM 6022 C C . ASP A 1 787 ? 19.547 -26.462 -2.305 1.00 93.19 787 ASP A C 1
ATOM 6024 O O . ASP A 1 787 ? 19.497 -25.289 -1.919 1.00 93.19 787 ASP A O 1
ATOM 6028 N N . HIS A 1 788 ? 19.613 -26.774 -3.600 1.00 89.31 788 HIS A N 1
ATOM 6029 C CA . HIS A 1 788 ? 19.613 -25.784 -4.677 1.00 89.31 788 HIS A CA 1
ATOM 6030 C C . HIS A 1 788 ? 18.243 -25.135 -4.941 1.00 89.31 788 HIS A C 1
ATOM 6032 O O . HIS A 1 788 ? 18.203 -24.097 -5.606 1.00 89.31 788 HIS A O 1
ATOM 6038 N N . THR A 1 789 ? 17.157 -25.714 -4.418 1.00 91.19 789 THR A N 1
ATOM 6039 C CA . THR A 1 789 ? 15.778 -25.199 -4.500 1.00 91.19 789 THR A CA 1
ATOM 6040 C C . THR A 1 789 ? 15.392 -24.328 -3.300 1.00 91.19 789 THR A C 1
ATOM 6042 O O . THR A 1 789 ? 14.372 -23.636 -3.342 1.00 91.19 789 THR A O 1
ATOM 6045 N N . SER A 1 790 ? 16.230 -24.324 -2.258 1.00 95.06 790 SER A N 1
ATOM 6046 C CA . SER A 1 790 ? 16.025 -23.583 -1.014 1.00 95.06 790 SER A CA 1
ATOM 6047 C C . SER A 1 790 ? 15.899 -22.069 -1.209 1.00 95.06 790 SER A C 1
ATOM 6049 O O . SER A 1 790 ? 16.598 -21.453 -2.028 1.00 95.06 790 SER A O 1
ATOM 6051 N N . LEU A 1 791 ? 15.070 -21.420 -0.381 1.00 96.12 791 LEU A N 1
ATOM 6052 C CA . LEU A 1 791 ? 14.948 -19.958 -0.399 1.00 96.12 791 LEU A CA 1
ATOM 6053 C C . LEU A 1 791 ? 16.280 -19.282 -0.032 1.00 96.12 791 LEU A C 1
ATOM 6055 O O . LEU A 1 791 ? 16.562 -18.205 -0.550 1.00 96.12 791 LEU A O 1
ATOM 6059 N N . ALA A 1 792 ? 17.142 -19.907 0.781 1.00 96.44 792 ALA A N 1
ATOM 6060 C CA . ALA A 1 792 ? 18.488 -19.408 1.066 1.00 96.44 792 ALA A CA 1
ATOM 6061 C C . ALA A 1 792 ? 19.377 -19.374 -0.187 1.00 96.44 792 ALA A C 1
ATOM 6063 O O . ALA A 1 792 ? 20.050 -18.365 -0.424 1.00 96.44 792 ALA A O 1
ATOM 6064 N N . LYS A 1 793 ? 19.359 -20.425 -1.026 1.00 95.62 793 LYS A N 1
ATOM 6065 C CA . LYS A 1 793 ? 20.101 -20.421 -2.298 1.00 95.62 793 LYS A CA 1
ATOM 6066 C C . LYS A 1 793 ? 19.581 -19.334 -3.227 1.00 95.62 793 LYS A C 1
ATOM 6068 O O . LYS A 1 793 ? 20.375 -18.582 -3.788 1.00 95.62 793 LYS A O 1
ATOM 6073 N N . HIS A 1 794 ? 18.262 -19.217 -3.361 1.00 94.50 794 HIS A N 1
ATOM 6074 C CA . HIS A 1 794 ? 17.647 -18.202 -4.214 1.00 94.50 794 HIS A CA 1
ATOM 6075 C C . HIS A 1 794 ? 17.885 -16.775 -3.708 1.00 94.50 794 HIS A C 1
ATOM 6077 O O . HIS A 1 794 ? 18.174 -15.895 -4.512 1.00 94.50 794 HIS A O 1
ATOM 6083 N N . LYS A 1 795 ? 17.887 -16.550 -2.390 1.00 94.19 795 LYS A N 1
ATOM 6084 C CA . LYS A 1 795 ? 18.243 -15.263 -1.778 1.00 94.19 795 LYS A CA 1
ATOM 6085 C C . LYS A 1 795 ? 19.676 -14.851 -2.117 1.00 94.19 795 LYS A C 1
ATOM 6087 O O . LYS A 1 795 ? 19.897 -13.697 -2.469 1.00 94.19 795 LYS A O 1
ATOM 6092 N N . GLY A 1 796 ? 20.622 -15.791 -2.026 1.00 92.62 796 GLY A N 1
ATOM 6093 C CA . GLY A 1 796 ? 22.029 -15.562 -2.363 1.00 92.62 796 GLY A CA 1
ATOM 6094 C C . GLY A 1 796 ? 22.251 -15.298 -3.854 1.00 92.62 796 GLY A C 1
ATOM 6095 O O . GLY A 1 796 ? 22.954 -14.356 -4.202 1.00 92.62 796 GLY A O 1
ATOM 6096 N N . LEU A 1 797 ? 21.604 -16.071 -4.735 1.00 90.12 797 LEU A N 1
ATOM 6097 C CA . LEU A 1 797 ? 21.664 -15.855 -6.190 1.00 90.12 797 LEU A CA 1
ATOM 6098 C C . LEU A 1 797 ? 21.065 -14.503 -6.610 1.00 90.12 797 LEU A C 1
ATOM 6100 O O . LEU A 1 797 ? 21.597 -13.857 -7.502 1.00 90.12 797 LEU A O 1
ATOM 6104 N N . LEU A 1 798 ? 19.993 -14.063 -5.946 1.00 86.06 798 LEU A N 1
ATOM 6105 C CA . LEU A 1 798 ? 19.356 -12.756 -6.154 1.00 86.06 798 LEU A CA 1
ATOM 6106 C C . LEU A 1 798 ? 20.003 -11.625 -5.327 1.00 86.06 798 LEU A C 1
ATOM 6108 O O . LEU A 1 798 ? 19.417 -10.551 -5.223 1.00 86.06 798 LEU A O 1
ATOM 6112 N N . GLN A 1 799 ? 21.152 -11.880 -4.687 1.00 89.00 799 GLN A N 1
ATOM 6113 C CA . GLN A 1 799 ? 21.944 -10.920 -3.902 1.00 89.00 799 GLN A CA 1
ATOM 6114 C C . GLN A 1 799 ? 21.153 -10.130 -2.831 1.00 89.00 799 GLN A C 1
ATOM 6116 O O . GLN A 1 799 ? 21.498 -9.002 -2.484 1.00 89.00 799 GLN A O 1
ATOM 6121 N N . ARG A 1 800 ? 20.079 -10.706 -2.269 1.00 85.38 800 ARG A N 1
ATOM 6122 C CA . ARG A 1 800 ? 19.155 -9.961 -1.392 1.00 85.38 800 ARG A CA 1
ATOM 6123 C C . ARG A 1 800 ? 19.670 -9.815 0.044 1.00 85.38 800 ARG A C 1
ATOM 6125 O O . ARG A 1 800 ? 19.872 -10.805 0.752 1.00 85.38 800 ARG A O 1
ATOM 6132 N N . THR A 1 801 ? 19.769 -8.574 0.512 1.00 87.38 801 THR A N 1
ATOM 6133 C CA . THR A 1 801 ? 20.338 -8.169 1.808 1.00 87.38 801 THR A CA 1
ATOM 6134 C C . THR A 1 801 ? 19.265 -7.863 2.868 1.00 87.38 801 THR A C 1
ATOM 6136 O O . THR A 1 801 ? 18.897 -6.721 3.109 1.00 87.38 801 THR A O 1
ATOM 6139 N N . TRP A 1 802 ? 18.751 -8.897 3.542 1.00 89.25 802 TRP A N 1
ATOM 6140 C CA . TRP A 1 802 ? 17.841 -8.756 4.700 1.00 89.25 802 TRP A CA 1
ATOM 6141 C C . TRP A 1 802 ? 17.940 -9.947 5.667 1.00 89.25 802 TRP A C 1
ATOM 6143 O O . TRP A 1 802 ? 18.435 -11.008 5.285 1.00 89.25 802 TRP A O 1
ATOM 6153 N N . ASP A 1 803 ? 17.490 -9.812 6.919 1.00 91.50 803 ASP A N 1
ATOM 6154 C CA . ASP A 1 803 ? 17.531 -10.902 7.911 1.00 91.50 803 ASP A CA 1
ATOM 6155 C C . ASP A 1 803 ? 16.441 -11.955 7.647 1.00 91.50 803 ASP A C 1
ATOM 6157 O O . ASP A 1 803 ? 15.253 -11.651 7.611 1.00 91.50 803 ASP A O 1
ATOM 6161 N N . ALA A 1 804 ? 16.836 -13.222 7.501 1.00 89.94 804 ALA A N 1
ATOM 6162 C CA . ALA A 1 804 ? 15.902 -14.325 7.280 1.00 89.94 804 ALA A CA 1
ATOM 6163 C C . ALA A 1 804 ? 15.059 -14.690 8.518 1.00 89.94 804 ALA A C 1
ATOM 6165 O O . ALA A 1 804 ? 14.036 -15.353 8.365 1.00 89.94 804 ALA A O 1
ATOM 6166 N N . LYS A 1 805 ? 15.459 -14.263 9.726 1.00 89.69 805 LYS A N 1
ATOM 6167 C CA . LYS A 1 805 ? 14.674 -14.444 10.962 1.00 89.69 805 LYS A CA 1
ATOM 6168 C C . LYS A 1 805 ? 13.572 -13.395 11.122 1.00 89.69 805 LYS A C 1
ATOM 6170 O O . LYS A 1 805 ? 12.567 -13.670 11.770 1.00 89.69 805 LYS A O 1
ATOM 6175 N N . LYS A 1 806 ? 13.767 -12.210 10.537 1.00 90.06 806 LYS A N 1
ATOM 6176 C CA . LYS A 1 806 ? 12.801 -11.105 10.472 1.00 90.06 806 LYS A CA 1
ATOM 6177 C C . LYS A 1 806 ? 12.663 -10.638 9.016 1.00 90.06 806 LYS A C 1
ATOM 6179 O O . LYS A 1 806 ? 13.102 -9.536 8.682 1.00 90.06 806 LYS A O 1
ATOM 6184 N N . PRO A 1 807 ? 12.128 -11.497 8.128 1.00 88.50 807 PRO A N 1
ATOM 6185 C CA . PRO A 1 807 ? 12.016 -11.183 6.711 1.00 88.50 807 PRO A CA 1
ATOM 6186 C C . PRO A 1 807 ? 11.166 -9.929 6.497 1.00 88.50 807 PRO A C 1
ATOM 6188 O O . PRO A 1 807 ? 10.040 -9.847 6.980 1.00 88.50 807 PRO A O 1
ATOM 6191 N N . ASN A 1 808 ? 11.660 -8.976 5.704 1.00 90.56 808 ASN A N 1
ATOM 6192 C CA . ASN A 1 808 ? 10.790 -7.936 5.163 1.00 90.56 808 ASN A CA 1
ATOM 6193 C C . ASN A 1 808 ? 9.726 -8.607 4.274 1.00 90.56 808 ASN A C 1
ATOM 6195 O O . ASN A 1 808 ? 10.074 -9.355 3.356 1.00 90.56 808 ASN A O 1
ATOM 6199 N N . TYR A 1 809 ? 8.445 -8.341 4.543 1.00 88.12 809 TYR A N 1
ATOM 6200 C CA . TYR A 1 809 ? 7.317 -9.008 3.884 1.00 88.12 809 TYR A CA 1
ATOM 6201 C C . TYR A 1 809 ? 7.382 -8.942 2.357 1.00 88.12 809 TYR A C 1
ATOM 6203 O O . TYR A 1 809 ? 7.318 -9.981 1.702 1.00 88.12 809 TYR A O 1
ATOM 6211 N N . ALA A 1 810 ? 7.567 -7.750 1.782 1.00 85.00 810 ALA A N 1
ATOM 6212 C CA . ALA A 1 810 ? 7.637 -7.572 0.334 1.00 85.00 810 ALA A CA 1
ATOM 6213 C C . ALA A 1 810 ? 8.838 -8.327 -0.261 1.00 85.00 810 ALA A C 1
ATOM 6215 O O . ALA A 1 810 ? 8.690 -9.091 -1.220 1.00 85.00 810 ALA A O 1
ATOM 6216 N N . ALA A 1 811 ? 10.015 -8.198 0.358 1.00 85.88 811 ALA A N 1
ATOM 6217 C CA . ALA A 1 811 ? 11.240 -8.838 -0.113 1.00 85.88 811 ALA A CA 1
ATOM 6218 C C . ALA A 1 811 ? 11.201 -10.378 -0.014 1.00 85.88 811 ALA A C 1
ATOM 6220 O O . ALA A 1 811 ? 11.756 -11.064 -0.883 1.00 85.88 811 ALA A O 1
ATOM 6221 N N . ALA A 1 812 ? 10.525 -10.929 0.999 1.00 92.50 812 ALA A N 1
ATOM 6222 C CA . ALA A 1 812 ? 10.325 -12.366 1.177 1.00 92.50 812 ALA A CA 1
ATOM 6223 C C . ALA A 1 812 ? 9.204 -12.925 0.291 1.00 92.50 812 ALA A C 1
ATOM 6225 O O . ALA A 1 812 ? 9.415 -13.936 -0.375 1.00 92.50 812 ALA A O 1
ATOM 6226 N N . LYS A 1 813 ? 8.061 -12.237 0.174 1.00 92.06 813 LYS A N 1
ATOM 6227 C CA . LYS A 1 813 ? 6.981 -12.575 -0.770 1.00 92.06 813 LYS A CA 1
ATOM 6228 C C . LYS A 1 813 ? 7.497 -12.621 -2.208 1.00 92.06 813 LYS A C 1
ATOM 6230 O O . LYS A 1 813 ? 7.235 -13.581 -2.933 1.00 92.06 813 LYS A O 1
ATOM 6235 N N . ALA A 1 814 ? 8.296 -11.630 -2.606 1.00 87.56 814 ALA A N 1
ATOM 6236 C CA . ALA A 1 814 ? 8.972 -11.637 -3.897 1.00 87.56 814 ALA A CA 1
ATOM 6237 C C . ALA A 1 814 ? 9.982 -12.795 -4.011 1.00 87.56 814 ALA A C 1
ATOM 6239 O O . ALA A 1 814 ? 10.069 -13.417 -5.062 1.00 87.56 814 ALA A O 1
ATOM 6240 N N . LEU A 1 815 ? 10.732 -13.130 -2.953 1.00 92.94 815 LEU A N 1
ATOM 6241 C CA . LEU A 1 815 ? 11.700 -14.237 -2.995 1.00 92.94 815 LEU A CA 1
ATOM 6242 C C . LEU A 1 815 ? 10.997 -15.588 -3.185 1.00 92.94 815 LEU A C 1
ATOM 6244 O O . LEU A 1 815 ? 11.430 -16.385 -4.013 1.00 92.94 815 LEU A O 1
ATOM 6248 N N . ILE A 1 816 ? 9.898 -15.820 -2.466 1.00 93.00 816 ILE A N 1
ATOM 6249 C CA . ILE A 1 816 ? 9.056 -17.014 -2.596 1.00 93.00 816 ILE A CA 1
ATOM 6250 C C . ILE A 1 816 ? 8.520 -17.119 -4.030 1.00 93.00 816 ILE A C 1
ATOM 6252 O O . ILE A 1 816 ? 8.693 -18.158 -4.665 1.00 93.00 816 ILE A O 1
ATOM 6256 N N . ARG A 1 817 ? 7.975 -16.029 -4.594 1.00 89.06 817 ARG A N 1
ATOM 6257 C CA . ARG A 1 817 ? 7.529 -15.982 -6.001 1.00 89.06 817 ARG A CA 1
ATOM 6258 C C . ARG A 1 817 ? 8.658 -16.309 -6.989 1.00 89.06 817 ARG A C 1
ATOM 6260 O O . ARG A 1 817 ? 8.466 -17.150 -7.863 1.00 89.06 817 ARG A O 1
ATOM 6267 N N . HIS A 1 818 ? 9.841 -15.707 -6.837 1.00 88.38 818 HIS A N 1
ATOM 6268 C CA . HIS A 1 818 ? 10.999 -15.994 -7.699 1.00 88.38 818 HIS A CA 1
ATOM 6269 C C . HIS A 1 818 ? 11.448 -17.459 -7.575 1.00 88.38 818 HIS A C 1
ATOM 6271 O O . HIS A 1 818 ? 11.778 -18.087 -8.578 1.00 88.38 818 HIS A O 1
ATOM 6277 N N . SER A 1 819 ? 11.434 -18.009 -6.357 1.00 91.81 819 SER A N 1
ATOM 6278 C CA . SER A 1 819 ? 11.791 -19.399 -6.061 1.00 91.81 819 SER A CA 1
ATOM 6279 C C . SER A 1 819 ? 10.851 -20.388 -6.748 1.00 91.81 819 SER A C 1
ATOM 6281 O O . SER A 1 819 ? 11.312 -21.288 -7.445 1.00 91.81 819 SER A O 1
ATOM 6283 N N . ILE A 1 820 ? 9.535 -20.178 -6.621 1.00 88.81 820 ILE A N 1
ATOM 6284 C CA . ILE A 1 820 ? 8.506 -21.004 -7.270 1.00 88.81 820 ILE A CA 1
ATOM 6285 C C . ILE A 1 820 ? 8.681 -20.968 -8.792 1.00 88.81 820 ILE A C 1
ATOM 6287 O O . ILE A 1 820 ? 8.818 -22.019 -9.416 1.00 88.81 820 ILE A O 1
ATOM 6291 N N . ARG A 1 821 ? 8.780 -19.769 -9.387 1.00 87.19 821 ARG A N 1
ATOM 6292 C CA . ARG A 1 821 ? 9.007 -19.610 -10.833 1.00 87.19 821 ARG A CA 1
ATOM 6293 C C . ARG A 1 821 ? 10.286 -20.308 -11.292 1.00 87.19 821 ARG A C 1
ATOM 6295 O O . ARG A 1 821 ? 10.262 -21.029 -12.284 1.00 87.19 821 ARG A O 1
ATOM 6302 N N . LYS A 1 822 ? 11.401 -20.144 -10.572 1.00 85.69 822 LYS A N 1
ATOM 6303 C CA . LYS A 1 822 ? 12.666 -20.813 -10.908 1.00 85.69 822 LYS A CA 1
ATOM 6304 C C . LYS A 1 822 ? 12.544 -22.336 -10.826 1.00 85.69 822 LYS A C 1
ATOM 6306 O O . LYS A 1 822 ? 13.049 -23.011 -11.717 1.00 85.69 822 LYS A O 1
ATOM 6311 N N . ASN A 1 823 ? 11.849 -22.874 -9.827 1.00 84.81 823 ASN A N 1
ATOM 6312 C CA . ASN A 1 823 ? 11.631 -24.316 -9.707 1.00 84.81 823 ASN A CA 1
ATOM 6313 C C . ASN A 1 823 ? 10.770 -24.863 -10.861 1.00 84.81 823 ASN A C 1
ATOM 6315 O O . ASN A 1 823 ? 11.104 -25.916 -11.398 1.00 84.81 823 ASN A O 1
ATOM 6319 N N . VAL A 1 824 ? 9.757 -24.118 -11.329 1.00 85.69 824 VAL A N 1
ATOM 6320 C CA . VAL A 1 824 ? 9.003 -24.448 -12.559 1.00 85.69 824 VAL A CA 1
ATOM 6321 C C . VAL A 1 824 ? 9.923 -24.506 -13.790 1.00 85.69 824 VAL A C 1
ATOM 6323 O O . VAL A 1 824 ? 9.845 -25.460 -14.561 1.00 85.69 824 VAL A O 1
ATOM 6326 N N . ARG A 1 825 ? 10.855 -23.552 -13.949 1.00 80.88 825 ARG A N 1
ATOM 6327 C CA . ARG A 1 825 ? 11.848 -23.575 -15.048 1.00 80.88 825 ARG A CA 1
ATOM 6328 C C . ARG A 1 825 ? 12.872 -24.714 -14.933 1.00 80.88 825 ARG A C 1
ATOM 6330 O O . ARG A 1 825 ? 13.336 -25.232 -15.941 1.00 80.88 825 ARG A O 1
ATOM 6337 N N . VAL A 1 826 ? 13.258 -25.114 -13.721 1.00 82.38 826 VAL A N 1
ATOM 6338 C CA . VAL A 1 826 ? 14.145 -26.279 -13.529 1.00 82.38 826 VAL A CA 1
ATOM 6339 C C . VAL A 1 826 ? 13.406 -27.571 -13.884 1.00 82.38 826 VAL A C 1
ATOM 6341 O O . VAL A 1 826 ? 13.966 -28.431 -14.559 1.00 82.38 826 VAL A O 1
ATOM 6344 N N . PHE A 1 827 ? 12.135 -27.686 -13.492 1.00 80.19 827 PHE A N 1
ATOM 6345 C CA . PHE A 1 827 ? 11.293 -28.827 -13.845 1.00 80.19 827 PHE A CA 1
ATOM 6346 C C . PHE A 1 827 ? 11.098 -28.958 -15.364 1.00 80.19 827 PHE A C 1
ATOM 6348 O O . PHE A 1 827 ? 11.207 -30.065 -15.886 1.00 80.19 827 PHE A O 1
ATOM 6355 N N . SER A 1 828 ? 10.899 -27.851 -16.094 1.00 76.06 828 SER A N 1
ATOM 6356 C CA . SER A 1 828 ? 10.781 -27.891 -17.560 1.00 76.06 828 SER A CA 1
ATOM 6357 C C . SER A 1 828 ? 12.031 -28.456 -18.238 1.00 76.06 828 SER A C 1
ATOM 6359 O O . SER A 1 828 ? 11.913 -29.361 -19.058 1.00 76.06 828 SER A O 1
ATOM 6361 N N . GLY A 1 829 ? 13.226 -27.993 -17.848 1.00 75.75 829 GLY A N 1
ATOM 6362 C CA . GLY A 1 829 ? 14.488 -28.486 -18.412 1.00 75.75 829 GLY A CA 1
ATOM 6363 C C . GLY A 1 829 ? 14.745 -29.969 -18.118 1.00 75.75 829 GLY A C 1
ATOM 6364 O O . GLY A 1 829 ? 15.285 -30.679 -18.962 1.00 75.75 829 GLY A O 1
ATOM 6365 N N . LEU A 1 830 ? 14.296 -30.469 -16.960 1.00 75.50 830 LEU A N 1
ATOM 6366 C CA . LEU A 1 830 ? 14.337 -31.903 -16.655 1.00 75.50 830 LEU A CA 1
ATOM 6367 C C . LEU A 1 830 ? 13.405 -32.706 -17.575 1.00 75.50 830 LEU A C 1
ATOM 6369 O O . LEU A 1 830 ? 13.834 -33.723 -18.117 1.00 75.50 830 LEU A O 1
ATOM 6373 N N . VAL A 1 831 ? 12.173 -32.235 -17.801 1.00 75.50 831 VAL A N 1
ATOM 6374 C CA . VAL A 1 831 ? 11.206 -32.878 -18.714 1.00 75.50 831 VAL A CA 1
ATOM 6375 C C . VAL A 1 831 ? 11.681 -32.846 -20.171 1.00 75.50 831 VAL A C 1
ATOM 6377 O O . VAL A 1 831 ? 11.433 -33.798 -20.905 1.00 75.50 831 VAL A O 1
ATOM 6380 N N . GLU A 1 832 ? 12.374 -31.789 -20.598 1.00 72.06 832 GLU A N 1
ATOM 6381 C CA . GLU A 1 832 ? 13.000 -31.723 -21.925 1.00 72.06 832 GLU A CA 1
ATOM 6382 C C . GLU A 1 832 ? 14.196 -32.673 -22.042 1.00 72.06 832 GLU A C 1
ATOM 6384 O O . GLU A 1 832 ? 14.280 -33.400 -23.021 1.00 72.06 832 GLU A O 1
ATOM 6389 N N . SER A 1 833 ? 15.063 -32.762 -21.027 1.00 74.38 833 SER A N 1
ATOM 6390 C CA . SER A 1 833 ? 16.218 -33.681 -21.038 1.00 74.38 833 SER A CA 1
ATOM 6391 C C . SER A 1 833 ? 15.866 -35.177 -20.966 1.00 74.38 833 SER A C 1
ATOM 6393 O O . SER A 1 833 ? 16.746 -36.021 -21.130 1.00 74.38 833 SER A O 1
ATOM 6395 N N . GLN A 1 834 ? 14.601 -35.511 -20.688 1.00 70.69 834 GLN A N 1
ATOM 6396 C CA . GLN A 1 834 ? 14.075 -36.882 -20.696 1.00 70.69 834 GLN A CA 1
ATOM 6397 C C . GLN A 1 834 ? 13.382 -37.270 -22.017 1.00 70.69 834 GLN A C 1
ATOM 6399 O O . GLN A 1 834 ? 12.930 -38.411 -22.134 1.00 70.69 834 GLN A O 1
ATOM 6404 N N . LYS A 1 835 ? 13.271 -36.345 -22.979 1.00 62.09 835 LYS A N 1
ATOM 6405 C CA . LYS A 1 835 ? 12.722 -36.584 -24.323 1.00 62.09 835 LYS A CA 1
ATOM 6406 C C . LYS A 1 835 ? 13.831 -36.763 -25.355 1.00 62.09 835 LYS A C 1
ATOM 6408 O O . LYS A 1 835 ? 13.577 -37.552 -26.290 1.00 62.09 835 LYS A O 1
#

Radius of gyration: 43.17 Å; chains: 1; bounding box: 123×130×120 Å

pLDDT: mean 70.7, std 27.69, range [25.7, 98.12]

InterPro domains:
  IPR025151 ELYS-like domain [PF13934] (43-210)
  IPR046496 Domain of unknown function DUF6589 [PF20231] (622-825)

Secondary structure (DSSP, 8-state):
----HHHHHHHHHTTS--STTT-SS-TTHHHHHHHHHHHTTS--HHHHHHHHTT-TTHHHHSS--SHHHHHHHHHHHHTSSS-HHHHHHHHHHHHGGG-SSHHHHHHHHHT--HHHHHHHHHHHHHHH-SSHHHHGGG-TT-SSS-HHHHHHHHHS---HHHHHHHHHHHHS--TTS-HHHHHHHHHHHHHHHHHTT-HHHHHHHHHHS---SHHHHHHHHHHHHHHHHS-HHHHHHHHHHHHHHHS------------------------------------------------------------------------------------PPPPPP--PPPP--------------------------------------PPPPPTTS----GGG---TT--PPPPP--------------------------------------------------SS-SS--S-------------------------------------------------------PPTT---TT------HHHHHHHHHHHHHHHHHHHHHHHHSSS-EEEEEEEEEEEE--SS-BTTB--EEEEEEEEEEEE--S--GGGG-HHHHHHTTTGGGG--GGGTSPPHHHHHHHHHHHHHHHHHHHHHHSTTGGG-TTHHHHHHHHHHHS----SS------EEEEEEESS-TTSHHHHHHHHHHHHHHHT--HHHHHHS--EEEEE-HHHHHHHHHHHHHTSS-SSTTTTTTTEEEEE-HHHHHHHHHHHHHHHH---TTT-TTSHHHHHHHTT--S-TTS--HHHHHHHHHHHHHHHHHHHHHHHHHT-

Organism: NCBI:txid34475